Protein AF-A0A8J9ZC14-F1 (afdb_monomer)

Nearest PDB structures (foldseek):
  8uw3-assembly1_A  TM=6.691E-01  e=9.339E-17  Homo sapiens
  8c8j-assembly1_A  TM=6.332E-01  e=1.742E-14  Homo sapiens
  8gh6-assembly1_A  TM=6.131E-01  e=1.079E-14  Bombyx mori
  8ibz-assembly1_C  TM=6.210E-01  e=1.483E-12  Bombyx mori
  8sxu-assembly1_A  TM=5.708E-01  e=3.371E-13  Homo sapiens

Sequence (1205 aa):
MFLEHVLIEQVLLEQMLVKQVFLEHVLVEQVFLEQVLIEQVFLEQVLIEQVFLEEPTGIMGTLAERKAVVQQVFRARRPTAGYLNAHQLQGLHAEIRQGGISLQQVEASIQYVCAGDGCEEDELYDVLQEMDRRYFLLQDLKWEFSLLDHGHSDSVTPDQARFMFEAVHGQLFSKRRWQKFLQSRKLPKSGVSFSEIEVDLCNIPNREEVLKEKLEEEQQSQERRKPPNYTRKKVVRPMRDSDLRAFGSWITSHNWDEVLQETNTQAKSTTFYTTLNQAIEKFLPAKTVRTHCRDKPWITPMIKSLISKRQRAFKKGDTCTWKHLRNKIAREISTAKNKHYHDNIKHLKSADPRKWYQNIKQMANLCSDPTDIEVPGVDQTCTQTVANAINRHLASTSQQLPPLSLADLPSFLPAPGPPPRVSVWEMYHRLRRVKLGKASGVDGISARLVREFAFELSTPVSDIFNSSLQEGTVPSVWKMADVVPVPKEKPPRLEKLRPISLTPIFAKVCEGFVTDWCLSDILPTIDPRQYGSLKGKSTTHYLTSLIHHLASTTDKPGYCNTLVLTDFTRAFDRVHHLTAVAKLLDLGVRRSIIPWVCAFLSNRQQRVKYQQVLSEWETLTCGVPQGTKLGPLVFLTLINDASPVSEDSAEAWKYVDDMSLSEARPVTHDSTLQTDVDSLVRWTEDNHMQLNPSKCMVMLICFMRNPPPPPVLTIKTSTLQVVQFAKILGVIFQANLKWDAHVNMMVNKGSRRLYLLRVLKRHGLDTTDLTLVFVGFIRPTLEYACPVWHPEKFRRREEQRSAQKKREDDERKKREAEETRKRTEEENRKKEEERNLKQKEKDKIKEKKKLEEEKEREEKEKRRLEAEKEKQRLEEQRRLEDEEGRRQAELIEVKRAQEIQLKLEAEAKAREEQRSKELEEAKDAEEAAKEAEEAENQAKKEAEEAIEAAKKATTAEEKEAAEKARKKAEDKAKAERESRIRNNLKVAIKSKEKKKLESAIQEFKKAKLKDTDGDLAAGERLIKMHQAKGALVDTMKKRKLSDLEKAVTAVKKGGFEVDMPEEMIQANKLMIRLKRLERLRQEVQNLKQSTVAEIRSYSKPPAAVHQVMIATYLLLGNPEKETKNWKLVQALVGKTGKEGLKRRVLECDPVKVPPAAASRAKEILDQFDLDSVRDVSGGAATFYVWAVGVVEEVEEEKEKSEEQE

Structure (mmCIF, N/CA/C/O backbone):
data_AF-A0A8J9ZC14-F1
#
_entry.id   AF-A0A8J9ZC14-F1
#
loop_
_atom_site.group_PDB
_atom_site.id
_atom_site.type_symbol
_atom_site.label_atom_id
_atom_site.label_alt_id
_atom_site.label_comp_id
_atom_site.label_asym_id
_atom_site.label_entity_id
_atom_site.label_seq_id
_atom_site.pdbx_PDB_ins_code
_atom_site.Cartn_x
_atom_site.Cartn_y
_atom_site.Cartn_z
_atom_site.occupancy
_atom_site.B_iso_or_equiv
_atom_site.auth_seq_id
_atom_site.auth_comp_id
_atom_site.auth_asym_id
_atom_site.auth_atom_id
_atom_site.pdbx_PDB_model_num
ATOM 1 N N . MET A 1 1 ? 6.117 -20.968 -4.133 1.00 26.88 1 MET A N 1
ATOM 2 C CA . MET A 1 1 ? 7.399 -20.959 -3.390 1.00 26.88 1 MET A CA 1
ATOM 3 C C . MET A 1 1 ? 7.742 -19.659 -2.642 1.00 26.88 1 MET A C 1
ATOM 5 O O . MET A 1 1 ? 8.229 -19.758 -1.526 1.00 26.88 1 MET A O 1
ATOM 9 N N . PHE A 1 2 ? 7.458 -18.445 -3.143 1.00 23.42 2 PHE A N 1
ATOM 10 C CA . PHE A 1 2 ? 7.806 -17.187 -2.433 1.00 23.42 2 PHE A CA 1
ATOM 11 C C . PHE A 1 2 ? 7.003 -16.871 -1.147 1.00 23.42 2 PHE A C 1
ATOM 13 O O . PHE A 1 2 ? 7.415 -16.000 -0.388 1.00 23.42 2 PHE A O 1
ATOM 20 N N . LEU A 1 3 ? 5.879 -17.554 -0.873 1.00 25.36 3 LEU A N 1
ATOM 21 C CA . LEU A 1 3 ? 5.046 -17.286 0.315 1.00 25.36 3 LEU A CA 1
ATOM 22 C C . LEU A 1 3 ? 5.446 -18.092 1.566 1.00 25.36 3 LEU A C 1
ATOM 24 O O . LEU A 1 3 ? 5.239 -17.617 2.679 1.00 25.36 3 LEU A O 1
ATOM 28 N N . GLU A 1 4 ? 6.029 -19.283 1.411 1.00 26.69 4 GLU A N 1
ATOM 29 C CA . GLU A 1 4 ? 6.386 -20.141 2.556 1.00 26.69 4 GLU A CA 1
ATOM 30 C C . GLU A 1 4 ? 7.757 -19.801 3.148 1.00 26.69 4 GLU A C 1
ATOM 32 O O . GLU A 1 4 ? 7.959 -19.913 4.359 1.00 26.69 4 GLU A O 1
ATOM 37 N N . HIS A 1 5 ? 8.674 -19.252 2.345 1.00 30.08 5 HIS A N 1
ATOM 38 C CA . HIS A 1 5 ? 9.963 -18.775 2.851 1.00 30.08 5 HIS A CA 1
ATOM 39 C C . HIS A 1 5 ? 9.857 -17.554 3.781 1.00 30.08 5 HIS A C 1
ATOM 41 O O . HIS A 1 5 ? 10.761 -17.360 4.598 1.00 30.08 5 HIS A O 1
ATOM 47 N N . VAL A 1 6 ? 8.736 -16.821 3.726 1.00 30.66 6 VAL A N 1
ATOM 48 C CA . VAL A 1 6 ? 8.388 -15.687 4.608 1.00 30.66 6 VAL A CA 1
ATOM 49 C C . VAL A 1 6 ? 7.876 -16.159 5.981 1.00 30.66 6 VAL A C 1
ATOM 51 O O . VAL A 1 6 ? 7.909 -15.411 6.956 1.00 30.66 6 VAL A O 1
ATOM 54 N N . LEU A 1 7 ? 7.433 -17.415 6.112 1.00 29.44 7 LEU A N 1
ATOM 55 C CA . LEU A 1 7 ? 6.917 -17.948 7.383 1.00 29.44 7 LEU A CA 1
ATOM 56 C C . LEU A 1 7 ? 8.020 -18.546 8.267 1.00 29.44 7 LEU A C 1
ATOM 58 O O . LEU A 1 7 ? 7.939 -18.449 9.487 1.00 29.44 7 LEU A O 1
ATOM 62 N N . ILE A 1 8 ? 9.099 -19.075 7.679 1.00 29.59 8 ILE A N 1
ATOM 63 C CA . ILE A 1 8 ? 10.295 -19.501 8.439 1.00 29.59 8 ILE A CA 1
ATOM 64 C C . ILE A 1 8 ? 11.165 -18.290 8.844 1.00 29.59 8 ILE A C 1
ATOM 66 O O . ILE A 1 8 ? 11.989 -18.384 9.751 1.00 29.59 8 ILE A O 1
ATOM 70 N N . GLU A 1 9 ? 10.947 -17.114 8.242 1.00 35.06 9 GLU A N 1
ATOM 71 C CA . GLU A 1 9 ? 11.547 -15.848 8.700 1.00 35.06 9 GLU A CA 1
ATOM 72 C C . GLU A 1 9 ? 11.019 -15.386 10.066 1.00 35.06 9 GLU A C 1
ATOM 74 O O . GLU A 1 9 ? 11.722 -14.658 10.759 1.00 35.06 9 GLU A O 1
ATOM 79 N N . GLN A 1 10 ? 9.845 -15.854 10.508 1.00 35.47 10 GLN A N 1
ATOM 80 C CA . GLN A 1 10 ? 9.229 -15.390 11.756 1.00 35.47 10 GLN A CA 1
ATOM 81 C C . GLN A 1 10 ? 9.926 -15.906 13.025 1.00 35.47 10 GLN A C 1
ATOM 83 O O . GLN A 1 10 ? 10.029 -15.160 13.991 1.00 35.47 10 GLN A O 1
ATOM 88 N N . VAL A 1 11 ? 10.477 -17.124 13.019 1.00 33.06 11 VAL A N 1
ATOM 89 C CA . VAL A 1 11 ? 11.059 -17.738 14.233 1.00 33.06 11 VAL A CA 1
ATOM 90 C C . VAL A 1 11 ? 12.497 -17.264 14.497 1.00 33.06 11 VAL A C 1
ATOM 92 O O . VAL A 1 11 ? 12.931 -17.171 15.643 1.00 33.06 11 VAL A O 1
ATOM 95 N N . LEU A 1 12 ? 13.247 -16.900 13.450 1.00 32.69 12 LEU A N 1
ATOM 96 C CA . LEU A 1 12 ? 14.634 -16.429 13.588 1.00 32.69 12 LEU A CA 1
ATOM 97 C C . LEU A 1 12 ? 14.747 -14.901 13.720 1.00 32.69 12 LEU A C 1
ATOM 99 O O . LEU A 1 12 ? 15.664 -14.431 14.397 1.00 32.69 12 LEU A O 1
ATOM 103 N N . LEU A 1 13 ? 13.803 -14.121 13.165 1.00 37.09 13 LEU A N 1
ATOM 104 C CA . LEU A 1 13 ? 13.712 -12.686 13.475 1.00 37.09 13 LEU A CA 1
ATOM 105 C C . LEU A 1 13 ? 13.288 -12.441 14.927 1.00 37.09 13 LEU A C 1
ATOM 107 O O . LEU A 1 13 ? 13.754 -11.470 15.519 1.00 37.09 13 LEU A O 1
ATOM 111 N N . GLU A 1 14 ? 12.463 -13.314 15.516 1.00 37.47 14 GLU A N 1
ATOM 112 C CA . GLU A 1 14 ? 12.138 -13.249 16.946 1.00 37.47 14 GLU A CA 1
ATOM 113 C C . GLU A 1 14 ? 13.402 -13.370 17.806 1.00 37.47 14 GLU A C 1
ATOM 115 O O . GLU A 1 14 ? 13.594 -12.566 18.713 1.00 37.47 14 GLU A O 1
ATOM 120 N N . GLN A 1 15 ? 14.336 -14.269 17.475 1.00 34.47 15 GLN A N 1
ATOM 121 C CA . GLN A 1 15 ? 15.571 -14.414 18.255 1.00 34.47 15 GLN A CA 1
ATOM 122 C C . GLN A 1 15 ? 16.595 -13.287 18.034 1.00 34.47 15 GLN A C 1
ATOM 124 O O . GLN A 1 15 ? 17.322 -12.940 18.966 1.00 34.47 15 GLN A O 1
ATOM 129 N N . MET A 1 16 ? 16.644 -12.672 16.847 1.00 32.47 16 MET A N 1
ATOM 130 C CA . MET A 1 16 ? 17.538 -11.532 16.578 1.00 32.47 16 MET A CA 1
ATOM 131 C C . MET A 1 16 ? 17.000 -10.206 17.133 1.00 32.47 16 MET A C 1
ATOM 133 O O . MET A 1 16 ? 17.772 -9.442 17.708 1.00 32.47 16 MET A O 1
ATOM 137 N N . LEU A 1 17 ? 15.687 -9.950 17.057 1.00 38.84 17 LEU A N 1
ATOM 138 C CA . LEU A 1 17 ? 15.065 -8.773 17.681 1.00 38.84 17 LEU A CA 1
ATOM 139 C C . LEU A 1 17 ? 15.088 -8.864 19.212 1.00 38.84 17 LEU A C 1
ATOM 141 O O . LEU A 1 17 ? 15.283 -7.849 19.879 1.00 38.84 17 LEU A O 1
ATOM 145 N N . VAL A 1 18 ? 14.960 -10.067 19.782 1.00 39.03 18 VAL A N 1
ATOM 146 C CA . VAL A 1 18 ? 15.130 -10.272 21.227 1.00 39.03 18 VAL A CA 1
ATOM 147 C C . VAL A 1 18 ? 16.595 -10.065 21.647 1.00 39.03 18 VAL A C 1
ATOM 149 O O . VAL A 1 18 ? 16.838 -9.430 22.669 1.00 39.03 18 VAL A O 1
ATOM 152 N N . LYS A 1 19 ? 17.587 -10.487 20.847 1.00 35.69 19 LYS A N 1
ATOM 153 C CA . LYS A 1 19 ? 19.009 -10.279 21.189 1.00 35.69 19 LYS A CA 1
ATOM 154 C C . LYS A 1 19 ? 19.538 -8.855 20.963 1.00 35.69 19 LYS A C 1
ATOM 156 O O . LYS A 1 19 ? 20.308 -8.399 21.793 1.00 35.69 19 LYS A O 1
ATOM 161 N N . GLN A 1 20 ? 19.142 -8.142 19.905 1.00 38.59 20 GLN A N 1
ATOM 162 C CA . GLN A 1 20 ? 19.684 -6.797 19.614 1.00 38.59 20 GLN A CA 1
ATOM 163 C C . GLN A 1 20 ? 18.820 -5.637 20.127 1.00 38.59 20 GLN A C 1
ATOM 165 O O . GLN A 1 20 ? 19.347 -4.580 20.446 1.00 38.59 20 GLN A O 1
ATOM 170 N N . VAL A 1 21 ? 17.494 -5.795 20.234 1.00 38.19 21 VAL A N 1
ATOM 171 C CA . VAL A 1 21 ? 16.607 -4.691 20.667 1.00 38.19 21 VAL A CA 1
ATOM 172 C C . VAL A 1 21 ? 16.230 -4.801 22.145 1.00 38.19 21 VAL A C 1
ATOM 174 O O . VAL A 1 21 ? 16.020 -3.777 22.792 1.00 38.19 21 VAL A O 1
ATOM 177 N N . PHE A 1 22 ? 16.154 -6.018 22.696 1.00 35.97 22 PHE A N 1
ATOM 178 C CA . PHE A 1 22 ? 15.785 -6.226 24.100 1.00 35.97 22 PHE A CA 1
ATOM 179 C C . PHE A 1 22 ? 16.981 -6.367 25.048 1.00 35.97 22 PHE A C 1
ATOM 181 O O . PHE A 1 22 ? 16.881 -5.873 26.163 1.00 35.97 22 PHE A O 1
ATOM 188 N N . LEU A 1 23 ? 18.105 -6.972 24.646 1.00 36.19 23 LEU A N 1
ATOM 189 C CA . LEU A 1 23 ? 19.255 -7.138 25.551 1.00 36.19 23 LEU A CA 1
ATOM 190 C C . LEU A 1 23 ? 20.175 -5.904 25.618 1.00 36.19 23 LEU A C 1
ATOM 192 O O . LEU A 1 23 ? 20.578 -5.537 26.714 1.00 36.19 23 LEU A O 1
ATOM 196 N N . GLU A 1 24 ? 20.447 -5.201 24.512 1.00 37.78 24 GLU A N 1
ATOM 197 C CA . GLU A 1 24 ? 21.384 -4.054 24.535 1.00 37.78 24 GLU A CA 1
ATOM 198 C C . GLU A 1 24 ? 20.768 -2.736 25.034 1.00 37.78 24 GLU A C 1
ATOM 200 O O . GLU A 1 24 ? 21.482 -1.880 25.546 1.00 37.78 24 GLU A O 1
ATOM 205 N N . HIS A 1 25 ? 19.444 -2.563 24.950 1.00 38.78 25 HIS A N 1
ATOM 206 C CA . HIS A 1 25 ? 18.783 -1.300 25.322 1.00 38.78 25 HIS A CA 1
ATOM 207 C C . HIS A 1 25 ? 17.860 -1.379 26.546 1.00 38.78 25 HIS A C 1
ATOM 209 O O . HIS A 1 25 ? 17.315 -0.354 26.944 1.00 38.78 25 HIS A O 1
ATOM 215 N N . VAL A 1 26 ? 17.684 -2.556 27.158 1.00 35.31 26 VAL A N 1
ATOM 216 C CA . VAL A 1 26 ? 16.938 -2.696 28.428 1.00 35.31 26 VAL A CA 1
ATOM 217 C C . VAL A 1 26 ? 17.877 -2.956 29.611 1.00 35.31 26 VAL A C 1
ATOM 219 O O . VAL A 1 26 ? 17.540 -2.588 30.729 1.00 35.31 26 VAL A O 1
ATOM 222 N N . LEU A 1 27 ? 19.081 -3.495 29.382 1.00 33.19 27 LEU A N 1
ATOM 223 C CA . LEU A 1 27 ? 20.047 -3.761 30.458 1.00 33.19 27 LEU A CA 1
ATOM 224 C C . LEU A 1 27 ? 21.019 -2.606 30.743 1.00 33.19 27 LEU A C 1
ATOM 226 O O . LEU A 1 27 ? 21.688 -2.629 31.767 1.00 33.19 27 LEU A O 1
ATOM 230 N N . VAL A 1 28 ? 21.064 -1.558 29.914 1.00 31.52 28 VAL A N 1
ATOM 231 C CA . VAL A 1 28 ? 21.915 -0.376 30.178 1.00 31.52 28 VAL A CA 1
ATOM 232 C C . VAL A 1 28 ? 21.224 0.654 31.090 1.00 31.52 28 VAL A C 1
ATOM 234 O O . VAL A 1 28 ? 21.894 1.473 31.708 1.00 31.52 28 VAL A O 1
ATOM 237 N N . GLU A 1 29 ? 19.904 0.564 31.291 1.00 31.91 29 GLU A N 1
ATOM 238 C CA . GLU A 1 29 ? 19.185 1.388 32.285 1.00 31.91 29 GLU A CA 1
ATOM 239 C C . GLU A 1 29 ? 19.144 0.765 33.697 1.00 31.91 29 GLU A C 1
ATOM 241 O O . GLU A 1 29 ? 18.627 1.393 34.617 1.00 31.91 29 GLU A O 1
ATOM 246 N N . GLN A 1 30 ? 19.723 -0.427 33.911 1.00 32.91 30 GLN A N 1
ATOM 247 C CA . GLN A 1 30 ? 19.805 -1.068 35.237 1.00 32.91 30 GLN A CA 1
ATOM 248 C C . GLN A 1 30 ? 21.227 -1.219 35.804 1.00 32.91 30 GLN A C 1
ATOM 250 O O . GLN A 1 30 ? 21.379 -1.783 36.878 1.00 32.91 30 GLN A O 1
ATOM 255 N N . VAL A 1 31 ? 22.258 -0.660 35.158 1.00 30.98 31 VAL A N 1
ATOM 256 C CA . VAL A 1 31 ? 23.651 -0.706 35.669 1.00 30.98 31 VAL A CA 1
ATOM 257 C C . VAL A 1 31 ? 24.140 0.653 36.209 1.00 30.98 31 VAL A C 1
ATOM 259 O O . VAL A 1 31 ? 25.198 0.737 36.817 1.00 30.98 31 VAL A O 1
ATOM 262 N N . PHE A 1 32 ? 23.344 1.724 36.103 1.00 29.72 32 PHE A N 1
ATOM 263 C CA . PHE A 1 32 ? 23.693 3.056 36.637 1.00 29.72 32 PHE A CA 1
ATOM 264 C C . PHE A 1 32 ? 22.980 3.434 37.948 1.00 29.72 32 PHE A C 1
ATOM 266 O O . PHE A 1 32 ? 22.888 4.612 38.289 1.00 29.72 32 PHE A O 1
ATOM 273 N N . LEU A 1 33 ? 22.474 2.450 38.698 1.00 29.14 33 LEU A N 1
ATOM 274 C CA . LEU A 1 33 ? 21.757 2.683 39.962 1.00 29.14 33 LEU A CA 1
ATOM 275 C C . LEU A 1 33 ? 22.263 1.860 41.158 1.00 29.14 33 LEU A C 1
ATOM 277 O O . LEU A 1 33 ? 21.687 1.969 42.234 1.00 29.14 33 LEU A O 1
ATOM 281 N N . GLU A 1 34 ? 23.371 1.126 41.014 1.00 29.28 34 GLU A N 1
ATOM 282 C CA . GLU A 1 34 ? 24.008 0.392 42.127 1.00 29.28 34 GLU A CA 1
ATOM 283 C C . GLU A 1 34 ? 25.372 0.958 42.567 1.00 29.28 34 GLU A C 1
ATOM 285 O O . GLU A 1 34 ? 25.904 0.527 43.582 1.00 29.28 34 GLU A O 1
ATOM 290 N N . GLN A 1 35 ? 25.908 1.987 41.897 1.00 30.98 35 GLN A N 1
ATOM 291 C CA . GLN A 1 35 ? 27.153 2.663 42.319 1.00 30.98 35 GLN A CA 1
ATOM 292 C C . GLN A 1 35 ? 26.963 4.079 42.888 1.00 30.98 35 GLN A C 1
ATOM 294 O O . GLN A 1 35 ? 27.940 4.736 43.216 1.00 30.98 35 GLN A O 1
ATOM 299 N N . VAL A 1 36 ? 25.723 4.547 43.065 1.00 31.50 36 VAL A N 1
ATOM 300 C CA . VAL A 1 36 ? 25.434 5.874 43.663 1.00 31.50 36 VAL A CA 1
ATOM 301 C C . VAL A 1 36 ? 24.738 5.760 45.030 1.00 31.50 36 VAL A C 1
ATOM 303 O O . VAL A 1 36 ? 24.567 6.749 45.731 1.00 31.50 36 VAL A O 1
ATOM 306 N N . LEU A 1 37 ? 24.379 4.547 45.463 1.00 28.78 37 LEU A N 1
ATOM 307 C CA . LEU A 1 37 ? 23.727 4.303 46.759 1.00 28.78 37 LEU A CA 1
ATOM 308 C C . LEU A 1 37 ? 24.674 3.768 47.848 1.00 28.78 37 LEU A C 1
ATOM 310 O O . LEU A 1 37 ? 24.211 3.444 48.935 1.00 28.78 37 LEU A O 1
ATOM 314 N N . ILE A 1 38 ? 25.986 3.711 47.589 1.00 29.19 38 ILE A N 1
ATOM 315 C CA . ILE A 1 38 ? 26.989 3.215 48.554 1.00 29.19 38 ILE A CA 1
ATOM 316 C C . ILE A 1 38 ? 27.763 4.353 49.256 1.00 29.19 38 ILE A C 1
ATOM 318 O O . ILE A 1 38 ? 28.416 4.107 50.263 1.00 29.19 38 ILE A O 1
ATOM 322 N N . GLU A 1 39 ? 27.608 5.616 48.842 1.00 30.52 39 GLU A N 1
ATOM 323 C CA . GLU A 1 39 ? 28.318 6.754 49.468 1.00 30.52 39 GLU A CA 1
ATOM 324 C C . GLU A 1 39 ? 27.442 7.690 50.323 1.00 30.52 39 GLU A C 1
ATOM 326 O O . GLU A 1 39 ? 27.955 8.640 50.902 1.00 30.52 39 GLU A O 1
ATOM 331 N N . GLN A 1 40 ? 26.141 7.419 50.495 1.00 29.78 40 GLN A N 1
ATOM 332 C CA . GLN A 1 40 ? 25.269 8.221 51.382 1.00 29.78 40 GLN A CA 1
ATOM 333 C C . GLN A 1 40 ? 24.827 7.510 52.673 1.00 29.78 40 GLN A C 1
ATOM 335 O O . GLN A 1 40 ? 23.926 7.988 53.353 1.00 29.78 40 GLN A O 1
ATOM 340 N N . VAL A 1 41 ? 25.470 6.397 53.044 1.00 30.77 41 VAL A N 1
ATOM 341 C CA . VAL A 1 41 ? 25.166 5.644 54.284 1.00 30.77 41 VAL A CA 1
ATOM 342 C C . VAL A 1 41 ? 26.316 5.704 55.314 1.00 30.77 41 VAL A C 1
ATOM 344 O O . VAL A 1 41 ? 26.220 5.120 56.383 1.00 30.77 41 VAL A O 1
ATOM 347 N N . PHE A 1 42 ? 27.392 6.461 55.058 1.00 32.03 42 PHE A N 1
ATOM 348 C CA . PHE A 1 42 ? 28.582 6.510 55.933 1.00 32.03 42 PHE A CA 1
ATOM 349 C C . PHE A 1 42 ? 28.866 7.874 56.589 1.00 32.03 42 PHE A C 1
ATOM 351 O O . PHE A 1 42 ? 30.019 8.243 56.785 1.00 32.03 42 PHE A O 1
ATOM 358 N N . LEU A 1 43 ? 27.829 8.621 56.979 1.00 32.03 43 LEU A N 1
ATOM 359 C CA . LEU A 1 43 ? 27.985 9.887 57.721 1.00 32.03 43 LEU A CA 1
ATOM 360 C C . LEU A 1 43 ? 27.071 9.986 58.958 1.00 32.03 43 LEU A C 1
ATOM 362 O O . LEU A 1 43 ? 26.628 11.067 59.320 1.00 32.03 43 LEU A O 1
ATOM 366 N N . GLU A 1 44 ? 26.804 8.864 59.634 1.00 33.12 44 GLU A N 1
ATOM 367 C CA . GLU A 1 44 ? 26.064 8.846 60.915 1.00 33.12 44 GLU A CA 1
ATOM 368 C C . GLU A 1 44 ? 26.957 8.754 62.167 1.00 33.12 44 GLU A C 1
ATOM 370 O O . GLU A 1 44 ? 26.455 8.602 63.277 1.00 33.12 44 GLU A O 1
ATOM 375 N N . GLN A 1 45 ? 28.283 8.866 62.046 1.00 42.66 45 GLN A N 1
ATOM 376 C CA . GLN A 1 45 ? 29.177 8.734 63.204 1.00 42.66 45 GLN A CA 1
ATOM 377 C C . GLN A 1 45 ? 30.359 9.697 63.174 1.00 42.66 45 GLN A C 1
ATOM 379 O O . GLN A 1 45 ? 31.498 9.266 63.059 1.00 42.66 45 GLN A O 1
ATOM 384 N N . VAL A 1 46 ? 30.113 10.998 63.328 1.00 39.72 46 VAL A N 1
ATOM 385 C CA . VAL A 1 46 ? 31.112 11.913 63.898 1.00 39.72 46 VAL A CA 1
ATOM 386 C C . VAL A 1 46 ? 30.365 13.068 64.580 1.00 39.72 46 VAL A C 1
ATOM 388 O O . VAL A 1 46 ? 29.375 13.542 64.037 1.00 39.72 46 VAL A O 1
ATOM 391 N N . LEU A 1 47 ? 30.913 13.567 65.699 1.00 46.00 47 LEU A N 1
ATOM 392 C CA . LEU A 1 47 ? 30.679 14.899 66.303 1.00 46.00 47 LEU A CA 1
ATOM 393 C C . LEU A 1 47 ? 29.656 14.971 67.456 1.00 46.00 47 LEU A C 1
ATOM 395 O O . LEU A 1 47 ? 28.557 15.471 67.289 1.00 46.00 47 LEU A O 1
ATOM 399 N N . ILE A 1 48 ? 30.037 14.447 68.630 1.00 45.88 48 ILE A N 1
ATOM 400 C CA . ILE A 1 48 ? 30.292 15.142 69.922 1.00 45.88 48 ILE A CA 1
ATOM 401 C C . ILE A 1 48 ? 31.033 14.074 70.755 1.00 45.88 48 ILE A C 1
ATOM 403 O O . ILE A 1 48 ? 30.434 13.342 71.536 1.00 45.88 48 ILE A O 1
ATOM 407 N N . GLU A 1 49 ? 32.329 13.878 70.497 1.00 47.12 49 GLU A N 1
ATOM 408 C CA . GLU A 1 49 ? 33.143 12.865 71.210 1.00 47.12 49 GLU A CA 1
ATOM 409 C C . GLU A 1 49 ? 34.476 13.398 71.749 1.00 47.12 49 GLU A C 1
ATOM 411 O O . GLU A 1 49 ? 35.195 12.665 72.413 1.00 47.12 49 GLU A O 1
ATOM 416 N N . GLN A 1 50 ? 34.812 14.673 71.531 1.00 46.22 50 GLN A N 1
ATOM 417 C CA . GLN A 1 50 ? 36.131 15.205 71.912 1.00 46.22 50 GLN A CA 1
ATOM 418 C C . GLN A 1 50 ? 36.124 16.293 72.996 1.00 46.22 50 GLN A C 1
ATOM 420 O O . GLN A 1 50 ? 37.160 16.902 73.225 1.00 46.22 50 GLN A O 1
ATOM 425 N N . VAL A 1 51 ? 35.000 16.554 73.677 1.00 46.84 51 VAL A N 1
ATOM 426 C CA . VAL A 1 51 ? 34.936 17.646 74.681 1.00 46.84 51 VAL A CA 1
ATOM 427 C C . VAL A 1 51 ? 34.477 17.193 76.073 1.00 46.84 51 VAL A C 1
ATOM 429 O O . VAL A 1 51 ? 34.700 17.896 77.051 1.00 46.84 51 VAL A O 1
ATOM 432 N N . PHE A 1 52 ? 33.941 15.981 76.216 1.00 46.22 52 PHE A N 1
ATOM 433 C CA . PHE A 1 52 ? 33.625 15.410 77.526 1.00 46.22 52 PHE A CA 1
ATOM 434 C C . PHE A 1 52 ? 34.430 14.131 77.721 1.00 46.22 52 PHE A C 1
ATOM 436 O O . PHE A 1 52 ? 33.976 13.076 77.296 1.00 46.22 52 PHE A O 1
ATOM 443 N N . LEU A 1 53 ? 35.643 14.267 78.273 1.00 37.84 53 LEU A N 1
ATOM 444 C CA . LEU A 1 53 ? 36.322 13.345 79.201 1.00 37.84 53 LEU A CA 1
ATOM 445 C C . LEU A 1 53 ? 37.811 13.733 79.311 1.00 37.84 53 LEU A C 1
ATOM 447 O O . LEU A 1 53 ? 38.672 13.188 78.625 1.00 37.84 53 LEU A O 1
ATOM 451 N N . GLU A 1 54 ? 38.127 14.632 80.243 1.00 36.00 54 GLU A N 1
ATOM 452 C CA . GLU A 1 54 ? 39.272 14.374 81.117 1.00 36.00 54 GLU A CA 1
ATOM 453 C C . GLU A 1 54 ? 38.790 13.375 82.177 1.00 36.00 54 GLU A C 1
ATOM 455 O O . GLU A 1 54 ? 38.339 13.773 83.239 1.00 36.00 54 GLU A O 1
ATOM 460 N N . GLU A 1 55 ? 38.797 12.080 81.855 1.00 33.91 55 GLU A N 1
ATOM 461 C CA . GLU A 1 55 ? 39.029 11.008 82.833 1.00 33.91 55 GLU A CA 1
ATOM 462 C C . GLU A 1 55 ? 39.346 9.688 82.095 1.00 33.91 55 GLU A C 1
ATOM 464 O O . GLU A 1 55 ? 38.639 9.316 81.153 1.00 33.91 55 GLU A O 1
ATOM 469 N N . PRO A 1 56 ? 40.425 8.968 82.462 1.00 40.28 56 PRO A N 1
ATOM 470 C CA . PRO A 1 56 ? 40.946 7.876 81.655 1.00 40.28 56 PRO A CA 1
ATOM 471 C C . PRO A 1 56 ? 40.382 6.529 82.115 1.00 40.28 56 PRO A C 1
ATOM 473 O O . PRO A 1 56 ? 41.060 5.787 82.813 1.00 40.28 56 PRO A O 1
ATOM 476 N N . THR A 1 57 ? 39.175 6.159 81.687 1.00 32.62 57 THR A N 1
ATOM 477 C CA . THR A 1 57 ? 38.807 4.737 81.546 1.00 32.62 57 THR A CA 1
ATOM 478 C C . THR A 1 57 ? 37.845 4.566 80.376 1.00 32.62 57 THR A C 1
ATOM 480 O O . THR A 1 57 ? 36.768 5.150 80.331 1.00 32.62 57 THR A O 1
ATOM 483 N N . GLY A 1 58 ? 38.273 3.799 79.375 1.00 45.91 58 GLY A N 1
ATOM 484 C CA . GLY A 1 58 ? 37.486 3.545 78.178 1.00 45.91 58 GLY A CA 1
ATOM 485 C C . GLY A 1 58 ? 36.224 2.745 78.483 1.00 45.91 58 GLY A C 1
ATOM 486 O O . GLY A 1 58 ? 36.327 1.651 79.021 1.00 45.91 58 GLY A O 1
ATOM 487 N N . ILE A 1 59 ? 35.076 3.303 78.092 1.00 39.53 59 ILE A N 1
ATOM 488 C CA . ILE A 1 59 ? 33.870 2.677 77.523 1.00 39.53 59 ILE A CA 1
ATOM 489 C C . ILE A 1 59 ? 33.041 3.846 76.957 1.00 39.53 59 ILE A C 1
ATOM 491 O O . ILE A 1 59 ? 32.709 4.784 77.677 1.00 39.53 59 ILE A O 1
ATOM 495 N N . MET A 1 60 ? 32.727 3.822 75.656 1.00 39.41 60 MET A N 1
ATOM 496 C CA . MET A 1 60 ? 31.760 4.755 75.068 1.00 39.41 60 MET A CA 1
ATOM 497 C C . MET A 1 60 ? 30.363 4.430 75.606 1.00 39.41 60 MET A C 1
ATOM 499 O O . MET A 1 60 ? 29.820 3.370 75.302 1.00 39.41 60 MET A O 1
ATOM 503 N N . GLY A 1 61 ? 29.794 5.343 76.389 1.00 52.56 61 GLY A N 1
ATOM 504 C CA . GLY A 1 61 ? 28.440 5.224 76.924 1.00 52.56 61 GLY A CA 1
ATOM 505 C C . GLY A 1 61 ? 27.340 5.272 75.859 1.00 52.56 61 GLY A C 1
ATOM 506 O O . GLY A 1 61 ? 27.520 5.858 74.785 1.00 52.56 61 GLY A O 1
ATOM 507 N N . THR A 1 62 ? 26.190 4.661 76.160 1.00 58.94 62 THR A N 1
ATOM 508 C CA . THR A 1 62 ? 25.000 4.630 75.286 1.00 58.94 62 THR A CA 1
ATOM 509 C C . THR A 1 62 ? 24.450 6.041 74.987 1.00 58.94 62 THR A C 1
ATOM 511 O O . THR A 1 62 ? 24.709 6.991 75.724 1.00 58.94 62 THR A O 1
ATOM 514 N N . LEU A 1 63 ? 23.648 6.216 73.921 1.00 58.12 63 LEU A N 1
ATOM 515 C CA . LEU A 1 63 ? 22.992 7.504 73.593 1.00 58.12 63 LEU A CA 1
ATOM 516 C C . LEU A 1 63 ? 22.223 8.088 74.796 1.00 58.12 63 LEU A C 1
ATOM 518 O O . LEU A 1 63 ? 22.193 9.302 74.988 1.00 58.12 63 LEU A O 1
ATOM 522 N N . ALA A 1 64 ? 21.646 7.217 75.627 1.00 59.72 64 ALA A N 1
ATOM 523 C CA . ALA A 1 64 ? 20.959 7.594 76.856 1.00 59.72 64 ALA A CA 1
ATOM 524 C C . ALA A 1 64 ? 21.907 8.218 77.896 1.00 59.72 64 ALA A C 1
ATOM 526 O O . ALA A 1 64 ? 21.543 9.203 78.532 1.00 59.72 64 ALA A O 1
ATOM 527 N N . GLU A 1 65 ? 23.132 7.705 78.031 1.00 64.19 65 GLU A N 1
ATOM 528 C CA . GLU A 1 65 ? 24.150 8.256 78.935 1.00 64.19 65 GLU A CA 1
ATOM 529 C C . GLU A 1 65 ? 24.646 9.623 78.451 1.00 64.19 65 GLU A C 1
ATOM 531 O O . GLU A 1 65 ? 24.766 10.554 79.245 1.00 64.19 65 GLU A O 1
ATOM 536 N N . ARG A 1 66 ? 24.841 9.791 77.135 1.00 62.19 66 ARG A N 1
ATOM 537 C CA . ARG A 1 66 ? 25.211 11.089 76.542 1.00 62.19 66 ARG A CA 1
ATOM 538 C C . ARG A 1 66 ? 24.105 12.131 76.735 1.00 62.19 66 ARG A C 1
ATOM 540 O O . ARG A 1 66 ? 24.396 13.244 77.170 1.00 62.19 66 ARG A O 1
ATOM 547 N N . LYS A 1 67 ? 22.838 11.767 76.485 1.00 66.38 67 LYS A N 1
ATOM 548 C CA . LYS A 1 67 ? 21.685 12.643 76.763 1.00 66.38 67 LYS A CA 1
ATOM 549 C C . LYS A 1 67 ? 21.589 12.987 78.257 1.00 66.38 67 LYS A C 1
ATOM 551 O O . LYS A 1 67 ? 21.348 14.145 78.581 1.00 66.38 67 LYS A O 1
ATOM 556 N N . ALA A 1 68 ? 21.878 12.048 79.161 1.00 68.88 68 ALA A N 1
ATOM 557 C CA . ALA A 1 68 ? 21.863 12.295 80.606 1.00 68.88 68 ALA A CA 1
ATOM 558 C C . ALA A 1 68 ? 22.935 13.304 81.071 1.00 68.88 68 ALA A C 1
ATOM 560 O O . ALA A 1 68 ? 22.638 14.165 81.900 1.00 68.88 68 ALA A O 1
ATOM 561 N N . VAL A 1 69 ? 24.155 13.252 80.518 1.00 69.12 69 VAL A N 1
ATOM 562 C CA . VAL A 1 69 ? 25.222 14.232 80.819 1.00 69.12 69 VAL A CA 1
ATOM 563 C C . VAL A 1 69 ? 24.828 15.631 80.339 1.00 69.12 69 VAL A C 1
ATOM 565 O O . VAL A 1 69 ? 24.943 16.603 81.087 1.00 69.12 69 VAL A O 1
ATOM 568 N N . VAL A 1 70 ? 24.292 15.743 79.120 1.00 70.81 70 VAL A N 1
ATOM 569 C CA . VAL A 1 70 ? 23.824 17.025 78.565 1.00 70.81 70 VAL A CA 1
ATOM 570 C C . VAL A 1 70 ? 22.658 17.602 79.381 1.00 70.81 70 VAL A C 1
ATOM 572 O O . VAL A 1 70 ? 22.639 18.799 79.671 1.00 70.81 70 VAL A O 1
ATOM 575 N N . GLN A 1 71 ? 21.743 16.757 79.859 1.00 71.12 71 GLN A N 1
ATOM 576 C CA . GLN A 1 71 ? 20.669 17.159 80.777 1.00 71.12 71 GLN A CA 1
ATOM 577 C C . GLN A 1 71 ? 21.198 17.613 82.147 1.00 71.12 71 GLN A C 1
ATOM 579 O O . GLN A 1 71 ? 20.682 18.565 82.734 1.00 71.12 71 GLN A O 1
ATOM 584 N N . GLN A 1 72 ? 22.273 17.004 82.658 1.00 71.06 72 GLN A N 1
ATOM 585 C CA . GLN A 1 72 ? 22.954 17.487 83.864 1.00 71.06 72 GLN A CA 1
ATOM 586 C C . GLN A 1 72 ? 23.534 18.896 83.671 1.00 71.06 72 GLN A C 1
ATOM 588 O O . GLN A 1 72 ? 23.377 19.745 84.553 1.00 71.06 72 GLN A O 1
ATOM 593 N N . VAL A 1 73 ? 24.139 19.172 82.511 1.00 71.12 73 VAL A N 1
ATOM 594 C CA . VAL A 1 73 ? 24.651 20.507 82.154 1.00 71.12 73 VAL A CA 1
ATOM 595 C C . VAL A 1 73 ? 23.511 21.529 82.037 1.00 71.12 73 VAL A C 1
ATOM 597 O O . VAL A 1 73 ? 23.648 22.646 82.541 1.00 71.12 73 VAL A O 1
ATOM 600 N N . PHE A 1 74 ? 22.362 21.143 81.468 1.00 74.81 74 PHE A N 1
ATOM 601 C CA . PHE A 1 74 ? 21.149 21.975 81.427 1.00 74.81 74 PHE A CA 1
ATOM 602 C C . PHE A 1 74 ? 20.683 22.359 82.843 1.00 74.81 74 PHE A C 1
ATOM 604 O O . PHE A 1 74 ? 20.466 23.536 83.143 1.00 74.81 74 PHE A O 1
ATOM 611 N N . ARG A 1 75 ? 20.606 21.379 83.758 1.00 71.25 75 ARG A N 1
ATOM 612 C CA . ARG A 1 75 ? 20.172 21.588 85.153 1.00 71.25 75 ARG A CA 1
ATOM 613 C C . ARG A 1 75 ? 21.152 22.427 85.975 1.00 71.25 75 ARG A C 1
ATOM 615 O O . ARG A 1 75 ? 20.716 23.217 86.815 1.00 71.25 75 ARG A O 1
ATOM 622 N N . ALA A 1 76 ? 22.458 22.293 85.734 1.00 68.69 76 ALA A N 1
ATOM 623 C CA . ALA A 1 76 ? 23.494 23.057 86.432 1.00 68.69 76 ALA A CA 1
ATOM 624 C C . ALA A 1 76 ? 23.419 24.569 86.148 1.00 68.69 76 ALA A C 1
ATOM 626 O O . ALA A 1 76 ? 23.780 25.374 87.005 1.00 68.69 76 ALA A O 1
ATOM 627 N N . ARG A 1 77 ? 22.896 24.970 84.981 1.00 68.88 77 ARG A N 1
ATOM 628 C CA . ARG A 1 77 ? 22.771 26.381 84.570 1.00 68.88 77 ARG A CA 1
ATOM 629 C C . ARG A 1 77 ? 21.455 27.058 84.990 1.00 68.88 77 ARG A C 1
ATOM 631 O O . ARG A 1 77 ? 21.257 28.214 84.632 1.00 68.88 77 ARG A O 1
ATOM 638 N N . ARG A 1 78 ? 20.584 26.366 85.751 1.00 58.88 78 ARG A N 1
ATOM 639 C CA . ARG A 1 78 ? 19.273 26.814 86.293 1.00 58.88 78 ARG A CA 1
ATOM 640 C C . ARG A 1 78 ? 18.594 27.949 85.490 1.00 58.88 78 ARG A C 1
ATOM 642 O O . ARG A 1 78 ? 18.584 29.096 85.948 1.00 58.88 78 ARG A O 1
ATOM 649 N N . PRO A 1 79 ? 17.970 27.656 84.336 1.00 61.47 79 PRO A N 1
ATOM 650 C CA . PRO A 1 79 ? 17.157 28.646 83.638 1.00 61.47 79 PRO A CA 1
ATOM 651 C C . PRO A 1 79 ? 15.891 28.974 84.449 1.00 61.47 79 PRO A C 1
ATOM 653 O O . PRO A 1 79 ? 15.116 28.088 84.800 1.00 61.47 79 PRO A O 1
ATOM 656 N N . THR A 1 80 ? 15.644 30.255 84.735 1.00 58.44 80 THR A N 1
ATOM 657 C CA . THR A 1 80 ? 14.435 30.731 85.442 1.00 58.44 80 THR A CA 1
ATOM 658 C C . THR A 1 80 ? 13.140 30.535 84.647 1.00 58.44 80 THR A C 1
ATOM 660 O O . THR A 1 80 ? 12.065 30.563 85.240 1.00 58.44 80 THR A O 1
ATOM 663 N N . ALA A 1 81 ? 13.234 30.328 83.329 1.00 59.97 81 ALA A N 1
ATOM 664 C CA . ALA A 1 81 ? 12.105 30.217 82.403 1.00 59.97 81 ALA A CA 1
ATOM 665 C C . ALA A 1 81 ? 11.782 28.776 81.950 1.00 59.97 81 ALA A C 1
ATOM 667 O O . ALA A 1 81 ? 10.840 28.586 81.191 1.00 59.97 81 ALA A O 1
ATOM 668 N N . GLY A 1 82 ? 12.538 27.763 82.395 1.00 69.88 82 GLY A N 1
ATOM 669 C CA . GLY A 1 82 ? 12.331 26.355 82.006 1.00 69.88 82 GLY A CA 1
ATOM 670 C C . GLY A 1 82 ? 12.940 25.937 80.658 1.00 69.88 82 GLY A C 1
ATOM 671 O O . GLY A 1 82 ? 13.030 24.746 80.393 1.00 69.88 82 GLY A O 1
ATOM 672 N N . TYR A 1 83 ? 13.433 26.883 79.856 1.00 78.06 83 TYR A N 1
ATOM 673 C CA . TYR A 1 83 ? 14.124 26.649 78.582 1.00 78.06 83 TYR A CA 1
ATOM 674 C C . TYR A 1 83 ? 15.379 27.529 78.470 1.00 78.06 83 TYR A C 1
ATOM 676 O O . TYR A 1 83 ? 15.485 28.562 79.141 1.00 78.06 83 TYR A O 1
ATOM 684 N N . LEU A 1 84 ? 16.336 27.134 77.626 1.00 81.38 84 LEU A N 1
ATOM 685 C CA . LEU A 1 84 ? 17.511 27.943 77.285 1.00 81.38 84 LEU A CA 1
ATOM 686 C C . LEU A 1 84 ? 17.221 28.808 76.056 1.00 81.38 84 LEU A C 1
ATOM 688 O O . LEU A 1 84 ? 16.710 28.322 75.047 1.00 81.38 84 LEU A O 1
ATOM 692 N N . ASN A 1 85 ? 17.561 30.095 76.133 1.00 83.62 85 ASN A N 1
ATOM 693 C CA . ASN A 1 85 ? 17.447 31.007 74.993 1.00 83.62 85 ASN A CA 1
ATOM 694 C C . ASN A 1 85 ? 18.690 30.948 74.081 1.00 83.62 85 ASN A C 1
ATOM 696 O O . ASN A 1 85 ? 19.745 30.438 74.469 1.00 83.62 85 ASN A O 1
ATOM 700 N N . ALA A 1 86 ? 18.580 31.506 72.871 1.00 83.69 86 ALA A N 1
ATOM 701 C CA . ALA A 1 86 ? 19.651 31.478 71.869 1.00 83.69 86 ALA A CA 1
ATOM 702 C C . ALA A 1 86 ? 20.988 32.054 72.376 1.00 83.69 86 ALA A C 1
ATOM 704 O O . ALA A 1 86 ? 22.045 31.500 72.086 1.00 83.69 86 ALA A O 1
ATOM 705 N N . HIS A 1 87 ? 20.968 33.110 73.196 1.00 83.56 87 HIS A N 1
ATOM 706 C CA . HIS A 1 87 ? 22.190 33.684 73.773 1.00 83.56 87 HIS A CA 1
ATOM 707 C C . HIS A 1 87 ? 22.875 32.743 74.773 1.00 83.56 87 HIS A C 1
ATOM 709 O O . HIS A 1 87 ? 24.101 32.631 74.784 1.00 83.56 87 HIS A O 1
ATOM 715 N N . GLN A 1 88 ? 22.098 32.048 75.604 1.00 82.44 88 GLN A N 1
ATOM 716 C CA . GLN A 1 88 ? 22.626 31.075 76.561 1.00 82.44 88 GLN A CA 1
ATOM 717 C C . GLN A 1 88 ? 23.210 29.847 75.852 1.00 82.44 88 GLN A C 1
ATOM 719 O O . GLN A 1 88 ? 24.268 29.360 76.251 1.00 82.44 88 GLN A O 1
ATOM 724 N N . LEU A 1 89 ? 22.561 29.384 74.780 1.00 82.69 89 LEU A N 1
ATOM 725 C CA . LEU A 1 89 ? 23.053 28.288 73.943 1.00 82.69 89 LEU A CA 1
ATOM 726 C C . LEU A 1 89 ? 24.308 28.669 73.158 1.00 82.69 89 LEU A C 1
ATOM 728 O O . LEU A 1 89 ? 25.234 27.868 73.066 1.00 82.69 89 LEU A O 1
ATOM 732 N N . GLN A 1 90 ? 24.378 29.899 72.647 1.00 85.06 90 GLN A N 1
ATOM 733 C CA . GLN A 1 90 ? 25.580 30.411 71.994 1.00 85.06 90 GLN A CA 1
ATOM 734 C C . GLN A 1 90 ? 26.774 30.419 72.957 1.00 85.06 90 GLN A C 1
ATOM 736 O O . GLN A 1 90 ? 27.861 29.983 72.586 1.00 85.06 90 GLN A O 1
ATOM 741 N N . GLY A 1 91 ? 26.562 30.873 74.199 1.00 79.88 91 GLY A N 1
ATOM 742 C CA . GLY A 1 91 ? 27.584 30.833 75.246 1.00 79.88 91 GLY A CA 1
ATOM 743 C C . GLY A 1 91 ? 28.033 29.406 75.564 1.00 79.88 91 GLY A C 1
ATOM 744 O O . GLY A 1 91 ? 29.228 29.133 75.579 1.00 79.88 91 GLY A O 1
ATOM 745 N N . LEU A 1 92 ? 27.080 28.480 75.727 1.00 79.81 92 LEU A N 1
ATOM 746 C CA . LEU A 1 92 ? 27.365 27.060 75.961 1.00 79.81 92 LEU A CA 1
ATOM 747 C C . LEU A 1 92 ? 28.180 26.439 74.817 1.00 79.81 92 LEU A C 1
ATOM 749 O O . LEU A 1 92 ? 29.138 25.715 75.064 1.00 79.81 92 LEU A O 1
ATOM 753 N N . HIS A 1 93 ? 27.829 26.731 73.565 1.00 82.31 93 HIS A N 1
ATOM 754 C CA . HIS A 1 93 ? 28.544 26.208 72.400 1.00 82.31 93 HIS A CA 1
ATOM 755 C C . HIS A 1 93 ? 29.944 26.806 72.252 1.00 82.31 93 HIS A C 1
ATOM 757 O O . HIS A 1 93 ? 30.880 26.081 71.927 1.00 82.31 93 HIS A O 1
ATOM 763 N N . ALA A 1 94 ? 30.120 28.091 72.572 1.00 79.00 94 ALA A N 1
ATOM 764 C CA . ALA A 1 94 ? 31.424 28.752 72.554 1.00 79.00 94 ALA A CA 1
ATOM 765 C C . ALA A 1 94 ? 32.399 28.206 73.617 1.00 79.00 94 ALA A C 1
ATOM 767 O O . ALA A 1 94 ? 33.610 28.238 73.407 1.00 79.00 94 ALA A O 1
ATOM 768 N N . GLU A 1 95 ? 31.890 27.682 74.737 1.00 74.62 95 GLU A N 1
ATOM 769 C CA . GLU A 1 95 ? 32.706 26.956 75.721 1.00 74.62 95 GLU A CA 1
ATOM 770 C C . GLU A 1 95 ? 33.174 25.588 75.193 1.00 74.62 95 GLU A C 1
ATOM 772 O O . GLU A 1 95 ? 34.234 25.104 75.584 1.00 74.62 95 GLU A O 1
ATOM 777 N N . ILE A 1 96 ? 32.404 24.976 74.286 1.00 72.94 96 ILE A N 1
ATOM 778 C CA . ILE A 1 96 ? 32.676 23.649 73.714 1.00 72.94 96 ILE A CA 1
ATOM 779 C C . ILE A 1 96 ? 33.570 23.746 72.465 1.00 72.94 96 ILE A C 1
ATOM 781 O O . ILE A 1 96 ? 34.431 22.893 72.245 1.00 72.94 96 ILE A O 1
ATOM 785 N N . ARG A 1 97 ? 33.379 24.768 71.621 1.00 73.06 97 ARG A N 1
ATOM 786 C CA . ARG A 1 97 ? 34.073 24.945 70.335 1.00 73.06 97 ARG A CA 1
ATOM 787 C C . ARG A 1 97 ? 34.719 26.327 70.245 1.00 73.06 97 ARG A C 1
ATOM 789 O O . ARG A 1 97 ? 34.045 27.351 70.342 1.00 73.06 97 ARG A O 1
ATOM 796 N N . GLN A 1 98 ? 36.026 26.361 69.975 1.00 67.00 98 GLN A N 1
ATOM 797 C CA . GLN A 1 98 ? 36.750 27.613 69.736 1.00 67.00 98 GLN A CA 1
ATOM 798 C C . GLN A 1 98 ? 36.128 28.398 68.574 1.00 67.00 98 GLN A C 1
ATOM 800 O O . GLN A 1 98 ? 35.994 27.874 67.478 1.00 67.00 98 GLN A O 1
ATOM 805 N N . GLY A 1 99 ? 35.781 29.666 68.804 1.00 66.12 99 GLY A N 1
ATOM 806 C CA . GLY A 1 99 ? 35.217 30.563 67.788 1.00 66.12 99 GLY A CA 1
ATOM 807 C C . GLY A 1 99 ? 33.685 30.634 67.754 1.00 66.12 99 GLY A C 1
ATOM 808 O O . GLY A 1 99 ? 33.165 31.634 67.263 1.00 66.12 99 GLY A O 1
ATOM 809 N N . GLY A 1 100 ? 32.975 29.654 68.333 1.00 73.12 100 GLY A N 1
ATOM 810 C CA . GLY A 1 100 ? 31.508 29.623 68.428 1.00 73.12 100 GLY A CA 1
ATOM 811 C C . GLY A 1 100 ? 30.764 29.721 67.084 1.00 73.12 100 GLY A C 1
ATOM 812 O O . GLY A 1 100 ? 31.358 29.751 66.007 1.00 73.12 100 GLY A O 1
ATOM 813 N N . ILE A 1 101 ? 29.431 29.778 67.137 1.00 81.38 101 ILE A N 1
ATOM 814 C CA . ILE A 1 101 ? 28.562 29.989 65.967 1.00 81.38 101 ILE A CA 1
ATOM 815 C C . ILE A 1 101 ? 27.778 31.310 66.101 1.00 81.38 101 ILE A C 1
ATOM 817 O O . ILE A 1 101 ? 27.559 31.799 67.213 1.00 81.38 101 ILE A O 1
ATOM 821 N N . SER A 1 102 ? 27.391 31.942 64.984 1.00 84.62 102 SER A N 1
ATOM 822 C CA . SER A 1 102 ? 26.664 33.223 65.004 1.00 84.62 102 SER A CA 1
ATOM 823 C C . SER A 1 102 ? 25.276 33.068 65.637 1.00 84.62 102 SER A C 1
ATOM 825 O O . SER A 1 102 ? 24.657 32.010 65.544 1.00 84.62 102 SER A O 1
ATOM 827 N N . LEU A 1 103 ? 24.759 34.128 66.272 1.00 84.44 103 LEU A N 1
ATOM 828 C CA . LEU A 1 103 ? 23.458 34.076 66.955 1.00 84.44 103 LEU A CA 1
ATOM 829 C C . LEU A 1 103 ? 22.326 33.674 65.994 1.00 84.44 103 LEU A C 1
ATOM 831 O O . LEU A 1 103 ? 21.484 32.863 66.357 1.00 84.44 103 LEU A O 1
ATOM 835 N N . GLN A 1 104 ? 22.374 34.151 64.745 1.00 83.88 104 GLN A N 1
ATOM 836 C CA . GLN A 1 104 ? 21.411 33.798 63.694 1.00 83.88 104 GLN A CA 1
ATOM 837 C C . GLN A 1 104 ? 21.402 32.296 63.384 1.00 83.88 104 GLN A C 1
ATOM 839 O O . GLN A 1 104 ? 20.359 31.725 63.074 1.00 83.88 104 GLN A O 1
ATOM 844 N N . GLN A 1 105 ? 22.556 31.634 63.480 1.00 85.44 105 GLN A N 1
ATOM 845 C CA . GLN A 1 105 ? 22.656 30.190 63.282 1.00 85.44 105 GLN A CA 1
ATOM 846 C C . GLN A 1 105 ? 22.178 29.411 64.501 1.00 85.44 105 GLN A C 1
ATOM 848 O O . GLN A 1 105 ? 21.593 28.344 64.332 1.00 85.44 105 GLN A O 1
ATOM 853 N N . VAL A 1 106 ? 22.374 29.939 65.714 1.00 84.44 106 VAL A N 1
ATOM 854 C CA . VAL A 1 106 ? 21.782 29.354 66.927 1.00 84.44 106 VAL A CA 1
ATOM 855 C C . VAL A 1 106 ? 20.261 29.425 66.850 1.00 84.44 106 VAL A C 1
ATOM 857 O O . VAL A 1 106 ? 19.601 28.403 67.001 1.00 84.44 106 VAL A O 1
ATOM 860 N N . GLU A 1 107 ? 19.707 30.590 66.518 1.00 86.50 107 GLU A N 1
ATOM 861 C CA . GLU A 1 107 ? 18.266 30.776 66.307 1.00 86.50 107 GLU A CA 1
ATOM 862 C C . GLU A 1 107 ? 17.733 29.837 65.218 1.00 86.50 107 GLU A C 1
ATOM 864 O O . GLU A 1 107 ? 16.727 29.162 65.420 1.00 86.50 107 GLU A O 1
ATOM 869 N N . ALA A 1 108 ? 18.440 29.710 64.092 1.00 83.44 108 ALA A N 1
ATOM 870 C CA . ALA A 1 108 ? 18.053 28.785 63.032 1.00 83.44 108 ALA A CA 1
ATOM 871 C C . ALA A 1 108 ? 18.156 27.305 63.448 1.00 83.44 108 ALA A C 1
ATOM 873 O O . ALA A 1 108 ? 17.368 26.494 62.967 1.00 83.44 108 ALA A O 1
ATOM 874 N N . SER A 1 109 ? 19.085 26.947 64.343 1.00 83.88 109 SER A N 1
ATOM 875 C CA . SER A 1 109 ? 19.203 25.589 64.902 1.00 83.88 109 SER A CA 1
ATOM 876 C C . SER A 1 109 ? 18.020 25.265 65.813 1.00 83.88 109 SER A C 1
ATOM 878 O O . SER A 1 109 ? 17.406 24.211 65.664 1.00 83.88 109 SER A O 1
ATOM 880 N N . ILE A 1 110 ? 17.647 26.199 66.696 1.00 82.75 110 ILE A N 1
ATOM 881 C CA . ILE A 1 110 ? 16.467 26.068 67.563 1.00 82.75 110 ILE A CA 1
ATOM 882 C C . ILE A 1 110 ? 15.205 25.984 66.701 1.00 82.75 110 ILE A C 1
ATOM 884 O O . ILE A 1 110 ? 14.390 25.087 66.877 1.00 82.75 110 ILE A O 1
ATOM 888 N N . GLN A 1 111 ? 15.066 26.853 65.699 1.00 83.12 111 GLN A N 1
ATOM 889 C CA . GLN A 1 111 ? 13.913 26.826 64.804 1.00 83.12 111 GLN A CA 1
ATOM 890 C C . GLN A 1 111 ? 13.829 25.523 63.993 1.00 83.12 111 GLN A C 1
ATOM 892 O O . GLN A 1 111 ? 12.729 25.074 63.673 1.00 83.12 111 GLN A O 1
ATOM 897 N N . TYR A 1 112 ? 14.969 24.924 63.638 1.00 80.56 112 TYR A N 1
ATOM 898 C CA . TYR A 1 112 ? 15.020 23.670 62.888 1.00 80.56 112 TYR A CA 1
ATOM 899 C C . TYR A 1 112 ? 14.616 22.461 63.740 1.00 80.56 112 TYR A C 1
ATOM 901 O O . TYR A 1 112 ? 13.886 21.601 63.251 1.00 80.56 112 TYR A O 1
ATOM 909 N N . VAL A 1 113 ? 15.069 22.403 64.996 1.00 79.75 113 VAL A N 1
ATOM 910 C CA . VAL A 1 113 ? 14.833 21.262 65.897 1.00 79.75 113 VAL A CA 1
ATOM 911 C C . VAL A 1 113 ? 13.542 21.429 66.705 1.00 79.75 113 VAL A C 1
ATOM 913 O O . VAL A 1 113 ? 12.691 20.545 66.682 1.00 79.75 113 VAL A O 1
ATOM 916 N N . CYS A 1 114 ? 13.371 22.572 67.368 1.00 79.50 114 CYS A N 1
ATOM 917 C CA . CYS A 1 114 ? 12.290 22.845 68.323 1.00 79.50 114 CYS A CA 1
ATOM 918 C C . CYS A 1 114 ? 11.073 23.532 67.676 1.00 79.50 114 CYS A C 1
ATOM 920 O O . CYS A 1 114 ? 9.995 23.590 68.262 1.00 79.50 114 CYS A O 1
ATOM 922 N N . ALA A 1 115 ? 11.231 24.111 66.477 1.00 73.06 115 ALA A N 1
ATOM 923 C CA . ALA A 1 115 ? 10.212 24.932 65.812 1.00 73.06 115 ALA A CA 1
ATOM 924 C C . ALA A 1 115 ? 9.656 26.100 66.669 1.00 73.06 115 ALA A C 1
ATOM 926 O O . ALA A 1 115 ? 8.526 26.543 66.443 1.00 73.06 115 ALA A O 1
ATOM 927 N N . GLY A 1 116 ? 10.455 26.622 67.608 1.00 73.69 116 GLY A N 1
ATOM 928 C CA . GLY A 1 116 ? 10.104 27.721 68.516 1.00 73.69 116 GLY A CA 1
ATOM 929 C C . GLY A 1 116 ? 11.306 28.593 68.908 1.00 73.69 116 GLY A C 1
ATOM 930 O O . GLY A 1 116 ? 12.380 28.468 68.328 1.00 73.69 116 GLY A O 1
ATOM 931 N N . ASP A 1 117 ? 11.126 29.470 69.904 1.00 73.81 117 ASP A N 1
ATOM 932 C CA . ASP A 1 117 ? 12.108 30.509 70.284 1.00 73.81 117 ASP A CA 1
ATOM 933 C C . ASP A 1 117 ? 13.098 30.081 71.397 1.00 73.81 117 ASP A C 1
ATOM 935 O O . ASP A 1 117 ? 13.928 30.876 71.850 1.00 73.81 117 ASP A O 1
ATOM 939 N N . GLY A 1 118 ? 13.013 28.839 71.882 1.00 78.56 118 GLY A N 1
ATOM 940 C CA . GLY A 1 118 ? 13.818 28.334 72.995 1.00 78.56 118 GLY A CA 1
ATOM 941 C C . GLY A 1 118 ? 13.991 26.818 72.960 1.00 78.56 118 GLY A C 1
ATOM 942 O O . GLY A 1 118 ? 13.279 26.134 72.236 1.00 78.56 118 GLY A O 1
ATOM 943 N N . CYS A 1 119 ? 14.953 26.316 73.734 1.00 80.69 119 CYS A N 1
ATOM 944 C CA . CYS A 1 119 ? 15.288 24.895 73.812 1.00 80.69 119 CYS A CA 1
ATOM 945 C C . CYS A 1 119 ? 14.941 24.324 75.189 1.00 80.69 119 CYS A C 1
ATOM 947 O O . CYS A 1 119 ? 15.465 24.804 76.203 1.00 80.69 119 CYS A O 1
ATOM 949 N N . GLU A 1 120 ? 14.105 23.288 75.225 1.00 81.69 120 GLU A N 1
ATOM 950 C CA . GLU A 1 120 ? 13.761 22.563 76.452 1.00 81.69 120 GLU A CA 1
ATOM 951 C C . GLU A 1 120 ? 14.825 21.502 76.813 1.00 81.69 120 GLU A C 1
ATOM 953 O O . GLU A 1 120 ? 15.809 21.292 76.095 1.00 81.69 120 GLU A O 1
ATOM 958 N N . GLU A 1 121 ? 14.690 20.882 77.989 1.00 77.25 121 GLU A N 1
ATOM 959 C CA . GLU A 1 121 ? 15.707 19.992 78.574 1.00 77.25 121 GLU A CA 1
ATOM 960 C C . GLU A 1 121 ? 15.951 18.717 77.744 1.00 77.25 121 GLU A C 1
ATOM 962 O O . GLU A 1 121 ? 17.079 18.226 77.651 1.00 77.25 121 GLU A O 1
ATOM 967 N N . ASP A 1 122 ? 14.903 18.162 77.143 1.00 76.00 122 ASP A N 1
ATOM 968 C CA . ASP A 1 122 ? 14.933 16.956 76.315 1.00 76.00 122 ASP A CA 1
ATOM 969 C C . ASP A 1 122 ? 15.431 17.211 74.884 1.00 76.00 122 ASP A C 1
ATOM 971 O O . ASP A 1 122 ? 15.983 16.300 74.260 1.00 76.00 122 ASP A O 1
ATOM 975 N N . GLU A 1 123 ? 15.329 18.452 74.411 1.00 79.88 123 GLU A N 1
ATOM 976 C CA . GLU A 1 123 ? 15.730 18.884 73.068 1.00 79.88 123 GLU A CA 1
ATOM 977 C C . GLU A 1 123 ? 17.194 19.355 72.993 1.00 79.88 123 GLU A C 1
ATOM 979 O O . GLU A 1 123 ? 17.778 19.390 71.907 1.00 79.88 123 GLU A O 1
ATOM 984 N N . LEU A 1 124 ? 17.828 19.671 74.136 1.00 81.31 124 LEU A N 1
ATOM 985 C CA . LEU A 1 124 ? 19.173 20.269 74.188 1.00 81.31 124 LEU A CA 1
ATOM 986 C C . LEU A 1 124 ? 20.223 19.477 73.409 1.00 81.31 124 LEU A C 1
ATOM 988 O O . LEU A 1 124 ? 21.070 20.062 72.737 1.00 81.31 124 LEU A O 1
ATOM 992 N N . TYR A 1 125 ? 20.187 18.151 73.498 1.00 78.31 125 TYR A N 1
ATOM 993 C CA . TYR A 1 125 ? 21.150 17.309 72.795 1.00 78.31 125 TYR A CA 1
ATOM 994 C C . TYR A 1 125 ? 21.026 17.443 71.273 1.00 78.31 125 TYR A C 1
ATOM 996 O O . TYR A 1 125 ? 22.034 17.578 70.581 1.00 78.31 125 TYR A O 1
ATOM 1004 N N . ASP A 1 126 ? 19.794 17.446 70.766 1.00 77.06 126 ASP A N 1
ATOM 1005 C CA . ASP A 1 126 ? 19.511 17.476 69.333 1.00 77.06 126 ASP A CA 1
ATOM 1006 C C . ASP A 1 126 ? 19.772 18.891 68.766 1.00 77.06 126 ASP A C 1
ATOM 1008 O O . ASP A 1 126 ? 20.342 19.035 67.682 1.00 77.06 126 ASP A O 1
ATOM 1012 N N . VAL A 1 127 ? 19.488 19.944 69.548 1.00 81.94 127 VAL A N 1
ATOM 1013 C CA . VAL A 1 127 ? 19.870 21.333 69.228 1.00 81.94 127 VAL A CA 1
ATOM 1014 C C . VAL A 1 127 ? 21.389 21.500 69.181 1.00 81.94 127 VAL A C 1
ATOM 1016 O O . VAL A 1 127 ? 21.903 22.092 68.233 1.00 81.94 127 VAL A O 1
ATOM 1019 N N . LEU A 1 128 ? 22.129 20.959 70.154 1.00 79.62 128 LEU A N 1
ATOM 1020 C CA . LEU A 1 128 ? 23.595 21.026 70.159 1.00 79.62 128 LEU A CA 1
ATOM 1021 C C . LEU A 1 128 ? 24.217 20.253 68.989 1.00 79.62 128 LEU A C 1
ATOM 1023 O O . LEU A 1 128 ? 25.202 20.724 68.423 1.00 79.62 128 LEU A O 1
ATOM 1027 N N . GLN A 1 129 ? 23.640 19.116 68.585 1.00 77.56 129 GLN A N 1
ATOM 1028 C CA . GLN A 1 129 ? 24.081 18.399 67.385 1.00 77.56 129 GLN A CA 1
ATOM 1029 C C . GLN A 1 129 ? 23.850 19.207 66.105 1.00 77.56 129 GLN A C 1
ATOM 1031 O O . GLN A 1 129 ? 24.746 19.284 65.265 1.00 77.56 129 GLN A O 1
ATOM 1036 N N . GLU A 1 130 ? 22.686 19.843 65.948 1.00 81.00 130 GLU A N 1
ATOM 1037 C CA . GLU A 1 130 ? 22.413 20.687 64.779 1.00 81.00 130 GLU A CA 1
ATOM 1038 C C . GLU A 1 130 ? 23.314 21.935 64.758 1.00 81.00 130 GLU A C 1
ATOM 1040 O O . GLU A 1 130 ? 23.804 22.329 63.695 1.00 81.00 130 GLU A O 1
ATOM 1045 N N . MET A 1 131 ? 23.609 22.516 65.925 1.00 81.31 131 MET A N 1
ATOM 1046 C CA . MET A 1 131 ? 24.582 23.603 66.057 1.00 81.31 131 MET A CA 1
ATOM 1047 C C . MET A 1 131 ? 25.993 23.156 65.658 1.00 81.31 131 MET A C 1
ATOM 1049 O O . MET A 1 131 ? 26.670 23.881 64.929 1.00 81.31 131 MET A O 1
ATOM 1053 N N . ASP A 1 132 ? 26.431 21.961 66.069 1.00 77.25 132 ASP A N 1
ATOM 1054 C CA . ASP A 1 132 ? 27.720 21.399 65.651 1.00 77.25 132 ASP A CA 1
ATOM 1055 C C . ASP A 1 132 ? 27.740 21.120 64.138 1.00 77.25 132 ASP A C 1
ATOM 1057 O O . ASP A 1 132 ? 28.682 21.534 63.459 1.00 77.25 132 ASP A O 1
ATOM 1061 N N . ARG A 1 133 ? 26.677 20.530 63.567 1.00 83.06 133 ARG A N 1
ATOM 1062 C CA . ARG A 1 133 ? 26.547 20.320 62.112 1.00 83.06 133 ARG A CA 1
ATOM 1063 C C . ARG A 1 133 ? 26.735 21.628 61.343 1.00 83.06 133 ARG A C 1
ATOM 1065 O O . ARG A 1 133 ? 27.499 21.679 60.378 1.00 83.06 133 ARG A O 1
ATOM 1072 N N . ARG A 1 134 ? 26.053 22.695 61.773 1.00 82.44 134 ARG A N 1
ATOM 1073 C CA . ARG A 1 134 ? 26.153 24.027 61.157 1.00 82.44 134 ARG A CA 1
ATOM 1074 C C . ARG A 1 134 ? 27.522 24.663 61.369 1.00 82.44 134 ARG A C 1
ATOM 1076 O O . ARG A 1 134 ? 28.029 25.293 60.447 1.00 82.44 134 ARG A O 1
ATOM 1083 N N . TYR A 1 135 ? 28.135 24.484 62.538 1.00 80.81 135 TYR A N 1
ATOM 1084 C CA . TYR A 1 135 ? 29.462 25.018 62.843 1.00 80.81 135 TYR A CA 1
ATOM 1085 C C . TYR A 1 135 ? 30.533 24.478 61.882 1.00 80.81 135 TYR A C 1
ATOM 1087 O O . TYR A 1 135 ? 31.284 25.267 61.307 1.00 80.81 135 TYR A O 1
ATOM 1095 N N . PHE A 1 136 ? 30.574 23.160 61.650 1.00 76.94 136 PHE A N 1
ATOM 1096 C CA . PHE A 1 136 ? 31.534 22.565 60.711 1.00 76.94 136 PHE A CA 1
ATOM 1097 C C . PHE A 1 136 ? 31.226 22.932 59.259 1.00 76.94 136 PHE A C 1
ATOM 1099 O O . PHE A 1 136 ? 32.128 23.335 58.532 1.00 76.94 136 PHE A O 1
ATOM 1106 N N . LEU A 1 137 ? 29.951 22.906 58.860 1.00 76.31 137 LEU A N 1
ATOM 1107 C CA . LEU A 1 137 ? 29.559 23.303 57.508 1.00 76.31 137 LEU A CA 1
ATOM 1108 C C . LEU A 1 137 ? 29.945 24.763 57.206 1.00 76.31 137 LEU A C 1
ATOM 1110 O O . LEU A 1 137 ? 30.409 25.072 56.113 1.00 76.31 137 LEU A O 1
ATOM 1114 N N . LEU A 1 138 ? 29.809 25.670 58.177 1.00 79.88 138 LEU A N 1
ATOM 1115 C CA . LEU A 1 138 ? 30.201 27.073 58.016 1.00 79.88 138 LEU A CA 1
ATOM 1116 C C . LEU A 1 138 ? 31.707 27.270 57.844 1.00 79.88 138 LEU A C 1
ATOM 1118 O O . LEU A 1 138 ? 32.097 28.219 57.167 1.00 79.88 138 LEU A O 1
ATOM 1122 N N . GLN A 1 139 ? 32.545 26.425 58.447 1.00 76.44 139 GLN A N 1
ATOM 1123 C CA . GLN A 1 139 ? 34.001 26.495 58.271 1.00 76.44 139 GLN A CA 1
ATOM 1124 C C . GLN A 1 139 ? 34.371 26.217 56.808 1.00 76.44 139 GLN A C 1
ATOM 1126 O O . GLN A 1 139 ? 35.076 27.019 56.191 1.00 76.44 139 GLN A O 1
ATOM 1131 N N . ASP A 1 140 ? 33.801 25.157 56.234 1.00 73.56 140 ASP A N 1
ATOM 1132 C CA . ASP A 1 140 ? 34.036 24.772 54.841 1.00 73.56 140 ASP A CA 1
ATOM 1133 C C . ASP A 1 140 ? 33.471 25.821 53.870 1.00 73.56 140 ASP A C 1
ATOM 1135 O O . ASP A 1 140 ? 34.163 26.292 52.964 1.00 73.56 140 ASP A O 1
ATOM 1139 N N . LEU A 1 141 ? 32.239 26.285 54.110 1.00 78.38 141 LEU A N 1
ATOM 1140 C CA . LEU A 1 141 ? 31.584 27.278 53.255 1.00 78.38 141 LEU A CA 1
ATOM 1141 C C . LEU A 1 141 ? 32.267 28.649 53.284 1.00 78.38 141 LEU A C 1
ATOM 1143 O O . LEU A 1 141 ? 32.291 29.334 52.261 1.00 78.38 141 LEU A O 1
ATOM 1147 N N . LYS A 1 142 ? 32.828 29.068 54.428 1.00 78.88 142 LYS A N 1
ATOM 1148 C CA . LYS A 1 142 ? 33.612 30.312 54.518 1.00 78.88 142 LYS A CA 1
ATOM 1149 C C . LYS A 1 142 ? 34.870 30.228 53.666 1.00 78.88 142 LYS A C 1
ATOM 1151 O O . LYS A 1 142 ? 35.211 31.196 52.986 1.00 78.88 142 LYS A O 1
ATOM 1156 N N . TRP A 1 143 ? 35.537 29.076 53.679 1.00 75.25 143 TRP A N 1
ATOM 1157 C CA . TRP A 1 143 ? 36.709 28.847 52.846 1.00 75.25 143 TRP A CA 1
ATOM 1158 C C . TRP A 1 143 ? 36.348 28.881 51.353 1.00 75.25 143 TRP A C 1
ATOM 1160 O O . TRP A 1 143 ? 36.976 29.620 50.593 1.00 75.25 143 TRP A O 1
ATOM 1170 N N . GLU A 1 144 ? 35.277 28.197 50.938 1.00 75.25 144 GLU A N 1
ATOM 1171 C CA . GLU A 1 144 ? 34.797 28.213 49.545 1.00 75.25 144 GLU A CA 1
ATOM 1172 C C . GLU A 1 144 ? 34.329 29.600 49.083 1.00 75.25 144 GLU A C 1
ATOM 1174 O O . GLU A 1 144 ? 34.607 30.014 47.955 1.00 75.25 144 GLU A O 1
ATOM 1179 N N . PHE A 1 145 ? 33.659 30.357 49.953 1.00 80.31 145 PHE A N 1
ATOM 1180 C CA . PHE A 1 145 ? 33.266 31.731 49.652 1.00 80.31 145 PHE A CA 1
ATOM 1181 C C . PHE A 1 145 ? 34.494 32.628 49.446 1.00 80.31 145 PHE A C 1
ATOM 1183 O O . PHE A 1 145 ? 34.530 33.405 48.492 1.00 80.31 145 PHE A O 1
ATOM 1190 N N . SER A 1 146 ? 35.530 32.476 50.282 1.00 77.19 146 SER A N 1
ATOM 1191 C CA . SER A 1 146 ? 36.784 33.232 50.144 1.00 77.19 146 SER A CA 1
ATOM 1192 C C . SER A 1 146 ? 37.530 32.933 48.838 1.00 77.19 146 SER A C 1
ATOM 1194 O O . SER A 1 146 ? 38.185 33.813 48.286 1.00 77.19 146 SER A O 1
ATOM 1196 N N . LEU A 1 147 ? 37.386 31.718 48.298 1.00 77.19 147 LEU A N 1
ATOM 1197 C CA . LEU A 1 147 ? 37.941 31.339 46.996 1.00 77.19 147 LEU A CA 1
ATOM 1198 C C . LEU A 1 147 ? 37.231 32.027 45.828 1.00 77.19 147 LEU A C 1
ATOM 1200 O O . LEU A 1 147 ? 37.873 32.322 44.821 1.00 77.19 147 LEU A O 1
ATOM 1204 N N . LEU A 1 148 ? 35.922 32.262 45.946 1.00 74.75 148 LEU A N 1
ATOM 1205 C CA . LEU A 1 148 ? 35.106 32.928 44.927 1.00 74.75 148 LEU A CA 1
ATOM 1206 C C . LEU A 1 148 ? 35.219 34.460 44.985 1.00 74.75 148 LEU A C 1
ATOM 1208 O O . LEU A 1 148 ? 35.063 35.125 43.956 1.00 74.75 148 LEU A O 1
ATOM 1212 N N . ASP A 1 149 ? 35.518 35.018 46.160 1.00 75.69 149 ASP A N 1
ATOM 1213 C CA . ASP A 1 149 ? 35.838 36.434 46.358 1.00 75.69 149 ASP A CA 1
ATOM 1214 C C . ASP A 1 149 ? 37.313 36.719 46.028 1.00 75.69 149 ASP A C 1
ATOM 1216 O O . ASP A 1 149 ? 38.150 36.975 46.892 1.00 75.69 149 ASP A O 1
ATOM 1220 N N . HIS A 1 150 ? 37.638 36.702 44.732 1.00 68.31 150 HIS A N 1
ATOM 1221 C CA . HIS A 1 150 ? 38.992 36.957 44.219 1.00 68.31 150 HIS A CA 1
ATOM 1222 C C . HIS A 1 150 ? 39.565 38.352 44.570 1.00 68.31 150 HIS A C 1
ATOM 1224 O O . HIS A 1 150 ? 40.719 38.625 44.241 1.00 68.31 150 HIS A O 1
ATOM 1230 N N . GLY A 1 151 ? 38.777 39.245 45.186 1.00 61.31 151 GLY A N 1
ATOM 1231 C CA . GLY A 1 151 ? 39.158 40.622 45.514 1.00 61.31 151 GLY A CA 1
ATOM 1232 C C . GLY A 1 151 ? 39.157 40.976 47.005 1.00 61.31 151 GLY A C 1
ATOM 1233 O O . GLY A 1 151 ? 39.380 42.148 47.305 1.00 61.31 151 GLY A O 1
ATOM 1234 N N . HIS A 1 152 ? 38.901 40.024 47.916 1.00 65.94 152 HIS A N 1
ATOM 1235 C CA . HIS A 1 152 ? 38.735 40.272 49.363 1.00 65.94 152 HIS A CA 1
ATOM 1236 C C . HIS A 1 152 ? 37.757 41.420 49.670 1.00 65.94 152 HIS A C 1
ATOM 1238 O O . HIS A 1 152 ? 37.999 42.267 50.530 1.00 65.94 152 HIS A O 1
ATOM 1244 N N . SER A 1 153 ? 36.673 41.485 48.899 1.00 66.94 153 SER A N 1
ATOM 1245 C CA . SER A 1 153 ? 35.659 42.535 48.983 1.00 66.94 153 SER A CA 1
ATOM 1246 C C . SER A 1 153 ? 34.495 42.179 49.919 1.00 66.94 153 SER A C 1
ATOM 1248 O O . SER A 1 153 ? 33.540 42.951 50.015 1.00 66.94 153 SER A O 1
ATOM 1250 N N . ASP A 1 154 ? 34.556 41.009 50.567 1.00 71.38 154 ASP A N 1
ATOM 1251 C CA . ASP A 1 154 ? 33.492 40.389 51.367 1.00 71.38 154 ASP A CA 1
ATOM 1252 C C . ASP A 1 154 ? 32.164 40.255 50.592 1.00 71.38 154 ASP A C 1
ATOM 1254 O O . ASP A 1 154 ? 31.073 40.206 51.171 1.00 71.38 154 ASP A O 1
ATOM 1258 N N . SER A 1 155 ? 32.234 40.188 49.255 1.00 80.81 155 SER A N 1
ATOM 1259 C CA . SER A 1 155 ? 31.059 40.104 48.385 1.00 80.81 155 SER A CA 1
ATOM 1260 C C . SER A 1 155 ? 31.320 39.331 47.087 1.00 80.81 155 SER A C 1
ATOM 1262 O O . SER A 1 155 ? 32.317 39.547 46.407 1.00 80.81 155 SER A O 1
ATOM 1264 N N . VAL A 1 156 ? 30.384 38.459 46.698 1.00 82.56 156 VAL A N 1
ATOM 1265 C CA . VAL A 1 156 ? 30.410 37.711 45.426 1.00 82.56 156 VAL A CA 1
ATOM 1266 C C . VAL A 1 156 ? 29.236 38.105 44.530 1.00 82.56 156 VAL A C 1
ATOM 1268 O O . VAL A 1 156 ? 28.223 38.639 44.986 1.00 82.56 156 VAL A O 1
ATOM 1271 N N . THR A 1 157 ? 29.325 37.853 43.226 1.00 83.44 157 THR A N 1
ATOM 1272 C CA . THR A 1 157 ? 28.201 38.145 42.320 1.00 83.44 157 THR A CA 1
ATOM 1273 C C . THR A 1 157 ? 27.001 37.222 42.590 1.00 83.44 157 THR A C 1
ATOM 1275 O O . THR A 1 157 ? 27.186 36.087 43.032 1.00 83.44 157 THR A O 1
ATOM 1278 N N . PRO A 1 158 ? 25.753 37.644 42.290 1.00 83.06 158 PRO A N 1
ATOM 1279 C CA . PRO A 1 158 ? 24.578 36.787 42.459 1.00 83.06 158 PRO A CA 1
ATOM 1280 C C . PRO A 1 158 ? 24.677 35.442 41.727 1.00 83.06 158 PRO A C 1
ATOM 1282 O O . PRO A 1 158 ? 24.183 34.441 42.233 1.00 83.06 158 PRO A O 1
ATOM 1285 N N . ASP A 1 159 ? 25.335 35.389 40.568 1.00 81.94 159 ASP A N 1
ATOM 1286 C CA . ASP A 1 159 ? 25.524 34.137 39.829 1.00 81.94 159 ASP A CA 1
ATOM 1287 C C . ASP A 1 159 ? 26.565 33.217 40.492 1.00 81.94 159 ASP A C 1
ATOM 1289 O O . ASP A 1 159 ? 26.365 32.004 40.522 1.00 81.94 159 ASP A O 1
ATOM 1293 N N . GLN A 1 160 ? 27.625 33.772 41.095 1.00 82.56 160 GLN A N 1
ATOM 1294 C CA . GLN A 1 160 ? 28.577 33.001 41.910 1.00 82.56 160 GLN A CA 1
ATOM 1295 C C . GLN A 1 160 ? 27.929 32.486 43.201 1.00 82.56 160 GLN A C 1
ATOM 1297 O O . GLN A 1 160 ? 28.076 31.313 43.533 1.00 82.56 160 GLN A O 1
ATOM 1302 N N . ALA A 1 161 ? 27.140 33.317 43.889 1.00 81.75 161 ALA A N 1
ATOM 1303 C CA . ALA A 1 161 ? 26.359 32.877 45.044 1.00 81.75 161 ALA A CA 1
ATOM 1304 C C . ALA A 1 161 ? 25.376 31.766 44.646 1.00 81.75 161 ALA A C 1
ATOM 1306 O O . ALA A 1 161 ? 25.279 30.748 45.324 1.00 81.75 161 ALA A O 1
ATOM 1307 N N . ARG A 1 162 ? 24.697 31.902 43.500 1.00 84.69 162 ARG A N 1
ATOM 1308 C CA . ARG A 1 162 ? 23.818 30.852 42.976 1.00 84.69 162 ARG A CA 1
ATOM 1309 C C . ARG A 1 162 ? 24.566 29.544 42.733 1.00 84.69 162 ARG A C 1
ATOM 1311 O O . ARG A 1 162 ? 24.023 28.488 43.040 1.00 84.69 162 ARG A O 1
ATOM 1318 N N . PHE A 1 163 ? 25.775 29.611 42.181 1.00 82.50 163 PHE A N 1
ATOM 1319 C CA . PHE A 1 163 ? 26.613 28.433 41.983 1.00 82.50 163 PHE A CA 1
ATOM 1320 C C . PHE A 1 163 ? 26.927 27.739 43.315 1.00 82.50 163 PHE A C 1
ATOM 1322 O O . PHE A 1 163 ? 26.783 26.524 43.393 1.00 82.50 163 PHE A O 1
ATOM 1329 N N . MET A 1 164 ? 27.236 28.491 44.379 1.00 78.31 164 MET A N 1
ATOM 1330 C CA . MET A 1 164 ? 27.395 27.913 45.722 1.00 78.31 164 MET A CA 1
ATOM 1331 C C . MET A 1 164 ? 26.113 27.231 46.212 1.00 78.31 164 MET A C 1
ATOM 1333 O O . MET A 1 164 ? 26.167 26.098 46.670 1.00 78.31 164 MET A O 1
ATOM 1337 N N . PHE A 1 165 ? 24.942 27.856 46.059 1.00 78.44 165 PHE A N 1
ATOM 1338 C CA . PHE A 1 165 ? 23.670 27.209 46.412 1.00 78.44 165 PHE A CA 1
ATOM 1339 C C . PHE A 1 165 ? 23.416 25.924 45.608 1.00 78.44 165 PHE A C 1
ATOM 1341 O O . PHE A 1 165 ? 22.923 24.940 46.155 1.00 78.44 165 PHE A O 1
ATOM 1348 N N . GLU A 1 166 ? 23.741 25.916 44.313 1.00 79.88 166 GLU A N 1
ATOM 1349 C CA . GLU A 1 166 ? 23.622 24.730 43.457 1.00 79.88 166 GLU A CA 1
ATOM 1350 C C . GLU A 1 166 ? 24.617 23.629 43.867 1.00 79.88 166 GLU A C 1
ATOM 1352 O O . GLU A 1 166 ? 24.252 22.454 43.837 1.00 79.88 166 GLU A O 1
ATOM 1357 N N . ALA A 1 167 ? 25.828 23.990 44.302 1.00 77.38 167 ALA A N 1
ATOM 1358 C CA . ALA A 1 167 ? 26.836 23.054 44.795 1.00 77.38 167 ALA A CA 1
ATOM 1359 C C . ALA A 1 167 ? 26.448 22.447 46.155 1.00 77.38 167 ALA A C 1
ATOM 1361 O O . ALA A 1 167 ? 26.468 21.228 46.307 1.00 77.38 167 ALA A O 1
ATOM 1362 N N . VAL A 1 168 ? 26.017 23.277 47.110 1.00 73.06 168 VAL A N 1
ATOM 1363 C CA . VAL A 1 168 ? 25.697 22.861 48.487 1.00 73.06 168 VAL A CA 1
ATOM 1364 C C . VAL A 1 168 ? 24.366 22.112 48.561 1.00 73.06 168 VAL A C 1
ATOM 1366 O O . VAL A 1 168 ? 24.255 21.104 49.254 1.00 73.06 168 VAL A O 1
ATOM 1369 N N . HIS A 1 169 ? 23.330 22.565 47.843 1.00 75.69 169 HIS A N 1
ATOM 1370 C CA . HIS A 1 169 ? 22.008 21.916 47.873 1.00 75.69 169 HIS A CA 1
ATOM 1371 C C . HIS A 1 169 ? 21.849 20.827 46.804 1.00 75.69 169 HIS A C 1
ATOM 1373 O O . HIS A 1 169 ? 20.900 20.041 46.862 1.00 75.69 169 HIS A O 1
ATOM 1379 N N . GLY A 1 170 ? 22.741 20.755 45.812 1.00 77.69 170 GLY A N 1
ATOM 1380 C CA . GLY A 1 170 ? 22.737 19.727 44.771 1.00 77.69 170 GLY A CA 1
ATOM 1381 C C . GLY A 1 170 ? 21.373 19.557 44.084 1.00 77.69 170 GLY A C 1
ATOM 1382 O O . GLY A 1 170 ? 20.769 20.502 43.572 1.00 77.69 170 GLY A O 1
ATOM 1383 N N . GLN A 1 171 ? 20.834 18.331 44.095 1.00 69.56 171 GLN A N 1
ATOM 1384 C CA . GLN A 1 171 ? 19.529 18.011 43.483 1.00 69.56 171 GLN A CA 1
ATOM 1385 C C . GLN A 1 171 ? 18.321 18.681 44.174 1.00 69.56 171 GLN A C 1
ATOM 1387 O O . GLN A 1 171 ? 17.219 18.704 43.601 1.00 69.56 171 GLN A O 1
ATOM 1392 N N . LEU A 1 172 ? 18.523 19.213 45.386 1.00 71.94 172 LEU A N 1
ATOM 1393 C CA . LEU A 1 172 ? 17.518 19.872 46.224 1.00 71.94 172 LEU A CA 1
ATOM 1394 C C . LEU A 1 172 ? 17.458 21.392 45.996 1.00 71.94 172 LEU A C 1
ATOM 1396 O O . LEU A 1 172 ? 16.579 22.055 46.544 1.00 71.94 172 LEU A O 1
ATOM 1400 N N . PHE A 1 173 ? 18.319 21.948 45.139 1.00 79.31 173 PHE A N 1
ATOM 1401 C CA . PHE A 1 173 ? 18.252 23.359 44.768 1.00 79.31 173 PHE A CA 1
ATOM 1402 C C . PHE A 1 173 ? 16.910 23.716 44.087 1.00 79.31 173 PHE A C 1
ATOM 1404 O O . PHE A 1 173 ? 16.500 23.095 43.097 1.00 79.31 173 PHE A O 1
ATOM 1411 N N . SER A 1 174 ? 16.231 24.758 44.589 1.00 75.00 174 SER A N 1
ATOM 1412 C CA . SER A 1 174 ? 14.986 25.304 44.021 1.00 75.00 174 SER A CA 1
ATOM 1413 C C . SER A 1 174 ? 15.212 26.703 43.445 1.00 75.00 174 SER A C 1
ATOM 1415 O O . SER A 1 174 ? 15.466 27.668 44.171 1.00 75.00 174 SER A O 1
ATOM 1417 N N . LYS A 1 175 ? 15.016 26.847 42.125 1.00 75.69 175 LYS A N 1
ATOM 1418 C CA . LYS A 1 175 ? 15.093 28.147 41.432 1.00 75.69 175 LYS A CA 1
ATOM 1419 C C . LYS A 1 175 ? 14.102 29.162 41.995 1.00 75.69 175 LYS A C 1
ATOM 1421 O O . LYS A 1 175 ? 14.392 30.354 42.001 1.00 75.69 175 LYS A O 1
ATOM 1426 N N . ARG A 1 176 ? 12.943 28.707 42.476 1.00 74.25 176 ARG A N 1
ATOM 1427 C CA . ARG A 1 176 ? 11.913 29.568 43.062 1.00 74.25 176 ARG A CA 1
ATOM 1428 C C . ARG A 1 176 ? 12.348 30.129 44.414 1.00 74.25 176 ARG A C 1
ATOM 1430 O O . ARG A 1 176 ? 12.096 31.303 44.672 1.00 74.25 176 ARG A O 1
ATOM 1437 N N . ARG A 1 177 ? 13.017 29.331 45.255 1.00 74.25 177 ARG A N 1
ATOM 1438 C CA . ARG A 1 177 ? 13.596 29.804 46.528 1.00 74.25 177 ARG A CA 1
ATOM 1439 C C . ARG A 1 177 ? 14.750 30.768 46.290 1.00 74.25 177 ARG A C 1
ATOM 1441 O O . ARG A 1 177 ? 14.746 31.842 46.875 1.00 74.25 177 ARG A O 1
ATOM 1448 N N . TRP A 1 178 ? 15.628 30.464 45.337 1.00 81.56 178 TRP A N 1
ATOM 1449 C CA . TRP A 1 178 ? 16.663 31.401 44.895 1.00 81.56 178 TRP A CA 1
ATOM 1450 C C . TRP A 1 178 ? 16.072 32.731 44.393 1.00 81.56 178 TRP A C 1
ATOM 1452 O O . TRP A 1 178 ? 16.537 33.808 44.753 1.00 81.56 178 TRP A O 1
ATOM 1462 N N . GLN A 1 179 ? 14.987 32.685 43.612 1.00 78.81 179 GLN A N 1
ATOM 1463 C CA . GLN A 1 179 ? 14.294 33.901 43.181 1.00 78.81 179 GLN A CA 1
ATOM 1464 C C . GLN A 1 179 ? 13.629 34.656 44.335 1.00 78.81 179 GLN A C 1
ATOM 1466 O O . GLN A 1 179 ? 13.643 35.884 44.318 1.00 78.81 179 GLN A O 1
ATOM 1471 N N . LYS A 1 180 ? 13.063 33.960 45.329 1.00 79.06 180 LYS A N 1
ATOM 1472 C CA . LYS A 1 180 ? 12.547 34.598 46.549 1.00 79.06 180 LYS A CA 1
ATOM 1473 C C . LYS A 1 180 ? 13.666 35.290 47.324 1.00 79.06 180 LYS A C 1
ATOM 1475 O O . LYS A 1 180 ? 13.480 36.447 47.675 1.00 79.06 180 LYS A O 1
ATOM 1480 N N . PHE A 1 181 ? 14.808 34.625 47.505 1.00 81.62 181 PHE A N 1
ATOM 1481 C CA . PHE A 1 181 ? 16.000 35.213 48.114 1.00 81.62 181 PHE A CA 1
ATOM 1482 C C . PHE A 1 181 ? 16.410 36.492 47.372 1.00 81.62 181 PHE A C 1
ATOM 1484 O O . PHE A 1 181 ? 16.474 37.557 47.973 1.00 81.62 181 PHE A O 1
ATOM 1491 N N . LEU A 1 182 ? 16.560 36.447 46.042 1.00 80.38 182 LEU A N 1
ATOM 1492 C CA . LEU A 1 182 ? 16.890 37.642 45.252 1.00 80.38 182 LEU A CA 1
ATOM 1493 C C . LEU A 1 182 ? 15.852 38.771 45.382 1.00 80.38 182 LEU A C 1
ATOM 1495 O O . LEU A 1 182 ? 16.222 39.942 45.328 1.00 80.38 182 LEU A O 1
ATOM 1499 N N . GLN A 1 183 ? 14.568 38.436 45.542 1.00 77.38 183 GLN A N 1
ATOM 1500 C CA . GLN A 1 183 ? 13.484 39.408 45.730 1.00 77.38 183 GLN A CA 1
ATOM 1501 C C . GLN A 1 183 ? 13.442 40.000 47.145 1.00 77.38 183 GLN A C 1
ATOM 1503 O O . GLN A 1 183 ? 12.989 41.132 47.294 1.00 77.38 183 GLN A O 1
ATOM 1508 N N . SER A 1 184 ? 13.898 39.272 48.170 1.00 76.12 184 SER A N 1
ATOM 1509 C CA . SER A 1 184 ? 13.948 39.757 49.556 1.00 76.12 184 SER A CA 1
ATOM 1510 C C . SER A 1 184 ? 15.172 40.625 49.856 1.00 76.12 184 SER A C 1
ATOM 1512 O O . SER A 1 184 ? 15.223 41.263 50.909 1.00 76.12 184 SER A O 1
ATOM 1514 N N . ARG A 1 185 ? 16.152 40.694 48.945 1.00 79.69 185 ARG A N 1
ATOM 1515 C CA . ARG A 1 185 ? 17.333 41.554 49.099 1.00 79.69 185 ARG A CA 1
ATOM 1516 C C . ARG A 1 185 ? 16.959 43.030 48.978 1.00 79.69 185 ARG A C 1
ATOM 1518 O O . ARG A 1 185 ? 16.278 43.439 48.040 1.00 79.69 185 ARG A O 1
ATOM 1525 N N . LYS A 1 186 ? 17.496 43.857 49.883 1.00 69.81 186 LYS A N 1
ATOM 1526 C CA . LYS A 1 186 ? 17.309 45.322 49.867 1.00 69.81 186 LYS A CA 1
ATOM 1527 C C . LYS A 1 186 ? 17.840 45.972 48.577 1.00 69.81 186 LYS A C 1
ATOM 1529 O O . LYS A 1 186 ? 17.313 46.998 48.158 1.00 69.81 186 LYS A O 1
ATOM 1534 N N . LEU A 1 187 ? 18.850 45.372 47.935 1.00 70.75 187 LEU A N 1
ATOM 1535 C CA . LEU A 1 187 ? 19.444 45.813 46.667 1.00 70.75 187 LEU A CA 1
ATOM 1536 C C . LEU A 1 187 ? 19.645 44.603 45.724 1.00 70.75 187 LEU A C 1
ATOM 1538 O O . LEU A 1 187 ? 20.642 43.895 45.830 1.00 70.75 187 LEU A O 1
ATOM 1542 N N . PRO A 1 188 ? 18.739 44.346 44.759 1.00 63.81 188 PRO A N 1
ATOM 1543 C CA . PRO A 1 188 ? 18.761 43.121 43.941 1.00 63.81 188 PRO A CA 1
ATOM 1544 C C . PRO A 1 188 ? 19.978 42.960 43.013 1.00 63.81 188 PRO A C 1
ATOM 1546 O O . PRO A 1 188 ? 20.180 41.888 42.449 1.00 63.81 188 PRO A O 1
ATOM 1549 N N . LYS A 1 189 ? 20.754 44.033 42.802 1.00 63.72 189 LYS A N 1
ATOM 1550 C CA . LYS A 1 189 ? 21.882 44.090 41.854 1.00 63.72 189 LYS A CA 1
ATOM 1551 C C . LYS A 1 189 ? 23.255 44.293 42.513 1.00 63.72 189 LYS A C 1
ATOM 1553 O O . LYS A 1 189 ? 24.235 44.399 41.784 1.00 63.72 189 LYS A O 1
ATOM 1558 N N . SER A 1 190 ? 23.345 44.376 43.843 1.00 77.06 190 SER A N 1
ATOM 1559 C CA . SER A 1 190 ? 24.634 44.461 44.550 1.00 77.06 190 SER A CA 1
ATOM 1560 C C . SER A 1 190 ? 25.245 43.073 44.782 1.00 77.06 190 SER A C 1
ATOM 1562 O O . SER A 1 190 ? 24.536 42.059 44.722 1.00 77.06 190 SER A O 1
ATOM 1564 N N . GLY A 1 191 ? 26.552 43.031 45.068 1.00 78.81 191 GLY A N 1
ATOM 1565 C CA . GLY A 1 191 ? 27.246 41.816 45.511 1.00 78.81 191 GLY A CA 1
ATOM 1566 C C . GLY A 1 191 ? 26.575 41.207 46.745 1.00 78.81 191 GLY A C 1
ATOM 1567 O O . GLY A 1 191 ? 25.940 41.920 47.521 1.00 78.81 191 GLY A O 1
ATOM 1568 N N . VAL A 1 192 ? 26.619 39.884 46.859 1.00 81.75 192 VAL A N 1
ATOM 1569 C CA . VAL A 1 192 ? 26.072 39.078 47.957 1.00 81.75 192 VAL A CA 1
ATOM 1570 C C . VAL A 1 192 ? 27.198 38.840 48.954 1.00 81.75 192 VAL A C 1
ATOM 1572 O O . VAL A 1 192 ? 28.213 38.268 48.568 1.00 81.75 192 VAL A O 1
ATOM 1575 N N . SER A 1 193 ? 27.050 39.279 50.203 1.00 84.19 193 SER A N 1
ATOM 1576 C CA . SER A 1 193 ? 28.027 38.976 51.257 1.00 84.19 193 SER A CA 1
ATOM 1577 C C . SER A 1 193 ? 27.769 37.604 51.876 1.00 84.19 193 SER A C 1
ATOM 1579 O O . SER A 1 193 ? 26.648 37.094 51.823 1.00 84.19 193 SER A O 1
ATOM 1581 N N . PHE A 1 194 ? 28.789 37.001 52.493 1.00 81.19 194 PHE A N 1
ATOM 1582 C CA . PHE A 1 194 ? 28.637 35.688 53.126 1.00 81.19 194 PHE A CA 1
ATOM 1583 C C . PHE A 1 194 ? 27.580 35.709 54.240 1.00 81.19 194 PHE A C 1
ATOM 1585 O O . PHE A 1 194 ? 26.743 34.814 54.316 1.00 81.19 194 PHE A O 1
ATOM 1592 N N . SER A 1 195 ? 27.534 36.782 55.036 1.00 76.94 195 SER A N 1
ATOM 1593 C CA . SER A 1 195 ? 26.539 36.956 56.101 1.00 76.94 195 SER A CA 1
ATOM 1594 C C . SER A 1 195 ? 25.094 37.032 55.590 1.00 76.94 195 SER A C 1
ATOM 1596 O O . SER A 1 195 ? 24.177 36.749 56.352 1.00 76.94 195 SER A O 1
ATOM 1598 N N . GLU A 1 196 ? 24.859 37.394 54.320 1.00 79.19 196 GLU A N 1
ATOM 1599 C CA . GLU A 1 196 ? 23.511 37.364 53.726 1.00 79.19 196 GLU A CA 1
ATOM 1600 C C . GLU A 1 196 ? 23.033 35.940 53.411 1.00 79.19 196 GLU A C 1
ATOM 1602 O O . GLU A 1 196 ? 21.828 35.717 53.334 1.00 79.19 196 GLU A O 1
ATOM 1607 N N . ILE A 1 197 ? 23.951 34.991 53.199 1.00 80.50 197 ILE A N 1
ATOM 1608 C CA . ILE A 1 197 ? 23.634 33.642 52.703 1.00 80.50 197 ILE A CA 1
ATOM 1609 C C . ILE A 1 197 ? 24.009 32.521 53.673 1.00 80.50 197 ILE A C 1
ATOM 1611 O O . ILE A 1 197 ? 23.611 31.381 53.443 1.00 80.50 197 ILE A O 1
ATOM 1615 N N . GLU A 1 198 ? 24.732 32.815 54.759 1.00 82.25 198 GLU A N 1
ATOM 1616 C CA . GLU A 1 198 ? 25.271 31.801 55.675 1.00 82.25 198 GLU A CA 1
ATOM 1617 C C . GLU A 1 198 ? 24.186 30.883 56.263 1.00 82.25 198 GLU A C 1
ATOM 1619 O O . GLU A 1 198 ? 24.376 29.668 56.362 1.00 82.25 198 GLU A O 1
ATOM 1624 N N . VAL A 1 199 ? 23.020 31.436 56.613 1.00 82.06 199 VAL A N 1
ATOM 1625 C CA . VAL A 1 199 ? 21.893 30.671 57.172 1.00 82.06 199 VAL A CA 1
ATOM 1626 C C . VAL A 1 199 ? 21.197 29.850 56.085 1.00 82.06 199 VAL A C 1
ATOM 1628 O O . VAL A 1 199 ? 20.931 28.663 56.276 1.00 82.06 199 VAL A O 1
ATOM 1631 N N . ASP A 1 200 ? 20.949 30.451 54.921 1.00 79.06 200 ASP A N 1
ATOM 1632 C CA . ASP A 1 200 ? 20.245 29.809 53.807 1.00 79.06 200 ASP A CA 1
ATOM 1633 C C . ASP A 1 200 ? 21.059 28.675 53.163 1.00 79.06 200 ASP A C 1
ATOM 1635 O O . ASP A 1 200 ? 20.481 27.681 52.718 1.00 79.06 200 ASP A O 1
ATOM 1639 N N . LEU A 1 201 ? 22.392 28.772 53.153 1.00 79.50 201 LEU A N 1
ATOM 1640 C CA . LEU A 1 201 ? 23.266 27.681 52.712 1.00 79.50 201 LEU A CA 1
ATOM 1641 C C . LEU A 1 201 ? 23.185 26.476 53.662 1.00 79.50 201 LEU A C 1
ATOM 1643 O O . LEU A 1 201 ? 23.107 25.341 53.193 1.00 79.50 201 LEU A O 1
ATOM 1647 N N . CYS A 1 202 ? 23.117 26.712 54.977 1.00 77.25 202 CYS A N 1
ATOM 1648 C CA . CYS A 1 202 ? 23.033 25.650 55.987 1.00 77.25 202 CYS A CA 1
ATOM 1649 C C . CYS A 1 202 ? 21.631 25.014 56.106 1.00 77.25 202 CYS A C 1
ATOM 1651 O O . CYS A 1 202 ? 21.501 23.874 56.569 1.00 77.25 202 CYS A O 1
ATOM 1653 N N . ASN A 1 203 ? 20.588 25.725 55.663 1.00 77.12 203 ASN A N 1
ATOM 1654 C CA . ASN A 1 203 ? 19.197 25.269 55.632 1.00 77.12 203 ASN A CA 1
ATOM 1655 C C . ASN A 1 203 ? 18.920 24.382 54.402 1.00 77.12 203 ASN A C 1
ATOM 1657 O O . ASN A 1 203 ? 18.286 24.804 53.431 1.00 77.12 203 ASN A O 1
ATOM 1661 N N . ILE A 1 204 ? 19.387 23.133 54.442 1.00 68.69 204 ILE A N 1
ATOM 1662 C CA . ILE A 1 204 ? 19.203 22.171 53.345 1.00 68.69 204 ILE A CA 1
ATOM 1663 C C . ILE A 1 204 ? 17.701 21.829 53.185 1.00 68.69 204 ILE A C 1
ATOM 1665 O O . ILE A 1 204 ? 17.080 21.350 54.135 1.00 68.69 204 ILE A O 1
ATOM 1669 N N . PRO A 1 205 ? 17.082 22.049 52.005 1.00 66.44 205 PRO A N 1
ATOM 1670 C CA . PRO A 1 205 ? 15.653 21.789 51.794 1.00 66.44 205 PRO A CA 1
ATOM 1671 C C . PRO A 1 205 ? 15.268 20.304 51.869 1.00 66.44 205 PRO A C 1
ATOM 1673 O O . PRO A 1 205 ? 15.971 19.448 51.338 1.00 66.44 205 PRO A O 1
ATOM 1676 N N . ASN A 1 206 ? 14.081 19.989 52.400 1.00 67.19 206 ASN A N 1
ATOM 1677 C CA . ASN A 1 206 ? 13.546 18.624 52.373 1.00 67.19 206 ASN A CA 1
ATOM 1678 C C . ASN A 1 206 ? 13.151 18.199 50.937 1.00 67.19 206 ASN A C 1
ATOM 1680 O O . ASN A 1 206 ? 12.505 18.942 50.188 1.00 67.19 206 ASN A O 1
ATOM 1684 N N . ARG A 1 207 ? 13.496 16.962 50.561 1.00 59.59 207 ARG A N 1
ATOM 1685 C CA . ARG A 1 207 ? 13.236 16.348 49.248 1.00 59.59 207 ARG A CA 1
ATOM 1686 C C . ARG A 1 207 ? 11.761 16.369 48.842 1.00 59.59 207 ARG A C 1
ATOM 1688 O O . ARG A 1 207 ? 11.465 16.574 47.663 1.00 59.59 207 ARG A O 1
ATOM 1695 N N . GLU A 1 208 ? 10.837 16.185 49.783 1.00 65.25 208 GLU A N 1
ATOM 1696 C CA . GLU A 1 208 ? 9.395 16.182 49.489 1.00 65.25 208 GLU A CA 1
ATOM 1697 C C . GLU A 1 208 ? 8.872 17.558 49.050 1.00 65.25 208 GLU A C 1
ATOM 1699 O O . GLU A 1 208 ? 8.065 17.656 48.120 1.00 65.25 208 GLU A O 1
ATOM 1704 N N . GLU A 1 209 ? 9.369 18.636 49.659 1.00 63.00 209 GLU A N 1
ATOM 1705 C CA . GLU A 1 209 ? 8.954 20.002 49.329 1.00 63.00 209 GLU A CA 1
ATOM 1706 C C . GLU A 1 209 ? 9.425 20.411 47.930 1.00 63.00 209 GLU A C 1
ATOM 1708 O O . GLU A 1 209 ? 8.652 20.962 47.141 1.00 63.00 209 GLU A O 1
ATOM 1713 N N . VAL A 1 210 ? 10.669 20.071 47.582 1.00 67.50 210 VAL A N 1
ATOM 1714 C CA . VAL A 1 210 ? 11.256 20.364 46.265 1.00 67.50 210 VAL A CA 1
ATOM 1715 C C . VAL A 1 210 ? 10.523 19.608 45.151 1.00 67.50 210 VAL A C 1
ATOM 1717 O O . VAL A 1 210 ? 10.296 20.153 44.068 1.00 67.50 210 VAL A O 1
ATOM 1720 N N . LEU A 1 211 ? 10.105 18.361 45.401 1.00 66.25 211 LEU A N 1
ATOM 1721 C CA . LEU A 1 211 ? 9.305 17.580 44.449 1.00 66.25 211 LEU A CA 1
ATOM 1722 C C . LEU A 1 211 ? 7.928 18.206 44.205 1.00 66.25 211 LEU A C 1
ATOM 1724 O O . LEU A 1 211 ? 7.461 18.243 43.064 1.00 66.25 211 LEU A O 1
ATOM 1728 N N . LYS A 1 212 ? 7.294 18.734 45.256 1.00 72.31 212 LYS A N 1
ATOM 1729 C CA . LYS A 1 212 ? 5.998 19.409 45.160 1.00 72.31 212 LYS A CA 1
ATOM 1730 C C . LYS A 1 212 ? 6.091 20.702 44.345 1.00 72.31 212 LYS A C 1
ATOM 1732 O O . LYS A 1 212 ? 5.273 20.909 43.452 1.00 72.31 212 LYS A O 1
ATOM 1737 N N . GLU A 1 213 ? 7.122 21.516 44.578 1.00 71.56 213 GLU A N 1
ATOM 1738 C CA . GLU A 1 213 ? 7.375 22.737 43.800 1.00 71.56 213 GLU A CA 1
ATOM 1739 C C . GLU A 1 213 ? 7.624 22.431 42.311 1.00 71.56 213 GLU A C 1
ATOM 1741 O O . GLU A 1 213 ? 7.015 23.061 41.442 1.00 71.56 213 GLU A O 1
ATOM 1746 N N . LYS A 1 214 ? 8.441 21.412 41.997 1.00 69.06 214 LYS A N 1
ATOM 1747 C CA . LYS A 1 214 ? 8.695 20.978 40.608 1.00 69.06 214 LYS A CA 1
ATOM 1748 C C . LYS A 1 214 ? 7.411 20.515 39.903 1.00 69.06 214 LYS A C 1
ATOM 1750 O O . LYS A 1 214 ? 7.193 20.841 38.735 1.00 69.06 214 LYS A O 1
ATOM 1755 N N . LEU A 1 215 ? 6.530 19.805 40.612 1.00 69.06 215 LEU A N 1
ATOM 1756 C CA . LEU A 1 215 ? 5.240 19.351 40.081 1.00 69.06 215 LEU A CA 1
ATOM 1757 C C . LEU A 1 215 ? 4.295 20.526 39.765 1.00 69.06 215 LEU A C 1
ATOM 1759 O O . LEU A 1 215 ? 3.574 20.502 38.765 1.00 69.06 215 LEU A O 1
ATOM 1763 N N . GLU A 1 216 ? 4.289 21.563 40.603 1.00 70.31 216 GLU A N 1
ATOM 1764 C CA . GLU A 1 216 ? 3.495 22.779 40.391 1.00 70.31 216 GLU A CA 1
ATOM 1765 C C . GLU A 1 216 ? 3.998 23.598 39.186 1.00 70.31 216 GLU A C 1
ATOM 1767 O O . GLU A 1 216 ? 3.192 24.085 38.384 1.00 70.31 216 GLU A O 1
ATOM 1772 N N . GLU A 1 217 ? 5.318 23.705 39.001 1.00 64.81 217 GLU A N 1
ATOM 1773 C CA . GLU A 1 217 ? 5.928 24.377 37.844 1.00 64.81 217 GLU A CA 1
ATOM 1774 C C . GLU A 1 217 ? 5.609 23.669 36.517 1.00 64.81 217 GLU A C 1
ATOM 1776 O O . GLU A 1 217 ? 5.300 24.325 35.509 1.00 64.81 217 GLU A O 1
ATOM 1781 N N . GLU A 1 218 ? 5.608 22.332 36.506 1.00 60.03 218 GLU A N 1
ATOM 1782 C CA . GLU A 1 218 ? 5.164 21.553 35.347 1.00 60.03 218 GLU A CA 1
ATOM 1783 C C . GLU A 1 218 ? 3.691 21.819 35.016 1.00 60.03 218 GLU A C 1
ATOM 1785 O O . GLU A 1 218 ? 3.334 21.993 33.844 1.00 60.03 218 GLU A O 1
ATOM 1790 N N . GLN A 1 219 ? 2.828 21.910 36.031 1.00 65.06 219 GLN A N 1
ATOM 1791 C CA . GLN A 1 219 ? 1.403 22.188 35.843 1.00 65.06 219 GLN A CA 1
ATOM 1792 C C . GLN A 1 219 ? 1.157 23.590 35.266 1.00 65.06 219 GLN A C 1
ATOM 1794 O O . GLN A 1 219 ? 0.398 23.730 34.300 1.00 65.06 219 GLN A O 1
ATOM 1799 N N . GLN A 1 220 ? 1.837 24.622 35.775 1.00 58.09 220 GLN A N 1
ATOM 1800 C CA . GLN A 1 220 ? 1.731 25.984 35.231 1.00 58.09 220 GLN A CA 1
ATOM 1801 C C . GLN A 1 220 ? 2.291 26.096 33.808 1.00 58.09 220 GLN A C 1
ATOM 1803 O O . GLN A 1 220 ? 1.704 26.765 32.949 1.00 58.09 220 GLN A O 1
ATOM 1808 N N . SER A 1 221 ? 3.390 25.399 33.518 1.00 55.09 221 SER A N 1
ATOM 1809 C CA . SER A 1 221 ? 3.972 25.339 32.173 1.00 55.09 221 SER A CA 1
ATOM 1810 C C . SER A 1 221 ? 3.032 24.654 31.174 1.00 55.09 221 SER A C 1
ATOM 1812 O O . SER A 1 221 ? 2.906 25.093 30.027 1.00 55.09 221 SER A O 1
ATOM 1814 N N . GLN A 1 222 ? 2.302 23.621 31.605 1.00 52.34 222 GLN A N 1
ATOM 1815 C CA . GLN A 1 222 ? 1.250 22.986 30.804 1.00 52.34 222 GLN A CA 1
ATOM 1816 C C . GLN A 1 222 ? 0.031 23.893 30.581 1.00 52.34 222 GLN A C 1
ATOM 1818 O O . GLN A 1 222 ? -0.652 23.767 29.560 1.00 52.34 222 GLN A O 1
ATOM 1823 N N . GLU A 1 223 ? -0.263 24.812 31.500 1.00 48.84 223 GLU A N 1
ATOM 1824 C CA . GLU A 1 223 ? -1.356 25.773 31.346 1.00 48.84 223 GLU A CA 1
ATOM 1825 C C . GLU A 1 223 ? -1.036 26.900 30.367 1.00 48.84 223 GLU A C 1
ATOM 1827 O O . GLU A 1 223 ? -1.869 27.196 29.506 1.00 48.84 223 GLU A O 1
ATOM 1832 N N . ARG A 1 224 ? 0.183 27.451 30.407 1.00 49.25 224 ARG A N 1
ATOM 1833 C CA . ARG A 1 224 ? 0.627 28.493 29.462 1.00 49.25 224 ARG A CA 1
ATOM 1834 C C . ARG A 1 224 ? 0.737 27.995 28.014 1.00 49.25 224 ARG A C 1
ATOM 1836 O O . ARG A 1 224 ? 0.609 28.783 27.086 1.00 49.25 224 ARG A O 1
ATOM 1843 N N . ARG A 1 225 ? 0.904 26.684 27.799 1.00 48.59 225 ARG A N 1
ATOM 1844 C CA . ARG A 1 225 ? 0.979 26.048 26.465 1.00 48.59 225 ARG A CA 1
ATOM 1845 C C . ARG A 1 225 ? -0.379 25.810 25.781 1.00 48.59 225 ARG A C 1
ATOM 1847 O O . ARG A 1 225 ? -0.416 25.233 24.696 1.00 48.59 225 ARG A O 1
ATOM 1854 N N . LYS A 1 226 ? -1.514 26.202 26.373 1.00 37.84 226 LYS A N 1
ATOM 1855 C CA . LYS A 1 226 ? -2.848 25.957 25.790 1.00 37.84 226 LYS A CA 1
ATOM 1856 C C . LYS A 1 226 ? -3.255 27.086 24.818 1.00 37.84 226 LYS A C 1
ATOM 1858 O O . LYS A 1 226 ? -3.554 28.178 25.287 1.00 37.84 226 LYS A O 1
ATOM 1863 N N . PRO A 1 227 ? -3.413 26.831 23.500 1.00 43.00 227 PRO A N 1
ATOM 1864 C CA . PRO A 1 227 ? -3.890 27.848 22.547 1.00 43.00 227 PRO A CA 1
ATOM 1865 C C . PRO A 1 227 ? -5.354 28.288 22.803 1.00 43.00 227 PRO A C 1
ATOM 1867 O O . PRO A 1 227 ? -6.093 27.573 23.494 1.00 43.00 227 PRO A O 1
ATOM 1870 N N . PRO A 1 228 ? -5.820 29.429 22.259 1.00 42.12 228 PRO A N 1
ATOM 1871 C CA . PRO A 1 228 ? -7.199 29.898 22.423 1.00 42.12 228 PRO A CA 1
ATOM 1872 C C . PRO A 1 228 ? -8.239 28.961 21.773 1.00 42.12 228 PRO A C 1
ATOM 1874 O O . PRO A 1 228 ? -7.973 28.228 20.820 1.00 42.12 228 PRO A O 1
ATOM 1877 N N . ASN A 1 229 ? -9.453 28.953 22.331 1.00 42.53 229 ASN A N 1
ATOM 1878 C CA . ASN A 1 229 ? -10.514 27.985 22.035 1.00 42.53 229 ASN A CA 1
ATOM 1879 C C . ASN A 1 229 ? -11.354 28.442 20.819 1.00 42.53 229 ASN A C 1
ATOM 1881 O O . ASN A 1 229 ? -12.306 29.203 20.972 1.00 42.53 229 ASN A O 1
ATOM 1885 N N . TYR A 1 230 ? -11.023 27.994 19.605 1.00 52.00 230 TYR A N 1
ATOM 1886 C CA . TYR A 1 230 ? -11.766 28.357 18.389 1.00 52.00 230 TYR A CA 1
ATOM 1887 C C . TYR A 1 230 ? -12.943 27.400 18.100 1.00 52.00 230 TYR A C 1
ATOM 1889 O O . TYR A 1 230 ? -12.891 26.191 18.348 1.00 52.00 230 TYR A O 1
ATOM 1897 N N . THR A 1 231 ? -14.035 27.934 17.544 1.00 50.94 231 THR A N 1
ATOM 1898 C CA . THR A 1 231 ? -15.211 27.150 17.119 1.00 50.94 231 THR A CA 1
ATOM 1899 C C . THR A 1 231 ? -15.163 26.971 15.602 1.00 50.94 231 THR A C 1
ATOM 1901 O O . THR A 1 231 ? -15.232 27.961 14.881 1.00 50.94 231 THR A O 1
ATOM 1904 N N . ARG A 1 232 ? -15.060 25.736 15.086 1.00 57.41 232 ARG A N 1
ATOM 1905 C CA . ARG A 1 232 ? -15.097 25.470 13.633 1.00 57.41 232 ARG A CA 1
ATOM 1906 C C . ARG A 1 232 ? -16.524 25.161 13.187 1.00 57.41 232 ARG A C 1
ATOM 1908 O O . ARG A 1 232 ? -17.179 24.285 13.750 1.00 57.41 232 ARG A O 1
ATOM 1915 N N . LYS A 1 233 ? -17.006 25.860 12.159 1.00 63.12 233 LYS A N 1
ATOM 1916 C CA . LYS A 1 233 ? -18.226 25.491 11.426 1.00 63.12 233 LYS A CA 1
ATOM 1917 C C . LYS A 1 233 ? -17.831 24.505 10.324 1.00 63.12 233 LYS A C 1
ATOM 1919 O O . LYS A 1 233 ? -16.886 24.760 9.587 1.00 63.12 233 LYS A O 1
ATOM 1924 N N . LYS A 1 234 ? -18.532 23.380 10.214 1.00 65.06 234 LYS A N 1
ATOM 1925 C CA . LYS A 1 234 ? -18.336 22.380 9.161 1.00 65.06 234 LYS A CA 1
ATOM 1926 C C . LYS A 1 234 ? -19.674 22.087 8.498 1.00 65.06 234 LYS A C 1
ATOM 1928 O O . LYS A 1 234 ? -20.606 21.651 9.168 1.00 65.06 234 LYS A O 1
ATOM 1933 N N . VAL A 1 235 ? -19.757 22.285 7.188 1.00 73.31 235 VAL A N 1
ATOM 1934 C CA . VAL A 1 235 ? -20.907 21.840 6.395 1.00 73.31 235 VAL A CA 1
ATOM 1935 C C . VAL A 1 235 ? -20.777 20.334 6.165 1.00 73.31 235 VAL A C 1
ATOM 1937 O O . VAL A 1 235 ? -19.723 19.843 5.756 1.00 73.31 235 VAL A O 1
ATOM 1940 N N . VAL A 1 236 ? -21.823 19.580 6.488 1.00 76.75 236 VAL A N 1
ATOM 1941 C CA . VAL A 1 236 ? -21.906 18.130 6.287 1.00 76.75 236 VAL A CA 1
ATOM 1942 C C . VAL A 1 236 ? -23.237 17.776 5.639 1.00 76.75 236 VAL A C 1
ATOM 1944 O O . VAL A 1 236 ? -24.266 18.352 5.976 1.00 76.75 236 VAL A O 1
ATOM 1947 N N . ARG A 1 237 ? -23.229 16.791 4.739 1.00 82.38 237 ARG A N 1
ATOM 1948 C CA . ARG A 1 237 ? -24.446 16.219 4.154 1.00 82.38 237 ARG A CA 1
ATOM 1949 C C . ARG A 1 237 ? -24.698 14.841 4.779 1.00 82.38 237 ARG A C 1
ATOM 1951 O O . ARG A 1 237 ? -24.034 13.877 4.393 1.00 82.38 237 ARG A O 1
ATOM 1958 N N . PRO A 1 238 ? -25.543 14.735 5.821 1.00 80.56 238 PRO A N 1
ATOM 1959 C CA . PRO A 1 238 ? -25.831 13.448 6.442 1.00 80.56 238 PRO A CA 1
ATOM 1960 C C . PRO A 1 238 ? -26.619 12.561 5.470 1.00 80.56 238 PRO A C 1
ATOM 1962 O O . PRO A 1 238 ? -27.651 12.971 4.964 1.00 80.56 238 PRO A O 1
ATOM 1965 N N . MET A 1 239 ? -26.136 11.341 5.231 1.00 82.06 239 MET A N 1
ATOM 1966 C CA . MET A 1 239 ? -26.793 10.342 4.376 1.00 82.06 239 MET A CA 1
ATOM 1967 C C . MET A 1 239 ? -27.380 9.234 5.255 1.00 82.06 239 MET A C 1
ATOM 1969 O O . MET A 1 239 ? -26.754 8.186 5.432 1.00 82.06 239 MET A O 1
ATOM 1973 N N . ARG A 1 240 ? -28.523 9.513 5.894 1.00 84.56 240 ARG A N 1
ATOM 1974 C CA . ARG A 1 240 ? -29.251 8.524 6.705 1.00 84.56 240 ARG A CA 1
ATOM 1975 C C . ARG A 1 240 ? -29.962 7.534 5.786 1.00 84.56 240 ARG A C 1
ATOM 1977 O O . ARG A 1 240 ? -30.375 7.902 4.692 1.00 84.56 240 ARG A O 1
ATOM 1984 N N . ASP A 1 241 ? -30.169 6.307 6.252 1.00 83.12 241 ASP A N 1
ATOM 1985 C CA . ASP A 1 241 ? -30.797 5.262 5.431 1.00 83.12 241 ASP A CA 1
ATOM 1986 C C . ASP A 1 241 ? -32.289 5.540 5.144 1.00 83.12 241 ASP A C 1
ATOM 1988 O O . ASP A 1 241 ? -32.848 5.021 4.183 1.00 83.12 241 ASP A O 1
ATOM 1992 N N . SER A 1 242 ? -32.963 6.376 5.946 1.00 86.38 242 SER A N 1
ATOM 1993 C CA . SER A 1 242 ? -34.299 6.908 5.618 1.00 86.38 242 SER A CA 1
ATOM 1994 C C . SER A 1 242 ? -34.262 7.816 4.390 1.00 86.38 242 SER A C 1
ATOM 1996 O O . SER A 1 242 ? -35.028 7.629 3.450 1.00 86.38 242 SER A O 1
ATOM 1998 N N . ASP A 1 243 ? -33.331 8.766 4.395 1.00 87.19 243 ASP A N 1
ATOM 1999 C CA . ASP A 1 243 ? -33.229 9.827 3.396 1.00 87.19 243 ASP A CA 1
ATOM 2000 C C . ASP A 1 243 ? -32.716 9.244 2.067 1.00 87.19 243 ASP A C 1
ATOM 2002 O O . ASP A 1 243 ? -33.187 9.602 0.990 1.00 87.19 243 ASP A O 1
ATOM 2006 N N . LEU A 1 244 ? -31.817 8.253 2.145 1.00 89.69 244 LEU A N 1
ATOM 2007 C CA . LEU A 1 244 ? -31.365 7.470 0.993 1.00 89.69 244 LEU A CA 1
ATOM 2008 C C . LEU A 1 244 ? -32.473 6.627 0.367 1.00 89.69 244 LEU A C 1
ATOM 2010 O O . LEU A 1 244 ? -32.504 6.516 -0.851 1.00 89.69 244 LEU A O 1
ATOM 2014 N N . ARG A 1 245 ? -33.396 6.061 1.154 1.00 91.25 245 ARG A N 1
ATOM 2015 C CA . ARG A 1 245 ? -34.555 5.340 0.602 1.00 91.25 245 ARG A CA 1
ATOM 2016 C C . ARG A 1 245 ? -35.511 6.278 -0.129 1.00 91.25 245 ARG A C 1
ATOM 2018 O O . ARG A 1 245 ? -35.996 5.917 -1.194 1.00 91.25 245 ARG A O 1
ATOM 2025 N N . ALA A 1 246 ? -35.738 7.481 0.401 1.00 91.06 246 ALA A N 1
ATOM 2026 C CA . ALA A 1 246 ? -36.548 8.495 -0.275 1.00 91.06 246 ALA A CA 1
ATOM 2027 C C . ALA A 1 246 ? -35.910 8.931 -1.606 1.00 91.06 246 ALA A C 1
ATOM 2029 O O . ALA A 1 246 ? -36.576 8.928 -2.639 1.00 91.06 246 ALA A O 1
ATOM 2030 N N . PHE A 1 247 ? -34.602 9.214 -1.599 1.00 94.50 247 PHE A N 1
ATOM 2031 C CA . PHE A 1 247 ? -33.847 9.487 -2.824 1.00 94.50 247 PHE A CA 1
ATOM 2032 C C . PHE A 1 247 ? -33.866 8.289 -3.790 1.00 94.50 247 PHE A C 1
ATOM 2034 O O . PHE A 1 247 ? -34.050 8.469 -4.988 1.00 94.50 247 PHE A O 1
ATOM 2041 N N . GLY A 1 248 ? -33.739 7.068 -3.267 1.00 93.25 248 GLY A N 1
ATOM 2042 C CA . GLY A 1 248 ? -33.790 5.824 -4.032 1.00 93.25 248 GLY A CA 1
ATOM 2043 C C . GLY A 1 248 ? -35.124 5.603 -4.739 1.00 93.25 248 GLY A C 1
ATOM 2044 O O . GLY A 1 248 ? -35.154 5.254 -5.916 1.00 93.25 248 GLY A O 1
ATOM 2045 N N . SER A 1 249 ? -36.236 5.879 -4.056 1.00 93.12 249 SER A N 1
ATOM 2046 C CA . SER A 1 249 ? -37.570 5.826 -4.660 1.00 93.12 249 SER A CA 1
ATOM 2047 C C . SER A 1 249 ? -37.709 6.821 -5.812 1.00 93.12 249 SER A C 1
ATOM 2049 O O . SER A 1 249 ? -38.328 6.503 -6.825 1.00 93.12 249 SER A O 1
ATOM 2051 N N . TRP A 1 250 ? -37.131 8.017 -5.673 1.00 95.50 250 TRP A N 1
ATOM 2052 C CA . TRP A 1 250 ? -37.126 9.012 -6.740 1.00 95.50 250 TRP A CA 1
ATOM 2053 C C . TRP A 1 250 ? -36.255 8.568 -7.919 1.00 95.50 250 TRP A C 1
ATOM 2055 O O . TRP A 1 250 ? -36.756 8.498 -9.032 1.00 95.50 250 TRP A O 1
ATOM 2065 N N . ILE A 1 251 ? -34.991 8.198 -7.697 1.00 94.62 251 ILE A N 1
ATOM 2066 C CA . ILE A 1 251 ? -34.070 7.886 -8.803 1.00 94.62 251 ILE A CA 1
ATOM 2067 C C . ILE A 1 251 ? -34.472 6.627 -9.583 1.00 94.62 251 ILE A C 1
ATOM 2069 O O . ILE A 1 251 ? -34.196 6.539 -10.771 1.00 94.62 251 ILE A O 1
ATOM 2073 N N . THR A 1 252 ? -35.164 5.684 -8.937 1.00 93.62 252 THR A N 1
ATOM 2074 C CA . THR A 1 252 ? -35.690 4.477 -9.600 1.00 93.62 252 THR A CA 1
ATOM 2075 C C . THR A 1 252 ? -36.925 4.780 -10.456 1.00 93.62 252 THR A C 1
ATOM 2077 O O . THR A 1 252 ? -37.172 4.094 -11.440 1.00 93.62 252 THR A O 1
ATOM 2080 N N . SER A 1 253 ? -37.721 5.789 -10.079 1.00 91.62 253 SER A N 1
ATOM 2081 C CA . SER A 1 253 ? -38.931 6.193 -10.818 1.00 91.62 253 SER A CA 1
ATOM 2082 C C . SER A 1 253 ? -38.683 7.306 -11.836 1.00 91.62 253 SER A C 1
ATOM 2084 O O . SER A 1 253 ? -39.511 7.529 -12.716 1.00 91.62 253 SER A O 1
ATOM 2086 N N . HIS A 1 254 ? -37.564 8.018 -11.719 1.00 92.81 254 HIS A N 1
ATOM 2087 C CA . HIS A 1 254 ? -37.205 9.108 -12.607 1.00 92.81 254 HIS A CA 1
ATOM 2088 C C . HIS A 1 254 ? -36.700 8.581 -13.956 1.00 92.81 254 HIS A C 1
ATOM 2090 O O . HIS A 1 254 ? -35.836 7.707 -14.011 1.00 92.81 254 HIS A O 1
ATOM 2096 N N . ASN A 1 255 ? -37.231 9.140 -15.043 1.00 89.62 255 ASN A N 1
ATOM 2097 C CA . ASN A 1 255 ? -36.808 8.824 -16.400 1.00 89.62 255 ASN A CA 1
ATOM 2098 C C . ASN A 1 255 ? -35.784 9.862 -16.888 1.00 89.62 255 ASN A C 1
ATOM 2100 O O . ASN A 1 255 ? -36.031 11.061 -16.799 1.00 89.62 255 ASN A O 1
ATOM 2104 N N . TRP A 1 256 ? -34.657 9.389 -17.422 1.00 93.62 256 TRP A N 1
ATOM 2105 C CA . TRP A 1 256 ? -33.557 10.215 -17.924 1.00 93.62 256 TRP A CA 1
ATOM 2106 C C . TRP A 1 256 ? -33.719 10.642 -19.392 1.00 93.62 256 TRP A C 1
ATOM 2108 O O . TRP A 1 256 ? -32.752 11.120 -19.981 1.00 93.62 256 TRP A O 1
ATOM 2118 N N . ASP A 1 257 ? -34.904 10.498 -19.991 1.00 91.44 257 ASP A N 1
ATOM 2119 C CA . ASP A 1 257 ? -35.179 10.916 -21.376 1.00 91.44 257 ASP A CA 1
ATOM 2120 C C . ASP A 1 257 ? -34.788 12.374 -21.657 1.00 91.44 257 ASP A C 1
ATOM 2122 O O . ASP A 1 257 ? -34.264 12.664 -22.728 1.00 91.44 257 ASP A O 1
ATOM 2126 N N . GLU A 1 258 ? -34.941 13.274 -20.679 1.00 91.81 258 GLU A N 1
ATOM 2127 C CA . GLU A 1 258 ? -34.486 14.670 -20.784 1.00 91.81 258 GLU A CA 1
ATOM 2128 C C . GLU A 1 258 ? -32.975 14.797 -21.035 1.00 91.81 258 GLU A C 1
ATOM 2130 O O . GLU A 1 258 ? -32.539 15.750 -21.661 1.00 91.81 258 GLU A O 1
ATOM 2135 N N . VAL A 1 259 ? -32.164 13.837 -20.580 1.00 92.25 259 VAL A N 1
ATOM 2136 C CA . VAL A 1 259 ? -30.721 13.782 -20.860 1.00 92.25 259 VAL A CA 1
ATOM 2137 C C . VAL A 1 259 ? -30.465 13.094 -22.199 1.00 92.25 259 VAL A C 1
ATOM 2139 O O . VAL A 1 259 ? -29.568 13.498 -22.929 1.00 92.25 259 VAL A O 1
ATOM 2142 N N . LEU A 1 260 ? -31.238 12.060 -22.534 1.00 92.38 260 LEU A N 1
ATOM 2143 C CA . LEU A 1 260 ? -31.037 11.269 -23.753 1.00 92.38 260 LEU A CA 1
ATOM 2144 C C . LEU A 1 260 ? -31.443 12.025 -25.030 1.00 92.38 260 LEU A C 1
ATOM 2146 O O . LEU A 1 260 ? -30.867 11.778 -26.089 1.00 92.38 260 LEU A O 1
ATOM 2150 N N . GLN A 1 261 ? -32.420 12.932 -24.935 1.00 91.56 261 GLN A N 1
ATOM 2151 C CA . GLN A 1 261 ? -32.930 13.735 -26.055 1.00 91.56 261 GLN A CA 1
ATOM 2152 C C . GLN A 1 261 ? -32.055 14.952 -26.390 1.00 91.56 261 GLN A C 1
ATOM 2154 O O . GLN A 1 261 ? -32.173 15.513 -27.479 1.00 91.56 261 GLN A O 1
ATOM 2159 N N . GLU A 1 262 ? -31.177 15.363 -25.477 1.00 92.94 262 GLU A N 1
ATOM 2160 C CA . GLU A 1 262 ? -30.252 16.473 -25.703 1.00 92.94 262 GLU A CA 1
ATOM 2161 C C . GLU A 1 262 ? -29.239 16.135 -26.804 1.00 92.94 262 GLU A C 1
ATOM 2163 O O . GLU A 1 262 ? -28.794 14.997 -26.954 1.00 92.94 262 GLU A O 1
ATOM 2168 N N . THR A 1 263 ? -28.848 17.135 -27.594 1.00 88.25 263 THR A N 1
ATOM 2169 C CA . THR A 1 263 ? -28.070 16.902 -28.826 1.00 88.25 263 THR A CA 1
ATOM 2170 C C . THR A 1 263 ? -26.560 16.922 -28.615 1.00 88.25 263 THR A C 1
ATOM 2172 O O . THR A 1 263 ? -25.848 16.181 -29.284 1.00 88.25 263 THR A O 1
ATOM 2175 N N . ASN A 1 264 ? -26.069 17.745 -27.685 1.00 91.94 264 ASN A N 1
ATOM 2176 C CA . ASN A 1 264 ? -24.641 17.961 -27.439 1.00 91.94 264 ASN A CA 1
ATOM 2177 C C . ASN A 1 264 ? -24.229 17.424 -26.061 1.00 91.94 264 ASN A C 1
ATOM 2179 O O . ASN A 1 264 ? -24.934 17.632 -25.070 1.00 91.94 264 ASN A O 1
ATOM 2183 N N . THR A 1 265 ? -23.042 16.823 -25.970 1.00 92.94 265 THR A N 1
ATOM 2184 C CA . THR A 1 265 ? -22.388 16.393 -24.720 1.00 92.94 265 THR A CA 1
ATOM 2185 C C . THR A 1 265 ? -22.497 17.396 -23.566 1.00 92.94 265 THR A C 1
ATOM 2187 O O . THR A 1 265 ? -22.782 17.016 -22.426 1.00 92.94 265 THR A O 1
ATOM 2190 N N . GLN A 1 266 ? -22.258 18.685 -23.823 1.00 93.75 266 GLN A N 1
ATOM 2191 C CA . GLN A 1 266 ? -22.305 19.720 -22.793 1.00 93.75 266 GLN A CA 1
ATOM 2192 C C . GLN A 1 266 ? -23.732 19.951 -22.285 1.00 93.75 266 GLN A C 1
ATOM 2194 O O . GLN A 1 266 ? -23.909 20.106 -21.078 1.00 93.75 266 GLN A O 1
ATOM 2199 N N . ALA A 1 267 ? -24.734 19.942 -23.169 1.00 93.50 267 ALA A N 1
ATOM 2200 C CA . ALA A 1 267 ? -26.141 20.065 -22.789 1.00 93.50 267 ALA A CA 1
ATOM 2201 C C . ALA A 1 267 ? -26.582 18.846 -21.965 1.00 93.50 267 ALA A C 1
ATOM 2203 O O . ALA A 1 267 ? -27.022 19.017 -20.828 1.00 93.50 267 ALA A O 1
ATOM 2204 N N . LYS A 1 268 ? -26.291 17.627 -22.451 1.00 95.56 268 LYS A N 1
ATOM 2205 C CA . LYS A 1 268 ? -26.531 16.365 -21.727 1.00 95.56 268 LYS A CA 1
ATOM 2206 C C . LYS A 1 268 ? -25.956 16.396 -20.311 1.00 95.56 268 LYS A C 1
ATOM 2208 O O . LYS A 1 268 ? -26.640 16.093 -19.334 1.00 95.56 268 LYS A O 1
ATOM 2213 N N . SER A 1 269 ? -24.689 16.797 -20.185 1.00 95.25 269 SER A N 1
ATOM 2214 C CA . SER A 1 269 ? -24.016 16.903 -18.890 1.00 95.25 269 SER A CA 1
ATOM 2215 C C . SER A 1 269 ? -24.662 17.961 -17.992 1.00 95.25 269 SER A C 1
ATOM 2217 O O . SER A 1 269 ? -24.837 17.713 -16.799 1.00 95.25 269 SER A O 1
ATOM 2219 N N . THR A 1 270 ? -24.983 19.145 -18.517 1.00 94.81 270 THR A N 1
ATOM 2220 C CA . THR A 1 270 ? -25.599 20.223 -17.729 1.00 94.81 270 THR A CA 1
ATOM 2221 C C . THR A 1 270 ? -26.959 19.793 -17.186 1.00 94.81 270 THR A C 1
ATOM 2223 O O . THR A 1 270 ? -27.182 19.931 -15.981 1.00 94.81 270 THR A O 1
ATOM 2226 N N . THR A 1 271 ? -27.824 19.217 -18.025 1.00 95.00 271 THR A N 1
ATOM 2227 C CA . THR A 1 271 ? -29.144 18.705 -17.626 1.00 95.00 271 THR A CA 1
ATOM 2228 C C . THR A 1 271 ? -28.991 17.626 -16.555 1.00 95.00 271 THR A C 1
ATOM 2230 O O . THR A 1 271 ? -29.504 17.783 -15.449 1.00 95.00 271 THR A O 1
ATOM 2233 N N . PHE A 1 272 ? -28.141 16.620 -16.792 1.00 96.00 272 PHE A N 1
ATOM 2234 C CA . PHE A 1 272 ? -27.875 15.545 -15.831 1.00 96.00 272 PHE A CA 1
ATOM 2235 C C . PHE A 1 272 ? -27.429 16.050 -14.451 1.00 96.00 272 PHE A C 1
ATOM 2237 O O . PHE A 1 272 ? -28.005 15.674 -13.427 1.00 96.00 272 PHE A O 1
ATOM 2244 N N . TYR A 1 273 ? -26.402 16.906 -14.394 1.00 94.88 273 TYR A N 1
ATOM 2245 C CA . TYR A 1 273 ? -25.907 17.426 -13.117 1.00 94.88 273 TYR A CA 1
ATOM 2246 C C . TYR A 1 273 ? -26.918 18.357 -12.444 1.00 94.88 273 TYR A C 1
ATOM 2248 O O . TYR A 1 273 ? -26.972 18.383 -11.215 1.00 94.88 273 TYR A O 1
ATOM 2256 N N . THR A 1 274 ? -27.708 19.109 -13.210 1.00 94.12 274 THR A N 1
ATOM 2257 C CA . THR A 1 274 ? -28.729 20.013 -12.665 1.00 94.12 274 THR A CA 1
ATOM 2258 C C . THR A 1 274 ? -29.847 19.217 -12.004 1.00 94.12 274 THR A C 1
ATOM 2260 O O . THR A 1 274 ? -30.082 19.396 -10.806 1.00 94.12 274 THR A O 1
ATOM 2263 N N . THR A 1 275 ? -30.453 18.273 -12.725 1.00 94.12 275 THR A N 1
ATOM 2264 C CA . THR A 1 275 ? -31.510 17.389 -12.216 1.00 94.12 275 THR A CA 1
ATOM 2265 C C . THR A 1 275 ? -31.029 16.598 -11.000 1.00 94.12 275 THR A C 1
ATOM 2267 O O . THR A 1 275 ? -31.677 16.584 -9.948 1.00 94.12 275 THR A O 1
ATOM 2270 N N . LEU A 1 276 ? -29.836 15.999 -11.085 1.00 94.19 276 LEU A N 1
ATOM 2271 C CA . LEU A 1 276 ? -29.284 15.200 -9.995 1.00 94.19 276 LEU A CA 1
ATOM 2272 C C . LEU A 1 276 ? -28.975 16.046 -8.751 1.00 94.19 276 LEU A C 1
ATOM 2274 O O . LEU A 1 276 ? -29.299 15.633 -7.637 1.00 94.19 276 LEU A O 1
ATOM 2278 N N . ASN A 1 277 ? -28.380 17.233 -8.904 1.00 93.00 277 ASN A N 1
ATOM 2279 C CA . ASN A 1 277 ? -28.082 18.101 -7.762 1.00 93.00 277 ASN A CA 1
ATOM 2280 C C . ASN A 1 277 ? -29.348 18.683 -7.123 1.00 93.00 277 ASN A C 1
ATOM 2282 O O . ASN A 1 277 ? -29.409 18.764 -5.896 1.00 93.00 277 ASN A O 1
ATOM 2286 N N . GLN A 1 278 ? -30.373 19.027 -7.908 1.00 93.25 278 GLN A N 1
ATOM 2287 C CA . GLN A 1 278 ? -31.671 19.457 -7.376 1.00 93.25 278 GLN A CA 1
ATOM 2288 C C . GLN A 1 278 ? -32.325 18.353 -6.537 1.00 93.25 278 GLN A C 1
ATOM 2290 O O . GLN A 1 278 ? -32.801 18.612 -5.429 1.00 93.25 278 GLN A O 1
ATOM 2295 N N . ALA A 1 279 ? -32.290 17.106 -7.011 1.00 92.38 279 ALA A N 1
ATOM 2296 C CA . ALA A 1 279 ? -32.777 15.966 -6.244 1.00 92.38 279 ALA A CA 1
ATOM 2297 C C . ALA A 1 279 ? -31.946 15.726 -4.973 1.00 92.38 279 ALA A C 1
ATOM 2299 O O . ALA A 1 279 ? -32.504 15.485 -3.901 1.00 92.38 279 ALA A O 1
ATOM 2300 N N . ILE A 1 280 ? -30.616 15.841 -5.056 1.00 91.94 280 ILE A N 1
ATOM 2301 C CA . ILE A 1 280 ? -29.738 15.729 -3.886 1.00 91.94 280 ILE A CA 1
ATOM 2302 C C . ILE A 1 280 ? -30.061 16.815 -2.857 1.00 91.94 280 ILE A C 1
ATOM 2304 O O . ILE A 1 280 ? -30.162 16.490 -1.682 1.00 91.94 280 ILE A O 1
ATOM 2308 N N . GLU A 1 281 ? -30.262 18.075 -3.241 1.00 91.19 281 GLU A N 1
ATOM 2309 C CA . GLU A 1 281 ? -30.620 19.124 -2.274 1.00 91.19 281 GLU A CA 1
ATOM 2310 C C . GLU A 1 281 ? -32.021 18.925 -1.681 1.00 91.19 281 GLU A C 1
ATOM 2312 O O . GLU A 1 281 ? -32.221 19.150 -0.487 1.00 91.19 281 GLU A O 1
ATOM 2317 N N . LYS A 1 282 ? -32.975 18.423 -2.475 1.00 91.88 282 LYS A N 1
ATOM 2318 C CA . LYS A 1 282 ? -34.336 18.119 -2.016 1.00 91.88 282 LYS A CA 1
ATOM 2319 C C . LYS A 1 282 ? -34.371 16.991 -0.981 1.00 91.88 282 LYS A C 1
ATOM 2321 O O . LYS A 1 282 ? -35.025 17.127 0.051 1.00 91.88 282 LYS A O 1
ATOM 2326 N N . PHE A 1 283 ? -33.699 15.871 -1.252 1.00 90.81 283 PHE A N 1
ATOM 2327 C CA . PHE A 1 283 ? -33.775 14.667 -0.412 1.00 90.81 283 PHE A CA 1
ATOM 2328 C C . PHE A 1 283 ? -32.629 14.555 0.607 1.00 90.81 283 PHE A C 1
ATOM 2330 O O . PHE A 1 283 ? -32.783 13.907 1.641 1.00 90.81 283 PHE A O 1
ATOM 2337 N N . LEU A 1 284 ? -31.480 15.181 0.344 1.00 90.06 284 LEU A N 1
ATOM 2338 C CA . LEU A 1 284 ? -30.252 15.104 1.145 1.00 90.06 284 LEU A CA 1
ATOM 2339 C C . LEU A 1 284 ? -29.650 16.510 1.387 1.00 90.06 284 LEU A C 1
ATOM 2341 O O . LEU A 1 284 ? -28.511 16.775 0.986 1.00 90.06 284 LEU A O 1
ATOM 2345 N N . PRO A 1 285 ? -30.361 17.419 2.079 1.00 87.69 285 PRO A N 1
ATOM 2346 C CA . PRO A 1 285 ? -29.917 18.801 2.254 1.00 87.69 285 PRO A CA 1
ATOM 2347 C C . PRO A 1 285 ? -28.638 18.914 3.096 1.00 87.69 285 PRO A C 1
ATOM 2349 O O . PRO A 1 285 ? -28.438 18.204 4.095 1.00 87.69 285 PRO A O 1
ATOM 2352 N N . ALA A 1 286 ? -27.770 19.857 2.723 1.00 85.06 286 ALA A N 1
ATOM 2353 C CA . ALA A 1 286 ? -26.565 20.172 3.485 1.00 85.06 286 ALA A CA 1
ATOM 2354 C C . ALA A 1 286 ? -26.900 20.810 4.850 1.00 85.06 286 ALA A C 1
ATOM 2356 O O . ALA A 1 286 ? -27.779 21.660 4.972 1.00 85.06 286 ALA A O 1
ATOM 2357 N N . LYS A 1 287 ? -26.175 20.418 5.906 1.00 82.25 287 LYS A N 1
ATOM 2358 C CA . LYS A 1 287 ? -26.352 20.934 7.275 1.00 82.25 287 LYS A CA 1
ATOM 2359 C C . LYS A 1 287 ? -25.039 21.467 7.835 1.00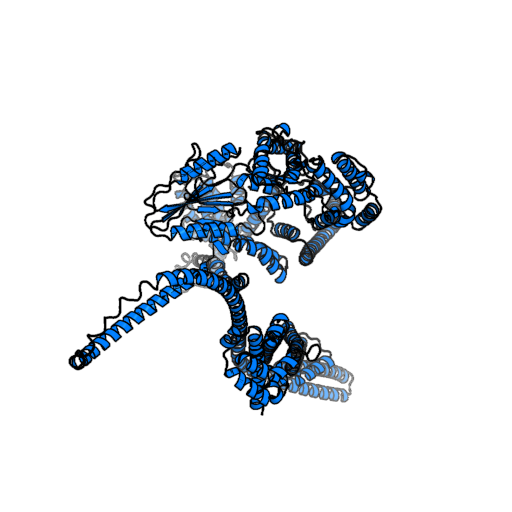 82.25 287 LYS A C 1
ATOM 2361 O O . LYS A 1 287 ? -24.010 20.794 7.792 1.00 82.25 287 LYS A O 1
ATOM 2366 N N . THR A 1 288 ? -25.070 22.657 8.427 1.00 78.62 288 THR A N 1
ATOM 2367 C CA . THR A 1 288 ? -23.899 23.247 9.093 1.00 78.62 288 THR A CA 1
ATOM 2368 C C . THR A 1 288 ? -23.825 22.789 10.543 1.00 78.62 288 THR A C 1
ATOM 2370 O O . THR A 1 288 ? -24.687 23.111 11.357 1.00 78.62 288 THR A O 1
ATOM 2373 N N . VAL A 1 289 ? -22.766 22.062 10.889 1.00 72.75 289 VAL A N 1
ATOM 2374 C CA . VAL A 1 289 ? -22.491 21.590 12.248 1.00 72.75 289 VAL A CA 1
ATOM 2375 C C . VAL A 1 289 ? -21.366 22.422 12.857 1.00 72.75 289 VAL A C 1
ATOM 2377 O O . VAL A 1 289 ? -20.342 22.670 12.223 1.00 72.75 289 VAL A O 1
ATOM 2380 N N . ARG A 1 290 ? -21.543 22.868 14.103 1.00 68.12 290 ARG A N 1
ATOM 2381 C CA . ARG A 1 290 ? -20.494 23.545 14.879 1.00 68.12 290 ARG A CA 1
ATOM 2382 C C . ARG A 1 290 ? -19.731 22.513 15.706 1.00 68.12 290 ARG A C 1
ATOM 2384 O O . ARG A 1 290 ? -20.337 21.761 16.463 1.00 68.12 290 ARG A O 1
ATOM 2391 N N . THR A 1 291 ? -18.411 22.494 15.575 1.00 54.47 291 THR A N 1
ATOM 2392 C CA . THR A 1 291 ? -17.504 21.617 16.327 1.00 54.47 291 THR A CA 1
ATOM 2393 C C . THR A 1 291 ? -16.438 22.461 17.015 1.00 54.47 291 THR A C 1
ATOM 2395 O O . THR A 1 291 ? -15.770 23.252 16.346 1.00 54.47 291 THR A O 1
ATOM 2398 N N . HIS A 1 292 ? -16.245 22.305 18.327 1.00 56.81 292 HIS A N 1
ATOM 2399 C CA . HIS A 1 292 ? -15.090 22.913 18.990 1.00 56.81 292 HIS A CA 1
ATOM 2400 C C . HIS A 1 292 ? -13.853 22.051 18.759 1.00 56.81 292 HIS A C 1
ATOM 2402 O O . HIS A 1 292 ? -13.923 20.825 18.800 1.00 56.81 292 HIS A O 1
ATOM 2408 N N . CYS A 1 293 ? -12.701 22.679 18.549 1.00 51.06 293 CYS A N 1
ATOM 2409 C CA . CYS A 1 293 ? -11.443 21.965 18.318 1.00 51.06 293 CYS A CA 1
ATOM 2410 C C . CYS A 1 293 ? -10.974 21.106 19.492 1.00 51.06 293 CYS A C 1
ATOM 2412 O O . CYS A 1 293 ? -10.208 20.170 19.296 1.00 51.06 293 CYS A O 1
ATOM 2414 N N . ARG A 1 294 ? -11.466 21.401 20.699 1.00 53.31 294 ARG A N 1
ATOM 2415 C CA . ARG A 1 294 ? -11.201 20.640 21.924 1.00 53.31 294 ARG A CA 1
ATOM 2416 C C . ARG A 1 294 ? -12.336 19.710 22.339 1.00 53.31 294 ARG A C 1
ATOM 2418 O O . ARG A 1 294 ? -12.228 19.078 23.393 1.00 53.31 294 ARG A O 1
ATOM 2425 N N . ASP A 1 295 ? -13.418 19.623 21.562 1.00 59.44 295 ASP A N 1
ATOM 2426 C CA . ASP A 1 295 ? -14.473 18.653 21.849 1.00 59.44 295 ASP A CA 1
ATOM 2427 C C . ASP A 1 295 ? -13.908 17.251 21.636 1.00 59.44 295 ASP A C 1
ATOM 2429 O O . ASP A 1 295 ? -13.743 16.775 20.513 1.00 59.44 295 ASP A O 1
ATOM 2433 N N . LYS A 1 296 ? -13.584 16.589 22.747 1.00 67.50 296 LYS A N 1
ATOM 2434 C CA . LYS A 1 296 ? -13.159 15.194 22.725 1.00 67.50 296 LYS A CA 1
ATOM 2435 C C . LYS A 1 296 ? -14.305 14.356 22.137 1.00 67.50 296 LYS A C 1
ATOM 2437 O O . LYS A 1 296 ? -15.460 14.606 22.486 1.00 67.50 296 LYS A O 1
ATOM 2442 N N . PRO A 1 297 ? -14.021 13.354 21.291 1.00 65.75 297 PRO A N 1
ATOM 2443 C CA . PRO A 1 297 ? -15.052 12.642 20.532 1.00 65.75 297 PRO A CA 1
ATOM 2444 C C . PRO A 1 297 ? -16.086 11.909 21.405 1.00 65.75 297 PRO A C 1
ATOM 2446 O O . PRO A 1 297 ? -17.196 11.648 20.954 1.00 65.75 297 PRO A O 1
ATOM 2449 N N . TRP A 1 298 ? -15.766 11.639 22.674 1.00 74.06 298 TRP A N 1
ATOM 2450 C CA . TRP A 1 298 ? -16.675 11.054 23.666 1.00 74.06 298 TRP A CA 1
ATOM 2451 C C . TRP A 1 298 ? -17.533 12.075 24.444 1.00 74.06 298 TRP A C 1
ATOM 2453 O O . TRP A 1 298 ? -18.293 11.688 25.329 1.00 74.06 298 TRP A O 1
ATOM 2463 N N . ILE A 1 299 ? -17.432 13.379 24.159 1.00 76.44 299 ILE A N 1
ATOM 2464 C CA . ILE A 1 299 ? -18.240 14.420 24.815 1.00 76.44 299 ILE A CA 1
ATOM 2465 C C . ILE A 1 299 ? -19.597 14.529 24.115 1.00 76.44 299 ILE A C 1
ATOM 2467 O O . ILE A 1 299 ? -19.752 15.182 23.084 1.00 76.44 299 ILE A O 1
ATOM 2471 N N . THR A 1 300 ? -20.601 13.887 24.705 1.00 79.19 300 THR A N 1
ATOM 2472 C CA . THR A 1 300 ? -21.974 13.863 24.191 1.00 79.19 300 THR A CA 1
ATOM 2473 C C . THR A 1 300 ? -22.736 15.163 24.503 1.00 79.19 300 THR A C 1
ATOM 2475 O O . THR A 1 300 ? -22.373 15.890 25.436 1.00 79.19 300 THR A O 1
ATOM 2478 N N . PRO A 1 301 ? -23.838 15.469 23.785 1.00 77.94 301 PRO A N 1
ATOM 2479 C CA . PRO A 1 301 ? -24.724 16.591 24.120 1.00 77.94 301 PRO A CA 1
ATOM 2480 C C . PRO A 1 301 ? -25.233 16.550 25.570 1.00 77.94 301 PRO A C 1
ATOM 2482 O O . PRO A 1 301 ? -25.341 17.588 26.221 1.00 77.94 301 PRO A O 1
ATOM 2485 N N . MET A 1 302 ? -25.459 15.345 26.105 1.00 80.94 302 MET A N 1
ATOM 2486 C CA . MET A 1 302 ? -25.821 15.121 27.507 1.00 80.94 302 MET A CA 1
ATOM 2487 C C . MET A 1 302 ? -24.716 15.596 28.462 1.00 80.94 302 MET A C 1
ATOM 2489 O O . MET A 1 302 ? -24.984 16.351 29.397 1.00 80.94 302 MET A O 1
ATOM 2493 N N . ILE A 1 303 ? -23.453 15.242 28.191 1.00 84.69 303 ILE A N 1
ATOM 2494 C CA . ILE A 1 303 ? -22.299 15.702 28.980 1.00 84.69 303 ILE A CA 1
ATOM 2495 C C . ILE A 1 303 ? -22.149 17.227 28.886 1.00 84.69 303 ILE A C 1
ATOM 2497 O O . ILE A 1 303 ? -21.930 17.878 29.908 1.00 84.69 303 ILE A O 1
ATOM 2501 N N . LYS A 1 304 ? -22.341 17.824 27.700 1.00 79.88 304 LYS A N 1
ATOM 2502 C CA . LYS A 1 304 ? -22.339 19.291 27.536 1.00 79.88 304 LYS A CA 1
ATOM 2503 C C . LYS A 1 304 ? -23.430 19.955 28.380 1.00 79.88 304 LYS A C 1
ATOM 2505 O O . LYS A 1 304 ? -23.141 20.909 29.099 1.00 79.88 304 LYS A O 1
ATOM 2510 N N . SER A 1 305 ? -24.644 19.402 28.387 1.00 83.88 305 SER A N 1
ATOM 2511 C CA . SER A 1 305 ? -25.727 19.880 29.253 1.00 83.88 305 SER A CA 1
ATOM 2512 C C . SER A 1 305 ? -25.367 19.782 30.741 1.00 83.88 305 SER A C 1
ATOM 2514 O O . SER A 1 305 ? -25.701 20.690 31.505 1.00 83.88 305 SER A O 1
ATOM 2516 N N . LEU A 1 306 ? -24.711 18.703 31.181 1.00 87.06 306 LEU A N 1
ATOM 2517 C CA . LEU A 1 306 ? -24.270 18.550 32.572 1.00 87.06 306 LEU A CA 1
ATOM 2518 C C . LEU A 1 306 ? -23.189 19.578 32.936 1.00 87.06 306 LEU A C 1
ATOM 2520 O O . LEU A 1 306 ? -23.264 20.183 34.006 1.00 87.06 306 LEU A O 1
ATOM 2524 N N . ILE A 1 307 ? -22.239 19.847 32.034 1.00 84.94 307 ILE A N 1
ATOM 2525 C CA . ILE A 1 307 ? -21.208 20.883 32.209 1.00 84.94 307 ILE A CA 1
ATOM 2526 C C . ILE A 1 307 ? -21.849 22.267 32.374 1.00 84.94 307 ILE A C 1
ATOM 2528 O O . ILE A 1 307 ? -21.484 22.997 33.299 1.00 84.94 307 ILE A O 1
ATOM 2532 N N . SER A 1 308 ? -22.847 22.606 31.553 1.00 83.94 308 SER A N 1
ATOM 2533 C CA . SER A 1 308 ? -23.585 23.870 31.672 1.00 83.94 308 SER A CA 1
ATOM 2534 C C . SER A 1 308 ? -24.399 23.962 32.968 1.00 83.94 308 SER A C 1
ATOM 2536 O O . SER A 1 308 ? -24.537 25.048 33.531 1.00 83.94 308 SER A O 1
ATOM 2538 N N . LYS A 1 309 ? -24.945 22.846 33.473 1.00 85.81 309 LYS A N 1
ATOM 2539 C CA . LYS A 1 309 ? -25.618 22.798 34.786 1.00 85.81 309 LYS A CA 1
ATOM 2540 C C . LYS A 1 309 ? -24.617 22.996 35.934 1.00 85.81 309 LYS A C 1
ATOM 2542 O O . LYS A 1 309 ? -24.889 23.782 36.834 1.00 85.81 309 LYS A O 1
ATOM 2547 N N . ARG A 1 310 ? -23.425 22.387 35.860 1.00 91.81 310 ARG A N 1
ATOM 2548 C CA . ARG A 1 310 ? -22.341 22.571 36.847 1.00 91.81 310 ARG A CA 1
ATOM 2549 C C . ARG A 1 310 ? -21.862 24.021 36.902 1.00 91.81 310 ARG A C 1
ATOM 2551 O O . ARG A 1 310 ? -21.673 24.559 37.984 1.00 91.81 310 ARG A O 1
ATOM 2558 N N . GLN A 1 311 ? -21.665 24.656 35.745 1.00 84.62 311 GLN A N 1
ATOM 2559 C CA . GLN A 1 311 ? -21.246 26.062 35.673 1.00 84.62 311 GLN A CA 1
ATOM 2560 C C . GLN A 1 311 ? -22.301 27.009 36.259 1.00 84.62 311 GLN A C 1
ATOM 2562 O O . GLN A 1 311 ? -21.945 27.982 36.916 1.00 84.62 311 GLN A O 1
ATOM 2567 N N . ARG A 1 312 ? -23.592 26.702 36.077 1.00 83.25 312 ARG A N 1
ATOM 2568 C CA . ARG A 1 312 ? -24.687 27.439 36.723 1.00 83.25 312 ARG A CA 1
ATOM 2569 C C . ARG A 1 312 ? -24.705 27.246 38.242 1.00 83.25 312 ARG A C 1
ATOM 2571 O O . ARG A 1 312 ? -24.864 28.233 38.944 1.00 83.25 312 ARG A O 1
ATOM 2578 N N . ALA A 1 313 ? -24.494 26.025 38.740 1.00 85.38 313 ALA A N 1
ATOM 2579 C CA . ALA A 1 313 ? -24.392 25.756 40.180 1.00 85.38 313 ALA A CA 1
ATOM 2580 C C . ALA A 1 313 ? -23.193 26.479 40.822 1.00 85.38 313 ALA A C 1
ATOM 2582 O O . ALA A 1 313 ? -23.339 27.077 41.880 1.00 85.38 313 ALA A O 1
ATOM 2583 N N . PHE A 1 314 ? -22.045 26.521 40.131 1.00 82.69 314 PHE A N 1
ATOM 2584 C CA . PHE A 1 314 ? -20.865 27.280 40.567 1.00 82.69 314 PHE A CA 1
ATOM 2585 C C . PHE A 1 314 ? -21.149 28.783 40.667 1.00 82.69 314 PHE A C 1
ATOM 2587 O O . PHE A 1 314 ? -20.857 29.399 41.683 1.00 82.69 314 PHE A O 1
ATOM 2594 N N . LYS A 1 315 ? -21.774 29.365 39.633 1.00 83.50 315 LYS A N 1
ATOM 2595 C CA . LYS A 1 315 ? -22.148 30.789 39.621 1.00 83.50 315 LYS A CA 1
ATOM 2596 C C . LYS A 1 315 ? -23.187 31.156 40.685 1.00 83.50 315 LYS A C 1
ATOM 2598 O O . LYS A 1 315 ? -23.246 32.311 41.076 1.00 83.50 315 LYS A O 1
ATOM 2603 N N . LYS A 1 316 ? -24.007 30.197 41.120 1.00 84.06 316 LYS A N 1
ATOM 2604 C CA . LYS A 1 316 ? -25.009 30.376 42.180 1.00 84.06 316 LYS A CA 1
ATOM 2605 C C . LYS A 1 316 ? -24.464 30.129 43.595 1.00 84.06 316 LYS A C 1
ATOM 2607 O O . LYS A 1 316 ? -25.226 30.276 44.539 1.00 84.06 316 LYS A O 1
ATOM 2612 N N . GLY A 1 317 ? -23.198 29.724 43.749 1.00 81.00 317 GLY A N 1
ATOM 2613 C CA . GLY A 1 317 ? -22.610 29.405 45.057 1.00 81.00 317 GLY A CA 1
ATOM 2614 C C . GLY A 1 317 ? -23.092 28.086 45.678 1.00 81.00 317 GLY A C 1
ATOM 2615 O O . GLY A 1 317 ? -22.833 27.833 46.848 1.00 81.00 317 GLY A O 1
ATOM 2616 N N . ASP A 1 318 ? -23.774 27.221 44.917 1.00 85.12 318 ASP A N 1
ATOM 2617 C CA . ASP A 1 318 ? -24.287 25.941 45.421 1.00 85.12 318 ASP A CA 1
ATOM 2618 C C . ASP A 1 318 ? -23.200 24.854 45.366 1.00 85.12 318 ASP A C 1
ATOM 2620 O O . ASP A 1 318 ? -23.018 24.134 44.372 1.00 85.12 318 ASP A O 1
ATOM 2624 N N . THR A 1 319 ? -22.448 24.754 46.462 1.00 79.00 319 THR A N 1
ATOM 2625 C CA . THR A 1 319 ? -21.286 23.870 46.614 1.00 79.00 319 THR A CA 1
ATOM 2626 C C . THR A 1 319 ? -21.659 22.386 46.561 1.00 79.00 319 THR A C 1
ATOM 2628 O O . THR A 1 319 ? -20.885 21.572 46.044 1.00 79.00 319 THR A O 1
ATOM 2631 N N . CYS A 1 320 ? -22.842 22.014 47.059 1.00 79.88 320 CYS A N 1
ATOM 2632 C CA . CYS A 1 320 ? -23.296 20.623 47.110 1.00 79.88 320 CYS A CA 1
ATOM 2633 C C . CYS A 1 320 ? -23.676 20.126 45.709 1.00 79.88 320 CYS A C 1
ATOM 2635 O O . CYS A 1 320 ? -23.124 19.133 45.215 1.00 79.88 320 CYS A O 1
ATOM 2637 N N . THR A 1 321 ? -24.521 20.884 45.005 1.00 80.56 321 THR A N 1
ATOM 2638 C CA . THR A 1 321 ? -24.930 20.564 43.632 1.00 80.56 321 THR A CA 1
ATOM 2639 C C . THR A 1 321 ? -23.743 20.620 42.671 1.00 80.56 321 THR A C 1
ATOM 2641 O O . THR A 1 321 ? -23.641 19.801 41.751 1.00 80.56 321 THR A O 1
ATOM 2644 N N . TRP A 1 322 ? -22.781 21.521 42.898 1.00 87.75 322 TRP A N 1
ATOM 2645 C CA . TRP A 1 322 ? -21.542 21.563 42.123 1.00 87.75 322 TRP A CA 1
ATOM 2646 C C . TRP A 1 322 ? -20.676 20.309 42.304 1.00 87.75 322 TRP A C 1
ATOM 2648 O O . TRP A 1 322 ? -20.255 19.728 41.298 1.00 87.75 322 TRP A O 1
ATOM 2658 N N . LYS A 1 323 ? -20.435 19.856 43.547 1.00 82.81 323 LYS A N 1
ATOM 2659 C CA . LYS A 1 323 ? -19.668 18.624 43.832 1.00 82.81 323 LYS A CA 1
ATOM 2660 C C . LYS A 1 323 ? -20.362 17.397 43.232 1.00 82.81 323 LYS A C 1
ATOM 2662 O O . LYS A 1 323 ? -19.714 16.593 42.557 1.00 82.81 323 LYS A O 1
ATOM 2667 N N . HIS A 1 324 ? -21.685 17.297 43.386 1.00 86.19 324 HIS A N 1
ATOM 2668 C CA . HIS A 1 324 ? -22.485 16.225 42.792 1.00 86.19 324 HIS A CA 1
ATOM 2669 C C . HIS A 1 324 ? -22.357 16.202 41.260 1.00 86.19 324 HIS A C 1
ATOM 2671 O O . HIS A 1 324 ? -22.016 15.170 40.673 1.00 86.19 324 HIS A O 1
ATOM 2677 N N . LEU A 1 325 ? -22.560 17.347 40.598 1.00 86.81 325 LEU A N 1
ATOM 2678 C CA . LEU A 1 325 ? -22.450 17.456 39.142 1.00 86.81 325 LEU A CA 1
ATOM 2679 C C . LEU A 1 325 ? -21.015 17.230 38.650 1.00 86.81 325 LEU A C 1
ATOM 2681 O O . LEU A 1 325 ? -20.842 16.610 37.606 1.00 86.81 325 LEU A O 1
ATOM 2685 N N . ARG A 1 326 ? -19.981 17.657 39.389 1.00 87.19 326 ARG A N 1
ATOM 2686 C CA . ARG A 1 326 ? -18.569 17.366 39.075 1.00 87.19 326 ARG A CA 1
ATOM 2687 C C . ARG A 1 326 ? -18.309 15.860 39.050 1.00 87.19 326 ARG A C 1
ATOM 2689 O O . ARG A 1 326 ? -17.768 15.364 38.063 1.00 87.19 326 ARG A O 1
ATOM 2696 N N . ASN A 1 327 ? -18.733 15.139 40.086 1.00 85.31 327 ASN A N 1
ATOM 2697 C CA . ASN A 1 327 ? -18.529 13.692 40.194 1.00 85.31 327 ASN A CA 1
ATOM 2698 C C . ASN A 1 327 ? -19.367 12.918 39.170 1.00 85.31 327 ASN A C 1
ATOM 2700 O O . ASN A 1 327 ? -18.901 11.924 38.612 1.00 85.31 327 ASN A O 1
ATOM 2704 N N . LYS A 1 328 ? -20.585 13.391 38.881 1.00 88.56 328 LYS A N 1
ATOM 2705 C CA . LYS A 1 328 ? -21.439 12.835 37.827 1.00 88.56 328 LYS A CA 1
ATOM 2706 C C . LYS A 1 328 ? -20.822 13.036 36.444 1.00 88.56 328 LYS A C 1
ATOM 2708 O O . LYS A 1 328 ? -20.728 12.082 35.687 1.00 88.56 328 LYS A O 1
ATOM 2713 N N . ILE A 1 329 ? -20.318 14.233 36.136 1.00 87.44 329 ILE A N 1
ATOM 2714 C CA . ILE A 1 329 ? -19.605 14.511 34.880 1.00 87.44 329 ILE A CA 1
ATOM 2715 C C . ILE A 1 329 ? -18.353 13.638 34.757 1.00 87.44 329 ILE A C 1
ATOM 2717 O O . ILE A 1 329 ? -18.115 13.092 33.688 1.00 87.44 329 ILE A O 1
ATOM 2721 N N . ALA A 1 330 ? -17.561 13.482 35.823 1.00 80.75 330 ALA A N 1
ATOM 2722 C CA . ALA A 1 330 ? -16.367 12.637 35.798 1.00 80.75 330 ALA A CA 1
ATOM 2723 C C . ALA A 1 330 ? -16.709 11.169 35.486 1.00 80.75 330 ALA A C 1
ATOM 2725 O O . ALA A 1 330 ? -16.072 10.565 34.622 1.00 80.75 330 ALA A O 1
ATOM 2726 N N . ARG A 1 331 ? -17.760 10.630 36.121 1.00 83.56 331 ARG A N 1
ATOM 2727 C CA . ARG A 1 331 ? -18.284 9.286 35.841 1.00 83.56 331 ARG A CA 1
ATOM 2728 C C . ARG A 1 331 ? -18.787 9.156 34.406 1.00 83.56 331 ARG A C 1
ATOM 2730 O O . ARG A 1 331 ? -18.314 8.285 33.691 1.00 83.56 331 ARG A O 1
ATOM 2737 N N . GLU A 1 332 ? -19.657 10.057 33.956 1.00 86.19 332 GLU A N 1
ATOM 2738 C CA . GLU A 1 332 ? -20.207 10.037 32.592 1.00 86.19 332 GLU A CA 1
ATOM 2739 C C . GLU A 1 332 ? -19.124 10.188 31.519 1.00 86.19 332 GLU A C 1
ATOM 2741 O O . GLU A 1 332 ? -19.168 9.510 30.497 1.00 86.19 332 GLU A O 1
ATOM 2746 N N . ILE A 1 333 ? -18.112 11.031 31.746 1.00 82.00 333 ILE A N 1
ATOM 2747 C CA . ILE A 1 333 ? -16.961 11.147 30.843 1.00 82.00 333 ILE A CA 1
ATOM 2748 C C . ILE A 1 333 ? -16.161 9.848 30.829 1.00 82.00 333 ILE A C 1
ATOM 2750 O O . ILE A 1 333 ? -15.758 9.425 29.751 1.00 82.00 333 ILE A O 1
ATOM 2754 N N . SER A 1 334 ? -15.923 9.221 31.985 1.00 72.88 334 SER A N 1
ATOM 2755 C CA . SER A 1 334 ? -15.211 7.942 32.065 1.00 72.88 334 SER A CA 1
ATOM 2756 C C . SER A 1 334 ? -15.969 6.842 31.316 1.00 72.88 334 SER A C 1
ATOM 2758 O O . SER A 1 334 ? -15.409 6.191 30.436 1.00 72.88 334 SER A O 1
ATOM 2760 N N . THR A 1 335 ? -17.275 6.719 31.557 1.00 80.56 335 THR A N 1
ATOM 2761 C CA . THR A 1 335 ? -18.153 5.760 30.878 1.00 80.56 335 THR A CA 1
ATOM 2762 C C . THR A 1 335 ? -18.229 6.024 29.378 1.00 80.56 335 THR A C 1
ATOM 2764 O O . THR A 1 335 ? -18.053 5.101 28.589 1.00 80.56 335 THR A O 1
ATOM 2767 N N . ALA A 1 336 ? -18.434 7.274 28.952 1.00 80.62 336 ALA A N 1
ATOM 2768 C CA . ALA A 1 336 ? -18.494 7.633 27.538 1.00 80.62 336 ALA A CA 1
ATOM 2769 C C . ALA A 1 336 ? -17.146 7.439 26.835 1.00 80.62 336 ALA A C 1
ATOM 2771 O O . ALA A 1 336 ? -17.116 7.010 25.686 1.00 80.62 336 ALA A O 1
ATOM 2772 N N . LYS A 1 337 ? -16.029 7.712 27.519 1.00 74.25 337 LYS A N 1
ATOM 2773 C CA . LYS A 1 337 ? -14.673 7.465 27.019 1.00 74.25 337 LYS A CA 1
ATOM 2774 C C . LYS A 1 337 ? -14.428 5.965 26.845 1.00 74.25 337 LYS A C 1
ATOM 2776 O O . LYS A 1 337 ? -14.004 5.553 25.770 1.00 74.25 337 LYS A O 1
ATOM 2781 N N . ASN A 1 338 ? -14.752 5.156 27.851 1.00 67.75 338 ASN A N 1
ATOM 2782 C CA . ASN A 1 338 ? -14.607 3.700 27.794 1.00 67.75 338 ASN A CA 1
ATOM 2783 C C . ASN A 1 338 ? -15.515 3.090 26.726 1.00 67.75 338 ASN A C 1
ATOM 2785 O O . ASN A 1 338 ? -15.050 2.283 25.931 1.00 67.75 338 ASN A O 1
ATOM 2789 N N . LYS A 1 339 ? -16.773 3.534 26.640 1.00 77.19 339 LYS A N 1
ATOM 2790 C CA . LYS A 1 339 ? -17.715 3.115 25.598 1.00 77.19 339 LYS A CA 1
ATOM 2791 C C . LYS A 1 339 ? -17.233 3.515 24.206 1.00 77.19 339 LYS A C 1
ATOM 2793 O O . LYS A 1 339 ? -17.219 2.679 23.321 1.00 77.19 339 LYS A O 1
ATOM 2798 N N . HIS A 1 340 ? -16.759 4.746 24.018 1.00 71.25 340 HIS A N 1
ATOM 2799 C CA . HIS A 1 340 ? -16.210 5.203 22.741 1.00 71.25 340 HIS A CA 1
ATOM 2800 C C . HIS A 1 340 ? -15.005 4.367 22.291 1.00 71.25 340 HIS A C 1
ATOM 2802 O O . HIS A 1 340 ? -14.937 3.975 21.129 1.00 71.25 340 HIS A O 1
ATOM 2808 N N . TYR A 1 341 ? -14.068 4.062 23.195 1.00 65.00 341 TYR A N 1
ATOM 2809 C CA . TYR A 1 341 ? -12.944 3.186 22.862 1.00 65.00 341 TYR A CA 1
ATOM 2810 C C . TYR A 1 341 ? -13.396 1.753 22.608 1.00 65.00 341 TYR A C 1
ATOM 2812 O O . TYR A 1 341 ? -12.985 1.174 21.613 1.00 65.00 341 TYR A O 1
ATOM 2820 N N . HIS A 1 342 ? -14.288 1.211 23.432 1.00 67.88 342 HIS A N 1
ATOM 2821 C CA . HIS A 1 342 ? -14.839 -0.126 23.246 1.00 67.88 342 HIS A CA 1
ATOM 2822 C C . HIS A 1 342 ? -15.619 -0.264 21.928 1.00 67.88 342 HIS A C 1
ATOM 2824 O O . HIS A 1 342 ? -15.492 -1.274 21.248 1.00 67.88 342 HIS A O 1
ATOM 2830 N N . ASP A 1 343 ? -16.367 0.761 21.521 1.00 67.81 343 ASP A N 1
ATOM 2831 C CA . ASP A 1 343 ? -17.101 0.800 20.255 1.00 67.81 343 ASP A CA 1
ATOM 2832 C C . ASP A 1 343 ? -16.140 0.966 19.065 1.00 67.81 343 ASP A C 1
ATOM 2834 O O . ASP A 1 343 ? -16.277 0.259 18.069 1.00 67.81 343 ASP A O 1
ATOM 2838 N N . ASN A 1 344 ? -15.110 1.818 19.174 1.00 63.75 344 ASN A N 1
ATOM 2839 C CA . ASN A 1 344 ? -14.032 1.898 18.177 1.00 63.75 344 ASN A CA 1
ATOM 2840 C C . ASN A 1 344 ? -13.302 0.552 18.024 1.00 63.75 344 ASN A C 1
ATOM 2842 O O . ASN A 1 344 ? -12.932 0.193 16.908 1.00 63.75 344 ASN A O 1
ATOM 2846 N N . ILE A 1 345 ? -13.123 -0.179 19.131 1.00 62.72 345 ILE A N 1
ATOM 2847 C CA . ILE A 1 345 ? -12.510 -1.510 19.191 1.00 62.72 345 ILE A CA 1
ATOM 2848 C C . ILE A 1 345 ? -13.448 -2.570 18.584 1.00 62.72 345 ILE A C 1
ATOM 2850 O O . ILE A 1 345 ? -13.040 -3.358 17.744 1.00 62.72 345 ILE A O 1
ATOM 2854 N N . LYS A 1 346 ? -14.749 -2.555 18.886 1.00 63.62 346 LYS A N 1
ATOM 2855 C CA . LYS A 1 346 ? -15.737 -3.433 18.228 1.00 63.62 346 LYS A CA 1
ATOM 2856 C C . LYS A 1 346 ? -15.845 -3.169 16.725 1.00 63.62 346 LYS A C 1
ATOM 2858 O O . LYS A 1 346 ? -16.001 -4.104 15.938 1.00 63.62 346 LYS A O 1
ATOM 2863 N N . HIS A 1 347 ? -15.702 -1.912 16.310 1.00 58.53 347 HIS A N 1
ATOM 2864 C CA . HIS A 1 347 ? -15.619 -1.540 14.902 1.00 58.53 347 HIS A CA 1
ATOM 2865 C C . HIS A 1 347 ? -14.335 -2.034 14.207 1.00 58.53 347 HIS A C 1
ATOM 2867 O O . HIS A 1 347 ? -14.346 -2.128 12.979 1.00 58.53 347 HIS A O 1
ATOM 2873 N N . LEU A 1 348 ? -13.285 -2.448 14.941 1.00 53.62 348 LEU A N 1
ATOM 2874 C CA . LEU A 1 348 ? -12.092 -3.114 14.375 1.00 53.62 348 LEU A CA 1
ATOM 2875 C C . LEU A 1 348 ? -12.459 -4.386 13.617 1.00 53.62 348 LEU A C 1
ATOM 2877 O O . LEU A 1 348 ? -11.883 -4.674 12.573 1.00 53.62 348 LEU A O 1
ATOM 2881 N N . LYS A 1 349 ? -13.453 -5.118 14.129 1.00 52.06 349 LYS A N 1
ATOM 2882 C CA . LYS A 1 349 ? -13.918 -6.382 13.551 1.00 52.06 349 LYS A CA 1
ATOM 2883 C C . LYS A 1 349 ? -14.822 -6.176 12.332 1.00 52.06 349 LYS A C 1
ATOM 2885 O O . LYS A 1 349 ? -15.103 -7.139 11.630 1.00 52.06 349 LYS A O 1
ATOM 2890 N N . SER A 1 350 ? -15.291 -4.945 12.080 1.00 59.88 350 SER A N 1
ATOM 2891 C CA . SER A 1 350 ? -16.339 -4.671 11.084 1.00 59.88 350 SER A CA 1
ATOM 2892 C C . SER A 1 350 ? -16.066 -3.554 10.061 1.00 59.88 350 SER A C 1
ATOM 2894 O O . SER A 1 350 ? -16.819 -3.496 9.090 1.00 59.88 350 SER A O 1
ATOM 2896 N N . ALA A 1 351 ? -15.048 -2.678 10.172 1.00 49.56 351 ALA A N 1
ATOM 2897 C CA . ALA A 1 351 ? -14.895 -1.604 9.168 1.00 49.56 351 ALA A CA 1
ATOM 2898 C C . ALA A 1 351 ? -13.517 -0.912 9.006 1.00 49.56 351 ALA A C 1
ATOM 2900 O O . ALA A 1 351 ? -12.870 -0.517 9.968 1.00 49.56 351 ALA A O 1
ATOM 2901 N N . ASP A 1 352 ? -13.198 -0.629 7.730 1.00 56.81 352 ASP A N 1
ATOM 2902 C CA . ASP A 1 352 ? -12.304 0.402 7.148 1.00 56.81 352 ASP A CA 1
ATOM 2903 C C . ASP A 1 352 ? -10.938 0.671 7.843 1.00 56.81 352 ASP A C 1
ATOM 2905 O O . ASP A 1 352 ? -10.849 1.525 8.738 1.00 56.81 352 ASP A O 1
ATOM 2909 N N . PRO A 1 353 ? -9.832 0.070 7.340 1.00 57.88 353 PRO A N 1
ATOM 2910 C CA . PRO A 1 353 ? -8.460 0.268 7.835 1.00 57.88 353 PRO A CA 1
ATOM 2911 C C . PRO A 1 353 ? -8.014 1.736 7.956 1.00 57.88 353 PRO A C 1
ATOM 2913 O O . PRO A 1 353 ? -7.121 2.059 8.742 1.00 57.88 353 PRO A O 1
ATOM 2916 N N . ARG A 1 354 ? -8.625 2.662 7.203 1.00 59.56 354 ARG A N 1
ATOM 2917 C CA . ARG A 1 354 ? -8.287 4.091 7.262 1.00 59.56 354 ARG A CA 1
ATOM 2918 C C . ARG A 1 354 ? -8.820 4.773 8.520 1.00 59.56 354 ARG A C 1
ATOM 2920 O O . ARG A 1 354 ? -8.110 5.590 9.109 1.00 59.56 354 ARG A O 1
ATOM 2927 N N . LYS A 1 355 ? -10.059 4.469 8.922 1.00 61.53 355 LYS A N 1
ATOM 2928 C CA . LYS A 1 355 ? -10.656 5.009 10.159 1.00 61.53 355 LYS A CA 1
ATOM 2929 C C . LYS A 1 355 ? -9.911 4.479 11.374 1.00 61.53 355 LYS A C 1
ATOM 2931 O O . LYS A 1 355 ? -9.588 5.239 12.281 1.00 61.53 355 LYS A O 1
ATOM 2936 N N . TRP A 1 356 ? -9.545 3.205 11.318 1.00 61.59 356 TRP A N 1
ATOM 2937 C CA . TRP A 1 356 ? -8.664 2.577 12.288 1.00 61.59 356 TRP A CA 1
ATOM 2938 C C . TRP A 1 356 ? -7.324 3.312 12.427 1.00 61.59 356 TRP A C 1
ATOM 2940 O O . TRP A 1 356 ? -6.966 3.731 13.526 1.00 61.59 356 TRP A O 1
ATOM 2950 N N . TYR A 1 357 ? -6.635 3.584 11.314 1.00 61.00 357 TYR A N 1
ATOM 2951 C CA . TYR A 1 357 ? -5.371 4.326 11.318 1.00 61.00 357 TYR A CA 1
ATOM 2952 C C . TYR A 1 357 ? -5.483 5.732 11.931 1.00 61.00 357 TYR A C 1
ATOM 2954 O O . TYR A 1 357 ? -4.587 6.182 12.649 1.00 61.00 357 TYR A O 1
ATOM 2962 N N . GLN A 1 358 ? -6.584 6.438 11.663 1.00 63.50 358 GLN A N 1
ATOM 2963 C CA . GLN A 1 358 ? -6.843 7.753 12.252 1.00 63.50 358 GLN A CA 1
ATOM 2964 C C . GLN A 1 358 ? -7.087 7.663 13.761 1.00 63.50 358 GLN A C 1
ATOM 2966 O O . GLN A 1 358 ? -6.496 8.437 14.511 1.00 63.50 358 GLN A O 1
ATOM 2971 N N . ASN A 1 359 ? -7.893 6.698 14.203 1.00 64.06 359 ASN A N 1
ATOM 2972 C CA . ASN A 1 359 ? -8.202 6.495 15.617 1.00 64.06 359 ASN A CA 1
ATOM 2973 C C . ASN A 1 359 ? -6.954 6.098 16.414 1.00 64.06 359 ASN A C 1
ATOM 2975 O O . ASN A 1 359 ? -6.703 6.658 17.475 1.00 64.06 359 ASN A O 1
ATOM 2979 N N . ILE A 1 360 ? -6.111 5.220 15.868 1.00 63.19 360 ILE A N 1
ATOM 2980 C CA . ILE A 1 360 ? -4.820 4.844 16.459 1.00 63.19 360 ILE A CA 1
ATOM 2981 C C . ILE A 1 360 ? -3.903 6.061 16.616 1.00 63.19 360 ILE A C 1
ATOM 2983 O O . ILE A 1 360 ? -3.330 6.272 17.682 1.00 63.19 360 ILE A O 1
ATOM 2987 N N . LYS A 1 361 ? -3.771 6.890 15.572 1.00 62.66 361 LYS A N 1
ATOM 2988 C CA . LYS A 1 361 ? -2.959 8.115 15.635 1.00 62.66 361 LYS A CA 1
ATOM 2989 C C . LYS A 1 361 ? -3.458 9.096 16.693 1.00 62.66 361 LYS A C 1
ATOM 2991 O O . LYS A 1 361 ? -2.637 9.713 17.368 1.00 62.66 361 LYS A O 1
ATOM 2996 N N . GLN A 1 362 ? -4.776 9.222 16.838 1.00 63.78 362 GLN A N 1
ATOM 2997 C CA . GLN A 1 362 ? -5.395 10.043 17.878 1.00 63.78 362 GLN A CA 1
ATOM 2998 C C . GLN A 1 362 ? -5.146 9.465 19.276 1.00 63.78 362 GLN A C 1
ATOM 3000 O O . GLN A 1 362 ? -4.766 10.206 20.174 1.00 63.78 362 GLN A O 1
ATOM 3005 N N . MET A 1 363 ? -5.297 8.149 19.456 1.00 58.56 363 MET A N 1
ATOM 3006 C CA . MET A 1 363 ? -5.053 7.463 20.732 1.00 58.56 363 MET A CA 1
ATOM 3007 C C . MET A 1 363 ? -3.595 7.555 21.184 1.00 58.56 363 MET A C 1
ATOM 3009 O O . MET A 1 363 ? -3.320 7.670 22.372 1.00 58.56 363 MET A O 1
ATOM 3013 N N . ALA A 1 364 ? -2.664 7.538 20.236 1.00 55.97 364 ALA A N 1
ATOM 3014 C CA . ALA A 1 364 ? -1.235 7.613 20.502 1.00 55.97 364 ALA A CA 1
ATOM 3015 C C . ALA A 1 364 ? -0.701 9.044 20.668 1.00 55.97 364 ALA A C 1
ATOM 3017 O O . ALA A 1 364 ? 0.512 9.215 20.753 1.00 55.97 364 ALA A O 1
ATOM 3018 N N . ASN A 1 365 ? -1.567 10.072 20.634 1.00 54.19 365 ASN A N 1
ATOM 3019 C CA . ASN A 1 365 ? -1.166 11.484 20.547 1.00 54.19 365 ASN A CA 1
ATOM 3020 C C . ASN A 1 365 ? -0.147 11.767 19.417 1.00 54.19 365 ASN A C 1
ATOM 3022 O O . ASN A 1 365 ? 0.599 12.738 19.458 1.00 54.19 365 ASN A O 1
ATOM 3026 N N . LEU A 1 366 ? -0.138 10.942 18.363 1.00 51.84 366 LEU A N 1
ATOM 3027 C CA . LEU A 1 366 ? 0.698 11.129 17.169 1.00 51.84 366 LEU A CA 1
ATOM 3028 C C . LEU A 1 366 ? 0.050 12.092 16.159 1.00 51.84 366 LEU A C 1
ATOM 3030 O O . LEU A 1 366 ? 0.585 12.328 15.071 1.00 51.84 366 LEU A O 1
ATOM 3034 N N . CYS A 1 367 ? -1.131 12.622 16.485 1.00 47.16 367 CYS A N 1
ATOM 3035 C CA . CYS A 1 367 ? -1.738 13.725 15.761 1.00 47.16 367 CYS A CA 1
ATOM 3036 C C . CYS A 1 367 ? -0.934 14.998 16.030 1.00 47.16 367 CYS A C 1
ATOM 3038 O O . CYS A 1 367 ? -1.075 15.621 17.074 1.00 47.16 367 CYS A O 1
ATOM 3040 N N . SER A 1 368 ? -0.110 15.398 15.063 1.00 44.38 368 SER A N 1
ATOM 3041 C CA . SER A 1 368 ? 0.332 16.789 14.983 1.00 44.38 368 SER A CA 1
ATOM 3042 C C . SER A 1 368 ? -0.900 17.659 14.742 1.00 44.38 368 SER A C 1
ATOM 3044 O O . SER A 1 368 ? -1.699 17.328 13.855 1.00 44.38 368 SER A O 1
ATOM 3046 N N . ASP A 1 369 ? -1.042 18.753 15.485 1.00 48.53 369 ASP A N 1
ATOM 3047 C CA . ASP A 1 369 ? -2.010 19.786 15.129 1.00 48.53 369 ASP A CA 1
ATOM 3048 C C . ASP A 1 369 ? -1.763 20.236 13.676 1.00 48.53 369 ASP A C 1
ATOM 3050 O O . ASP A 1 369 ? -0.609 20.221 13.222 1.00 48.53 369 ASP A O 1
ATOM 3054 N N . PRO A 1 370 ? -2.814 20.571 12.902 1.00 54.44 370 PRO A N 1
ATOM 3055 C CA . PRO A 1 370 ? -2.629 21.152 11.580 1.00 54.44 370 PRO A CA 1
ATOM 3056 C C . PRO A 1 370 ? -1.807 22.429 11.749 1.00 54.44 370 PRO A C 1
ATOM 3058 O O . PRO A 1 370 ? -2.285 23.388 12.343 1.00 54.44 370 PRO A O 1
ATOM 3061 N N . THR A 1 371 ? -0.557 22.399 11.300 1.00 59.19 371 THR A N 1
ATOM 3062 C CA . THR A 1 371 ? 0.290 23.587 11.233 1.00 59.19 371 THR A CA 1
ATOM 3063 C C . THR A 1 371 ? -0.206 24.405 10.050 1.00 59.19 371 THR A C 1
ATOM 3065 O O . THR A 1 371 ? -0.361 23.851 8.956 1.00 59.19 371 THR A O 1
ATOM 3068 N N . ASP A 1 372 ? -0.518 25.674 10.281 1.00 69.62 372 ASP A N 1
ATOM 3069 C CA . ASP A 1 372 ? -0.997 26.558 9.224 1.00 69.62 372 ASP A CA 1
ATOM 3070 C C . ASP A 1 372 ? 0.111 26.800 8.187 1.00 69.62 372 ASP A C 1
ATOM 3072 O O . ASP A 1 372 ? 1.302 26.709 8.491 1.00 69.62 372 ASP A O 1
ATOM 3076 N N . ILE A 1 373 ? -0.286 27.004 6.928 1.00 76.69 373 ILE A N 1
ATOM 3077 C CA . ILE A 1 373 ? 0.651 27.274 5.834 1.00 76.69 373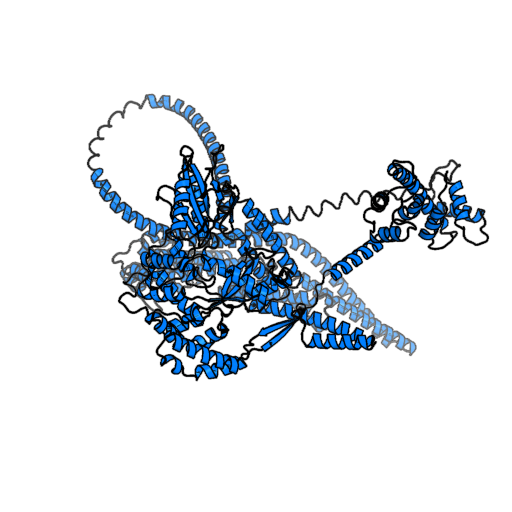 ILE A CA 1
ATOM 3078 C C . ILE A 1 373 ? 0.997 28.757 5.887 1.00 76.69 373 ILE A C 1
ATOM 3080 O O . ILE A 1 373 ? 0.170 29.592 5.527 1.00 76.69 373 ILE A O 1
ATOM 3084 N N . GLU A 1 374 ? 2.220 29.073 6.297 1.00 74.44 374 GLU A N 1
ATOM 3085 C CA . GLU A 1 374 ? 2.722 30.441 6.251 1.00 74.44 374 GLU A CA 1
ATOM 3086 C C . GLU A 1 374 ? 3.081 30.819 4.809 1.00 74.44 374 GLU A C 1
ATOM 3088 O O . GLU A 1 374 ? 3.823 30.126 4.107 1.00 74.44 374 GLU A O 1
ATOM 3093 N N . VAL A 1 375 ? 2.519 31.938 4.365 1.00 75.50 375 VAL A N 1
ATOM 3094 C CA . VAL A 1 375 ? 2.745 32.549 3.056 1.00 75.50 375 VAL A CA 1
ATOM 3095 C C . VAL A 1 375 ? 3.354 33.931 3.309 1.00 75.50 375 VAL A C 1
ATOM 3097 O O . VAL A 1 375 ? 2.663 34.792 3.864 1.00 75.50 375 VAL A O 1
ATOM 3100 N N . PRO A 1 376 ? 4.631 34.152 2.949 1.00 73.62 376 PRO A N 1
ATOM 3101 C CA . PRO A 1 376 ? 5.297 35.436 3.152 1.00 73.62 376 PRO A CA 1
ATOM 3102 C C . PRO A 1 376 ? 4.551 36.580 2.452 1.00 73.62 376 PRO A C 1
ATOM 3104 O O . PRO A 1 376 ? 4.124 36.431 1.309 1.00 73.62 376 PRO A O 1
ATOM 3107 N N . GLY A 1 377 ? 4.396 37.720 3.131 1.00 69.44 377 GLY A N 1
ATOM 3108 C CA . GLY A 1 377 ? 3.797 38.933 2.552 1.00 69.44 377 GLY A CA 1
ATOM 3109 C C . GLY A 1 377 ? 2.272 38.908 2.369 1.00 69.44 377 GLY A C 1
ATOM 3110 O O . GLY A 1 377 ? 1.729 39.816 1.746 1.00 69.44 377 GLY A O 1
ATOM 3111 N N . VAL A 1 378 ? 1.570 37.899 2.898 1.00 79.50 378 VAL A N 1
ATOM 3112 C CA . VAL A 1 378 ? 0.101 37.805 2.861 1.00 79.50 378 VAL A CA 1
ATOM 3113 C C . VAL A 1 378 ? -0.461 37.892 4.275 1.00 79.50 378 VAL A C 1
ATOM 3115 O O . VAL A 1 378 ? 0.064 37.261 5.192 1.00 79.50 378 VAL A O 1
ATOM 3118 N N . ASP A 1 379 ? -1.556 38.637 4.439 1.00 76.25 379 ASP A N 1
ATOM 3119 C CA . ASP A 1 379 ? -2.318 38.668 5.686 1.00 76.25 379 ASP A CA 1
ATOM 3120 C C . ASP A 1 379 ? -2.839 37.264 6.036 1.00 76.25 379 ASP A C 1
ATOM 3122 O O . ASP A 1 379 ? -3.750 36.733 5.393 1.00 76.25 379 ASP A O 1
ATOM 3126 N N . GLN A 1 380 ? -2.235 36.669 7.067 1.00 75.19 380 GLN A N 1
ATOM 3127 C CA . GLN A 1 380 ? -2.558 35.335 7.575 1.00 75.19 380 GLN A CA 1
ATOM 3128 C C . GLN A 1 380 ? -3.902 35.285 8.312 1.00 75.19 380 GLN A C 1
ATOM 3130 O O . GLN A 1 380 ? -4.416 34.197 8.576 1.00 75.19 380 GLN A O 1
ATOM 3135 N N . THR A 1 381 ? -4.493 36.435 8.656 1.00 70.81 381 THR A N 1
ATOM 3136 C CA . THR A 1 381 ? -5.781 36.482 9.359 1.00 70.81 381 THR A CA 1
ATOM 3137 C C . THR A 1 381 ? -6.960 36.171 8.434 1.00 70.81 381 THR A C 1
ATOM 3139 O O . THR A 1 381 ? -7.978 35.640 8.886 1.00 70.81 381 THR A O 1
ATOM 3142 N N . CYS A 1 382 ? -6.811 36.416 7.127 1.00 80.19 382 CYS A N 1
ATOM 3143 C CA . CYS A 1 382 ? -7.824 36.122 6.122 1.00 80.19 382 CYS A CA 1
ATOM 3144 C C . CYS A 1 382 ? -7.522 34.805 5.383 1.00 80.19 382 CYS A C 1
ATOM 3146 O O . CYS A 1 382 ? -6.637 34.692 4.539 1.00 80.19 382 CYS A O 1
ATOM 3148 N N . THR A 1 383 ? -8.321 33.771 5.652 1.00 82.31 383 THR A N 1
ATOM 3149 C CA . THR A 1 383 ? -8.157 32.447 5.024 1.00 82.31 383 THR A CA 1
ATOM 3150 C C . THR A 1 383 ? -8.339 32.479 3.497 1.00 82.31 383 THR A C 1
ATOM 3152 O O . THR A 1 383 ? -7.742 31.663 2.792 1.00 82.31 383 THR A O 1
ATOM 3155 N N . GLN A 1 384 ? -9.142 33.413 2.971 1.00 86.12 384 GLN A N 1
ATOM 3156 C CA . GLN A 1 384 ? -9.405 33.557 1.533 1.00 86.12 384 GLN A CA 1
ATOM 3157 C C . GLN A 1 384 ? -8.174 34.070 0.771 1.00 86.12 384 GLN A C 1
ATOM 3159 O O . GLN A 1 384 ? -7.820 33.508 -0.265 1.00 86.12 384 GLN A O 1
ATOM 3164 N N . THR A 1 385 ? -7.491 35.099 1.283 1.00 86.44 385 THR A N 1
ATOM 3165 C CA . THR A 1 385 ? -6.274 35.646 0.657 1.00 86.44 385 THR A CA 1
ATOM 3166 C C . THR A 1 385 ? -5.146 34.622 0.658 1.00 86.44 385 THR A C 1
ATOM 3168 O O . THR A 1 385 ? -4.465 34.472 -0.357 1.00 86.44 385 THR A O 1
ATOM 3171 N N . VAL A 1 386 ? -5.005 33.849 1.740 1.00 86.81 386 VAL A N 1
ATOM 3172 C CA . VAL A 1 386 ? -4.062 32.722 1.813 1.00 86.81 386 VAL A CA 1
ATOM 3173 C C . VAL A 1 386 ? -4.402 31.649 0.772 1.00 86.81 386 VAL A C 1
ATOM 3175 O O . VAL A 1 386 ? -3.520 31.214 0.032 1.00 86.81 386 VAL A O 1
ATOM 3178 N N . ALA A 1 387 ? -5.676 31.258 0.640 1.00 88.56 387 ALA A N 1
ATOM 3179 C CA . ALA A 1 387 ? -6.106 30.285 -0.370 1.00 88.56 387 ALA A CA 1
ATOM 3180 C C . ALA A 1 387 ? -5.810 30.762 -1.806 1.00 88.56 387 ALA A C 1
ATOM 3182 O O . ALA A 1 387 ? -5.282 29.990 -2.609 1.00 88.56 387 ALA A O 1
ATOM 3183 N N . ASN A 1 388 ? -6.089 32.034 -2.116 1.00 90.88 388 ASN A N 1
ATOM 3184 C CA . ASN A 1 388 ? -5.797 32.642 -3.418 1.00 90.88 388 ASN A CA 1
ATOM 3185 C C . ASN A 1 388 ? -4.287 32.730 -3.689 1.00 90.88 388 ASN A C 1
ATOM 3187 O O . ASN A 1 388 ? -3.850 32.479 -4.809 1.00 90.88 388 ASN A O 1
ATOM 3191 N N . ALA A 1 389 ? -3.470 33.067 -2.686 1.00 88.81 389 ALA A N 1
ATOM 3192 C CA . ALA A 1 389 ? -2.014 33.107 -2.831 1.00 88.81 389 ALA A CA 1
ATOM 3193 C C . ALA A 1 389 ? -1.422 31.712 -3.093 1.00 88.81 389 ALA A C 1
ATOM 3195 O O . ALA A 1 389 ? -0.572 31.556 -3.971 1.00 88.81 389 ALA A O 1
ATOM 3196 N N . ILE A 1 390 ? -1.921 30.685 -2.394 1.00 89.38 390 ILE A N 1
ATOM 3197 C CA . ILE A 1 390 ? -1.540 29.290 -2.652 1.00 89.38 390 ILE A CA 1
ATOM 3198 C C . ILE A 1 390 ? -1.959 28.878 -4.070 1.00 89.38 390 ILE A C 1
ATOM 3200 O O . ILE A 1 390 ? -1.158 28.268 -4.774 1.00 89.38 390 ILE A O 1
ATOM 3204 N N . ASN A 1 391 ? -3.177 29.221 -4.512 1.00 91.50 391 ASN A N 1
ATOM 3205 C CA . ASN A 1 391 ? -3.639 28.865 -5.857 1.00 91.50 391 ASN A CA 1
ATOM 3206 C C . ASN A 1 391 ? -2.781 29.514 -6.948 1.00 91.50 391 ASN A C 1
ATOM 3208 O O . ASN A 1 391 ? -2.305 28.806 -7.831 1.00 91.50 391 ASN A O 1
ATOM 3212 N N . ARG A 1 392 ? -2.493 30.817 -6.830 1.00 89.44 392 ARG A N 1
ATOM 3213 C CA . ARG A 1 392 ? -1.606 31.541 -7.756 1.00 89.44 392 ARG A CA 1
ATOM 3214 C C . ARG A 1 392 ? -0.209 30.926 -7.820 1.00 89.44 392 ARG A C 1
ATOM 3216 O O . ARG A 1 392 ? 0.324 30.747 -8.907 1.00 89.44 392 ARG A O 1
ATOM 3223 N N . HIS A 1 393 ? 0.373 30.541 -6.681 1.00 88.31 393 HIS A N 1
ATOM 3224 C CA . HIS A 1 393 ? 1.686 29.884 -6.663 1.00 88.31 393 HIS A CA 1
ATOM 3225 C C . HIS A 1 393 ? 1.684 28.512 -7.357 1.00 88.31 393 HIS A C 1
ATOM 3227 O O . HIS A 1 393 ? 2.664 28.137 -7.998 1.00 88.31 393 HIS A O 1
ATOM 3233 N N . LEU A 1 394 ? 0.608 27.737 -7.199 1.00 85.69 394 LEU A N 1
ATOM 3234 C CA . LEU A 1 394 ? 0.487 26.422 -7.829 1.00 85.69 394 LEU A CA 1
ATOM 3235 C C . LEU A 1 394 ? 0.186 26.539 -9.331 1.00 85.69 394 LEU A C 1
ATOM 3237 O O . LEU A 1 394 ? 0.722 25.757 -10.108 1.00 85.69 394 LEU A O 1
ATOM 3241 N N . ALA A 1 395 ? -0.626 27.518 -9.737 1.00 86.38 395 ALA A N 1
ATOM 3242 C CA . ALA A 1 395 ? -0.989 27.752 -11.134 1.00 86.38 395 ALA A CA 1
ATOM 3243 C C . ALA A 1 395 ? 0.139 28.407 -11.950 1.00 86.38 395 ALA A C 1
ATOM 3245 O O . ALA A 1 395 ? 0.283 28.098 -13.129 1.00 86.38 395 ALA A O 1
ATOM 3246 N N . SER A 1 396 ? 0.981 29.251 -11.339 1.00 85.62 396 SER A N 1
ATOM 3247 C CA . SER A 1 396 ? 2.017 30.008 -12.060 1.00 85.62 396 SER A CA 1
ATOM 3248 C C . SER A 1 396 ? 3.033 29.131 -12.790 1.00 85.62 396 SER A C 1
ATOM 3250 O O . SER A 1 396 ? 3.537 29.523 -13.834 1.00 85.62 396 SER A O 1
ATOM 3252 N N . THR A 1 397 ? 3.323 27.927 -12.283 1.00 74.88 397 THR A N 1
ATOM 3253 C CA . THR A 1 397 ? 4.198 26.962 -12.980 1.00 74.88 397 THR A CA 1
ATOM 3254 C C . THR A 1 397 ? 3.547 26.434 -14.248 1.00 74.88 397 THR A C 1
ATOM 3256 O O . THR A 1 397 ? 4.213 26.289 -15.267 1.00 74.88 397 THR A O 1
ATOM 3259 N N . SER A 1 398 ? 2.239 26.194 -14.194 1.00 76.81 398 SER A N 1
ATOM 3260 C CA . SER A 1 398 ? 1.471 25.672 -15.317 1.00 76.81 398 SER A CA 1
ATOM 3261 C C . SER A 1 398 ? 1.143 26.724 -16.374 1.00 76.81 398 SER A C 1
ATOM 3263 O O . SER A 1 398 ? 0.641 26.346 -17.419 1.00 76.81 398 SER A O 1
ATOM 3265 N N . GLN A 1 399 ? 1.395 28.013 -16.112 1.00 79.44 399 GLN A N 1
ATOM 3266 C CA . GLN A 1 399 ? 1.137 29.137 -17.028 1.00 79.44 399 GLN A CA 1
ATOM 3267 C C . GLN A 1 399 ? 2.377 29.565 -17.835 1.00 79.44 399 GLN A C 1
ATOM 3269 O O . GLN A 1 399 ? 2.302 30.488 -18.639 1.00 79.44 399 GLN A O 1
ATOM 3274 N N . GLN A 1 400 ? 3.527 28.911 -17.633 1.00 78.00 400 GLN A N 1
ATOM 3275 C CA . GLN A 1 400 ? 4.785 29.244 -18.321 1.00 78.00 400 GLN A CA 1
ATOM 3276 C C . GLN A 1 400 ? 4.855 28.733 -19.766 1.00 78.00 400 GLN A C 1
ATOM 3278 O O . GLN A 1 400 ? 5.716 29.172 -20.522 1.00 78.00 400 GLN A O 1
ATOM 3283 N N . LEU A 1 401 ? 3.987 27.789 -20.138 1.00 78.62 401 LEU A N 1
ATOM 3284 C CA . LEU A 1 401 ? 3.946 27.176 -21.465 1.00 78.62 401 LEU A CA 1
ATOM 3285 C C . LEU A 1 401 ? 2.644 27.551 -22.190 1.00 78.62 401 LEU A C 1
ATOM 3287 O O . LEU A 1 401 ? 1.615 27.745 -21.526 1.00 78.62 401 LEU A O 1
ATOM 3291 N N . PRO A 1 402 ? 2.668 27.647 -23.533 1.00 81.19 402 PRO A N 1
ATOM 3292 C CA . PRO A 1 402 ? 1.487 27.993 -24.313 1.00 81.19 402 PRO A CA 1
ATOM 3293 C C . PRO A 1 402 ? 0.378 26.936 -24.156 1.00 81.19 402 PRO A C 1
ATOM 3295 O O . PRO A 1 402 ? 0.670 25.758 -23.933 1.00 81.19 402 PRO A O 1
ATOM 3298 N N . PRO A 1 403 ? -0.903 27.339 -24.246 1.00 82.56 403 PRO A N 1
ATOM 3299 C CA . PRO A 1 403 ? -2.024 26.409 -24.194 1.00 82.56 403 PRO A CA 1
ATOM 3300 C C . PRO A 1 403 ? -2.081 25.520 -25.443 1.00 82.56 403 PRO A C 1
ATOM 3302 O O . PRO A 1 403 ? -1.708 25.940 -26.535 1.00 82.56 403 PRO A O 1
ATOM 3305 N N . LEU A 1 404 ? -2.631 24.312 -25.292 1.00 81.50 404 LEU A N 1
ATOM 3306 C CA . LEU A 1 404 ? -2.912 23.411 -26.412 1.00 81.50 404 LEU A CA 1
ATOM 3307 C C . LEU A 1 404 ? -3.919 24.039 -27.391 1.00 81.50 404 LEU A C 1
ATOM 3309 O O . LEU A 1 404 ? -5.093 24.203 -27.041 1.00 81.50 404 LEU A O 1
ATOM 3313 N N . SER A 1 405 ? -3.479 24.311 -28.620 1.00 75.38 405 SER A N 1
ATOM 3314 C CA . SER A 1 405 ? -4.346 24.657 -29.748 1.00 75.38 405 SER A CA 1
ATOM 3315 C C . SER A 1 405 ? -4.625 23.424 -30.604 1.00 75.38 405 SER A C 1
ATOM 3317 O O . SER A 1 405 ? -3.720 22.671 -30.954 1.00 75.38 405 SER A O 1
ATOM 3319 N N . LEU A 1 406 ? -5.891 23.224 -30.977 1.00 68.62 406 LEU A N 1
ATOM 3320 C CA . LEU A 1 406 ? -6.280 22.145 -31.892 1.00 68.62 406 LEU A CA 1
ATOM 3321 C C . LEU A 1 406 ? -5.777 22.383 -33.325 1.00 68.62 406 LEU A C 1
ATOM 3323 O O . LEU A 1 406 ? -5.667 21.424 -34.079 1.00 68.62 406 LEU A O 1
ATOM 3327 N N . ALA A 1 407 ? -5.461 23.632 -33.691 1.00 68.75 407 ALA A N 1
ATOM 3328 C CA . ALA A 1 407 ? -4.907 23.973 -35.003 1.00 68.75 407 ALA A CA 1
ATOM 3329 C C . ALA A 1 407 ? -3.462 23.477 -35.188 1.00 68.75 407 ALA A C 1
ATOM 3331 O O . ALA A 1 407 ? -3.023 23.298 -36.320 1.00 68.75 407 ALA A O 1
ATOM 3332 N N . ASP A 1 408 ? -2.754 23.222 -34.084 1.00 72.25 408 ASP A N 1
ATOM 3333 C CA . ASP A 1 408 ? -1.364 22.757 -34.086 1.00 72.25 408 ASP A CA 1
ATOM 3334 C C . ASP A 1 408 ? -1.268 21.219 -34.170 1.00 72.25 408 ASP A C 1
ATOM 3336 O O . ASP A 1 408 ? -0.175 20.653 -34.195 1.00 72.25 408 ASP A O 1
ATOM 3340 N N . LEU A 1 409 ? -2.410 20.519 -34.188 1.00 71.25 409 LEU A N 1
ATOM 3341 C CA . LEU A 1 409 ? -2.465 19.067 -34.346 1.00 71.25 409 LEU A CA 1
ATOM 3342 C C . LEU A 1 409 ? -2.401 18.672 -35.832 1.00 71.25 409 LEU A C 1
ATOM 3344 O O . LEU A 1 409 ? -2.872 19.417 -36.692 1.00 71.25 409 LEU A O 1
ATOM 3348 N N . PRO A 1 410 ? -1.876 17.476 -36.161 1.00 73.00 410 PRO A N 1
ATOM 3349 C CA . PRO A 1 410 ? -1.835 17.002 -37.539 1.00 73.00 410 PRO A CA 1
ATOM 3350 C C . PRO A 1 410 ? -3.215 16.997 -38.210 1.00 73.00 410 PRO A C 1
ATOM 3352 O O . PRO A 1 410 ? -4.194 16.524 -37.632 1.00 73.00 410 PRO A O 1
ATOM 3355 N N . SER A 1 411 ? -3.273 17.435 -39.471 1.00 65.31 411 SER A N 1
ATOM 3356 C CA . SER A 1 411 ? -4.513 17.601 -40.250 1.00 65.31 411 SER A CA 1
ATOM 3357 C C . SER A 1 411 ? -5.326 16.316 -40.463 1.00 65.31 411 SER A C 1
ATOM 3359 O O . SER A 1 411 ? -6.502 16.385 -40.805 1.00 65.31 411 SER A O 1
ATOM 3361 N N . PHE A 1 412 ? -4.725 15.140 -40.250 1.00 68.50 412 PHE A N 1
ATOM 3362 C CA . PHE A 1 412 ? -5.407 13.843 -40.323 1.00 68.50 412 PHE A CA 1
ATOM 3363 C C . PHE A 1 412 ? -6.219 13.491 -39.060 1.00 68.50 412 PHE A C 1
ATOM 3365 O O . PHE A 1 412 ? -6.805 12.407 -38.999 1.00 68.50 412 PHE A O 1
ATOM 3372 N N . LEU A 1 413 ? -6.227 14.348 -38.030 1.00 70.31 413 LEU A N 1
ATOM 3373 C CA . LEU A 1 413 ? -7.089 14.208 -36.857 1.00 70.31 413 LEU A CA 1
ATOM 3374 C C . LEU A 1 413 ? -8.360 15.064 -37.011 1.00 70.31 413 LEU A C 1
ATOM 3376 O O . LEU A 1 413 ? -8.251 16.249 -37.317 1.00 70.31 413 LEU A O 1
ATOM 3380 N N . PRO A 1 414 ? -9.558 14.509 -36.737 1.00 61.50 414 PRO A N 1
ATOM 3381 C CA . PRO A 1 414 ? -9.826 13.142 -36.277 1.00 61.50 414 PRO A CA 1
ATOM 3382 C C . PRO A 1 414 ? -9.713 12.098 -37.405 1.00 61.50 414 PRO A C 1
ATOM 3384 O O . PRO A 1 414 ? -10.131 12.329 -38.535 1.00 61.50 414 PRO A O 1
ATOM 3387 N N . ALA A 1 415 ? -9.160 10.923 -37.086 1.00 60.06 415 ALA A N 1
ATOM 3388 C CA . ALA A 1 415 ? -8.998 9.838 -38.056 1.00 60.06 415 ALA A CA 1
ATOM 3389 C C . ALA A 1 415 ? -10.330 9.172 -38.443 1.00 60.06 415 ALA A C 1
ATOM 3391 O O . ALA A 1 415 ? -11.256 9.149 -37.630 1.00 60.06 415 ALA A O 1
ATOM 3392 N N . PRO A 1 416 ? -10.418 8.551 -39.635 1.00 57.09 416 PRO A N 1
ATOM 3393 C CA . PRO A 1 416 ? -11.617 7.843 -40.068 1.00 57.09 416 PRO A CA 1
ATOM 3394 C C . PRO A 1 416 ? -11.892 6.607 -39.193 1.00 57.09 416 PRO A C 1
ATOM 3396 O O . PRO A 1 416 ? -11.091 5.675 -39.143 1.00 57.09 416 PRO A O 1
ATOM 3399 N N . GLY A 1 417 ? -13.040 6.600 -38.510 1.00 67.31 417 GLY A N 1
ATOM 3400 C CA . GLY A 1 417 ? -13.559 5.464 -37.738 1.00 67.31 417 GLY A CA 1
ATOM 3401 C C . GLY A 1 417 ? -14.271 5.896 -36.447 1.00 67.31 417 GLY A C 1
ATOM 3402 O O . GLY A 1 417 ? -13.820 6.835 -35.789 1.00 67.31 417 GLY A O 1
ATOM 3403 N N . PRO A 1 418 ? -15.383 5.245 -36.053 1.00 79.56 418 PRO A N 1
ATOM 3404 C CA . PRO A 1 418 ? -16.088 5.595 -34.823 1.00 79.56 418 PRO A CA 1
ATOM 3405 C C . PRO A 1 418 ? -15.234 5.269 -33.582 1.00 79.56 418 PRO A C 1
ATOM 3407 O O . PRO A 1 418 ? -14.537 4.248 -33.569 1.00 79.56 418 PRO A O 1
ATOM 3410 N N . PRO A 1 419 ? -15.285 6.091 -32.517 1.00 85.75 419 PRO A N 1
ATOM 3411 C CA . PRO A 1 419 ? -14.610 5.770 -31.266 1.00 85.75 419 PRO A CA 1
ATOM 3412 C C . PRO A 1 419 ? -15.236 4.530 -30.601 1.00 85.75 419 PRO A C 1
ATOM 3414 O O . PRO A 1 419 ? -16.390 4.187 -30.879 1.00 85.75 419 PRO A O 1
ATOM 3417 N N . PRO A 1 420 ? -14.509 3.852 -29.691 1.00 90.56 420 PRO A N 1
ATOM 3418 C CA . PRO A 1 420 ? -15.066 2.734 -28.940 1.00 90.56 420 PRO A CA 1
ATOM 3419 C C . PRO A 1 420 ? -16.305 3.167 -28.151 1.00 90.56 420 PRO A C 1
ATOM 3421 O O . PRO A 1 420 ? -16.291 4.195 -27.476 1.00 90.56 420 PRO A O 1
ATOM 3424 N N . ARG A 1 421 ? -17.368 2.365 -28.208 1.00 92.94 421 ARG A N 1
ATOM 3425 C CA . ARG A 1 421 ? -18.615 2.629 -27.485 1.00 92.94 421 ARG A CA 1
ATOM 3426 C C . ARG A 1 421 ? -18.638 1.858 -26.170 1.00 92.94 421 ARG A C 1
ATOM 3428 O O . ARG A 1 421 ? -18.324 0.672 -26.150 1.00 92.94 421 ARG A O 1
ATOM 3435 N N . VAL A 1 422 ? -19.055 2.515 -25.092 1.00 95.69 422 VAL A N 1
ATOM 3436 C CA . VAL A 1 422 ? -19.270 1.888 -23.782 1.00 95.69 422 VAL A CA 1
ATOM 3437 C C . VAL A 1 422 ? -20.730 1.501 -23.626 1.00 95.69 422 VAL A C 1
ATOM 3439 O O . VAL A 1 422 ? -21.629 2.329 -23.787 1.00 95.69 422 VAL A O 1
ATOM 3442 N N . SER A 1 423 ? -20.976 0.244 -23.271 1.00 96.62 423 SER A N 1
ATOM 3443 C CA . SER A 1 423 ? -22.317 -0.222 -22.928 1.00 96.62 423 SER A CA 1
ATOM 3444 C C . SER A 1 423 ? -22.755 0.261 -21.539 1.00 96.62 423 SER A C 1
ATOM 3446 O O . SER A 1 423 ? -21.944 0.463 -20.629 1.00 96.62 423 SER A O 1
ATOM 3448 N N . VAL A 1 424 ? -24.071 0.364 -21.337 1.00 96.75 424 VAL A N 1
ATOM 3449 C CA . VAL A 1 424 ? -24.678 0.665 -20.027 1.00 96.75 424 VAL A CA 1
ATOM 3450 C C . VAL A 1 424 ? -24.173 -0.310 -18.952 1.00 96.75 424 VAL A C 1
ATOM 3452 O O . VAL A 1 424 ? -23.839 0.085 -17.836 1.00 96.75 424 VAL A O 1
ATOM 3455 N N . TRP A 1 425 ? -24.029 -1.590 -19.308 1.00 96.81 425 TRP A N 1
ATOM 3456 C CA . TRP A 1 425 ? -23.576 -2.637 -18.394 1.00 96.81 425 TRP A CA 1
ATOM 3457 C C . TRP A 1 425 ? -22.114 -2.466 -17.961 1.00 96.81 425 TRP A C 1
ATOM 3459 O O . TRP A 1 425 ? -21.787 -2.608 -16.780 1.00 96.81 425 TRP A O 1
ATOM 3469 N N . GLU A 1 426 ? -21.217 -2.117 -18.885 1.00 96.25 426 GLU A N 1
ATOM 3470 C CA . GLU A 1 426 ? -19.819 -1.822 -18.551 1.00 96.25 426 GLU A CA 1
ATOM 3471 C C . GLU A 1 426 ? -19.704 -0.597 -17.640 1.00 96.25 426 GLU A C 1
ATOM 3473 O O . GLU A 1 426 ? -18.938 -0.615 -16.668 1.00 96.25 426 GLU A O 1
ATOM 3478 N N . MET A 1 427 ? -20.499 0.443 -17.914 1.00 97.62 427 MET A N 1
ATOM 3479 C CA . MET A 1 427 ? -20.586 1.631 -17.069 1.00 97.62 427 MET A CA 1
ATOM 3480 C C . MET A 1 427 ? -21.068 1.267 -15.658 1.00 97.62 427 MET A C 1
ATOM 3482 O O . MET A 1 427 ? -20.406 1.608 -14.673 1.00 97.62 427 MET A O 1
ATOM 3486 N N . TYR A 1 428 ? -22.149 0.489 -15.545 1.00 97.44 428 TYR A N 1
ATOM 3487 C CA . TYR A 1 428 ? -22.669 -0.024 -14.275 1.00 97.44 428 TYR A CA 1
ATOM 3488 C C . TYR A 1 428 ? -21.588 -0.735 -13.448 1.00 97.44 428 TYR A C 1
ATOM 3490 O O . TYR A 1 428 ? -21.380 -0.413 -12.272 1.00 97.44 428 TYR A O 1
ATOM 3498 N N . HIS A 1 429 ? -20.833 -1.659 -14.055 1.00 96.38 429 HIS A N 1
ATOM 3499 C CA . HIS A 1 429 ? -19.767 -2.386 -13.353 1.00 96.38 429 HIS A CA 1
ATOM 3500 C C . HIS A 1 429 ? -18.665 -1.465 -12.832 1.00 96.38 429 HIS A C 1
ATOM 3502 O O . HIS A 1 429 ? -18.130 -1.694 -11.741 1.00 96.38 429 HIS A O 1
ATOM 3508 N N . ARG A 1 430 ? -18.317 -0.409 -13.577 1.00 95.56 430 ARG A N 1
ATOM 3509 C CA . ARG A 1 430 ? -17.329 0.582 -13.128 1.00 95.56 430 ARG A CA 1
ATOM 3510 C C . ARG A 1 430 ? -17.863 1.441 -11.987 1.00 95.56 430 ARG A C 1
ATOM 3512 O O . ARG A 1 430 ? -17.141 1.622 -11.003 1.00 95.56 430 ARG A O 1
ATOM 3519 N N . LEU A 1 431 ? -19.106 1.914 -12.078 1.00 96.00 431 LEU A N 1
ATOM 3520 C CA . LEU A 1 431 ? -19.757 2.707 -11.029 1.00 96.00 431 LEU A CA 1
ATOM 3521 C C . LEU A 1 431 ? -19.897 1.899 -9.727 1.00 96.00 431 LEU A C 1
ATOM 3523 O O . LEU A 1 431 ? -19.539 2.381 -8.649 1.00 96.00 431 LEU A O 1
ATOM 3527 N N . ARG A 1 432 ? -20.270 0.617 -9.816 1.00 95.06 432 ARG A N 1
ATOM 3528 C CA . ARG A 1 432 ? -20.381 -0.290 -8.659 1.00 95.06 432 ARG A CA 1
ATOM 3529 C C . ARG A 1 432 ? -19.042 -0.559 -7.955 1.00 95.06 432 ARG A C 1
ATOM 3531 O O . ARG A 1 432 ? -19.013 -0.846 -6.756 1.00 95.06 432 ARG A O 1
ATOM 3538 N N . ARG A 1 433 ? -17.915 -0.444 -8.667 1.00 92.69 433 ARG A N 1
ATOM 3539 C CA . ARG A 1 433 ? -16.552 -0.628 -8.124 1.00 92.69 433 ARG A CA 1
ATOM 3540 C C . ARG A 1 433 ? -15.941 0.650 -7.539 1.00 92.69 433 ARG A C 1
ATOM 3542 O O . ARG A 1 433 ? -14.815 0.608 -7.031 1.00 92.69 433 ARG A O 1
ATOM 3549 N N . VAL A 1 434 ? -16.650 1.783 -7.571 1.00 90.94 434 VAL A N 1
ATOM 3550 C CA . VAL A 1 434 ? -16.178 3.036 -6.966 1.00 90.94 434 VAL A CA 1
ATOM 3551 C C . VAL A 1 434 ? -15.928 2.839 -5.465 1.00 90.94 434 VAL A C 1
ATOM 3553 O O . VAL A 1 434 ? -16.737 2.283 -4.721 1.00 90.94 434 VAL A O 1
ATOM 3556 N N . LYS A 1 435 ? -14.764 3.295 -4.990 1.00 86.88 435 LYS A N 1
ATOM 3557 C CA . LYS A 1 435 ? -14.371 3.176 -3.579 1.00 86.88 435 LYS A CA 1
ATOM 3558 C C . LYS A 1 435 ? -15.088 4.240 -2.736 1.00 86.88 435 LYS A C 1
ATOM 3560 O O . LYS A 1 435 ? -14.851 5.427 -2.935 1.00 86.88 435 LYS A O 1
ATOM 3565 N N . LEU A 1 436 ? -15.862 3.817 -1.730 1.00 83.31 436 LEU A N 1
ATOM 3566 C CA . LEU A 1 436 ? -16.651 4.710 -0.858 1.00 83.31 436 LEU A CA 1
ATOM 3567 C C . LEU A 1 436 ? -15.838 5.778 -0.115 1.00 83.31 436 LEU A C 1
ATOM 3569 O O . LEU A 1 436 ? -16.340 6.863 0.148 1.00 83.31 436 LEU A O 1
ATOM 3573 N N . GLY A 1 437 ? -14.590 5.475 0.253 1.00 71.50 437 GLY A N 1
ATOM 3574 C CA . GLY A 1 437 ? -13.736 6.379 1.033 1.00 71.50 437 GLY A CA 1
ATOM 3575 C C . GLY A 1 437 ? -13.085 7.511 0.226 1.00 71.50 437 GLY A C 1
ATOM 3576 O O . GLY A 1 437 ? -12.180 8.177 0.742 1.00 71.50 437 GLY A O 1
ATOM 3577 N N . LYS A 1 438 ? -13.457 7.690 -1.048 1.00 78.19 438 LYS A N 1
ATOM 3578 C CA . LYS A 1 438 ? -12.926 8.746 -1.919 1.00 78.19 438 LYS A CA 1
ATOM 3579 C C . LYS A 1 438 ? -13.667 10.063 -1.675 1.00 78.19 438 LYS A C 1
ATOM 3581 O O . LYS A 1 438 ? -14.876 10.075 -1.480 1.00 78.19 438 LYS A O 1
ATOM 3586 N N . ALA A 1 439 ? -12.913 11.161 -1.661 1.00 79.44 439 ALA A N 1
ATOM 3587 C CA . ALA A 1 439 ? -13.477 12.500 -1.559 1.00 79.44 439 ALA A CA 1
ATOM 3588 C C . ALA A 1 439 ? -14.181 12.877 -2.870 1.00 79.44 439 ALA A C 1
ATOM 3590 O O . ALA A 1 439 ? -13.706 12.508 -3.947 1.00 79.44 439 ALA A O 1
ATOM 3591 N N . SER A 1 440 ? -15.291 13.600 -2.747 1.00 84.56 440 SER A N 1
ATOM 3592 C CA . SER A 1 440 ? -16.016 14.194 -3.871 1.00 84.56 440 SER A CA 1
ATOM 3593 C C . SER A 1 440 ? -15.196 15.296 -4.539 1.00 84.56 440 SER A C 1
ATOM 3595 O O . SER A 1 440 ? -14.351 15.913 -3.885 1.00 84.56 440 SER A O 1
ATOM 3597 N N . GLY A 1 441 ? -15.445 15.510 -5.830 1.00 85.56 441 GLY A N 1
ATOM 3598 C CA . GLY A 1 441 ? -14.886 16.631 -6.576 1.00 85.56 441 GLY A CA 1
ATOM 3599 C C . GLY A 1 441 ? -15.766 17.873 -6.460 1.00 85.56 441 GLY A C 1
ATOM 3600 O O . GLY A 1 441 ? -16.554 18.010 -5.520 1.00 85.56 441 GLY A O 1
ATOM 3601 N N . VAL A 1 442 ? -15.647 18.747 -7.458 1.00 87.62 442 VAL A N 1
ATOM 3602 C CA . VAL A 1 442 ? -16.377 20.023 -7.563 1.00 87.62 442 VAL A CA 1
ATOM 3603 C C . VAL A 1 442 ? -17.900 19.857 -7.612 1.00 87.62 442 VAL A C 1
ATOM 3605 O O . VAL A 1 442 ? -18.629 20.767 -7.235 1.00 87.62 442 VAL A O 1
ATOM 3608 N N . ASP A 1 443 ? -18.370 18.685 -8.050 1.00 87.50 443 ASP A N 1
ATOM 3609 C CA . ASP A 1 443 ? -19.781 18.319 -8.177 1.00 87.50 443 ASP A CA 1
ATOM 3610 C C . ASP A 1 443 ? -20.447 18.028 -6.825 1.00 87.50 443 ASP A C 1
ATOM 3612 O O . ASP A 1 443 ? -21.668 17.992 -6.727 1.00 87.50 443 ASP A O 1
ATOM 3616 N N . GLY A 1 444 ? -19.669 17.802 -5.761 1.00 85.19 444 GLY A N 1
ATOM 3617 C CA . GLY A 1 444 ? -20.202 17.525 -4.426 1.00 85.19 444 GLY A CA 1
ATOM 3618 C C . GLY A 1 444 ? -20.970 16.200 -4.308 1.00 85.19 444 GLY A C 1
ATOM 3619 O O . GLY A 1 444 ? -21.589 15.947 -3.268 1.00 85.19 444 GLY A O 1
ATOM 3620 N N . ILE A 1 445 ? -20.916 15.338 -5.330 1.00 90.06 445 ILE A N 1
ATOM 3621 C CA . ILE A 1 445 ? -21.615 14.049 -5.366 1.00 90.06 445 ILE A CA 1
ATOM 3622 C C . ILE A 1 445 ? -20.797 13.013 -4.596 1.00 90.06 445 ILE A C 1
ATOM 3624 O O . ILE A 1 445 ? -19.584 12.870 -4.774 1.00 90.06 445 ILE A O 1
ATOM 3628 N N . SER A 1 446 ? -21.442 12.287 -3.683 1.00 89.38 446 SER A N 1
ATOM 3629 C CA . SER A 1 446 ? -20.750 11.318 -2.834 1.00 89.38 446 SER A CA 1
ATOM 3630 C C . SER A 1 446 ? -20.516 9.992 -3.564 1.00 89.38 446 SER A C 1
ATOM 3632 O O . SER A 1 446 ? -21.378 9.493 -4.285 1.00 89.38 446 SER A O 1
ATOM 3634 N N . ALA A 1 447 ? -19.373 9.351 -3.300 1.00 90.69 447 ALA A N 1
ATOM 3635 C CA . ALA A 1 447 ? -19.079 8.010 -3.815 1.00 90.69 447 ALA A CA 1
ATOM 3636 C C . ALA A 1 447 ? -20.084 6.944 -3.346 1.00 90.69 447 ALA A C 1
ATOM 3638 O O . ALA A 1 447 ? -20.205 5.898 -3.980 1.00 90.69 447 ALA A O 1
ATOM 3639 N N . ARG A 1 448 ? -20.798 7.198 -2.238 1.00 89.94 448 ARG A N 1
ATOM 3640 C CA . ARG A 1 448 ? -21.869 6.324 -1.750 1.00 89.94 448 ARG A CA 1
ATOM 3641 C C . ARG A 1 448 ? -23.064 6.354 -2.694 1.00 89.94 448 ARG A C 1
ATOM 3643 O O . ARG A 1 448 ? -23.459 5.287 -3.140 1.00 89.94 448 ARG A O 1
ATOM 3650 N N . LEU A 1 449 ? -23.555 7.543 -3.049 1.00 91.56 449 LEU A N 1
ATOM 3651 C CA . LEU A 1 449 ? -24.693 7.695 -3.963 1.00 91.56 449 LEU A CA 1
ATOM 3652 C C . LEU A 1 449 ? -24.412 7.049 -5.320 1.00 91.56 449 LEU A C 1
ATOM 3654 O O . LEU A 1 449 ? -25.216 6.259 -5.796 1.00 91.56 449 LEU A O 1
ATOM 3658 N N . VAL A 1 450 ? -23.227 7.303 -5.883 1.00 93.94 450 VAL A N 1
ATOM 3659 C CA . VAL A 1 450 ? -22.824 6.728 -7.177 1.00 93.94 450 VAL A CA 1
ATOM 3660 C C . VAL A 1 450 ? -22.824 5.200 -7.157 1.00 93.94 450 VAL A C 1
ATOM 3662 O O . VAL A 1 450 ? -23.193 4.569 -8.139 1.00 93.94 450 VAL A O 1
ATOM 3665 N N . ARG A 1 451 ? -22.383 4.591 -6.052 1.00 93.94 451 ARG A N 1
ATOM 3666 C CA . ARG A 1 451 ? -22.271 3.133 -5.950 1.00 93.94 451 ARG A CA 1
ATOM 3667 C C . ARG A 1 451 ? -23.604 2.456 -5.641 1.00 93.94 451 ARG A C 1
ATOM 3669 O O . ARG A 1 451 ? -23.824 1.339 -6.094 1.00 93.94 451 ARG A O 1
ATOM 3676 N N . GLU A 1 452 ? -24.427 3.095 -4.815 1.00 92.25 452 GLU A N 1
ATOM 3677 C CA . GLU A 1 452 ? -25.722 2.578 -4.361 1.00 92.25 452 GLU A CA 1
ATOM 3678 C C . GLU A 1 452 ? -26.753 2.621 -5.496 1.00 92.25 452 GLU A C 1
ATOM 3680 O O . GLU A 1 452 ? -27.436 1.628 -5.710 1.00 92.25 452 GLU A O 1
ATOM 3685 N N . PHE A 1 453 ? -26.741 3.690 -6.300 1.00 94.81 453 PHE A N 1
ATOM 3686 C CA . PHE A 1 453 ? -27.615 3.882 -7.466 1.00 94.81 453 PHE A CA 1
ATOM 3687 C C . PHE A 1 453 ? -26.861 3.735 -8.795 1.00 94.81 453 PHE A C 1
ATOM 3689 O O . PHE A 1 453 ? -27.093 4.448 -9.770 1.00 94.81 453 PHE A O 1
ATOM 3696 N N . ALA A 1 454 ? -25.869 2.840 -8.817 1.00 96.19 454 ALA A N 1
ATOM 3697 C CA . ALA A 1 454 ? -25.007 2.638 -9.979 1.00 96.19 454 ALA A CA 1
ATOM 3698 C C . ALA A 1 454 ? -25.785 2.168 -11.214 1.00 96.19 454 ALA A C 1
ATOM 3700 O O . ALA A 1 454 ? -25.341 2.417 -12.331 1.00 96.19 454 ALA A O 1
ATOM 3701 N N . PHE A 1 455 ? -26.895 1.452 -11.017 1.00 95.81 455 PHE A N 1
ATOM 3702 C CA . PHE A 1 455 ? -27.713 0.915 -12.100 1.00 95.81 455 PHE A CA 1
ATOM 3703 C C . PHE A 1 455 ? -28.477 2.040 -12.799 1.00 95.81 455 PHE A C 1
ATOM 3705 O O . PHE A 1 455 ? -28.304 2.243 -13.997 1.00 95.81 455 PHE A O 1
ATOM 3712 N N . GLU A 1 456 ? -29.200 2.850 -12.035 1.00 95.19 456 GLU A N 1
ATOM 3713 C CA . GLU A 1 456 ? -30.015 3.965 -12.520 1.00 95.19 456 GLU A CA 1
ATOM 3714 C C . GLU A 1 456 ? -29.147 5.060 -13.153 1.00 95.19 456 GLU A C 1
ATOM 3716 O O . GLU A 1 456 ? -29.508 5.642 -14.171 1.00 95.19 456 GLU A O 1
ATOM 3721 N N . LEU A 1 457 ? -27.960 5.310 -12.587 1.00 96.25 457 LEU A N 1
ATOM 3722 C CA . LEU A 1 457 ? -27.009 6.292 -13.112 1.00 96.25 457 LEU A CA 1
ATOM 3723 C C . LEU A 1 457 ? -26.240 5.797 -14.346 1.00 96.25 457 LEU A C 1
ATOM 3725 O O . LEU A 1 457 ? -25.650 6.609 -15.056 1.00 96.25 457 LEU A O 1
ATOM 3729 N N . SER A 1 458 ? -26.193 4.487 -14.609 1.00 96.62 458 SER A N 1
ATOM 3730 C CA . SER A 1 458 ? -25.364 3.950 -15.696 1.00 96.62 458 SER A CA 1
ATOM 3731 C C . SER A 1 458 ? -25.852 4.371 -17.081 1.00 96.62 458 SER A C 1
ATOM 3733 O O . SER A 1 458 ? -25.019 4.696 -17.927 1.00 96.62 458 SER A O 1
ATOM 3735 N N . THR A 1 459 ? -27.169 4.442 -17.289 1.00 95.56 459 THR A N 1
ATOM 3736 C CA . THR A 1 459 ? -27.785 4.857 -18.556 1.00 95.56 459 THR A CA 1
ATOM 3737 C C . THR A 1 459 ? -27.388 6.284 -18.952 1.00 95.56 459 THR A C 1
ATOM 3739 O O . THR A 1 459 ? -26.656 6.412 -19.939 1.00 95.56 459 THR A O 1
ATOM 3742 N N . PRO A 1 460 ? -27.743 7.344 -18.192 1.00 96.25 460 PRO A N 1
ATOM 3743 C CA . PRO A 1 460 ? -27.411 8.719 -18.576 1.00 96.25 460 PRO A CA 1
ATOM 3744 C C . PRO A 1 460 ? -25.898 8.958 -18.651 1.00 96.25 460 PRO A C 1
ATOM 3746 O O . PRO A 1 460 ? -25.420 9.638 -19.552 1.00 96.25 460 PRO A O 1
ATOM 3749 N N . VAL A 1 461 ? -25.107 8.361 -17.750 1.00 96.88 461 VAL A N 1
ATOM 3750 C CA . VAL A 1 461 ? -23.648 8.557 -17.745 1.00 96.88 461 VAL A CA 1
ATOM 3751 C C . VAL A 1 461 ? -22.985 7.888 -18.952 1.00 96.88 461 VAL A C 1
ATOM 3753 O O . VAL A 1 461 ? -22.052 8.454 -19.521 1.00 96.88 461 VAL A O 1
ATOM 3756 N N . SER A 1 462 ? -23.444 6.699 -19.359 1.00 96.75 462 SER A N 1
ATOM 3757 C CA . SER A 1 462 ? -22.924 6.033 -20.560 1.00 96.75 462 SER A CA 1
ATOM 3758 C C . SER A 1 462 ? -23.258 6.804 -21.834 1.00 96.75 462 SER A C 1
ATOM 3760 O O . SER A 1 462 ? -22.415 6.896 -22.721 1.00 96.75 462 SER A O 1
ATOM 3762 N N . ASP A 1 463 ? -24.444 7.405 -21.902 1.00 96.06 463 ASP A N 1
ATOM 3763 C CA . ASP A 1 463 ? -24.873 8.206 -23.042 1.00 96.06 463 ASP A CA 1
ATOM 3764 C C . ASP A 1 463 ? -24.066 9.510 -23.155 1.00 96.06 463 ASP A C 1
ATOM 3766 O O . ASP A 1 463 ? -23.463 9.763 -24.198 1.00 96.06 463 ASP A O 1
ATOM 3770 N N . ILE A 1 464 ? -23.911 10.253 -22.047 1.00 96.69 464 ILE A N 1
ATOM 3771 C CA . ILE A 1 464 ? -23.026 11.430 -21.975 1.00 96.69 464 ILE A CA 1
ATOM 3772 C C . ILE A 1 464 ? -21.606 11.066 -22.416 1.00 96.69 464 ILE A C 1
ATOM 3774 O O . ILE A 1 464 ? -20.984 11.802 -23.181 1.00 96.69 464 ILE A O 1
ATOM 3778 N N . PHE A 1 465 ? -21.069 9.940 -21.937 1.00 96.94 465 PHE A N 1
ATOM 3779 C CA . PHE A 1 465 ? -19.704 9.540 -22.268 1.00 96.94 465 PHE A CA 1
ATOM 3780 C C . PHE A 1 465 ? -19.545 9.123 -23.736 1.00 96.94 465 PHE A C 1
ATOM 3782 O O . PHE A 1 465 ? -18.556 9.484 -24.366 1.00 96.94 465 PHE A O 1
ATOM 3789 N N . ASN A 1 466 ? -20.515 8.403 -24.300 1.00 95.31 466 ASN A N 1
ATOM 3790 C CA . ASN A 1 466 ? -20.477 8.007 -25.705 1.00 95.31 466 ASN A CA 1
ATOM 3791 C C . ASN A 1 466 ? -20.608 9.220 -26.642 1.00 95.31 466 ASN A C 1
ATOM 3793 O O . ASN A 1 466 ? -19.847 9.305 -27.604 1.00 95.31 466 ASN A O 1
ATOM 3797 N N . SER A 1 467 ? -21.490 10.181 -26.335 1.00 94.19 467 SER A N 1
ATOM 3798 C CA . SER A 1 467 ? -21.559 11.461 -27.062 1.00 94.19 467 SER A CA 1
ATOM 3799 C C . SER A 1 467 ? -20.249 12.244 -26.944 1.00 94.19 467 SER A C 1
ATOM 3801 O O . SER A 1 467 ? -19.712 12.694 -27.952 1.00 94.19 467 SER A O 1
ATOM 3803 N N . SER A 1 468 ? -19.667 12.298 -25.741 1.00 94.94 468 SER A N 1
ATOM 3804 C CA . SER A 1 468 ? -18.372 12.942 -25.475 1.00 94.94 468 SER A CA 1
ATOM 3805 C C . SER A 1 468 ? -17.248 12.357 -26.334 1.00 94.94 468 SER A C 1
ATOM 3807 O O . SER A 1 468 ? -16.445 13.100 -26.896 1.00 94.94 468 SER A O 1
ATOM 3809 N N . LEU A 1 469 ? -17.193 11.030 -26.480 1.00 92.50 469 LEU A N 1
ATOM 3810 C CA . LEU A 1 469 ? -16.219 10.361 -27.345 1.00 92.50 469 LEU A CA 1
ATOM 3811 C C . LEU A 1 469 ? -16.468 10.648 -28.828 1.00 92.50 469 LEU A C 1
ATOM 3813 O O . LEU A 1 469 ? -15.513 10.909 -29.554 1.00 92.50 469 LEU A O 1
ATOM 3817 N N . GLN A 1 470 ? -17.726 10.603 -29.273 1.00 90.44 470 GLN A N 1
ATOM 3818 C CA . GLN A 1 470 ? -18.103 10.823 -30.672 1.00 90.44 470 GLN A CA 1
ATOM 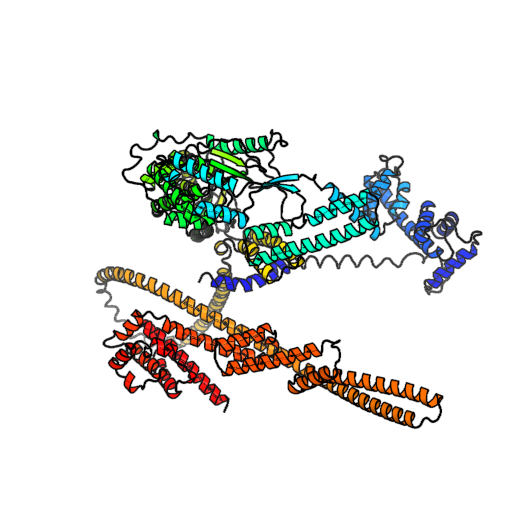3819 C C . GLN A 1 470 ? -17.807 12.249 -31.140 1.00 90.44 470 GLN A C 1
ATOM 3821 O O . GLN A 1 470 ? -17.310 12.441 -32.246 1.00 90.44 470 GLN A O 1
ATOM 3826 N N . GLU A 1 471 ? -18.087 13.238 -30.297 1.00 90.19 471 GLU A N 1
ATOM 3827 C CA . GLU A 1 471 ? -17.806 14.648 -30.576 1.00 90.19 471 GLU A CA 1
ATOM 3828 C C . GLU A 1 471 ? -16.329 15.012 -30.355 1.00 90.19 471 GLU A C 1
ATOM 3830 O O . GLU A 1 471 ? -15.886 16.076 -30.780 1.00 90.19 471 GLU A O 1
ATOM 3835 N N . GLY A 1 472 ? -15.562 14.169 -29.653 1.00 89.19 472 GLY A N 1
ATOM 3836 C CA . GLY A 1 472 ? -14.198 14.493 -29.233 1.00 89.19 472 GLY A CA 1
ATOM 3837 C C . GLY A 1 472 ? -14.131 15.616 -28.190 1.00 89.19 472 GLY A C 1
ATOM 3838 O O . GLY A 1 472 ? -13.105 16.279 -28.069 1.00 89.19 472 GLY A O 1
ATOM 3839 N N . THR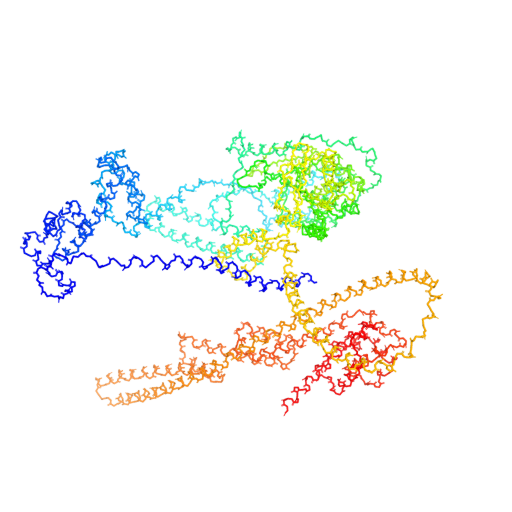 A 1 473 ? -15.210 15.850 -27.438 1.00 90.62 473 THR A N 1
ATOM 3840 C CA . THR A 1 473 ? -15.323 16.919 -26.433 1.00 90.62 473 THR A CA 1
ATOM 3841 C C . THR A 1 473 ? -15.363 16.344 -25.019 1.00 90.62 473 THR A C 1
ATOM 3843 O O . THR A 1 473 ? -15.691 15.180 -24.814 1.00 90.62 473 THR A O 1
ATOM 3846 N N . VAL A 1 474 ? -15.037 17.152 -24.005 1.00 94.12 474 VAL A N 1
ATOM 3847 C CA . VAL A 1 474 ? -15.138 16.762 -22.587 1.00 94.12 474 VAL A CA 1
ATOM 3848 C C . VAL A 1 474 ? -16.010 17.776 -21.842 1.00 94.12 474 VAL A C 1
ATOM 3850 O O . VAL A 1 474 ? -15.702 18.974 -21.910 1.00 94.12 474 VAL A O 1
ATOM 3853 N N . PRO A 1 475 ? -17.040 17.328 -21.089 1.00 94.94 475 PRO A N 1
ATOM 3854 C CA . PRO A 1 475 ? -17.874 18.204 -20.273 1.00 94.94 475 PRO A CA 1
ATOM 3855 C C . PRO A 1 475 ? -17.064 19.163 -19.398 1.00 94.94 475 PRO A C 1
ATOM 3857 O O . PRO A 1 475 ? -16.104 18.762 -18.735 1.00 94.94 475 PRO A O 1
ATOM 3860 N N . SER A 1 476 ? -17.482 20.428 -19.336 1.00 92.56 476 SER A N 1
ATOM 3861 C CA . SER A 1 476 ? -16.807 21.473 -18.551 1.00 92.56 476 SER A CA 1
ATOM 3862 C C . SER A 1 476 ? -16.592 21.070 -17.088 1.00 92.56 476 SER A C 1
ATOM 3864 O O . SER A 1 476 ? -15.473 21.160 -16.585 1.00 92.56 476 SER A O 1
ATOM 3866 N N . VAL A 1 477 ? -17.616 20.504 -16.440 1.00 92.19 477 VAL A N 1
ATOM 3867 C CA . VAL A 1 477 ? -17.569 20.029 -15.045 1.00 92.19 477 VAL A CA 1
ATOM 3868 C C . VAL A 1 477 ? -16.453 18.998 -14.826 1.00 92.19 477 VAL A C 1
ATOM 3870 O O . VAL A 1 477 ? -15.813 18.992 -13.776 1.00 92.19 477 VAL A O 1
ATOM 3873 N N . TRP A 1 478 ? -16.158 18.147 -15.816 1.00 93.12 478 TRP A N 1
ATOM 3874 C CA . TRP A 1 478 ? -15.116 17.113 -15.723 1.00 93.12 478 TRP A CA 1
ATOM 3875 C C . TRP A 1 478 ? -13.688 17.681 -15.821 1.00 93.12 478 TRP A C 1
ATOM 3877 O O . TRP A 1 478 ? -12.725 17.024 -15.407 1.00 93.12 478 TRP A O 1
ATOM 3887 N N . LYS A 1 479 ? -13.545 18.916 -16.315 1.00 92.25 479 LYS A N 1
ATOM 3888 C CA . LYS A 1 479 ? -12.267 19.637 -16.452 1.00 92.25 479 LYS A CA 1
ATOM 3889 C C . LYS A 1 479 ? -11.927 20.512 -15.242 1.00 92.25 479 LYS A C 1
ATOM 3891 O O . LYS A 1 479 ? -10.797 20.986 -15.132 1.00 92.25 479 LYS A O 1
ATOM 3896 N N . MET A 1 480 ? -12.864 20.666 -14.310 1.00 92.81 480 MET A N 1
ATOM 3897 C CA . MET A 1 480 ? -12.702 21.449 -13.086 1.00 92.81 480 MET A CA 1
ATOM 3898 C C . MET A 1 480 ? -12.186 20.584 -11.924 1.00 92.81 480 MET A C 1
ATOM 3900 O O . MET A 1 480 ? -12.566 19.416 -11.777 1.00 92.81 480 MET A O 1
ATOM 3904 N N . ALA A 1 481 ? -11.331 21.150 -11.067 1.00 93.31 481 ALA A N 1
ATOM 3905 C CA . ALA A 1 481 ? -10.795 20.452 -9.897 1.00 93.31 481 ALA A CA 1
ATOM 3906 C C . ALA A 1 481 ? -10.710 21.328 -8.636 1.00 93.31 481 ALA A C 1
ATOM 3908 O O . ALA A 1 481 ? -10.210 22.451 -8.674 1.00 93.31 481 ALA A O 1
ATOM 3909 N N . ASP A 1 482 ? -11.098 20.751 -7.495 1.00 92.88 482 ASP A N 1
ATOM 3910 C CA . ASP A 1 482 ? -10.780 21.301 -6.172 1.00 92.88 482 ASP A CA 1
ATOM 3911 C C . ASP A 1 482 ? -9.410 20.760 -5.725 1.00 92.88 482 ASP A C 1
ATOM 3913 O O . ASP A 1 482 ? -9.245 19.558 -5.507 1.00 92.88 482 ASP A O 1
ATOM 3917 N N . VAL A 1 483 ? -8.414 21.628 -5.578 1.00 91.50 483 VAL A N 1
ATOM 3918 C CA . VAL A 1 483 ? -7.042 21.275 -5.197 1.00 91.50 483 VAL A CA 1
ATOM 3919 C C . VAL A 1 483 ? -6.877 21.334 -3.685 1.00 91.50 483 VAL A C 1
ATOM 3921 O O . VAL A 1 483 ? -7.096 22.365 -3.053 1.00 91.50 483 VAL A O 1
ATOM 3924 N N . VAL A 1 484 ? -6.450 20.227 -3.084 1.00 90.06 484 VAL A N 1
ATOM 3925 C CA . VAL A 1 484 ? -6.080 20.168 -1.667 1.00 90.06 484 VAL A CA 1
ATOM 3926 C C . VAL A 1 484 ? -4.552 20.224 -1.555 1.00 90.06 484 VAL A C 1
ATOM 3928 O O . VAL A 1 484 ? -3.894 19.269 -1.978 1.00 90.06 484 VAL A O 1
ATOM 3931 N N . PRO A 1 485 ? -3.969 21.297 -0.985 1.00 88.12 485 PRO A N 1
ATOM 3932 C CA . PRO A 1 485 ? -2.525 21.412 -0.824 1.00 88.12 485 PRO A CA 1
ATOM 3933 C C . PRO A 1 485 ? -2.054 20.492 0.308 1.00 88.12 485 PRO A C 1
ATOM 3935 O O . PRO A 1 485 ? -2.485 20.618 1.456 1.00 88.12 485 PRO A O 1
ATOM 3938 N N . VAL A 1 486 ? -1.169 19.546 -0.011 1.00 86.06 486 VAL A N 1
ATOM 3939 C CA . VAL A 1 486 ? -0.603 18.599 0.961 1.00 86.06 486 VAL A CA 1
ATOM 3940 C C . VAL A 1 486 ? 0.885 18.897 1.170 1.00 86.06 486 VAL A C 1
ATOM 3942 O O . VAL A 1 486 ? 1.650 18.802 0.210 1.00 86.06 486 VAL A O 1
ATOM 3945 N N . PRO A 1 487 ? 1.339 19.218 2.394 1.00 83.56 487 PRO A N 1
ATOM 3946 C CA . PRO A 1 487 ? 2.744 19.531 2.639 1.00 83.56 487 PRO A CA 1
ATOM 3947 C C . PRO A 1 487 ? 3.631 18.277 2.593 1.00 83.56 487 PRO A C 1
ATOM 3949 O O . PRO A 1 487 ? 3.286 17.242 3.171 1.00 83.56 487 PRO A O 1
ATOM 3952 N N . LYS A 1 488 ? 4.786 18.365 1.912 1.00 79.81 488 LYS A N 1
ATOM 3953 C CA . LYS A 1 488 ? 5.818 17.307 1.902 1.00 79.81 488 LYS A CA 1
ATOM 3954 C C . LYS A 1 488 ? 6.630 17.268 3.204 1.00 79.81 488 LYS A C 1
ATOM 3956 O O . LYS A 1 488 ? 7.088 16.198 3.594 1.00 79.81 488 LYS A O 1
ATOM 3961 N N . GLU A 1 489 ? 6.780 18.411 3.868 1.00 77.31 489 GLU A N 1
ATOM 3962 C CA . GLU A 1 489 ? 7.631 18.617 5.047 1.00 77.31 489 GLU A CA 1
ATOM 3963 C C . GLU A 1 489 ? 6.843 19.304 6.178 1.00 77.31 489 GLU A C 1
ATOM 3965 O O . GLU A 1 489 ? 5.759 19.849 5.955 1.00 77.31 489 GLU A O 1
ATOM 3970 N N . LYS A 1 490 ? 7.367 19.241 7.408 1.00 72.94 490 LYS A N 1
ATOM 3971 C CA . LYS A 1 490 ? 6.828 19.945 8.581 1.00 72.94 490 LYS A CA 1
ATOM 3972 C C . LYS A 1 490 ? 7.964 20.751 9.233 1.00 72.94 490 LYS A C 1
ATOM 3974 O O . LYS A 1 490 ? 8.968 20.118 9.559 1.00 72.94 490 LYS A O 1
ATOM 3979 N N . PRO A 1 491 ? 7.819 22.072 9.460 1.00 74.56 491 PRO A N 1
ATOM 3980 C CA . PRO A 1 491 ? 6.659 22.918 9.145 1.00 74.56 491 PRO A CA 1
ATOM 3981 C C . PRO A 1 491 ? 6.409 23.070 7.627 1.00 74.56 491 PRO A C 1
ATOM 3983 O O . PRO A 1 491 ? 7.326 22.867 6.829 1.00 74.56 491 PRO A O 1
ATOM 3986 N N . PRO A 1 492 ? 5.161 23.356 7.210 1.00 79.31 492 PRO A N 1
ATOM 3987 C CA . PRO A 1 492 ? 4.794 23.435 5.799 1.00 79.31 492 PRO A CA 1
ATOM 3988 C C . PRO A 1 492 ? 5.409 24.672 5.126 1.00 79.31 492 PRO A C 1
ATOM 3990 O O . PRO A 1 492 ? 5.230 25.789 5.595 1.00 79.31 492 PRO A O 1
ATOM 3993 N N . ARG A 1 493 ? 6.090 24.474 3.990 1.00 80.62 493 ARG A N 1
ATOM 3994 C CA . ARG A 1 493 ? 6.602 25.550 3.119 1.00 80.62 493 ARG A CA 1
ATOM 3995 C C . ARG A 1 493 ? 5.846 25.574 1.795 1.00 80.62 493 ARG A C 1
ATOM 3997 O O . ARG A 1 493 ? 5.547 24.505 1.259 1.00 80.62 493 ARG A O 1
ATOM 4004 N N . LEU A 1 494 ? 5.610 26.769 1.246 1.00 82.38 494 LEU A N 1
ATOM 4005 C CA . LEU A 1 494 ? 4.849 26.979 0.005 1.00 82.38 494 LEU A CA 1
ATOM 4006 C C . LEU A 1 494 ? 5.415 26.177 -1.185 1.00 82.38 494 LEU A C 1
ATOM 4008 O O . LEU A 1 494 ? 4.678 25.476 -1.873 1.00 82.38 494 LEU A O 1
ATOM 4012 N N . GLU A 1 495 ? 6.737 26.179 -1.362 1.00 80.12 495 GLU A N 1
ATOM 4013 C CA . GLU A 1 495 ? 7.430 25.469 -2.452 1.00 80.12 495 GLU A CA 1
ATOM 4014 C C . GLU A 1 495 ? 7.343 23.938 -2.357 1.00 80.12 495 GLU A C 1
ATOM 4016 O O . GLU A 1 495 ? 7.548 23.222 -3.341 1.00 80.12 495 GLU A O 1
ATOM 4021 N N . LYS A 1 496 ? 7.072 23.422 -1.154 1.00 82.69 496 LYS A N 1
ATOM 4022 C CA . LYS A 1 496 ? 7.043 21.991 -0.825 1.00 82.69 496 LYS A CA 1
ATOM 4023 C C . LYS A 1 496 ? 5.610 21.468 -0.689 1.00 82.69 496 LYS A C 1
ATOM 4025 O O . LYS A 1 496 ? 5.395 20.419 -0.074 1.00 82.69 496 LYS A O 1
ATOM 4030 N N . LEU A 1 497 ? 4.628 22.162 -1.261 1.00 86.38 497 LEU A N 1
ATOM 4031 C CA . LEU A 1 497 ? 3.242 21.702 -1.335 1.00 86.38 497 LEU A CA 1
ATOM 4032 C C . LEU A 1 497 ? 3.032 20.777 -2.544 1.00 86.38 497 LEU A C 1
ATOM 4034 O O . LEU A 1 497 ? 3.595 20.985 -3.614 1.00 86.38 497 LEU A O 1
ATOM 4038 N N . ARG A 1 498 ? 2.214 19.733 -2.373 1.00 83.88 498 ARG A N 1
ATOM 4039 C CA . ARG A 1 498 ? 1.683 18.909 -3.470 1.00 83.88 498 ARG A CA 1
ATOM 4040 C C . ARG A 1 498 ? 0.238 19.320 -3.774 1.00 83.88 498 ARG A C 1
ATOM 4042 O O . ARG A 1 498 ? -0.581 19.257 -2.849 1.00 83.88 498 ARG A O 1
ATOM 4049 N N . PRO A 1 499 ? -0.096 19.691 -5.020 1.00 88.88 499 PRO A N 1
ATOM 4050 C CA . PRO A 1 499 ? -1.468 19.985 -5.413 1.00 88.88 499 PRO A CA 1
ATOM 4051 C C . PRO A 1 499 ? -2.245 18.687 -5.677 1.00 88.88 499 PRO A C 1
ATOM 4053 O O . PRO A 1 499 ? -2.083 18.080 -6.724 1.00 88.88 499 PRO A O 1
ATOM 4056 N N . ILE A 1 500 ? -3.104 18.232 -4.754 1.00 89.00 500 ILE A N 1
ATOM 4057 C CA . ILE A 1 500 ? -3.958 17.054 -5.006 1.00 89.00 500 ILE A CA 1
ATOM 4058 C C . ILE A 1 500 ? -5.299 17.492 -5.593 1.00 89.00 500 ILE A C 1
ATOM 4060 O O . ILE A 1 500 ? -6.146 18.022 -4.876 1.00 89.00 500 ILE A O 1
ATOM 4064 N N . SER A 1 501 ? -5.512 17.220 -6.877 1.00 90.12 501 SER A N 1
ATOM 4065 C CA . SER A 1 501 ? -6.715 17.581 -7.627 1.00 90.12 501 SER A CA 1
ATOM 4066 C C . SER A 1 501 ? -7.865 16.595 -7.380 1.00 90.12 501 SER A C 1
ATOM 4068 O O . SER A 1 501 ? -7.807 15.405 -7.712 1.00 90.12 501 SER A O 1
ATOM 4070 N N . LEU A 1 502 ? -8.964 17.094 -6.819 1.00 90.44 502 LEU A N 1
ATOM 4071 C CA . LEU A 1 502 ? -10.215 16.360 -6.652 1.00 90.44 502 LEU A CA 1
ATOM 4072 C C . LEU A 1 502 ? -11.141 16.631 -7.845 1.00 90.44 502 LEU A C 1
ATOM 4074 O O . LEU A 1 502 ? -11.901 17.597 -7.853 1.00 90.44 502 LEU A O 1
ATOM 4078 N N . THR A 1 503 ? -11.078 15.761 -8.855 1.00 91.06 503 THR A N 1
ATOM 4079 C CA . THR A 1 503 ? -12.003 15.775 -10.002 1.00 91.06 503 THR A CA 1
ATOM 4080 C C . THR A 1 503 ? -13.283 14.963 -9.727 1.00 91.06 503 THR A C 1
ATOM 4082 O O . THR A 1 503 ? -13.252 14.063 -8.871 1.00 91.06 503 THR A O 1
ATOM 4085 N N . PRO A 1 504 ? -14.396 15.257 -10.434 1.00 92.75 504 PRO A N 1
ATOM 4086 C CA . PRO A 1 504 ? -15.663 14.524 -10.336 1.00 92.75 504 PRO A CA 1
ATOM 4087 C C . PRO A 1 504 ? -15.527 13.004 -10.464 1.00 92.75 504 PRO A C 1
ATOM 4089 O O . PRO A 1 504 ? -14.659 12.486 -11.171 1.00 92.75 504 PRO A O 1
ATOM 4092 N N . ILE A 1 505 ? -16.420 12.264 -9.804 1.00 93.31 505 ILE A N 1
ATOM 4093 C CA . ILE A 1 505 ? -16.370 10.792 -9.793 1.00 93.31 505 ILE A CA 1
ATOM 4094 C C . ILE A 1 505 ? -16.680 10.226 -11.181 1.00 93.31 505 ILE A C 1
ATOM 4096 O O . ILE A 1 505 ? -15.961 9.339 -11.641 1.00 93.31 505 ILE A O 1
ATOM 4100 N N . PHE A 1 506 ? -17.705 10.757 -11.853 1.00 94.69 506 PHE A N 1
ATOM 4101 C CA . PHE A 1 506 ? -18.084 10.332 -13.203 1.00 94.69 506 PHE A CA 1
ATOM 4102 C C . PHE A 1 506 ? -16.957 10.583 -14.213 1.00 94.69 506 PHE A C 1
ATOM 4104 O O . PHE A 1 506 ? -16.620 9.675 -14.971 1.00 94.69 506 PHE A O 1
ATOM 4111 N N . ALA A 1 507 ? -16.276 11.734 -14.121 1.00 94.12 507 ALA A N 1
ATOM 4112 C CA . ALA A 1 507 ? -15.085 12.032 -14.918 1.00 94.12 507 ALA A CA 1
ATOM 4113 C C . ALA A 1 507 ? -14.006 10.949 -14.752 1.00 94.12 507 ALA A C 1
ATOM 4115 O O . ALA A 1 507 ? -13.542 10.388 -15.737 1.00 94.12 507 ALA A O 1
ATOM 4116 N N . LYS A 1 508 ? -13.667 10.570 -13.509 1.00 93.56 508 LYS A N 1
ATOM 4117 C CA . LYS A 1 508 ? -12.673 9.513 -13.222 1.00 93.56 508 LYS A CA 1
ATOM 4118 C C . LYS A 1 508 ? -13.092 8.128 -13.712 1.00 93.56 508 LYS A C 1
ATOM 4120 O O . LYS A 1 508 ? -12.243 7.252 -13.904 1.00 93.56 508 LYS A O 1
ATOM 4125 N N . VAL A 1 509 ? -14.390 7.854 -13.797 1.00 95.19 509 VAL A N 1
ATOM 4126 C CA . VAL A 1 509 ? -14.893 6.581 -14.327 1.00 95.19 509 VAL A CA 1
ATOM 4127 C C . VAL A 1 509 ? -14.689 6.542 -15.837 1.00 95.19 509 VAL A C 1
ATOM 4129 O O . VAL A 1 509 ? -14.036 5.611 -16.307 1.00 95.19 509 VAL A O 1
ATOM 4132 N N . CYS A 1 510 ? -15.135 7.582 -16.541 1.00 95.44 510 CYS A N 1
ATOM 4133 C CA . CYS A 1 510 ? -14.995 7.758 -17.988 1.00 95.44 510 CYS A CA 1
ATOM 4134 C C . CYS A 1 510 ? -13.526 7.774 -18.429 1.00 95.44 510 CYS A C 1
ATOM 4136 O O . CYS A 1 510 ? -13.103 6.983 -19.265 1.00 95.44 510 CYS A O 1
ATOM 4138 N N . GLU A 1 511 ? -12.707 8.566 -17.741 1.00 95.19 511 GLU A N 1
ATOM 4139 C CA . GLU A 1 511 ? -11.252 8.597 -17.889 1.00 95.19 511 GLU A CA 1
ATOM 4140 C C . GLU A 1 511 ? -10.614 7.208 -17.740 1.00 95.19 511 GLU A C 1
ATOM 4142 O O . GLU A 1 511 ? -9.623 6.895 -18.392 1.00 95.19 511 GLU A O 1
ATOM 4147 N N . GLY A 1 512 ? -11.187 6.352 -16.888 1.00 95.12 512 GLY A N 1
ATOM 4148 C CA . GLY A 1 512 ? -10.720 4.984 -16.708 1.00 95.12 512 GLY A CA 1
ATOM 4149 C C . GLY A 1 512 ? -10.887 4.118 -17.954 1.00 95.12 512 GLY A C 1
ATOM 4150 O O . GLY A 1 512 ? -10.018 3.295 -18.197 1.00 95.12 512 GLY A O 1
ATOM 4151 N N . PHE A 1 513 ? -11.955 4.300 -18.734 1.00 96.06 513 PHE A N 1
ATOM 4152 C CA . PHE A 1 513 ? -12.115 3.596 -20.011 1.00 96.06 513 PHE A CA 1
ATOM 4153 C C . PHE A 1 513 ? -11.074 4.063 -21.025 1.00 96.06 513 PHE A C 1
ATOM 4155 O O . PHE A 1 513 ? -10.367 3.237 -21.592 1.00 96.06 513 PHE A O 1
ATOM 4162 N N . VAL A 1 514 ? -10.915 5.383 -21.165 1.00 95.31 514 VAL A N 1
ATOM 4163 C CA . VAL A 1 514 ? -9.912 5.986 -22.055 1.00 95.31 514 VAL A CA 1
ATOM 4164 C C . VAL A 1 514 ? -8.504 5.517 -21.696 1.00 95.31 514 VAL A C 1
ATOM 4166 O O . VAL A 1 514 ? -7.749 5.101 -22.565 1.00 95.31 514 VAL A O 1
ATOM 4169 N N . THR A 1 515 ? -8.175 5.513 -20.402 1.00 95.00 515 THR A N 1
ATOM 4170 C CA . THR A 1 515 ? -6.870 5.061 -19.907 1.00 95.00 515 THR A CA 1
ATOM 4171 C C . THR A 1 515 ? -6.623 3.592 -20.241 1.00 95.00 515 THR A C 1
ATOM 4173 O O . THR A 1 515 ? -5.528 3.253 -20.671 1.00 95.00 515 THR A O 1
ATOM 4176 N N . ASP A 1 516 ? -7.623 2.722 -20.064 1.00 94.19 516 ASP A N 1
ATOM 4177 C CA . ASP A 1 516 ? -7.477 1.291 -20.345 1.00 94.19 516 ASP A CA 1
ATOM 4178 C C . ASP A 1 516 ? -7.274 1.026 -21.846 1.00 94.19 516 ASP A C 1
ATOM 4180 O O . ASP A 1 516 ? -6.450 0.186 -22.205 1.00 94.19 516 ASP A O 1
ATOM 4184 N N . TRP A 1 517 ? -7.969 1.764 -22.719 1.00 94.25 517 TRP A N 1
ATOM 4185 C CA . TRP A 1 517 ? -7.791 1.662 -24.170 1.00 94.25 517 TRP A CA 1
ATOM 4186 C C . TRP A 1 517 ? -6.427 2.181 -24.624 1.00 94.25 517 TRP A C 1
ATOM 4188 O O . TRP A 1 517 ? -5.702 1.457 -25.302 1.00 94.25 517 TRP A O 1
ATOM 4198 N N . CYS A 1 518 ? -6.032 3.384 -24.200 1.00 93.62 518 CYS A N 1
ATOM 4199 C CA . CYS A 1 518 ? -4.721 3.928 -24.546 1.00 93.62 518 CYS A CA 1
ATOM 4200 C C . CYS A 1 518 ? -3.587 3.048 -24.006 1.00 93.62 518 CYS A C 1
ATOM 4202 O O . CYS A 1 518 ? -2.618 2.799 -24.713 1.00 93.62 518 CYS A O 1
ATOM 4204 N N . LEU A 1 519 ? -3.716 2.527 -22.779 1.00 92.75 519 LEU A N 1
ATOM 4205 C CA . LEU A 1 519 ? -2.730 1.604 -22.222 1.00 92.75 519 LEU A CA 1
ATOM 4206 C C . LEU A 1 519 ? -2.651 0.314 -23.047 1.00 92.75 519 LEU A C 1
ATOM 4208 O O . LEU A 1 519 ? -1.553 -0.159 -23.307 1.00 92.75 519 LEU A O 1
ATOM 4212 N N . SER A 1 520 ? -3.788 -0.243 -23.484 1.00 93.00 520 SER A N 1
ATOM 4213 C CA . SER A 1 520 ? -3.788 -1.440 -24.335 1.00 93.00 520 SER A CA 1
ATOM 4214 C C . SER A 1 520 ? -3.079 -1.231 -25.674 1.00 93.00 520 SER A C 1
ATOM 4216 O O . SER A 1 520 ? -2.435 -2.164 -26.145 1.00 93.00 520 SER A O 1
ATOM 4218 N N . ASP A 1 521 ? -3.149 -0.019 -26.231 1.00 92.62 521 ASP A N 1
ATOM 4219 C CA . ASP A 1 521 ? -2.510 0.324 -27.504 1.00 92.62 521 ASP A CA 1
ATOM 4220 C C . ASP A 1 521 ? -0.984 0.460 -27.353 1.00 92.62 521 ASP A C 1
ATOM 4222 O O . ASP A 1 521 ? -0.242 -0.072 -28.171 1.00 92.62 521 ASP A O 1
ATOM 4226 N N . ILE A 1 522 ? -0.507 1.105 -26.279 1.00 93.25 522 ILE A N 1
ATOM 4227 C CA . ILE A 1 522 ? 0.930 1.396 -26.095 1.00 93.25 522 ILE A CA 1
ATOM 4228 C C . ILE A 1 522 ? 1.716 0.281 -25.398 1.00 93.25 522 ILE A C 1
ATOM 4230 O O . ILE A 1 522 ? 2.940 0.282 -25.440 1.00 93.25 522 ILE A O 1
ATOM 4234 N N . LEU A 1 523 ? 1.063 -0.658 -24.702 1.00 91.00 523 LEU A N 1
ATOM 4235 C CA . LEU A 1 523 ? 1.748 -1.697 -23.913 1.00 91.00 523 LEU A CA 1
ATOM 4236 C C . LEU A 1 523 ? 2.878 -2.440 -24.664 1.00 91.00 523 LEU A C 1
ATOM 4238 O O . LEU A 1 523 ? 3.900 -2.691 -24.025 1.00 91.00 523 LEU A O 1
ATOM 4242 N N . PRO A 1 524 ? 2.748 -2.777 -25.966 1.00 89.69 524 PRO A N 1
ATOM 4243 C CA . PRO A 1 524 ? 3.819 -3.425 -26.729 1.00 89.69 524 PRO A CA 1
ATOM 4244 C C . PRO A 1 524 ? 5.057 -2.549 -26.970 1.00 89.69 524 PRO A C 1
ATOM 4246 O O . PRO A 1 524 ? 6.135 -3.088 -27.193 1.00 89.69 524 PRO A O 1
ATOM 4249 N N . THR A 1 525 ? 4.914 -1.221 -26.941 1.00 90.25 525 THR A N 1
ATOM 4250 C CA . THR A 1 525 ? 5.978 -0.250 -27.257 1.00 90.25 525 THR A CA 1
ATOM 4251 C C . THR A 1 525 ? 6.619 0.370 -26.011 1.00 90.25 525 THR A C 1
ATOM 4253 O O . THR A 1 525 ? 7.528 1.192 -26.122 1.00 90.25 525 THR A O 1
ATOM 4256 N N . ILE A 1 526 ? 6.130 0.036 -24.811 1.00 90.94 526 ILE A N 1
ATOM 4257 C CA . ILE A 1 526 ? 6.695 0.550 -23.561 1.00 90.94 526 ILE A CA 1
ATOM 4258 C C . ILE A 1 526 ? 8.018 -0.149 -23.241 1.00 90.94 526 ILE A C 1
ATOM 4260 O O . ILE A 1 526 ? 8.121 -1.373 -23.307 1.00 90.94 526 ILE A O 1
ATOM 4264 N N . ASP A 1 527 ? 8.999 0.639 -22.804 1.00 89.12 527 ASP A N 1
ATOM 4265 C CA . ASP A 1 527 ? 10.302 0.158 -22.348 1.00 89.12 527 ASP A CA 1
ATOM 4266 C C . ASP A 1 527 ? 10.162 -0.963 -21.285 1.00 89.12 527 ASP A C 1
ATOM 4268 O O . ASP A 1 527 ? 9.507 -0.776 -20.245 1.00 89.12 527 ASP A O 1
ATOM 4272 N N . PRO A 1 528 ? 10.800 -2.135 -21.479 1.00 89.06 528 PRO A N 1
ATOM 4273 C CA . PRO A 1 528 ? 10.834 -3.204 -20.485 1.00 89.06 528 PRO A CA 1
ATOM 4274 C C . PRO A 1 528 ? 11.309 -2.756 -19.091 1.00 89.06 528 PRO A C 1
ATOM 4276 O O . PRO A 1 528 ? 10.758 -3.231 -18.088 1.00 89.06 528 PRO A O 1
ATOM 4279 N N . ARG A 1 529 ? 12.255 -1.806 -19.007 1.00 90.50 529 ARG A N 1
ATOM 4280 C CA . ARG A 1 529 ? 12.807 -1.232 -17.762 1.00 90.50 529 ARG A CA 1
ATOM 4281 C C . ARG A 1 529 ? 12.002 -0.038 -17.216 1.00 90.50 529 ARG A C 1
ATOM 4283 O O . ARG A 1 529 ? 12.431 0.633 -16.273 1.00 90.50 529 ARG A O 1
ATOM 4290 N N . GLN A 1 530 ? 10.796 0.199 -17.731 1.00 91.56 530 GLN A N 1
ATOM 4291 C CA . GLN A 1 530 ? 9.803 1.073 -17.106 1.00 91.56 530 GLN A CA 1
ATOM 4292 C C . GLN A 1 530 ? 8.974 0.292 -16.083 1.00 91.56 530 GLN A C 1
ATOM 4294 O O . GLN A 1 530 ? 8.252 -0.636 -16.439 1.00 91.56 530 GLN A O 1
ATOM 4299 N N . TYR A 1 531 ? 9.040 0.665 -14.808 1.00 92.62 531 TYR A N 1
ATOM 4300 C CA . TYR A 1 531 ? 8.349 -0.012 -13.704 1.00 92.62 531 TYR A CA 1
ATOM 4301 C C . TYR A 1 531 ? 7.210 0.815 -13.095 1.00 92.62 531 TYR A C 1
ATOM 4303 O O . TYR A 1 531 ? 6.405 0.276 -12.330 1.00 92.62 531 TYR A O 1
ATOM 4311 N N . GLY A 1 532 ? 7.127 2.107 -13.424 1.00 89.50 532 GLY A N 1
ATOM 4312 C CA . GLY A 1 532 ? 6.087 3.016 -12.953 1.00 89.50 532 GLY A CA 1
ATOM 4313 C C . GLY A 1 532 ? 4.807 2.924 -13.781 1.00 89.50 532 GLY A C 1
ATOM 4314 O O . GLY A 1 532 ? 4.840 2.630 -14.969 1.00 89.50 532 GLY A O 1
ATOM 4315 N N . SER A 1 533 ? 3.659 3.185 -13.150 1.00 85.88 533 SER A N 1
ATOM 4316 C CA . SER A 1 533 ? 2.338 3.277 -13.806 1.00 85.88 533 SER A CA 1
ATOM 4317 C C . SER A 1 533 ? 1.855 2.033 -14.581 1.00 85.88 533 SER A C 1
ATOM 4319 O O . SER A 1 533 ? 0.812 2.097 -15.226 1.00 85.88 533 SER A O 1
ATOM 4321 N N . LEU A 1 534 ? 2.536 0.885 -14.474 1.00 88.19 534 LEU A N 1
ATOM 4322 C CA . LEU A 1 534 ? 2.183 -0.360 -15.165 1.00 88.19 534 LEU A CA 1
ATOM 4323 C C . LEU A 1 534 ? 1.629 -1.425 -14.214 1.00 88.19 534 LEU A C 1
ATOM 4325 O O . LEU A 1 534 ? 2.097 -1.614 -13.089 1.00 88.19 534 LEU A O 1
ATOM 4329 N N . LYS A 1 535 ? 0.629 -2.177 -14.684 1.00 87.56 535 LYS A N 1
ATOM 4330 C CA . LYS A 1 535 ? 0.042 -3.290 -13.928 1.00 87.56 535 LYS A CA 1
ATOM 4331 C C . LYS A 1 535 ? 1.048 -4.441 -13.818 1.00 87.56 535 LYS A C 1
ATOM 4333 O O . LYS A 1 535 ? 1.646 -4.838 -14.808 1.00 87.56 535 LYS A O 1
ATOM 4338 N N . GLY A 1 536 ? 1.200 -5.002 -12.618 1.00 87.94 536 GLY A N 1
ATOM 4339 C CA . GLY A 1 536 ? 2.107 -6.130 -12.361 1.00 87.94 536 GLY A CA 1
ATOM 4340 C C . GLY A 1 536 ? 3.555 -5.731 -12.061 1.00 87.94 536 GLY A C 1
ATOM 4341 O O . GLY A 1 536 ? 4.307 -6.565 -11.571 1.00 87.94 536 GLY A O 1
ATOM 4342 N N . LYS A 1 537 ? 3.931 -4.461 -12.257 1.00 90.69 537 LYS A N 1
ATOM 4343 C CA . LYS A 1 537 ? 5.231 -3.918 -11.844 1.00 90.69 537 LYS A CA 1
ATOM 4344 C C . LYS A 1 537 ? 5.110 -3.189 -10.499 1.00 90.69 537 LYS A C 1
ATOM 4346 O O . LYS A 1 537 ? 4.023 -2.798 -10.074 1.00 90.69 537 LYS A O 1
ATOM 4351 N N . SER A 1 538 ? 6.219 -3.074 -9.771 1.00 92.56 538 SER A N 1
ATOM 4352 C CA . SER A 1 538 ? 6.266 -2.430 -8.451 1.00 92.56 538 SER A CA 1
ATOM 4353 C C . SER A 1 538 ? 7.635 -1.803 -8.203 1.00 92.56 538 SER A C 1
ATOM 4355 O O . SER A 1 538 ? 8.596 -2.108 -8.909 1.00 92.56 538 SER A O 1
ATOM 4357 N N . THR A 1 539 ? 7.739 -0.975 -7.161 1.00 94.25 539 THR A N 1
ATOM 4358 C CA . THR A 1 539 ? 9.027 -0.427 -6.710 1.00 94.25 539 THR A CA 1
ATOM 4359 C C . THR A 1 539 ? 10.025 -1.527 -6.347 1.00 94.25 539 THR A C 1
ATOM 4361 O O . THR A 1 539 ? 11.216 -1.365 -6.566 1.00 94.25 539 THR A O 1
ATOM 4364 N N . THR A 1 540 ? 9.565 -2.676 -5.842 1.00 93.19 540 THR A N 1
ATOM 4365 C CA . THR A 1 540 ? 10.444 -3.818 -5.551 1.00 93.19 540 THR A CA 1
ATOM 4366 C C . THR A 1 540 ? 11.040 -4.410 -6.824 1.00 93.19 540 THR A C 1
ATOM 4368 O O . THR A 1 540 ? 12.236 -4.652 -6.843 1.00 93.19 540 THR A O 1
ATOM 4371 N N . HIS A 1 541 ? 10.263 -4.566 -7.904 1.00 93.94 541 HIS A N 1
ATOM 4372 C CA . HIS A 1 541 ? 10.799 -5.060 -9.181 1.00 93.94 541 HIS A CA 1
ATOM 4373 C C . HIS A 1 541 ? 11.888 -4.137 -9.743 1.00 93.94 541 HIS A C 1
ATOM 4375 O O . HIS A 1 541 ? 12.937 -4.621 -10.159 1.00 93.94 541 HIS A O 1
ATOM 4381 N N . TYR A 1 542 ? 11.663 -2.818 -9.681 1.00 95.19 542 TYR A N 1
ATOM 4382 C CA . TYR A 1 542 ? 12.664 -1.810 -10.042 1.00 95.19 542 TYR A CA 1
ATOM 4383 C C . TYR A 1 542 ? 13.959 -2.011 -9.248 1.00 95.19 542 TYR A C 1
ATOM 4385 O O . TYR A 1 542 ? 15.033 -2.155 -9.823 1.00 95.19 542 TYR A O 1
ATOM 4393 N N . LEU A 1 543 ? 13.845 -2.054 -7.917 1.00 95.25 543 LEU A N 1
ATOM 4394 C CA . LEU A 1 543 ? 14.996 -2.125 -7.019 1.00 95.25 543 LEU A CA 1
ATOM 4395 C C . LEU A 1 543 ? 15.753 -3.449 -7.160 1.00 95.25 543 LEU A C 1
ATOM 4397 O O . LEU A 1 543 ? 16.978 -3.450 -7.137 1.00 95.25 543 LEU A O 1
ATOM 4401 N N . THR A 1 544 ? 15.038 -4.563 -7.328 1.00 93.38 544 THR A N 1
ATOM 4402 C CA . THR A 1 544 ? 15.636 -5.883 -7.547 1.00 93.38 544 THR A CA 1
ATOM 4403 C C . THR A 1 544 ? 16.378 -5.939 -8.879 1.00 93.38 544 THR A C 1
ATOM 4405 O O . THR A 1 544 ? 17.507 -6.414 -8.906 1.00 93.38 544 THR A O 1
ATOM 4408 N N . SER A 1 545 ? 15.788 -5.431 -9.967 1.00 94.56 545 SER A N 1
ATOM 4409 C CA . SER A 1 545 ? 16.453 -5.381 -11.275 1.00 94.56 545 SER A CA 1
ATOM 4410 C C . SER A 1 545 ? 17.706 -4.502 -11.239 1.00 94.56 545 SER A C 1
ATOM 4412 O O . SER A 1 545 ? 18.755 -4.931 -11.712 1.00 94.56 545 SER A O 1
ATOM 4414 N N . LEU A 1 546 ? 17.617 -3.322 -10.616 1.00 94.56 546 LEU A N 1
ATOM 4415 C CA . LEU A 1 546 ? 18.749 -2.411 -10.464 1.00 94.56 546 LEU A CA 1
ATOM 4416 C C . LEU A 1 546 ? 19.876 -3.043 -9.634 1.00 94.56 546 LEU A C 1
ATOM 4418 O O . LEU A 1 546 ? 21.025 -3.041 -10.061 1.00 94.56 546 LEU A O 1
ATOM 4422 N N . ILE A 1 547 ? 19.566 -3.632 -8.474 1.00 93.19 547 ILE A N 1
ATOM 4423 C CA . ILE A 1 547 ? 20.576 -4.303 -7.640 1.00 93.19 547 ILE A CA 1
ATOM 4424 C C . ILE A 1 547 ? 21.190 -5.506 -8.341 1.00 93.19 547 ILE A C 1
ATOM 4426 O O . ILE A 1 547 ? 22.396 -5.707 -8.233 1.00 93.19 547 ILE A O 1
ATOM 4430 N N . HIS A 1 548 ? 20.393 -6.288 -9.066 1.00 92.19 548 HIS A N 1
ATOM 4431 C CA . HIS A 1 548 ? 20.913 -7.405 -9.841 1.00 92.19 548 HIS A CA 1
ATOM 4432 C C . HIS A 1 548 ? 21.938 -6.930 -10.877 1.00 92.19 548 HIS A C 1
ATOM 4434 O O . HIS A 1 548 ? 23.037 -7.481 -10.922 1.00 92.19 548 HIS A O 1
ATOM 4440 N N . HIS A 1 549 ? 21.622 -5.877 -11.638 1.00 92.81 549 HIS A N 1
ATOM 4441 C CA . HIS A 1 549 ? 22.566 -5.270 -12.576 1.00 92.81 549 HIS A CA 1
ATOM 4442 C C . HIS A 1 549 ? 23.832 -4.804 -11.847 1.00 92.81 549 HIS A C 1
ATOM 4444 O O . HIS A 1 549 ? 24.901 -5.341 -12.111 1.00 92.81 549 HIS A O 1
ATOM 4450 N N . LEU A 1 550 ? 23.703 -3.917 -10.853 1.00 93.50 550 LEU A N 1
ATOM 4451 C CA . LEU A 1 550 ? 24.841 -3.344 -10.123 1.00 93.50 550 LEU A CA 1
ATOM 4452 C C . LEU A 1 550 ? 25.751 -4.409 -9.491 1.00 93.50 550 LEU A C 1
ATOM 4454 O O . LEU A 1 550 ? 26.974 -4.294 -9.552 1.00 93.50 550 LEU A O 1
ATOM 4458 N N . ALA A 1 551 ? 25.175 -5.445 -8.880 1.00 90.69 551 ALA A N 1
ATOM 4459 C CA . ALA A 1 551 ? 25.947 -6.520 -8.266 1.00 90.69 551 ALA A CA 1
ATOM 4460 C C . ALA A 1 551 ? 26.634 -7.391 -9.328 1.00 90.69 551 ALA A C 1
ATOM 4462 O O . ALA A 1 551 ? 27.836 -7.620 -9.231 1.00 90.69 551 ALA A O 1
ATOM 4463 N N . SER A 1 552 ? 25.900 -7.832 -10.356 1.00 91.00 552 SER A N 1
ATOM 4464 C CA . SER A 1 552 ? 26.424 -8.740 -11.390 1.00 91.00 552 SER A CA 1
ATOM 4465 C C . SER A 1 552 ? 27.535 -8.123 -12.241 1.00 91.00 552 SER A C 1
ATOM 4467 O O . SER A 1 552 ? 28.458 -8.821 -12.658 1.00 91.00 552 SER A O 1
ATOM 4469 N N . THR A 1 553 ? 27.480 -6.816 -12.495 1.00 90.94 553 THR A N 1
ATOM 4470 C CA . THR A 1 553 ? 28.507 -6.114 -13.270 1.00 90.94 553 THR A CA 1
ATOM 4471 C C . THR A 1 553 ? 29.723 -5.754 -12.420 1.00 90.94 553 THR A C 1
ATOM 4473 O O . THR A 1 553 ? 30.839 -5.842 -12.925 1.00 90.94 553 THR A O 1
ATOM 4476 N N . THR A 1 554 ? 29.545 -5.413 -11.136 1.00 90.06 554 THR A N 1
ATOM 4477 C CA . THR A 1 554 ? 30.672 -5.121 -10.220 1.00 90.06 554 THR A CA 1
ATOM 4478 C C . THR A 1 554 ? 31.436 -6.385 -9.811 1.00 90.06 554 THR A C 1
ATOM 4480 O O . THR A 1 554 ? 32.612 -6.301 -9.473 1.00 90.06 554 THR A O 1
ATOM 4483 N N . ASP A 1 555 ? 30.800 -7.560 -9.848 1.00 88.06 555 ASP A N 1
ATOM 4484 C CA . ASP A 1 555 ? 31.457 -8.841 -9.538 1.00 88.06 555 ASP A CA 1
ATOM 4485 C C . ASP A 1 555 ? 32.493 -9.252 -10.606 1.00 88.06 555 ASP A C 1
ATOM 4487 O O . ASP A 1 555 ? 33.381 -10.069 -10.359 1.00 88.06 555 ASP A O 1
ATOM 4491 N N . LYS A 1 556 ? 32.439 -8.643 -11.800 1.00 88.06 556 LYS A N 1
ATOM 4492 C CA . LYS A 1 556 ? 33.446 -8.851 -12.845 1.00 88.06 556 LYS A CA 1
ATOM 4493 C C . LYS A 1 556 ? 34.783 -8.217 -12.425 1.00 88.06 556 LYS A C 1
ATOM 4495 O O . LYS A 1 556 ? 34.816 -7.056 -12.008 1.00 88.06 556 LYS A O 1
ATOM 4500 N N . PRO A 1 557 ? 35.916 -8.927 -12.571 1.00 84.38 557 PRO A N 1
ATOM 4501 C CA . PRO A 1 557 ? 37.213 -8.406 -12.156 1.00 84.38 557 PRO A CA 1
ATOM 4502 C C . PRO A 1 557 ? 37.573 -7.140 -12.940 1.00 84.38 557 PRO A C 1
ATOM 4504 O O . PRO A 1 557 ? 37.530 -7.121 -14.168 1.00 84.38 557 PRO A O 1
ATOM 4507 N N . GLY A 1 558 ? 37.945 -6.081 -12.219 1.00 86.31 558 GLY A N 1
ATOM 4508 C CA . GLY A 1 558 ? 38.353 -4.807 -12.816 1.00 86.31 558 GLY A CA 1
ATOM 4509 C C . GLY A 1 558 ? 37.207 -3.928 -13.324 1.00 86.31 558 GLY A C 1
ATOM 4510 O O . GLY A 1 558 ? 37.493 -2.947 -14.006 1.00 86.31 558 GLY A O 1
ATOM 4511 N N . TYR A 1 559 ? 35.945 -4.237 -13.002 1.00 91.94 559 TYR A N 1
ATOM 4512 C CA . TYR A 1 559 ? 34.784 -3.412 -13.353 1.00 91.94 559 TYR A CA 1
ATOM 4513 C C . TYR A 1 559 ? 34.299 -2.551 -12.179 1.00 91.94 559 TYR A C 1
ATOM 4515 O O . TYR A 1 559 ? 34.402 -2.925 -11.009 1.00 91.94 559 TYR A O 1
ATOM 4523 N N . CYS A 1 560 ? 33.738 -1.387 -12.499 1.00 92.00 560 CYS A N 1
ATOM 4524 C CA . CYS A 1 560 ? 33.005 -0.530 -11.574 1.00 92.00 560 CYS A CA 1
ATOM 4525 C C . CYS A 1 560 ? 31.692 -0.051 -12.206 1.00 92.00 560 CYS A C 1
ATOM 4527 O O . CYS A 1 560 ? 31.545 -0.033 -13.430 1.00 92.00 560 CYS A O 1
ATOM 4529 N N . ASN A 1 561 ? 30.739 0.342 -11.359 1.00 94.00 561 ASN A N 1
ATOM 4530 C CA . ASN A 1 561 ? 29.472 0.920 -11.794 1.00 94.00 561 ASN A CA 1
ATOM 4531 C C . ASN A 1 561 ? 29.357 2.366 -11.339 1.00 94.00 561 ASN A C 1
ATOM 4533 O O . ASN A 1 561 ? 29.559 2.664 -10.162 1.00 94.00 561 ASN A O 1
ATOM 4537 N N . THR A 1 562 ? 28.972 3.252 -12.249 1.00 94.25 562 THR A N 1
ATOM 4538 C CA . THR A 1 562 ? 28.592 4.623 -11.907 1.00 94.25 562 THR A CA 1
ATOM 4539 C C . THR A 1 562 ? 27.087 4.771 -12.067 1.00 94.25 562 THR A C 1
ATOM 4541 O O . THR A 1 562 ? 26.559 4.632 -13.166 1.00 94.25 562 THR A O 1
ATOM 4544 N N . LEU A 1 563 ? 26.402 5.056 -10.963 1.00 95.06 563 LEU A N 1
ATOM 4545 C CA . LEU A 1 563 ? 24.961 5.260 -10.901 1.00 95.06 563 LEU A CA 1
ATOM 4546 C C . LEU A 1 563 ? 24.650 6.758 -10.807 1.00 95.06 563 LEU A C 1
ATOM 4548 O O . LEU A 1 563 ? 25.102 7.429 -9.880 1.00 95.06 563 LEU A O 1
ATOM 4552 N N . VAL A 1 564 ? 23.836 7.274 -11.721 1.00 94.50 564 VAL A N 1
ATOM 4553 C CA . VAL A 1 564 ? 23.309 8.643 -11.700 1.00 94.50 564 VAL A CA 1
ATOM 4554 C C . VAL A 1 564 ? 21.826 8.590 -11.365 1.00 94.50 564 VAL A C 1
ATOM 4556 O O . VAL A 1 564 ? 21.030 7.965 -12.064 1.00 94.50 564 VAL A O 1
ATOM 4559 N N . LEU A 1 565 ? 21.454 9.265 -10.283 1.00 94.50 565 LEU A N 1
ATOM 4560 C CA . LEU A 1 565 ? 20.077 9.416 -9.834 1.00 94.50 565 LEU A CA 1
ATOM 4561 C C . LEU A 1 565 ? 19.565 10.780 -10.274 1.00 94.50 565 LEU A C 1
ATOM 4563 O O . LEU A 1 565 ? 20.153 11.801 -9.917 1.00 94.50 565 LEU A O 1
ATOM 4567 N N . THR A 1 566 ? 18.472 10.796 -11.027 1.00 91.81 566 THR A N 1
ATOM 4568 C CA . THR A 1 566 ? 17.888 12.023 -11.579 1.00 91.81 566 THR A CA 1
ATOM 4569 C C . THR A 1 566 ? 16.624 12.430 -10.811 1.00 91.81 566 THR A C 1
ATOM 4571 O O . THR A 1 566 ? 15.865 11.576 -10.360 1.00 91.81 566 THR A O 1
ATOM 4574 N N . ASP A 1 567 ? 16.395 13.738 -10.641 1.00 90.19 567 ASP A N 1
ATOM 4575 C CA . ASP A 1 567 ? 15.158 14.302 -10.066 1.00 90.19 567 ASP A CA 1
ATOM 4576 C C . ASP A 1 567 ? 14.635 15.399 -10.998 1.00 90.19 567 ASP A C 1
ATOM 4578 O O . ASP A 1 567 ? 15.345 16.359 -11.313 1.00 90.19 567 ASP A O 1
ATOM 4582 N N . PHE A 1 568 ? 13.382 15.277 -11.435 1.00 88.31 568 PHE A N 1
ATOM 4583 C CA . PHE A 1 568 ? 12.732 16.281 -12.275 1.00 88.31 568 PHE A CA 1
ATOM 4584 C C . PHE A 1 568 ? 12.051 17.368 -11.436 1.00 88.31 568 PHE A C 1
ATOM 4586 O O . PHE A 1 568 ? 11.328 17.119 -10.465 1.00 88.31 568 PHE A O 1
ATOM 4593 N N . THR A 1 569 ? 12.197 18.620 -11.861 1.00 85.88 569 THR A N 1
ATOM 4594 C CA . THR A 1 569 ? 11.538 19.756 -11.215 1.00 85.88 569 THR A CA 1
ATOM 4595 C C . THR A 1 569 ? 10.058 19.792 -11.584 1.00 85.88 569 THR A C 1
ATOM 4597 O O . THR A 1 569 ? 9.710 20.127 -12.710 1.00 85.88 569 THR A O 1
ATOM 4600 N N . ARG A 1 570 ? 9.174 19.505 -10.615 1.00 78.62 570 ARG A N 1
ATOM 4601 C CA . ARG A 1 570 ? 7.702 19.585 -10.776 1.00 78.62 570 ARG A CA 1
ATOM 4602 C C . ARG A 1 570 ? 7.206 18.851 -12.041 1.00 78.62 570 ARG A C 1
ATOM 4604 O O . ARG A 1 570 ? 6.394 19.383 -12.786 1.00 78.62 570 ARG A O 1
ATOM 4611 N N . ALA A 1 571 ? 7.690 17.624 -12.258 1.00 82.75 571 ALA A N 1
ATOM 4612 C CA . ALA A 1 571 ? 7.478 16.826 -13.473 1.00 82.75 571 ALA A CA 1
ATOM 4613 C C . ALA A 1 571 ? 6.036 16.839 -14.019 1.00 82.75 571 ALA A C 1
ATOM 4615 O O . ALA A 1 571 ? 5.809 17.226 -15.161 1.00 82.75 571 ALA A O 1
ATOM 4616 N N . PHE A 1 572 ? 5.050 16.478 -13.189 1.00 83.94 572 PHE A N 1
ATOM 4617 C CA . PHE A 1 572 ? 3.639 16.440 -13.594 1.00 83.94 572 PHE A CA 1
ATOM 4618 C C . PHE A 1 572 ? 3.052 17.816 -13.937 1.00 83.94 572 PHE A C 1
ATOM 4620 O O . PHE A 1 572 ? 2.154 17.900 -14.772 1.00 83.94 572 PHE A O 1
ATOM 4627 N N . ASP A 1 573 ? 3.556 18.885 -13.322 1.00 83.50 573 ASP A N 1
ATOM 4628 C CA . ASP A 1 573 ? 3.006 20.236 -13.470 1.00 83.50 573 ASP A CA 1
ATOM 4629 C C . ASP A 1 573 ? 3.547 20.938 -14.735 1.00 83.50 573 ASP A C 1
ATOM 4631 O O . ASP A 1 573 ? 3.001 21.961 -15.138 1.00 83.50 573 ASP A O 1
ATOM 4635 N N . ARG A 1 574 ? 4.595 20.379 -15.369 1.00 84.94 574 ARG A N 1
ATOM 4636 C CA . ARG A 1 574 ? 5.299 20.935 -16.543 1.00 84.94 574 ARG A CA 1
ATOM 4637 C C . ARG A 1 574 ? 5.083 20.164 -17.847 1.00 84.94 574 ARG A C 1
ATOM 4639 O O . ARG A 1 574 ? 5.733 20.458 -18.842 1.00 84.94 574 ARG A O 1
ATOM 4646 N N . VAL A 1 575 ? 4.198 19.170 -17.858 1.00 88.81 575 VAL A N 1
ATOM 4647 C CA . VAL A 1 575 ? 3.917 18.376 -19.064 1.00 88.81 575 VAL A CA 1
ATOM 4648 C C . VAL A 1 575 ? 3.372 19.282 -20.172 1.00 88.81 575 VAL A C 1
ATOM 4650 O O . VAL A 1 575 ? 2.262 19.804 -20.052 1.00 88.81 575 VAL A O 1
ATOM 4653 N N . HIS A 1 576 ? 4.131 19.451 -21.254 1.00 89.88 576 HIS A N 1
ATOM 4654 C CA . HIS A 1 576 ? 3.677 20.179 -22.435 1.00 89.88 576 HIS A CA 1
ATOM 4655 C C . HIS A 1 576 ? 2.653 19.342 -23.210 1.00 89.88 576 HIS A C 1
ATOM 4657 O O . HIS A 1 576 ? 2.920 18.200 -23.587 1.00 89.88 576 HIS A O 1
ATOM 4663 N N . HIS A 1 577 ? 1.454 19.889 -23.420 1.00 90.06 577 HIS A N 1
ATOM 4664 C CA . HIS A 1 577 ? 0.323 19.117 -23.941 1.00 90.06 577 HIS A CA 1
ATOM 4665 C C . HIS A 1 577 ? 0.514 18.679 -25.395 1.00 90.06 577 HIS A C 1
ATOM 4667 O O . HIS A 1 577 ? 0.227 17.524 -25.697 1.00 90.06 577 HIS A O 1
ATOM 4673 N N . LEU A 1 578 ? 1.036 19.547 -26.273 1.00 88.50 578 LEU A N 1
ATOM 4674 C CA . LEU A 1 578 ? 1.288 19.197 -27.680 1.00 88.50 578 LEU A CA 1
ATOM 4675 C C . LEU A 1 578 ? 2.309 18.062 -27.800 1.00 88.50 578 LEU A C 1
ATOM 4677 O O . LEU A 1 578 ? 2.046 17.072 -28.475 1.00 88.50 578 LEU A O 1
ATOM 4681 N N . THR A 1 579 ? 3.427 18.158 -27.075 1.00 89.75 579 THR A N 1
ATOM 4682 C CA . THR A 1 579 ? 4.462 17.112 -27.046 1.00 89.75 579 THR A CA 1
ATOM 4683 C C . THR A 1 579 ? 3.900 15.791 -26.527 1.00 89.75 579 THR A C 1
ATOM 4685 O O . THR A 1 579 ? 4.165 14.731 -27.088 1.00 89.75 579 THR A O 1
ATOM 4688 N N . ALA A 1 580 ? 3.081 15.837 -25.473 1.00 91.38 580 ALA A N 1
ATOM 4689 C CA . ALA A 1 580 ? 2.468 14.638 -24.922 1.00 91.38 580 ALA A CA 1
ATOM 4690 C C . ALA A 1 580 ? 1.486 13.972 -25.905 1.00 91.38 580 ALA A C 1
ATOM 4692 O O . ALA A 1 580 ? 1.457 12.747 -26.002 1.00 91.38 580 ALA A O 1
ATOM 4693 N N . VAL A 1 581 ? 0.706 14.762 -26.652 1.00 90.69 581 VAL A N 1
ATOM 4694 C CA . VAL A 1 581 ? -0.204 14.256 -27.693 1.00 90.69 581 VAL A CA 1
ATOM 4695 C C . VAL A 1 581 ? 0.565 13.690 -28.888 1.00 90.69 581 VAL A C 1
ATOM 4697 O O . VAL A 1 581 ? 0.203 12.616 -29.364 1.00 90.69 581 VAL A O 1
ATOM 4700 N N . ALA A 1 582 ? 1.638 14.351 -29.332 1.00 89.62 582 ALA A N 1
ATOM 4701 C CA . ALA A 1 582 ? 2.510 13.842 -30.392 1.00 89.62 582 ALA A CA 1
ATOM 4702 C C . ALA A 1 582 ? 3.067 12.455 -30.031 1.00 89.62 582 ALA A C 1
ATOM 4704 O O . ALA A 1 582 ? 2.859 11.498 -30.769 1.00 89.62 582 ALA A O 1
ATOM 4705 N N . LYS A 1 583 ? 3.608 12.292 -28.818 1.00 91.69 583 LYS A N 1
ATOM 4706 C CA . LYS A 1 583 ? 4.106 10.987 -28.350 1.00 91.69 583 LYS A CA 1
ATOM 4707 C C . LYS A 1 583 ? 3.026 9.918 -28.226 1.00 91.69 583 LYS A C 1
ATOM 4709 O O . LYS A 1 583 ? 3.296 8.746 -28.459 1.00 91.69 583 LYS A O 1
ATOM 4714 N N . LEU A 1 584 ? 1.801 10.286 -27.846 1.00 92.12 584 LEU A N 1
ATOM 4715 C CA . LEU A 1 584 ? 0.682 9.336 -27.839 1.00 92.12 584 LEU A CA 1
ATOM 4716 C C . LEU A 1 584 ? 0.400 8.807 -29.254 1.00 92.12 584 LEU A C 1
ATOM 4718 O O . LEU A 1 584 ? 0.124 7.619 -29.409 1.00 92.12 584 LEU A O 1
ATOM 4722 N N . LEU A 1 585 ? 0.492 9.664 -30.275 1.00 90.00 585 LEU A N 1
ATOM 4723 C CA . LEU A 1 585 ? 0.355 9.255 -31.675 1.00 90.00 585 LEU A CA 1
ATOM 4724 C C . LEU A 1 585 ? 1.517 8.357 -32.114 1.00 90.00 585 LEU A C 1
ATOM 4726 O O . LEU A 1 585 ? 1.262 7.320 -32.727 1.00 90.00 585 LEU A O 1
ATOM 4730 N N . ASP A 1 586 ? 2.753 8.714 -31.760 1.00 90.25 586 ASP A N 1
ATOM 4731 C CA . ASP A 1 586 ? 3.961 7.958 -32.122 1.00 90.25 586 ASP A CA 1
ATOM 4732 C C . ASP A 1 586 ? 3.974 6.552 -31.505 1.00 90.25 586 ASP A C 1
ATOM 4734 O O . ASP A 1 586 ? 4.365 5.583 -32.151 1.00 90.25 586 ASP A O 1
ATOM 4738 N N . LEU A 1 587 ? 3.467 6.415 -30.275 1.00 91.62 587 LEU A N 1
ATOM 4739 C CA . LEU A 1 587 ? 3.311 5.128 -29.585 1.00 91.62 587 LEU A CA 1
ATOM 4740 C C . LEU A 1 587 ? 2.106 4.308 -30.082 1.00 91.62 587 LEU A C 1
ATOM 4742 O O . LEU A 1 587 ? 1.818 3.245 -29.535 1.00 91.62 587 LEU A O 1
ATOM 4746 N N . GLY A 1 588 ? 1.383 4.782 -31.101 1.00 89.56 588 GLY A N 1
ATOM 4747 C CA . GLY A 1 588 ? 0.322 4.020 -31.756 1.00 89.56 588 GLY A CA 1
ATOM 4748 C C . GLY A 1 588 ? -1.040 4.060 -31.060 1.00 89.56 588 GLY A C 1
ATOM 4749 O O . GLY A 1 588 ? -1.884 3.207 -31.341 1.00 89.56 588 GLY A O 1
ATOM 4750 N N . VAL A 1 589 ? -1.305 5.040 -30.184 1.00 91.50 589 VAL A N 1
ATOM 4751 C CA . VAL A 1 589 ? -2.648 5.216 -29.606 1.00 91.50 589 VAL A CA 1
ATOM 4752 C C . VAL A 1 589 ? -3.667 5.436 -30.717 1.00 91.50 589 VAL A C 1
ATOM 4754 O O . VAL A 1 589 ? -3.471 6.250 -31.626 1.00 91.50 589 VAL A O 1
ATOM 4757 N N . ARG A 1 590 ? -4.805 4.738 -30.631 1.00 89.12 590 ARG A N 1
ATOM 4758 C CA . ARG A 1 590 ? -5.860 4.866 -31.636 1.00 89.12 590 ARG A CA 1
ATOM 4759 C C . ARG A 1 590 ? -6.316 6.320 -31.786 1.00 89.12 590 ARG A C 1
ATOM 4761 O O . ARG A 1 590 ? -6.765 6.983 -30.848 1.00 89.12 590 ARG A O 1
ATOM 4768 N N . ARG A 1 591 ? -6.257 6.800 -33.024 1.00 88.00 591 ARG A N 1
ATOM 4769 C CA . ARG A 1 591 ? -6.504 8.202 -33.381 1.00 88.00 591 ARG A CA 1
ATOM 4770 C C . ARG A 1 591 ? -7.917 8.698 -33.039 1.00 88.00 591 ARG A C 1
ATOM 4772 O O . ARG A 1 591 ? -8.092 9.888 -32.814 1.00 88.00 591 ARG A O 1
ATOM 4779 N N . SER A 1 592 ? -8.907 7.806 -32.944 1.00 87.62 592 SER A N 1
ATOM 4780 C CA . SER A 1 592 ? -10.291 8.146 -32.572 1.00 87.62 592 SER A CA 1
ATOM 4781 C C . SER A 1 592 ? -10.441 8.638 -31.123 1.00 87.62 592 SER A C 1
ATOM 4783 O O . SER A 1 592 ? -11.446 9.253 -30.792 1.00 87.62 592 SER A O 1
ATOM 4785 N N . ILE A 1 593 ? -9.471 8.356 -30.243 1.00 90.56 593 ILE A N 1
ATOM 4786 C CA . ILE A 1 593 ? -9.488 8.779 -28.831 1.00 90.56 593 ILE A CA 1
ATOM 4787 C C . ILE A 1 593 ? -8.731 10.099 -28.618 1.00 90.56 593 ILE A C 1
ATOM 4789 O O . ILE A 1 593 ? -9.014 10.834 -27.671 1.00 90.56 593 ILE A O 1
ATOM 4793 N N . ILE A 1 594 ? -7.781 10.423 -29.496 1.00 90.62 594 ILE A N 1
ATOM 4794 C CA . ILE A 1 594 ? -6.895 11.585 -29.353 1.00 90.62 594 ILE A CA 1
ATOM 4795 C C . ILE A 1 594 ? -7.659 12.911 -29.193 1.00 90.62 594 ILE A C 1
ATOM 4797 O O . ILE A 1 594 ? -7.323 13.640 -28.259 1.00 90.62 594 ILE A O 1
ATOM 4801 N N . PRO A 1 595 ? -8.721 13.215 -29.972 1.00 89.62 595 PRO A N 1
ATOM 4802 C CA . PRO A 1 595 ? -9.510 14.433 -29.766 1.00 89.62 595 PRO A CA 1
ATOM 4803 C C . PRO A 1 595 ? -10.043 14.571 -28.335 1.00 89.62 595 PRO A C 1
ATOM 4805 O O . PRO A 1 595 ? -9.942 15.638 -27.733 1.00 89.62 595 PRO A O 1
ATOM 4808 N N . TRP A 1 596 ? -10.518 13.468 -27.746 1.00 92.25 596 TRP A N 1
ATOM 4809 C CA . TRP A 1 596 ? -11.001 13.449 -26.366 1.00 92.25 596 TRP A CA 1
ATOM 4810 C C . TRP A 1 596 ? -9.874 13.722 -25.359 1.00 92.25 596 TRP A C 1
ATOM 4812 O O . TRP A 1 596 ? -10.071 14.464 -24.398 1.00 92.25 596 TRP A O 1
ATOM 4822 N N . VAL A 1 597 ? -8.675 13.166 -25.580 1.00 92.62 597 VAL A N 1
ATOM 4823 C CA . VAL A 1 597 ? -7.491 13.424 -24.736 1.00 92.62 597 VAL A CA 1
ATOM 4824 C C . VAL A 1 597 ? -7.063 14.890 -24.830 1.00 92.62 597 VAL A C 1
ATOM 4826 O O . VAL A 1 597 ? -6.820 15.515 -23.798 1.00 92.62 597 VAL A O 1
ATOM 4829 N N . CYS A 1 598 ? -7.049 15.470 -26.032 1.00 91.06 598 CYS A N 1
ATOM 4830 C CA . CYS A 1 598 ? -6.791 16.896 -26.235 1.00 91.06 598 CYS A CA 1
ATOM 4831 C C . CYS A 1 598 ? -7.818 17.750 -25.479 1.00 91.06 598 CYS A C 1
ATOM 4833 O O . CYS A 1 598 ? -7.449 18.596 -24.666 1.00 91.06 598 CYS A O 1
ATOM 4835 N N . ALA A 1 599 ? -9.111 17.465 -25.653 1.00 91.00 599 ALA A N 1
ATOM 4836 C CA . ALA A 1 599 ? -10.183 18.169 -24.956 1.00 91.00 599 ALA A CA 1
ATOM 4837 C C . ALA A 1 599 ? -10.121 18.007 -23.426 1.00 91.00 599 ALA A C 1
ATOM 4839 O O . ALA A 1 599 ? -10.532 18.914 -22.700 1.00 91.00 599 ALA A O 1
ATOM 4840 N N . PHE A 1 600 ? -9.602 16.883 -22.920 1.00 92.38 600 PHE A N 1
ATOM 4841 C CA . PHE A 1 600 ? -9.374 16.659 -21.491 1.00 92.38 600 PHE A CA 1
ATOM 4842 C C . PHE A 1 600 ? -8.236 17.524 -20.924 1.00 92.38 600 PHE A C 1
ATOM 4844 O O . PHE A 1 600 ? -8.320 17.940 -19.761 1.00 92.38 600 PHE A O 1
ATOM 4851 N N . LEU A 1 601 ? -7.180 17.760 -21.709 1.00 90.81 601 LEU A N 1
ATOM 4852 C CA . LEU A 1 601 ? -6.003 18.546 -21.324 1.00 90.81 601 LEU A CA 1
ATOM 4853 C C . LEU A 1 601 ? -6.229 20.060 -21.476 1.00 90.81 601 LEU A C 1
ATOM 4855 O O . LEU A 1 601 ? -5.753 20.824 -20.637 1.00 90.81 601 LEU A O 1
ATOM 4859 N N . SER A 1 602 ? -7.007 20.490 -22.472 1.00 89.19 602 SER A N 1
ATOM 4860 C CA . SER A 1 602 ? -7.310 21.904 -22.731 1.00 89.19 602 SER A CA 1
ATOM 4861 C C . SER A 1 602 ? -8.335 22.506 -21.762 1.00 89.19 602 SER A C 1
ATOM 4863 O O . SER A 1 602 ? -9.257 21.837 -21.290 1.00 89.19 602 SER A O 1
ATOM 4865 N N . ASN A 1 603 ? -8.247 23.826 -21.545 1.00 87.81 603 ASN A N 1
ATOM 4866 C CA . ASN A 1 603 ? -9.239 24.633 -20.814 1.00 87.81 603 ASN A CA 1
ATOM 4867 C C . ASN A 1 603 ? -9.586 24.072 -19.424 1.00 87.81 603 ASN A C 1
ATOM 4869 O O . ASN A 1 603 ? -10.753 24.026 -19.019 1.00 87.81 603 ASN A O 1
ATOM 4873 N N . ARG A 1 604 ? -8.569 23.595 -18.702 1.00 90.50 604 ARG A N 1
ATOM 4874 C CA . ARG A 1 604 ? -8.730 23.080 -17.343 1.00 90.50 604 ARG A CA 1
ATOM 4875 C C . ARG A 1 604 ? -8.691 24.207 -16.329 1.00 90.50 604 ARG A C 1
ATOM 4877 O O . ARG A 1 604 ? -7.889 25.129 -16.442 1.00 90.50 604 ARG A O 1
ATOM 4884 N N . GLN A 1 605 ? -9.517 24.074 -15.299 1.00 92.31 605 GLN A N 1
ATOM 4885 C CA . GLN A 1 605 ? -9.597 25.044 -14.215 1.00 92.31 605 GLN A CA 1
ATOM 4886 C C . GLN A 1 605 ? -9.378 24.374 -12.865 1.00 92.31 605 GLN A C 1
ATOM 4888 O O . GLN A 1 605 ? -9.851 23.260 -12.613 1.00 92.31 605 GLN A O 1
ATOM 4893 N N . GLN A 1 606 ? -8.691 25.077 -11.972 1.00 93.44 606 GLN A N 1
ATOM 4894 C CA . GLN A 1 606 ? -8.489 24.646 -10.598 1.00 93.44 606 GLN A CA 1
ATOM 4895 C C . GLN A 1 606 ? -8.801 25.755 -9.598 1.00 93.44 606 GLN A C 1
ATOM 4897 O O . GLN A 1 606 ? -8.649 26.939 -9.888 1.00 93.44 606 GLN A O 1
ATOM 4902 N N . ARG A 1 607 ? -9.170 25.358 -8.383 1.00 94.00 607 ARG A N 1
ATOM 4903 C CA . ARG A 1 607 ? -9.198 26.242 -7.213 1.00 94.00 607 ARG A CA 1
ATOM 4904 C C . ARG A 1 607 ? -8.715 25.498 -5.980 1.00 94.00 607 ARG A C 1
ATOM 4906 O O . ARG A 1 607 ? -8.956 24.302 -5.841 1.00 94.00 607 ARG A O 1
ATOM 4913 N N . VAL A 1 608 ? -8.050 26.183 -5.064 1.00 93.00 608 VAL A N 1
ATOM 4914 C CA . VAL A 1 608 ? -7.509 25.609 -3.831 1.00 93.00 608 VAL A CA 1
ATOM 4915 C C . VAL A 1 608 ? -8.562 25.592 -2.730 1.00 93.00 608 VAL A C 1
ATOM 4917 O O . VAL A 1 608 ? -9.189 26.602 -2.426 1.00 93.00 608 VAL A O 1
ATOM 4920 N N . LYS A 1 609 ? -8.710 24.439 -2.073 1.00 89.62 609 LYS A N 1
ATOM 4921 C CA . LYS A 1 609 ? -9.512 24.268 -0.862 1.00 89.62 609 LYS A CA 1
ATOM 4922 C C . LYS A 1 609 ? -8.614 24.304 0.372 1.00 89.62 609 LYS A C 1
ATOM 4924 O O . LYS A 1 609 ? -8.021 23.288 0.744 1.00 89.62 609 LYS A O 1
ATOM 4929 N N . TYR A 1 610 ? -8.561 25.449 1.046 1.00 85.31 610 TYR A N 1
ATOM 4930 C CA . TYR A 1 610 ? -7.785 25.655 2.272 1.00 85.31 610 TYR A CA 1
ATOM 4931 C C . TYR A 1 610 ? -8.716 25.931 3.458 1.00 85.31 610 TYR A C 1
ATOM 4933 O O . TYR A 1 610 ? -9.576 26.797 3.394 1.00 85.31 610 TYR A O 1
ATOM 4941 N N . GLN A 1 611 ? -8.604 25.144 4.535 1.00 76.88 611 GLN A N 1
ATOM 4942 C CA . GLN A 1 611 ? -9.428 25.280 5.752 1.00 76.88 611 GLN A CA 1
ATOM 4943 C C . GLN A 1 611 ? -10.959 25.435 5.516 1.00 76.88 611 GLN A C 1
ATOM 4945 O O . GLN A 1 611 ? -11.647 26.092 6.286 1.00 76.88 611 GLN A O 1
ATOM 4950 N N . GLN A 1 612 ? -11.514 24.747 4.504 1.00 76.00 612 GLN A N 1
ATOM 4951 C CA . GLN A 1 612 ? -12.925 24.825 4.048 1.00 76.00 612 GLN A CA 1
ATOM 4952 C C . GLN A 1 612 ? -13.311 26.078 3.248 1.00 76.00 612 GLN A C 1
ATOM 4954 O O . GLN A 1 612 ? -14.453 26.166 2.806 1.00 76.00 612 GLN A O 1
ATOM 4959 N N . VAL A 1 613 ? -12.372 26.985 3.011 1.00 84.31 613 VAL A N 1
ATOM 4960 C CA . VAL A 1 613 ? -12.517 28.111 2.091 1.00 84.31 613 VAL A CA 1
ATOM 4961 C C . VAL A 1 613 ? -11.989 27.703 0.715 1.00 84.31 613 VAL A C 1
ATOM 4963 O O . VAL A 1 613 ? -11.057 26.899 0.613 1.00 84.31 613 VAL A O 1
ATOM 4966 N N . LEU A 1 614 ? -12.631 28.201 -0.338 1.00 90.06 614 LEU A N 1
ATOM 4967 C CA . LEU A 1 614 ? -12.278 27.928 -1.728 1.00 90.06 614 LEU A CA 1
ATOM 4968 C C . LEU A 1 614 ? -11.681 29.193 -2.334 1.00 90.06 614 LEU A C 1
ATOM 4970 O O . LEU A 1 614 ? -12.271 30.261 -2.202 1.00 90.06 614 LEU A O 1
ATOM 4974 N N . SER A 1 615 ? -10.532 29.072 -2.991 1.00 94.12 615 SER A N 1
ATOM 4975 C CA . SER A 1 615 ? -9.966 30.170 -3.768 1.00 94.12 615 SER A CA 1
ATOM 4976 C C . SER A 1 615 ? -10.817 30.482 -5.000 1.00 94.12 615 SER A C 1
ATOM 4978 O O . SER A 1 615 ? -11.714 29.722 -5.379 1.00 94.12 615 SER A O 1
ATOM 4980 N N . GLU A 1 616 ? -10.462 31.568 -5.673 1.00 93.81 616 GLU A N 1
ATOM 4981 C CA . GLU A 1 616 ? -10.902 31.838 -7.040 1.00 93.81 616 GLU A CA 1
ATOM 4982 C C . GLU A 1 616 ? -10.381 30.772 -8.016 1.00 93.81 616 GLU A C 1
ATOM 4984 O O . GLU A 1 616 ? -9.461 30.007 -7.692 1.00 93.81 616 GLU A O 1
ATOM 4989 N N . TRP A 1 617 ? -11.018 30.698 -9.185 1.00 93.75 617 TRP A N 1
ATOM 4990 C CA . TRP A 1 617 ? -10.644 29.783 -10.259 1.00 93.75 617 TRP A CA 1
ATOM 4991 C C . TRP A 1 617 ? -9.425 30.299 -11.018 1.00 93.75 617 TRP A C 1
ATOM 4993 O O . TRP A 1 617 ? -9.368 31.465 -11.383 1.00 93.75 617 TRP A O 1
ATOM 5003 N N . GLU A 1 618 ? -8.497 29.396 -11.309 1.00 92.25 618 GLU A N 1
ATOM 5004 C CA . GLU A 1 618 ? -7.317 29.638 -12.136 1.00 92.25 618 GLU A CA 1
ATOM 5005 C C . GLU A 1 618 ? -7.302 28.653 -13.303 1.00 92.25 618 GLU A C 1
ATOM 5007 O O . GLU A 1 618 ? -7.669 27.483 -13.140 1.00 92.25 618 GLU A O 1
ATOM 5012 N N . THR A 1 619 ? -6.868 29.117 -14.474 1.00 90.00 619 THR A N 1
ATOM 5013 C CA . THR A 1 619 ? -6.758 28.283 -15.681 1.00 90.00 619 THR A CA 1
ATOM 5014 C C . THR A 1 619 ? -5.352 27.701 -15.796 1.00 90.00 619 THR A C 1
ATOM 5016 O O . THR A 1 619 ? -4.364 28.390 -15.535 1.00 90.00 619 THR A O 1
ATOM 5019 N N . LEU A 1 620 ? -5.270 26.429 -16.190 1.00 87.56 620 LEU A N 1
ATOM 5020 C CA . LEU A 1 620 ? -4.019 25.701 -16.404 1.00 87.56 620 LEU A CA 1
ATOM 5021 C C . LEU A 1 620 ? -3.758 25.555 -17.906 1.00 87.56 620 LEU A C 1
ATOM 5023 O O . LEU A 1 620 ? -4.623 25.037 -18.616 1.00 87.56 620 LEU A O 1
ATOM 5027 N N . THR A 1 621 ? -2.585 25.987 -18.379 1.00 86.12 621 THR A N 1
ATOM 5028 C CA . THR A 1 621 ? -2.199 25.875 -19.798 1.00 86.12 621 THR A CA 1
ATOM 5029 C C . THR A 1 621 ? -1.287 24.681 -20.077 1.00 86.12 621 THR A C 1
ATOM 5031 O O . THR A 1 621 ? -1.298 24.179 -21.195 1.00 86.12 621 THR A O 1
ATOM 5034 N N . CYS A 1 622 ? -0.573 24.160 -19.074 1.00 86.69 622 CYS A N 1
ATOM 5035 C CA . CYS A 1 622 ? 0.193 22.916 -19.169 1.00 86.69 622 CYS A CA 1
ATOM 5036 C C . CYS A 1 622 ? 0.090 22.049 -17.898 1.00 86.69 622 CYS A C 1
ATOM 5038 O O . CYS A 1 622 ? -0.568 22.405 -16.916 1.00 86.69 622 CYS A O 1
ATOM 5040 N N . GLY A 1 623 ? 0.724 20.874 -17.929 1.00 87.06 623 GLY A N 1
ATOM 5041 C CA . GLY A 1 623 ? 0.722 19.908 -16.835 1.00 87.06 623 GLY A CA 1
ATOM 5042 C C . GLY A 1 623 ? -0.496 18.984 -16.831 1.00 87.06 623 GLY A C 1
ATOM 5043 O O . GLY A 1 623 ? -1.476 19.186 -17.551 1.00 87.06 623 GLY A O 1
ATOM 5044 N N . VAL A 1 624 ? -0.442 17.945 -15.999 1.00 87.81 624 VAL A N 1
ATOM 5045 C CA . VAL A 1 624 ? -1.561 17.021 -15.772 1.00 87.81 624 VAL A CA 1
ATOM 5046 C C . VAL A 1 624 ? -1.971 17.033 -14.293 1.00 87.81 624 VAL A C 1
ATOM 5048 O O . VAL A 1 624 ? -1.112 16.941 -13.414 1.00 87.81 624 VAL A O 1
ATOM 5051 N N . PRO A 1 625 ? -3.274 17.122 -13.959 1.00 83.88 625 PRO A N 1
ATOM 5052 C CA . PRO A 1 625 ? -3.686 17.264 -12.564 1.00 83.88 625 PRO A CA 1
ATOM 5053 C C . PRO A 1 625 ? -3.391 16.004 -11.736 1.00 83.88 625 PRO A C 1
ATOM 5055 O O . PRO A 1 625 ? -3.824 14.899 -12.083 1.00 83.88 625 PRO A O 1
ATOM 5058 N N . GLN A 1 626 ? -2.720 16.155 -10.591 1.00 83.81 626 GLN A N 1
ATOM 5059 C CA . GLN A 1 626 ? -2.349 15.027 -9.729 1.00 83.81 626 GLN A CA 1
ATOM 5060 C C . GLN A 1 626 ? -3.589 14.460 -9.016 1.00 83.81 626 GLN A C 1
ATOM 5062 O O . GLN A 1 626 ? -4.174 15.092 -8.138 1.00 83.81 626 GLN A O 1
ATOM 5067 N N . GLY A 1 627 ? -3.994 13.237 -9.369 1.00 83.00 627 GLY A N 1
ATOM 5068 C CA . GLY A 1 627 ? -5.220 12.597 -8.857 1.00 83.00 627 GLY A CA 1
ATOM 5069 C C . GLY A 1 627 ? -6.208 12.159 -9.943 1.00 83.00 627 GLY A C 1
ATOM 5070 O O . GLY A 1 627 ? -7.233 11.542 -9.619 1.00 83.00 627 GLY A O 1
ATOM 5071 N N . THR A 1 628 ? -5.877 12.460 -11.198 1.00 89.75 628 THR A N 1
ATOM 5072 C CA . THR A 1 628 ? -6.464 11.922 -12.433 1.00 89.75 628 THR A CA 1
ATOM 5073 C C . THR A 1 628 ? -5.895 10.523 -12.739 1.00 89.75 628 THR A C 1
ATOM 5075 O O . THR A 1 628 ? -4.855 10.142 -12.197 1.00 89.75 628 THR A O 1
ATOM 5078 N N . LYS A 1 629 ? -6.601 9.711 -13.534 1.00 90.25 629 LYS A N 1
ATOM 5079 C CA . LYS A 1 629 ? -6.139 8.384 -13.996 1.00 90.25 629 LYS A CA 1
ATOM 5080 C C . LYS A 1 629 ? -5.309 8.445 -15.281 1.00 90.25 629 LYS A C 1
ATOM 5082 O O . LYS A 1 629 ? -4.371 7.669 -15.416 1.00 90.25 629 LYS A O 1
ATOM 5087 N N . LEU A 1 630 ? -5.640 9.367 -16.176 1.00 91.38 630 LEU A N 1
ATOM 5088 C CA . LEU A 1 630 ? -4.987 9.614 -17.451 1.00 91.38 630 LEU A CA 1
ATOM 5089 C C . LEU A 1 630 ? -3.680 10.382 -17.251 1.00 91.38 630 LEU A C 1
ATOM 5091 O O . LEU A 1 630 ? -2.740 10.158 -17.997 1.00 91.38 630 LEU A O 1
ATOM 5095 N N . GLY A 1 631 ? -3.568 11.219 -16.212 1.00 91.25 631 GLY A N 1
ATOM 5096 C CA . GLY A 1 631 ? -2.335 11.958 -15.909 1.00 91.25 631 GLY A CA 1
ATOM 5097 C C . GLY A 1 631 ? -1.085 11.066 -15.826 1.00 91.25 631 GLY A C 1
ATOM 5098 O O . GLY A 1 631 ? -0.127 11.317 -16.552 1.00 91.25 631 GLY A O 1
ATOM 5099 N N . PRO A 1 632 ? -1.081 9.990 -15.013 1.00 91.50 632 PRO A N 1
ATOM 5100 C CA . PRO A 1 632 ? 0.022 9.027 -14.983 1.00 91.50 632 PRO A CA 1
ATOM 5101 C C . PRO A 1 632 ? 0.316 8.334 -16.320 1.00 91.50 632 PRO A C 1
ATOM 5103 O O . PRO A 1 632 ? 1.472 8.007 -16.566 1.00 91.50 632 PRO A O 1
ATOM 5106 N N . LEU A 1 633 ? -0.697 8.107 -17.165 1.00 92.25 633 LEU A N 1
ATOM 5107 C CA . LEU A 1 633 ? -0.526 7.513 -18.494 1.00 92.25 633 LEU A CA 1
ATOM 5108 C C . LEU A 1 633 ? 0.130 8.504 -19.467 1.00 92.25 633 LEU A C 1
ATOM 5110 O O . LEU A 1 633 ? 1.079 8.146 -20.148 1.00 92.25 633 LEU A O 1
ATOM 5114 N N . VAL A 1 634 ? -0.340 9.751 -19.491 1.00 92.06 634 VAL A N 1
ATOM 5115 C CA . VAL A 1 634 ? 0.232 10.833 -20.311 1.00 92.06 634 VAL A CA 1
ATOM 5116 C C . VAL A 1 634 ? 1.682 11.107 -19.904 1.00 92.06 634 VAL A C 1
ATOM 5118 O O . VAL A 1 634 ? 2.539 11.373 -20.740 1.00 92.06 634 VAL A O 1
ATOM 5121 N N . PHE A 1 635 ? 1.987 11.004 -18.609 1.00 91.69 635 PHE A N 1
ATOM 5122 C CA . PHE A 1 635 ? 3.363 11.103 -18.136 1.00 91.69 635 PHE A CA 1
ATOM 5123 C C . PHE A 1 635 ? 4.206 9.880 -18.529 1.00 91.69 635 PHE A C 1
ATOM 5125 O O . PHE A 1 635 ? 5.354 10.029 -18.936 1.00 91.69 635 PHE A O 1
ATOM 5132 N N . LEU A 1 636 ? 3.635 8.673 -18.444 1.00 91.75 636 LEU A N 1
ATOM 5133 C CA . LEU A 1 636 ? 4.282 7.437 -18.889 1.00 91.75 636 LEU A CA 1
ATOM 5134 C C . LEU A 1 636 ? 4.665 7.504 -20.374 1.00 91.75 636 LEU A C 1
ATOM 5136 O O . LEU A 1 636 ? 5.772 7.107 -20.720 1.00 91.75 636 LEU A O 1
ATOM 5140 N N . THR A 1 637 ? 3.784 8.022 -21.234 1.00 90.88 637 THR A N 1
ATOM 5141 C CA . THR A 1 637 ? 4.071 8.184 -22.668 1.00 90.88 637 THR A CA 1
ATOM 5142 C C . THR A 1 637 ? 5.136 9.236 -22.920 1.00 90.88 637 THR A C 1
ATOM 5144 O O . THR A 1 637 ? 5.960 9.054 -23.807 1.00 90.88 637 THR A O 1
ATOM 5147 N N . LEU A 1 638 ? 5.157 10.302 -22.112 1.00 90.25 638 LEU A N 1
ATOM 5148 C CA . LEU A 1 638 ? 6.182 11.336 -22.196 1.00 90.25 638 LEU A CA 1
ATOM 5149 C C . LEU A 1 638 ? 7.575 10.777 -21.902 1.00 90.25 638 LEU A C 1
ATOM 5151 O O . LEU A 1 638 ? 8.464 10.992 -22.706 1.00 90.25 638 LEU A O 1
ATOM 5155 N N . ILE A 1 639 ? 7.748 10.061 -20.785 1.00 90.62 639 ILE A N 1
ATOM 5156 C CA . ILE A 1 639 ? 9.055 9.584 -20.290 1.00 90.62 639 ILE A CA 1
ATOM 5157 C C . ILE A 1 639 ? 9.536 8.284 -20.966 1.00 90.62 639 ILE A C 1
ATOM 5159 O O . ILE A 1 639 ? 10.629 7.804 -20.672 1.00 90.62 639 ILE A O 1
ATOM 5163 N N . ASN A 1 640 ? 8.716 7.649 -21.811 1.00 90.25 640 ASN A N 1
ATOM 5164 C CA . ASN A 1 640 ? 9.010 6.311 -22.335 1.00 90.25 640 ASN A CA 1
ATOM 5165 C C . ASN A 1 640 ? 10.311 6.267 -23.148 1.00 90.25 640 ASN A C 1
ATOM 5167 O O . ASN A 1 640 ? 11.109 5.355 -22.953 1.00 90.25 640 ASN A O 1
ATOM 5171 N N . ASP A 1 641 ? 10.536 7.267 -23.992 1.00 88.62 641 ASP A N 1
ATOM 5172 C CA . ASP A 1 641 ? 11.705 7.406 -24.867 1.00 88.62 641 ASP A CA 1
ATOM 5173 C C . ASP A 1 641 ? 12.872 8.174 -24.219 1.00 88.62 641 ASP A C 1
ATOM 5175 O O . ASP A 1 641 ? 13.863 8.458 -24.885 1.00 88.62 641 ASP A O 1
ATOM 5179 N N . ALA A 1 642 ? 12.783 8.492 -22.920 1.00 88.31 642 ALA A N 1
ATOM 5180 C CA . ALA A 1 642 ? 13.937 8.942 -22.150 1.00 88.31 642 ALA A CA 1
ATOM 5181 C C . ALA A 1 642 ? 14.897 7.757 -21.977 1.00 88.31 642 ALA A C 1
ATOM 5183 O O . ALA A 1 642 ? 14.720 6.917 -21.081 1.00 88.31 642 ALA A O 1
ATOM 5184 N N . SER A 1 643 ? 15.877 7.684 -22.871 1.00 81.31 643 SER A N 1
ATOM 5185 C CA . SER A 1 643 ? 16.847 6.597 -22.963 1.00 81.31 643 SER A CA 1
ATOM 5186 C C . SER A 1 643 ? 18.266 7.135 -23.215 1.00 81.31 643 SER A C 1
ATOM 5188 O O . SER A 1 643 ? 18.414 8.254 -23.711 1.00 81.31 643 SER A O 1
ATOM 5190 N N . PRO A 1 644 ? 19.307 6.365 -22.853 1.00 77.25 644 PRO A N 1
ATOM 5191 C CA . PRO A 1 644 ? 20.711 6.668 -23.158 1.00 77.25 644 PRO A CA 1
ATOM 5192 C C . PRO A 1 644 ? 20.999 6.690 -24.665 1.00 77.25 644 PRO A C 1
ATOM 5194 O O . PRO A 1 644 ? 20.160 6.280 -25.467 1.00 77.25 644 PRO A O 1
ATOM 5197 N N . VAL A 1 645 ? 22.179 7.186 -25.052 1.00 73.75 645 VAL A N 1
ATOM 5198 C CA . VAL A 1 645 ? 22.536 7.434 -26.464 1.00 73.75 645 VAL A CA 1
ATOM 5199 C C . VAL A 1 645 ? 22.707 6.140 -27.261 1.00 73.75 645 VAL A C 1
ATOM 5201 O O . VAL A 1 645 ? 22.357 6.104 -28.440 1.00 73.75 645 VAL A O 1
ATOM 5204 N N . SER A 1 646 ? 23.230 5.081 -26.641 1.00 68.69 646 SER A N 1
ATOM 5205 C CA . SER A 1 646 ? 23.385 3.768 -27.268 1.00 68.69 646 SER A CA 1
ATOM 5206 C C . SER A 1 646 ? 23.037 2.637 -26.300 1.00 68.69 646 SER A C 1
ATOM 5208 O O . SER A 1 646 ? 23.065 2.806 -25.083 1.00 68.69 646 SER A O 1
ATOM 5210 N N . GLU A 1 647 ? 22.712 1.461 -26.844 1.00 61.66 647 GLU A N 1
ATOM 5211 C CA . GLU A 1 647 ? 22.458 0.256 -26.038 1.00 61.66 647 GLU A CA 1
ATOM 5212 C C . GLU A 1 647 ? 23.724 -0.261 -25.327 1.00 61.66 647 GLU A C 1
ATOM 5214 O O . GLU A 1 647 ? 23.613 -0.973 -24.330 1.00 61.66 647 GLU A O 1
ATOM 5219 N N . ASP A 1 648 ? 24.909 0.142 -25.803 1.00 63.62 648 ASP A N 1
ATOM 5220 C CA . ASP A 1 648 ? 26.216 -0.262 -25.271 1.00 63.62 648 ASP A CA 1
ATOM 5221 C C . ASP A 1 648 ? 26.799 0.714 -24.222 1.00 63.62 648 ASP A C 1
ATOM 5223 O O . ASP A 1 648 ? 27.835 0.402 -23.635 1.00 63.62 648 ASP A O 1
ATOM 5227 N N . SER A 1 649 ? 26.188 1.891 -23.986 1.00 73.75 649 SER A N 1
ATOM 5228 C CA . SER A 1 649 ? 26.702 2.899 -23.036 1.00 73.75 649 SER A CA 1
ATOM 5229 C C . SER A 1 649 ? 26.187 2.679 -21.608 1.00 73.75 649 SER A C 1
ATOM 5231 O O . SER A 1 649 ? 26.861 2.082 -20.765 1.00 73.75 649 SER A O 1
ATOM 5233 N N . ALA A 1 650 ? 24.974 3.144 -21.322 1.00 84.50 650 ALA A N 1
ATOM 5234 C CA . ALA A 1 650 ? 24.344 3.087 -20.012 1.00 84.50 650 ALA A CA 1
ATOM 5235 C C . ALA A 1 650 ? 22.977 2.403 -20.082 1.00 84.50 650 ALA A C 1
ATOM 5237 O O . ALA A 1 650 ? 22.291 2.406 -21.101 1.00 84.50 650 ALA A O 1
ATOM 5238 N N . GLU A 1 651 ? 22.536 1.851 -18.957 1.00 90.19 651 GLU A N 1
ATOM 5239 C CA . GLU A 1 651 ? 21.185 1.321 -18.793 1.00 90.19 651 GLU A CA 1
ATOM 5240 C C . GLU A 1 651 ? 20.317 2.288 -17.974 1.00 90.19 651 GLU A C 1
ATOM 5242 O O . GLU A 1 651 ? 20.787 2.913 -17.021 1.00 90.19 651 GLU A O 1
ATOM 5247 N N . ALA A 1 652 ? 19.028 2.385 -18.314 1.00 92.19 652 ALA A N 1
ATOM 5248 C CA . ALA A 1 652 ? 18.062 3.242 -17.630 1.00 92.19 652 ALA A CA 1
ATOM 5249 C C . ALA A 1 652 ? 16.966 2.437 -16.919 1.00 92.19 652 ALA A C 1
ATOM 5251 O O . ALA A 1 652 ? 16.317 1.581 -17.518 1.00 92.19 652 ALA A O 1
ATOM 5252 N N . TRP A 1 653 ? 16.687 2.774 -15.658 1.00 94.06 653 TRP A N 1
ATOM 5253 C CA . TRP A 1 653 ? 15.529 2.280 -14.909 1.00 94.06 653 TRP A CA 1
ATOM 5254 C C . TRP A 1 653 ? 14.596 3.433 -14.591 1.00 94.06 653 TRP A C 1
ATOM 5256 O O . TRP A 1 653 ? 14.996 4.398 -13.934 1.00 94.06 653 TRP A O 1
ATOM 5266 N N . LYS A 1 654 ? 13.326 3.296 -14.978 1.00 93.31 654 LYS A N 1
ATOM 5267 C CA . LYS A 1 654 ? 12.309 4.343 -14.820 1.00 93.31 654 LYS A CA 1
ATOM 5268 C C . LYS A 1 654 ? 11.195 3.894 -13.875 1.00 93.31 654 LYS A C 1
ATOM 5270 O O . LYS A 1 654 ? 10.697 2.770 -13.967 1.00 93.31 654 LYS A O 1
ATOM 5275 N N . TYR A 1 655 ? 10.793 4.764 -12.956 1.00 92.06 655 TYR A N 1
ATOM 5276 C CA . TYR A 1 655 ? 9.605 4.599 -12.127 1.00 92.06 655 TYR A CA 1
ATOM 5277 C C . TYR A 1 655 ? 8.910 5.947 -11.955 1.00 92.06 655 TYR A C 1
ATOM 5279 O O . TYR A 1 655 ? 9.229 6.716 -11.054 1.00 92.06 655 TYR A O 1
ATOM 5287 N N . VAL A 1 656 ? 7.909 6.213 -12.797 1.00 87.62 656 VAL A N 1
ATOM 5288 C CA . VAL A 1 656 ? 7.253 7.530 -12.836 1.00 87.62 656 VAL A CA 1
ATOM 5289 C C . VAL A 1 656 ? 8.325 8.600 -13.090 1.00 87.62 656 VAL A C 1
ATOM 5291 O O . VAL A 1 656 ? 8.976 8.520 -14.126 1.00 87.62 656 VAL A O 1
ATOM 5294 N N . ASP A 1 657 ? 8.516 9.566 -12.193 1.00 85.00 657 ASP A N 1
ATOM 5295 C CA . ASP A 1 657 ? 9.504 10.638 -12.292 1.00 85.00 657 ASP A CA 1
ATOM 5296 C C . ASP A 1 657 ? 10.906 10.224 -11.822 1.00 85.00 657 ASP A C 1
ATOM 5298 O O . ASP A 1 657 ? 11.871 10.889 -12.179 1.00 85.00 657 ASP A O 1
ATOM 5302 N N . ASP A 1 658 ? 11.046 9.129 -11.071 1.00 89.12 658 ASP A N 1
ATOM 5303 C CA . ASP A 1 658 ? 12.354 8.639 -10.631 1.00 89.12 658 ASP A CA 1
ATOM 5304 C C . ASP A 1 658 ? 13.041 7.866 -11.772 1.00 89.12 658 ASP A C 1
ATOM 5306 O O . ASP A 1 658 ? 12.553 6.820 -12.216 1.00 89.12 658 ASP A O 1
ATOM 5310 N N . MET A 1 659 ? 14.200 8.348 -12.225 1.00 91.44 659 MET A N 1
ATOM 5311 C CA . MET A 1 659 ? 15.019 7.682 -13.242 1.00 91.44 659 MET A CA 1
ATOM 5312 C C . MET A 1 659 ? 16.463 7.508 -12.758 1.00 91.44 659 MET A C 1
ATOM 5314 O O . MET A 1 659 ? 17.088 8.450 -12.264 1.00 91.44 659 MET A O 1
ATOM 5318 N N . SER A 1 660 ? 16.980 6.288 -12.909 1.00 94.06 660 SER A N 1
ATOM 5319 C CA . SER A 1 660 ? 18.368 5.933 -12.596 1.00 94.06 660 SER A CA 1
ATOM 5320 C C . SER A 1 660 ? 19.088 5.503 -13.864 1.00 94.06 660 SER A C 1
ATOM 5322 O O . SER A 1 660 ? 18.572 4.652 -14.588 1.00 94.06 660 SER A O 1
ATOM 5324 N N . LEU A 1 661 ? 20.271 6.061 -14.095 1.00 93.75 661 LEU A N 1
ATOM 5325 C CA . LEU A 1 661 ? 21.185 5.687 -15.172 1.00 93.75 661 LEU A CA 1
ATOM 5326 C C . LEU A 1 661 ? 22.384 4.950 -14.579 1.00 93.75 661 LEU A C 1
ATOM 5328 O O . LEU A 1 661 ? 22.965 5.440 -13.614 1.00 93.75 661 LEU A O 1
ATOM 5332 N N . SER A 1 662 ? 22.756 3.798 -15.129 1.00 93.50 662 SER A N 1
ATOM 5333 C CA . SER A 1 662 ? 23.916 3.020 -14.677 1.00 93.50 662 SER A CA 1
ATOM 5334 C C . SER A 1 662 ? 24.861 2.747 -15.838 1.00 93.50 662 SER A C 1
ATOM 5336 O O . SER A 1 662 ? 24.444 2.169 -16.836 1.00 93.50 662 SER A O 1
ATOM 5338 N N . GLU A 1 663 ? 26.130 3.110 -15.678 1.00 93.00 663 GLU A N 1
ATOM 5339 C CA . GLU A 1 663 ? 27.224 2.720 -16.573 1.00 93.00 663 GLU A CA 1
ATOM 5340 C C . GLU A 1 663 ? 28.085 1.669 -15.870 1.00 93.00 663 GLU A C 1
ATOM 5342 O O . GLU A 1 663 ? 28.621 1.931 -14.789 1.00 93.00 663 GLU A O 1
ATOM 5347 N N . ALA A 1 664 ? 28.241 0.502 -16.492 1.00 91.75 664 ALA A N 1
ATOM 5348 C CA . ALA A 1 664 ? 29.158 -0.541 -16.050 1.00 91.75 664 ALA A CA 1
ATOM 5349 C C . ALA A 1 664 ? 30.401 -0.527 -16.943 1.00 91.75 664 ALA A C 1
ATOM 5351 O O . ALA A 1 664 ? 30.307 -0.843 -18.127 1.00 91.75 664 ALA A O 1
ATOM 5352 N N . ARG A 1 665 ? 31.576 -0.213 -16.389 1.00 91.06 665 ARG A N 1
ATOM 5353 C CA . ARG A 1 665 ? 32.807 -0.098 -17.185 1.00 91.06 665 ARG A CA 1
ATOM 5354 C C . ARG A 1 665 ? 34.022 -0.745 -16.525 1.00 91.06 665 ARG A C 1
ATOM 5356 O O . ARG A 1 665 ? 34.096 -0.790 -15.294 1.00 91.06 665 ARG A O 1
ATOM 5363 N N . PRO A 1 666 ? 35.012 -1.193 -17.316 1.00 89.44 666 PRO A N 1
ATOM 5364 C CA . PRO A 1 666 ? 36.343 -1.466 -16.798 1.00 89.44 666 PRO A CA 1
ATOM 5365 C C . PRO A 1 666 ? 36.962 -0.195 -16.205 1.00 89.44 666 PRO A C 1
ATOM 5367 O O . PRO A 1 666 ? 36.830 0.892 -16.766 1.00 89.44 666 PRO A O 1
ATOM 5370 N N . VAL A 1 667 ? 37.721 -0.329 -15.118 1.00 86.31 667 VAL A N 1
ATOM 5371 C CA . VAL A 1 667 ? 38.442 0.797 -14.492 1.00 86.31 667 VAL A CA 1
ATOM 5372 C C . VAL A 1 667 ? 39.449 1.450 -15.435 1.00 86.31 667 VAL A C 1
ATOM 5374 O O . VAL A 1 667 ? 39.751 2.629 -15.285 1.00 86.31 667 VAL A O 1
ATOM 5377 N N . THR A 1 668 ? 39.961 0.690 -16.401 1.00 85.12 668 THR A N 1
ATOM 5378 C CA . THR A 1 668 ? 40.934 1.152 -17.396 1.00 85.12 668 THR A CA 1
ATOM 5379 C C . THR A 1 668 ? 40.346 2.081 -18.454 1.00 85.12 668 THR A C 1
ATOM 5381 O O . THR A 1 668 ? 41.114 2.696 -19.184 1.00 85.12 668 THR A O 1
ATOM 5384 N N . HIS A 1 669 ? 39.019 2.161 -18.567 1.00 85.75 669 HIS A N 1
ATOM 5385 C CA . HIS A 1 669 ? 38.338 2.983 -19.562 1.00 85.75 669 HIS A CA 1
ATOM 5386 C C . HIS A 1 669 ? 37.724 4.212 -18.900 1.00 85.75 669 HIS A C 1
ATOM 5388 O O . HIS A 1 669 ? 37.183 4.116 -17.795 1.00 85.75 669 HIS A O 1
ATOM 5394 N N . ASP A 1 670 ? 37.769 5.348 -19.588 1.00 85.31 670 ASP A N 1
ATOM 5395 C CA . ASP A 1 670 ? 37.102 6.566 -19.138 1.00 85.31 670 ASP A CA 1
ATOM 5396 C C . ASP A 1 670 ? 35.575 6.431 -19.194 1.00 85.31 670 ASP A C 1
ATOM 5398 O O . ASP A 1 670 ? 35.020 5.614 -19.928 1.00 85.31 670 ASP A O 1
ATOM 5402 N N . SER A 1 671 ? 34.888 7.224 -18.369 1.00 86.81 671 SER A N 1
ATOM 5403 C CA . SER A 1 671 ? 33.422 7.245 -18.336 1.00 86.81 671 SER A CA 1
ATOM 5404 C C . SER A 1 671 ? 32.863 7.952 -19.569 1.00 86.81 671 SER A C 1
ATOM 5406 O O . SER A 1 671 ? 33.253 9.076 -19.879 1.00 86.81 671 SER A O 1
ATOM 5408 N N . THR A 1 672 ? 31.906 7.312 -20.232 1.00 87.62 672 THR A N 1
ATOM 5409 C CA . THR A 1 672 ? 31.111 7.876 -21.334 1.00 87.62 672 THR A CA 1
ATOM 5410 C C . THR A 1 672 ? 29.790 8.483 -20.860 1.00 87.62 672 THR A C 1
ATOM 5412 O O . THR A 1 672 ? 29.169 9.243 -21.603 1.00 87.62 672 THR A O 1
ATOM 5415 N N . LEU A 1 673 ? 29.417 8.236 -19.599 1.00 90.00 673 LEU A N 1
ATOM 5416 C CA . LEU A 1 673 ? 28.169 8.650 -18.951 1.00 90.00 673 LEU A CA 1
ATOM 5417 C C . LEU A 1 673 ? 27.846 10.152 -19.043 1.00 90.00 673 LEU A C 1
ATOM 5419 O O . LEU A 1 673 ? 26.673 10.516 -19.008 1.00 90.00 673 LEU A O 1
ATOM 5423 N N . GLN A 1 674 ? 28.840 11.039 -19.195 1.00 92.38 674 GLN A N 1
ATOM 5424 C CA . GLN A 1 674 ? 28.570 12.464 -19.453 1.00 92.38 674 GLN A CA 1
ATOM 5425 C C . GLN A 1 674 ? 27.791 12.660 -20.762 1.00 92.38 674 GLN A C 1
ATOM 5427 O O . GLN A 1 674 ? 26.874 13.470 -20.804 1.00 92.38 674 GLN A O 1
ATOM 5432 N N . THR A 1 675 ? 28.089 11.871 -21.797 1.00 90.00 675 THR A N 1
ATOM 5433 C CA . THR A 1 675 ? 27.380 11.908 -23.086 1.00 90.00 675 THR A CA 1
ATOM 5434 C C . THR A 1 675 ? 25.912 11.518 -22.920 1.00 90.00 675 THR A C 1
ATOM 5436 O O . THR A 1 675 ? 25.033 12.152 -23.503 1.00 90.00 675 THR A O 1
ATOM 5439 N N . ASP A 1 676 ? 25.630 10.515 -22.084 1.00 90.75 676 ASP A N 1
ATOM 5440 C CA . ASP A 1 676 ? 24.261 10.090 -21.780 1.00 90.75 676 ASP A CA 1
ATOM 5441 C C . ASP A 1 676 ? 23.515 11.131 -20.939 1.00 90.75 676 ASP A C 1
ATOM 5443 O O . ASP A 1 676 ? 22.339 11.400 -21.186 1.00 90.75 676 ASP A O 1
ATOM 5447 N N . VAL A 1 677 ? 24.196 11.766 -19.977 1.00 91.25 677 VAL A N 1
ATOM 5448 C CA . VAL A 1 677 ? 23.636 12.880 -19.198 1.00 91.25 677 VAL A CA 1
ATOM 5449 C C . VAL A 1 677 ? 23.335 14.075 -20.104 1.00 91.25 677 VAL A C 1
ATOM 5451 O O . VAL A 1 677 ? 22.244 14.633 -20.015 1.00 91.25 677 VAL A O 1
ATOM 5454 N N . ASP A 1 678 ? 24.239 14.440 -21.013 1.00 90.75 678 ASP A N 1
ATOM 5455 C CA . ASP A 1 678 ? 24.038 15.533 -21.970 1.00 90.75 678 ASP A CA 1
ATOM 5456 C C . ASP A 1 678 ? 22.895 15.228 -22.941 1.00 90.75 678 ASP A C 1
ATOM 5458 O O . ASP A 1 678 ? 22.085 16.105 -23.242 1.00 90.75 678 ASP A O 1
ATOM 5462 N N . SER A 1 679 ? 22.785 13.980 -23.398 1.00 90.31 679 SER A N 1
ATOM 5463 C CA . SER A 1 679 ? 21.654 13.533 -24.211 1.00 90.31 679 SER A CA 1
ATOM 5464 C C . SER A 1 679 ? 20.340 13.610 -23.443 1.00 90.31 679 SER A C 1
ATOM 5466 O O . SER A 1 679 ? 19.353 14.118 -23.971 1.00 90.31 679 SER A O 1
ATOM 5468 N N . LEU A 1 680 ? 20.324 13.197 -22.172 1.00 90.75 680 LEU A N 1
ATOM 5469 C CA . LEU A 1 680 ? 19.150 13.352 -21.319 1.00 90.75 680 LEU A CA 1
ATOM 5470 C C . LEU A 1 680 ? 18.794 14.833 -21.128 1.00 90.75 680 LEU A C 1
ATOM 5472 O O . LEU A 1 680 ? 17.616 15.179 -21.144 1.00 90.75 680 LEU A O 1
ATOM 5476 N N . VAL A 1 681 ? 19.783 15.722 -20.983 1.00 91.19 681 VAL A N 1
ATOM 5477 C CA . VAL A 1 681 ? 19.554 17.172 -20.899 1.00 91.19 681 VAL A CA 1
ATOM 5478 C C . VAL A 1 681 ? 18.921 17.697 -22.187 1.00 91.19 681 VAL A C 1
ATOM 5480 O O . VAL A 1 681 ? 17.891 18.366 -22.095 1.00 91.19 681 VAL A O 1
ATOM 5483 N N . ARG A 1 682 ? 19.450 17.347 -23.367 1.00 91.25 682 ARG A N 1
ATOM 5484 C CA . ARG A 1 682 ? 18.843 17.710 -24.663 1.00 91.25 682 ARG A CA 1
ATOM 5485 C C . ARG A 1 682 ? 17.419 17.177 -24.779 1.00 91.25 682 ARG A C 1
ATOM 5487 O O . ARG A 1 682 ? 16.502 17.941 -25.051 1.00 91.25 682 ARG A O 1
ATOM 5494 N N . TRP A 1 683 ? 17.208 15.909 -24.427 1.00 91.56 683 TRP A N 1
ATOM 5495 C CA . TRP A 1 683 ? 15.878 15.311 -24.385 1.00 91.56 683 TRP A CA 1
ATOM 5496 C C . TRP A 1 683 ? 14.941 16.089 -23.451 1.00 91.56 683 TRP A C 1
ATOM 5498 O O . TRP A 1 683 ? 13.782 16.312 -23.797 1.00 91.56 683 TRP A O 1
ATOM 5508 N N . THR A 1 684 ? 15.404 16.563 -22.286 1.00 90.75 684 THR A N 1
ATOM 5509 C CA . THR A 1 684 ? 14.555 17.402 -21.426 1.00 90.75 684 THR A CA 1
ATOM 5510 C C . THR A 1 684 ? 14.209 18.742 -22.060 1.00 90.75 684 THR A C 1
ATOM 5512 O O . THR A 1 684 ? 13.094 19.216 -21.858 1.00 90.75 684 THR A O 1
ATOM 5515 N N . GLU A 1 685 ? 15.113 19.334 -22.836 1.00 89.94 685 GLU A N 1
ATOM 5516 C CA . GLU A 1 685 ? 14.877 20.595 -23.543 1.00 89.94 685 GLU A CA 1
ATOM 5517 C C . GLU A 1 685 ? 13.848 20.408 -24.665 1.00 89.94 685 GLU A C 1
ATOM 5519 O O . GLU A 1 685 ? 12.852 21.135 -24.686 1.00 89.94 685 GLU A O 1
ATOM 5524 N N . ASP A 1 686 ? 14.001 19.362 -25.482 1.00 89.25 686 ASP A N 1
ATOM 5525 C CA . ASP A 1 686 ? 13.068 18.993 -26.558 1.00 89.25 686 ASP A CA 1
ATOM 5526 C C . ASP A 1 686 ? 11.660 18.667 -26.029 1.00 89.25 686 ASP A C 1
ATOM 5528 O O . ASP A 1 686 ? 10.648 18.903 -26.689 1.00 89.25 686 ASP A O 1
ATOM 5532 N N . ASN A 1 687 ? 11.579 18.139 -24.803 1.00 89.12 687 ASN A N 1
ATOM 5533 C CA . ASN A 1 687 ? 10.325 17.746 -24.160 1.00 89.12 687 ASN A CA 1
ATOM 5534 C C . ASN A 1 687 ? 9.785 18.776 -23.155 1.00 89.12 687 ASN A C 1
ATOM 5536 O O . ASN A 1 687 ? 8.818 18.491 -22.442 1.00 89.12 687 ASN A O 1
ATOM 5540 N N . HIS A 1 688 ? 10.389 19.968 -23.087 1.00 88.31 688 HIS A N 1
ATOM 5541 C CA . HIS A 1 688 ? 10.033 21.053 -22.160 1.00 88.31 688 HIS A CA 1
ATOM 5542 C C . HIS A 1 688 ? 10.030 20.651 -20.667 1.00 88.31 688 HIS A C 1
ATOM 5544 O O . HIS A 1 688 ? 9.349 21.252 -19.826 1.00 88.31 688 HIS A O 1
ATOM 5550 N N . MET A 1 689 ? 10.824 19.641 -20.315 1.00 88.25 689 MET A N 1
ATOM 5551 C CA . MET A 1 689 ? 11.075 19.192 -18.949 1.00 88.25 689 MET A CA 1
ATOM 5552 C C . MET A 1 689 ? 12.324 19.864 -18.363 1.00 88.25 689 MET A C 1
ATOM 5554 O O . MET A 1 689 ? 13.072 20.559 -19.043 1.00 88.25 689 MET A O 1
ATOM 5558 N N . GLN A 1 690 ? 12.551 19.694 -17.058 1.00 87.81 690 GLN A N 1
ATOM 5559 C CA . GLN A 1 690 ? 13.729 20.260 -16.401 1.00 87.81 690 GLN A CA 1
ATOM 5560 C C . GLN A 1 690 ? 14.232 19.355 -15.276 1.00 87.81 690 GLN A C 1
ATOM 5562 O O . GLN A 1 690 ? 13.492 19.062 -14.332 1.00 87.81 690 GLN A O 1
ATOM 5567 N N . LEU A 1 691 ? 15.507 18.968 -15.341 1.00 89.75 691 LEU A N 1
ATOM 5568 C CA . LEU A 1 691 ? 16.211 18.304 -14.241 1.00 89.75 691 LEU A CA 1
ATOM 5569 C C . LEU A 1 691 ? 16.521 19.287 -13.109 1.00 89.75 691 LEU A C 1
ATOM 5571 O O . LEU A 1 691 ? 16.646 20.491 -13.329 1.00 89.75 691 LEU A O 1
ATOM 5575 N N . ASN A 1 692 ? 16.641 18.777 -11.886 1.00 90.38 692 ASN A N 1
ATOM 5576 C CA . ASN A 1 692 ? 17.079 19.534 -10.722 1.00 90.38 692 ASN A CA 1
ATOM 5577 C C . ASN A 1 692 ? 18.528 19.164 -10.357 1.00 90.38 692 ASN A C 1
ATOM 5579 O O . ASN A 1 692 ? 18.725 18.210 -9.601 1.00 90.38 692 ASN A O 1
ATOM 5583 N N . PRO A 1 693 ? 19.541 19.933 -10.806 1.00 89.94 693 PRO A N 1
ATOM 5584 C CA . PRO A 1 693 ? 20.942 19.582 -10.573 1.00 89.94 693 PRO A CA 1
ATOM 5585 C C . PRO A 1 693 ? 21.287 19.417 -9.088 1.00 89.94 693 PRO A C 1
ATOM 5587 O O . PRO A 1 693 ? 22.037 18.519 -8.737 1.00 89.94 693 PRO A O 1
ATOM 5590 N N . SER A 1 694 ? 20.676 20.218 -8.203 1.00 87.75 694 SER A N 1
ATOM 5591 C CA . SER A 1 694 ? 20.923 20.171 -6.749 1.00 87.75 694 SER A CA 1
ATOM 5592 C C . SER A 1 694 ? 20.437 18.895 -6.054 1.00 87.75 694 SER A C 1
ATOM 5594 O O . SER A 1 694 ? 20.793 18.643 -4.905 1.00 87.75 694 SER A O 1
ATOM 5596 N N . LYS A 1 695 ? 19.585 18.112 -6.718 1.00 89.44 695 LYS A N 1
ATOM 5597 C CA . LYS A 1 695 ? 19.054 16.852 -6.189 1.00 89.44 695 LYS A CA 1
ATOM 5598 C C . LYS A 1 695 ? 19.478 15.635 -6.996 1.00 89.44 695 LYS A C 1
ATOM 5600 O O . LYS A 1 695 ? 19.292 14.520 -6.514 1.00 89.44 695 LYS A O 1
ATOM 5605 N N . CYS A 1 696 ? 20.003 15.841 -8.200 1.00 93.25 696 CYS A N 1
ATOM 5606 C CA . CYS A 1 696 ? 20.653 14.785 -8.948 1.00 93.25 696 CYS A CA 1
ATOM 5607 C C . CYS A 1 696 ? 21.941 14.381 -8.218 1.00 93.25 696 CYS A C 1
ATOM 5609 O O . CYS A 1 696 ? 22.695 15.232 -7.746 1.00 93.25 696 CYS A O 1
ATOM 5611 N N . MET A 1 697 ? 22.182 13.079 -8.102 1.00 94.69 697 MET A N 1
ATOM 5612 C CA . MET A 1 697 ? 23.312 12.534 -7.346 1.00 94.69 697 MET A CA 1
ATOM 5613 C C . MET A 1 697 ? 24.064 11.507 -8.182 1.00 94.69 697 MET A C 1
ATOM 5615 O O . MET A 1 697 ? 23.462 10.814 -9.000 1.00 94.69 697 MET A O 1
ATOM 5619 N N . VAL A 1 698 ? 25.362 11.373 -7.926 1.00 95.62 698 VAL A N 1
ATOM 5620 C CA . VAL A 1 698 ? 26.227 10.351 -8.528 1.00 95.62 698 VAL A CA 1
ATOM 5621 C C . VAL A 1 698 ? 26.712 9.410 -7.435 1.00 95.62 698 VAL A C 1
ATOM 5623 O O . VAL A 1 698 ? 27.139 9.853 -6.373 1.00 95.62 698 VAL A O 1
ATOM 5626 N N . MET A 1 699 ? 26.673 8.108 -7.677 1.00 95.19 699 MET A N 1
ATOM 5627 C CA . MET A 1 699 ? 27.186 7.094 -6.764 1.00 95.19 699 MET A CA 1
ATOM 5628 C C . MET A 1 699 ? 28.097 6.140 -7.530 1.00 95.19 699 MET A C 1
ATOM 5630 O O . MET A 1 699 ? 27.668 5.494 -8.481 1.00 95.19 699 MET A O 1
ATOM 5634 N N . LEU A 1 700 ? 29.353 6.035 -7.098 1.00 94.44 700 LEU A N 1
ATOM 5635 C CA . LEU A 1 700 ? 30.302 5.053 -7.619 1.00 94.44 700 LEU A CA 1
ATOM 5636 C C . LEU A 1 700 ? 30.232 3.780 -6.771 1.00 94.44 700 LEU A C 1
ATOM 5638 O O . LEU A 1 700 ? 30.475 3.831 -5.568 1.00 94.44 700 LEU A O 1
ATOM 5642 N N . ILE A 1 701 ? 29.941 2.649 -7.405 1.00 93.69 701 ILE A N 1
ATOM 5643 C CA . ILE A 1 701 ? 29.901 1.320 -6.795 1.00 93.69 701 ILE A CA 1
ATOM 5644 C C . ILE A 1 701 ? 31.105 0.525 -7.296 1.00 93.69 701 ILE A C 1
ATOM 5646 O O . ILE A 1 701 ? 31.283 0.303 -8.495 1.00 93.69 701 ILE A O 1
ATOM 5650 N N . CYS A 1 702 ? 31.966 0.130 -6.362 1.00 90.44 702 CYS A N 1
ATOM 5651 C CA . CYS A 1 702 ? 33.236 -0.519 -6.654 1.00 90.44 702 CYS A CA 1
ATOM 5652 C C . CYS A 1 702 ? 33.688 -1.370 -5.459 1.00 90.44 702 CYS A C 1
ATOM 5654 O O . CYS A 1 702 ? 33.701 -0.889 -4.326 1.00 90.44 702 CYS A O 1
ATOM 5656 N N . PHE A 1 703 ? 34.079 -2.624 -5.709 1.00 88.25 703 PHE A N 1
ATOM 5657 C CA . PHE A 1 703 ? 34.556 -3.553 -4.670 1.00 88.25 703 PHE A CA 1
ATOM 5658 C C . PHE A 1 703 ? 36.079 -3.724 -4.643 1.00 88.25 703 PHE A C 1
ATOM 5660 O O . PHE A 1 703 ? 36.611 -4.494 -3.842 1.00 88.25 703 PHE A O 1
ATOM 5667 N N . MET A 1 704 ? 36.800 -3.000 -5.499 1.00 85.56 704 MET A N 1
ATOM 5668 C CA . MET A 1 704 ? 38.259 -3.001 -5.490 1.00 85.56 704 MET A CA 1
ATOM 5669 C C . MET A 1 704 ? 38.798 -2.281 -4.254 1.00 85.56 704 MET A C 1
ATOM 5671 O 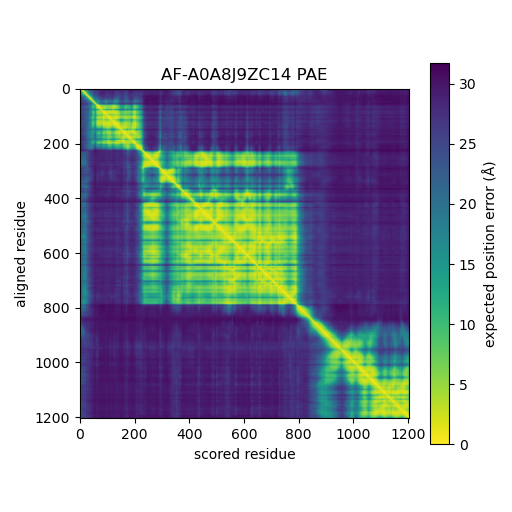O . MET A 1 704 ? 38.221 -1.303 -3.786 1.00 85.56 704 MET A O 1
ATOM 5675 N N . ARG A 1 705 ? 39.947 -2.747 -3.745 1.00 84.00 705 ARG A N 1
ATOM 5676 C CA . ARG A 1 705 ? 40.625 -2.132 -2.588 1.00 84.00 705 ARG A CA 1
ATOM 5677 C C . ARG A 1 705 ? 41.004 -0.673 -2.846 1.00 84.00 705 ARG A C 1
ATOM 5679 O O . ARG A 1 705 ? 40.880 0.147 -1.947 1.00 84.00 705 ARG A O 1
ATOM 5686 N N . ASN A 1 706 ? 41.423 -0.383 -4.077 1.00 83.56 706 ASN A N 1
ATOM 5687 C CA . ASN A 1 706 ? 41.763 0.953 -4.551 1.00 83.56 706 ASN A CA 1
ATOM 5688 C C . ASN A 1 706 ? 40.777 1.325 -5.669 1.00 83.56 706 ASN A C 1
ATOM 5690 O O . ASN A 1 706 ? 41.046 1.023 -6.834 1.00 83.56 706 ASN A O 1
ATOM 5694 N N . PRO A 1 707 ? 39.599 1.880 -5.336 1.00 84.62 707 PRO A N 1
ATOM 5695 C CA . PRO A 1 707 ? 38.626 2.285 -6.340 1.00 84.62 707 PRO A CA 1
ATOM 5696 C C . PRO A 1 707 ? 39.153 3.478 -7.159 1.00 84.62 707 PRO A C 1
ATOM 5698 O O . PRO A 1 707 ? 39.877 4.315 -6.613 1.00 84.62 707 PRO A O 1
ATOM 5701 N N . PRO A 1 708 ? 38.783 3.595 -8.448 1.00 86.88 708 PRO A N 1
ATOM 5702 C CA . PRO A 1 708 ? 39.093 4.793 -9.222 1.00 86.88 708 PRO A CA 1
ATOM 5703 C C . PRO A 1 708 ? 38.356 6.019 -8.666 1.00 86.88 708 PRO A C 1
ATOM 5705 O O . PRO A 1 708 ? 37.327 5.866 -7.998 1.00 86.88 708 PRO A O 1
ATOM 5708 N N . PRO A 1 709 ? 38.826 7.240 -8.971 1.00 87.12 709 PRO A N 1
ATOM 5709 C CA . PRO A 1 709 ? 38.054 8.435 -8.678 1.00 87.12 709 PRO A CA 1
ATOM 5710 C C . PRO A 1 709 ? 36.701 8.392 -9.418 1.00 87.12 709 PRO A C 1
ATOM 5712 O O . PRO A 1 709 ? 36.633 7.923 -10.561 1.00 87.12 709 PRO A O 1
ATOM 5715 N N . PRO A 1 710 ? 35.610 8.857 -8.784 1.00 87.75 710 PRO A N 1
ATOM 5716 C CA . PRO A 1 710 ? 34.314 8.970 -9.442 1.00 87.75 710 PRO A CA 1
ATOM 5717 C C . PRO A 1 710 ? 34.392 9.988 -10.592 1.00 87.75 710 PRO A C 1
ATOM 5719 O O . PRO A 1 710 ? 35.094 10.994 -10.458 1.00 87.75 710 PRO A O 1
ATOM 5722 N N . PRO A 1 711 ? 33.675 9.765 -11.708 1.00 88.56 711 PRO A N 1
ATOM 5723 C CA . PRO A 1 711 ? 33.650 10.727 -12.801 1.00 88.56 711 PRO A CA 1
ATOM 5724 C C . PRO A 1 711 ? 32.984 12.033 -12.352 1.00 88.56 711 PRO A C 1
ATOM 5726 O O . PRO A 1 711 ? 31.994 12.029 -11.614 1.00 88.56 711 PRO A O 1
ATOM 5729 N N . VAL A 1 712 ? 33.531 13.158 -12.810 1.00 91.06 712 VAL A N 1
ATOM 5730 C CA . VAL A 1 712 ? 32.961 14.484 -12.564 1.00 91.06 712 VAL A CA 1
ATOM 5731 C C . VAL A 1 712 ? 31.912 14.745 -13.634 1.00 91.06 712 VAL A C 1
ATOM 5733 O O . VAL A 1 712 ? 32.253 15.035 -14.775 1.00 91.06 712 VAL A O 1
ATOM 5736 N N . LEU A 1 713 ? 30.642 14.619 -13.254 1.00 92.12 713 LEU A N 1
ATOM 5737 C CA . LEU A 1 713 ? 29.515 14.839 -14.156 1.00 92.12 713 LEU A CA 1
ATOM 5738 C C . LEU A 1 713 ? 28.902 16.219 -13.933 1.00 92.12 713 LEU A C 1
ATOM 5740 O O . LEU A 1 713 ? 28.731 16.656 -12.789 1.00 92.12 713 LEU A O 1
ATOM 5744 N N . THR A 1 714 ? 28.534 16.893 -15.017 1.00 92.25 714 THR A N 1
ATOM 5745 C CA . THR A 1 714 ? 27.922 18.224 -14.984 1.00 92.25 714 THR A CA 1
ATOM 5746 C C . THR A 1 714 ? 26.570 18.223 -15.687 1.00 92.25 714 THR A C 1
ATOM 5748 O O . THR A 1 714 ? 26.354 17.541 -16.683 1.00 92.25 714 THR A O 1
ATOM 5751 N N . ILE A 1 715 ? 25.629 19.005 -15.156 1.00 89.56 715 ILE A N 1
ATOM 5752 C CA . ILE A 1 715 ? 24.390 19.367 -15.850 1.00 89.56 715 ILE A CA 1
ATOM 5753 C C . ILE A 1 715 ? 24.441 20.872 -16.094 1.00 89.56 715 ILE A C 1
ATOM 5755 O O . ILE A 1 715 ? 24.365 21.665 -15.149 1.00 89.56 715 ILE A O 1
ATOM 5759 N N . LYS A 1 716 ? 24.559 21.268 -17.366 1.00 82.75 716 LYS A N 1
ATOM 5760 C CA . LYS A 1 716 ? 24.794 22.655 -17.804 1.00 82.75 716 LYS A CA 1
ATOM 5761 C C . LYS A 1 716 ? 26.078 23.226 -17.188 1.00 82.75 716 LYS A C 1
ATOM 5763 O O . LYS A 1 716 ? 27.156 23.022 -17.723 1.00 82.75 716 LYS A O 1
ATOM 5768 N N . THR A 1 717 ? 25.970 23.910 -16.052 1.00 84.19 717 THR A N 1
ATOM 5769 C CA . THR A 1 717 ? 27.095 24.517 -15.315 1.00 84.19 717 THR A CA 1
ATOM 5770 C C . THR A 1 717 ? 27.246 23.978 -13.892 1.00 84.19 717 THR A C 1
ATOM 5772 O O . THR A 1 717 ? 28.166 24.368 -13.180 1.00 84.19 717 THR A O 1
ATOM 5775 N N . SER A 1 718 ? 26.338 23.107 -13.446 1.00 89.56 718 SER A N 1
ATOM 5776 C CA . SER A 1 718 ? 26.315 22.584 -12.079 1.00 89.56 718 SER A CA 1
ATOM 5777 C C . SER A 1 718 ? 26.923 21.187 -12.023 1.00 89.56 718 SER A C 1
ATOM 5779 O O . SER A 1 718 ? 26.418 20.268 -12.669 1.00 89.56 718 SER A O 1
ATOM 5781 N N . THR A 1 719 ? 27.975 21.013 -11.225 1.00 91.94 719 THR A N 1
ATOM 5782 C CA . THR A 1 719 ? 28.572 19.699 -10.951 1.00 91.94 719 THR A CA 1
ATOM 5783 C C . THR A 1 719 ? 27.668 18.878 -10.040 1.00 91.94 719 THR A C 1
ATOM 5785 O O . THR A 1 719 ? 27.178 19.378 -9.025 1.00 91.94 719 THR A O 1
ATOM 5788 N N . LEU A 1 720 ? 27.449 17.614 -10.395 1.00 93.25 720 LEU A N 1
ATOM 5789 C CA . LEU A 1 720 ? 26.618 16.706 -9.616 1.00 93.25 720 LEU A CA 1
ATOM 5790 C C . LEU A 1 720 ? 27.336 16.232 -8.351 1.00 93.25 720 LEU A C 1
ATOM 5792 O O . LEU A 1 720 ? 28.531 15.936 -8.357 1.00 93.25 720 LEU A O 1
ATOM 5796 N N . GLN A 1 721 ? 26.588 16.132 -7.253 1.00 93.62 721 GLN A N 1
ATOM 5797 C CA . GLN A 1 721 ? 27.143 15.697 -5.978 1.00 93.62 721 GLN A CA 1
ATOM 5798 C C . GLN A 1 721 ? 27.405 14.186 -5.989 1.00 93.62 721 GLN A C 1
ATOM 5800 O O . GLN A 1 721 ? 26.482 13.390 -6.180 1.00 93.62 721 GLN A O 1
ATOM 5805 N N . VAL A 1 722 ? 28.648 13.790 -5.703 1.00 94.50 722 VAL A N 1
ATOM 5806 C CA . VAL A 1 722 ? 28.992 12.386 -5.460 1.00 94.50 722 VAL A CA 1
ATOM 5807 C C . VAL A 1 722 ? 28.610 12.000 -4.031 1.00 94.50 722 VAL A C 1
ATOM 5809 O O . VAL A 1 722 ? 28.984 12.676 -3.071 1.00 94.50 722 VAL A O 1
ATOM 5812 N N . VAL A 1 723 ? 27.876 10.901 -3.875 1.00 94.50 723 VAL A N 1
ATOM 5813 C CA . VAL A 1 723 ? 27.361 10.419 -2.590 1.00 94.50 723 VAL A CA 1
ATOM 5814 C C . VAL A 1 723 ? 27.709 8.951 -2.357 1.00 94.50 723 VAL A C 1
ATOM 5816 O O . VAL A 1 723 ? 27.749 8.138 -3.275 1.00 94.50 723 VAL A O 1
ATOM 5819 N N . GLN A 1 724 ? 27.923 8.600 -1.088 1.00 93.00 724 GLN A N 1
ATOM 5820 C CA . GLN A 1 724 ? 28.129 7.213 -0.645 1.00 93.00 724 GLN A CA 1
ATOM 5821 C C . GLN A 1 724 ? 26.821 6.531 -0.220 1.00 93.00 724 GLN A C 1
ATOM 5823 O O . GLN A 1 724 ? 26.743 5.305 -0.171 1.00 93.00 724 GLN A O 1
ATOM 5828 N N . PHE A 1 725 ? 25.793 7.331 0.082 1.00 94.06 725 PHE A N 1
ATOM 5829 C CA . PHE A 1 725 ? 24.476 6.885 0.518 1.00 94.06 725 PHE A CA 1
ATOM 5830 C C . PHE A 1 725 ? 23.411 7.625 -0.284 1.00 94.06 725 PHE A C 1
ATOM 5832 O O . PHE A 1 725 ? 23.419 8.854 -0.323 1.00 94.06 725 PHE A O 1
ATOM 5839 N N . ALA A 1 726 ? 22.467 6.899 -0.873 1.00 94.38 726 ALA A N 1
ATOM 5840 C CA . ALA A 1 726 ? 21.343 7.499 -1.581 1.00 94.38 726 ALA A CA 1
ATOM 5841 C C . ALA A 1 726 ? 20.055 6.743 -1.287 1.00 94.38 726 ALA A C 1
ATOM 5843 O O . ALA A 1 726 ? 20.050 5.528 -1.107 1.00 94.38 726 ALA A O 1
ATOM 5844 N N . LYS A 1 727 ? 18.936 7.462 -1.221 1.00 93.19 727 LYS A N 1
ATOM 5845 C CA . LYS A 1 727 ? 17.631 6.855 -0.972 1.00 93.19 727 LYS A CA 1
ATOM 5846 C C . LYS A 1 727 ? 16.873 6.687 -2.283 1.00 93.19 727 LYS A C 1
ATOM 5848 O O . LYS A 1 727 ? 16.373 7.668 -2.818 1.00 93.19 727 LYS A O 1
ATOM 5853 N N . ILE A 1 728 ? 16.711 5.445 -2.724 1.00 93.88 728 ILE A N 1
ATOM 5854 C CA . ILE A 1 728 ? 16.053 5.078 -3.982 1.00 93.88 728 ILE A CA 1
ATOM 5855 C C . ILE A 1 728 ? 14.737 4.370 -3.651 1.00 93.88 728 ILE A C 1
ATOM 5857 O O . ILE A 1 728 ? 14.728 3.367 -2.937 1.00 93.88 728 ILE A O 1
ATOM 5861 N N . LEU A 1 729 ? 13.601 4.925 -4.091 1.00 91.38 729 LEU A N 1
ATOM 5862 C CA . LEU A 1 729 ? 12.247 4.376 -3.878 1.00 91.38 729 LEU A CA 1
ATOM 5863 C C . LEU A 1 729 ? 11.952 3.900 -2.436 1.00 91.38 729 LEU A C 1
ATOM 5865 O O . LEU A 1 729 ? 11.180 2.968 -2.209 1.00 91.38 729 LEU A O 1
ATOM 5869 N N . GLY A 1 730 ? 12.550 4.551 -1.433 1.00 89.88 730 GLY A N 1
ATOM 5870 C CA . GLY A 1 730 ? 12.349 4.242 -0.013 1.00 89.88 730 GLY A CA 1
ATOM 5871 C C . GLY A 1 730 ? 13.418 3.364 0.647 1.00 89.88 730 GLY A C 1
ATOM 5872 O O . GLY A 1 730 ? 13.404 3.279 1.877 1.00 89.88 730 GLY A O 1
ATOM 5873 N N . VAL A 1 731 ? 14.350 2.792 -0.118 1.00 93.00 731 VAL A N 1
ATOM 5874 C CA . VAL A 1 731 ? 15.481 1.984 0.371 1.00 93.00 731 VAL A CA 1
ATOM 5875 C C . VAL A 1 731 ? 16.765 2.815 0.342 1.00 93.00 731 VAL A C 1
ATOM 5877 O O . VAL A 1 731 ? 16.943 3.635 -0.552 1.00 93.00 731 VAL A O 1
ATOM 5880 N N . ILE A 1 732 ? 17.634 2.660 1.346 1.00 93.69 732 ILE A N 1
ATOM 5881 C CA . ILE A 1 732 ? 18.932 3.353 1.388 1.00 93.69 732 ILE A CA 1
ATOM 5882 C C . ILE A 1 732 ? 19.964 2.440 0.736 1.00 93.69 732 ILE A C 1
ATOM 5884 O O . ILE A 1 732 ? 20.192 1.340 1.225 1.00 93.69 732 ILE A O 1
ATOM 5888 N N . PHE A 1 733 ? 20.556 2.908 -0.355 1.00 93.94 733 PHE A N 1
ATOM 5889 C CA . PHE A 1 733 ? 21.646 2.261 -1.067 1.00 93.94 733 PHE A CA 1
ATOM 5890 C C . PHE A 1 733 ? 22.961 2.816 -0.549 1.00 93.94 733 PHE A C 1
ATOM 5892 O O . PHE A 1 733 ? 23.093 4.026 -0.351 1.00 93.94 733 PHE A O 1
ATOM 5899 N N . GLN A 1 734 ? 23.915 1.919 -0.341 1.00 92.69 734 GLN A N 1
ATOM 5900 C CA . GLN A 1 734 ? 25.288 2.241 0.020 1.00 92.69 734 GLN A CA 1
ATOM 5901 C C . GLN A 1 734 ? 26.176 1.907 -1.180 1.00 92.69 734 GLN A C 1
ATOM 5903 O O . GLN A 1 734 ? 25.943 0.901 -1.846 1.00 92.69 734 GLN A O 1
ATOM 5908 N N . ALA A 1 735 ? 27.210 2.705 -1.443 1.00 90.94 735 ALA A N 1
ATOM 5909 C CA . ALA A 1 735 ? 28.156 2.471 -2.543 1.00 90.94 735 ALA A CA 1
ATOM 5910 C C . ALA A 1 735 ? 28.845 1.090 -2.484 1.00 90.94 735 ALA A C 1
ATOM 5912 O O . ALA A 1 735 ? 29.242 0.527 -3.497 1.00 90.94 735 ALA A O 1
ATOM 5913 N N . ASN A 1 736 ? 28.954 0.515 -1.285 1.00 88.75 736 ASN A N 1
ATOM 5914 C CA . ASN A 1 736 ? 29.487 -0.828 -1.048 1.00 88.75 736 ASN A CA 1
ATOM 5915 C C . ASN A 1 736 ? 28.420 -1.942 -1.122 1.00 88.75 736 ASN A C 1
ATOM 5917 O O . ASN A 1 736 ? 28.715 -3.079 -0.759 1.00 88.75 736 ASN A O 1
ATOM 5921 N N . LEU A 1 737 ? 27.185 -1.608 -1.515 1.00 88.44 737 LEU A N 1
ATOM 5922 C CA . LEU A 1 737 ? 26.002 -2.476 -1.544 1.00 88.44 737 LEU A CA 1
ATOM 5923 C C . LEU A 1 737 ? 25.723 -3.231 -0.228 1.00 88.44 737 LEU A C 1
ATOM 5925 O O . LEU A 1 737 ? 25.075 -4.279 -0.224 1.00 88.44 737 LEU A O 1
ATOM 5929 N N . LYS A 1 738 ? 26.186 -2.692 0.909 1.00 87.81 738 LYS A N 1
ATOM 5930 C CA . LYS A 1 738 ? 25.744 -3.122 2.240 1.00 87.81 738 LYS A CA 1
ATOM 5931 C C . LYS A 1 738 ? 24.415 -2.454 2.594 1.00 87.81 738 LYS A C 1
ATOM 5933 O O . LYS A 1 738 ? 24.001 -1.482 1.963 1.00 87.81 738 LYS A O 1
ATOM 5938 N N . TRP A 1 739 ? 23.749 -3.007 3.605 1.00 89.56 739 TRP A N 1
ATOM 5939 C CA . TRP A 1 739 ? 22.392 -2.617 4.000 1.00 89.56 739 TRP A CA 1
ATOM 5940 C C . TRP A 1 739 ? 22.283 -2.168 5.457 1.00 89.56 739 TRP A C 1
ATOM 5942 O O . TRP A 1 739 ? 21.181 -1.892 5.928 1.00 89.56 739 TRP A O 1
ATOM 5952 N N . ASP A 1 740 ? 23.400 -2.069 6.178 1.00 85.88 740 ASP A N 1
ATOM 5953 C CA . ASP A 1 740 ? 23.440 -1.708 7.596 1.00 85.88 740 ASP A CA 1
ATOM 5954 C C . ASP A 1 740 ? 22.764 -0.356 7.864 1.00 85.88 740 ASP A C 1
ATOM 5956 O O . ASP A 1 740 ? 21.941 -0.242 8.775 1.00 85.88 740 ASP A O 1
ATOM 5960 N N . ALA A 1 741 ? 22.997 0.649 7.014 1.00 88.06 741 ALA A N 1
ATOM 5961 C CA . ALA A 1 741 ? 22.365 1.958 7.154 1.00 88.06 741 ALA A CA 1
ATOM 5962 C C . ALA A 1 741 ? 20.840 1.885 6.962 1.00 88.06 741 ALA A C 1
ATOM 5964 O O . ALA A 1 741 ? 20.077 2.532 7.691 1.00 88.06 741 ALA A O 1
ATOM 5965 N N . HIS A 1 742 ? 20.378 1.075 6.003 1.00 90.00 742 HIS A N 1
ATOM 5966 C CA . HIS A 1 742 ? 18.951 0.869 5.775 1.00 90.00 742 HIS A CA 1
ATOM 5967 C C . HIS A 1 742 ? 18.302 0.132 6.949 1.00 90.00 742 HIS A C 1
ATOM 5969 O O . HIS A 1 742 ? 17.301 0.606 7.491 1.00 90.00 742 HIS A O 1
ATOM 5975 N N . VAL A 1 743 ? 18.900 -0.982 7.378 1.00 87.94 743 VAL A N 1
ATOM 5976 C CA . VAL A 1 743 ? 18.417 -1.812 8.486 1.00 87.94 743 VAL A CA 1
ATOM 5977 C C . VAL A 1 743 ? 18.351 -0.994 9.776 1.00 87.94 743 VAL A C 1
ATOM 5979 O O . VAL A 1 743 ? 17.297 -0.953 10.407 1.00 87.94 743 VAL A O 1
ATOM 5982 N N . ASN A 1 744 ? 19.396 -0.235 10.116 1.00 84.81 744 ASN A N 1
ATOM 5983 C CA . ASN A 1 744 ? 19.417 0.621 11.307 1.00 84.81 744 ASN A CA 1
ATOM 5984 C C . ASN A 1 744 ? 18.305 1.684 11.288 1.00 84.81 744 ASN A C 1
ATOM 5986 O O . ASN A 1 744 ? 17.619 1.908 12.292 1.00 84.81 744 ASN A O 1
ATOM 5990 N N . MET A 1 745 ? 18.059 2.325 10.140 1.00 88.00 745 MET A N 1
ATOM 5991 C CA . MET A 1 745 ? 16.931 3.253 9.989 1.00 88.00 745 MET A CA 1
ATOM 5992 C C . MET A 1 745 ? 15.585 2.536 10.200 1.00 88.00 745 MET A C 1
ATOM 5994 O O . MET A 1 745 ? 14.684 3.082 10.850 1.00 88.00 745 MET A O 1
ATOM 5998 N N . MET A 1 746 ? 15.428 1.329 9.652 1.00 85.38 746 MET A N 1
ATOM 5999 C CA . MET A 1 746 ? 14.203 0.536 9.757 1.00 85.38 746 MET A CA 1
ATOM 6000 C C . MET A 1 746 ? 13.934 0.060 11.185 1.00 85.38 746 MET A C 1
ATOM 6002 O O . MET A 1 746 ? 12.806 0.226 11.658 1.00 85.38 746 MET A O 1
ATOM 6006 N N . VAL A 1 747 ? 14.958 -0.416 11.896 1.00 82.19 747 VAL A N 1
ATOM 6007 C CA . VAL A 1 747 ? 14.895 -0.787 13.319 1.00 82.19 747 VAL A CA 1
ATOM 6008 C C . VAL A 1 747 ? 14.455 0.413 14.153 1.00 82.19 747 VAL A C 1
ATOM 6010 O O . VAL A 1 747 ? 13.432 0.344 14.832 1.00 82.19 747 VAL A O 1
ATOM 6013 N N . ASN A 1 748 ? 15.114 1.566 14.006 1.00 80.75 748 ASN A N 1
ATOM 6014 C CA . ASN A 1 748 ? 14.745 2.792 14.723 1.00 80.75 748 ASN A CA 1
ATOM 6015 C C . ASN A 1 748 ? 13.295 3.229 14.453 1.00 80.75 748 ASN A C 1
ATOM 6017 O O . ASN A 1 748 ? 12.560 3.649 15.355 1.00 80.75 748 ASN A O 1
ATOM 6021 N N . LYS A 1 749 ? 12.846 3.116 13.200 1.00 80.12 749 LYS A N 1
ATOM 6022 C CA . LYS A 1 749 ? 11.467 3.422 12.802 1.00 80.12 749 LYS A CA 1
ATOM 6023 C C . LYS A 1 749 ? 10.465 2.413 13.374 1.00 80.12 749 LYS A C 1
ATOM 6025 O O . LYS A 1 749 ? 9.357 2.817 13.734 1.00 80.12 749 LYS A O 1
ATOM 6030 N N . GLY A 1 750 ? 10.844 1.139 13.467 1.00 80.69 750 GLY A N 1
ATOM 6031 C CA . GLY A 1 750 ? 10.092 0.068 14.117 1.00 80.69 750 GLY A CA 1
ATOM 6032 C C . GLY A 1 750 ? 9.931 0.309 15.614 1.00 80.69 750 GLY A C 1
ATOM 6033 O O . GLY A 1 750 ? 8.800 0.372 16.095 1.00 80.69 750 GLY A O 1
ATOM 6034 N N . SER A 1 751 ? 11.031 0.562 16.326 1.00 77.62 751 SER A N 1
ATOM 6035 C CA . SER A 1 751 ? 11.059 0.815 17.773 1.00 77.62 751 SER A CA 1
ATOM 6036 C C . SER A 1 751 ? 10.144 1.970 18.180 1.00 77.62 751 SER A C 1
ATOM 6038 O O . SER A 1 751 ? 9.312 1.825 19.077 1.00 77.62 751 SER A O 1
ATOM 6040 N N . ARG A 1 752 ? 10.178 3.090 17.440 1.00 74.38 752 ARG A N 1
ATOM 6041 C CA . ARG A 1 752 ? 9.259 4.225 17.668 1.00 74.38 752 ARG A CA 1
ATOM 6042 C C . ARG A 1 752 ? 7.787 3.842 17.506 1.00 74.38 752 ARG A C 1
ATOM 6044 O O . ARG A 1 752 ? 6.925 4.396 18.182 1.00 74.38 752 ARG A O 1
ATOM 6051 N N . ARG A 1 753 ? 7.477 2.908 16.604 1.00 74.75 753 ARG A N 1
ATOM 6052 C CA . ARG A 1 753 ? 6.105 2.435 16.378 1.00 74.75 753 ARG A CA 1
ATOM 6053 C C . ARG A 1 753 ? 5.678 1.360 17.367 1.00 74.75 753 ARG A C 1
ATOM 6055 O O . ARG A 1 753 ? 4.487 1.271 17.624 1.00 74.75 753 ARG A O 1
ATOM 6062 N N . LEU A 1 754 ? 6.592 0.596 17.962 1.00 78.19 754 LEU A N 1
ATOM 6063 C CA . LEU A 1 754 ? 6.259 -0.391 18.998 1.00 78.19 754 LEU A CA 1
ATOM 6064 C C . LEU A 1 754 ? 5.698 0.257 20.270 1.00 78.19 754 LEU A C 1
ATOM 6066 O O . LEU A 1 754 ? 4.842 -0.335 20.929 1.00 78.19 754 LEU A O 1
ATOM 6070 N N . TYR A 1 755 ? 6.083 1.503 20.569 1.00 75.69 755 TYR A N 1
ATOM 6071 C CA . TYR A 1 755 ? 5.471 2.289 21.647 1.00 75.69 755 TYR A CA 1
ATOM 6072 C C . TYR A 1 755 ? 3.939 2.358 21.522 1.00 75.69 755 TYR A C 1
ATOM 6074 O O . TYR A 1 755 ? 3.224 2.293 22.523 1.00 75.69 755 TYR A O 1
ATOM 6082 N N . LEU A 1 756 ? 3.423 2.389 20.289 1.00 72.75 756 LEU A N 1
ATOM 6083 C CA . LEU A 1 756 ? 1.989 2.370 20.022 1.00 72.75 756 LEU A CA 1
ATOM 6084 C C . LEU A 1 756 ? 1.297 1.147 20.635 1.00 72.75 756 LEU A C 1
ATOM 6086 O O . LEU A 1 756 ? 0.230 1.286 21.226 1.00 72.75 756 LEU A O 1
ATOM 6090 N N . LEU A 1 757 ? 1.899 -0.040 20.519 1.00 76.25 757 LEU A N 1
ATOM 6091 C CA . LEU A 1 757 ? 1.322 -1.273 21.056 1.00 76.25 757 LEU A CA 1
ATOM 6092 C C . LEU A 1 757 ? 1.267 -1.237 22.585 1.00 76.25 757 LEU A C 1
ATOM 6094 O O . LEU A 1 757 ? 0.277 -1.671 23.168 1.00 76.25 757 LEU A O 1
ATOM 6098 N N . ARG A 1 758 ? 2.281 -0.648 23.239 1.00 77.00 758 ARG A N 1
ATOM 6099 C CA . ARG A 1 758 ? 2.280 -0.450 24.699 1.00 77.00 758 ARG A CA 1
ATOM 6100 C C . ARG A 1 758 ? 1.132 0.464 25.137 1.00 77.00 758 ARG A C 1
ATOM 6102 O O . ARG A 1 758 ? 0.433 0.150 26.099 1.00 77.00 758 ARG A O 1
ATOM 6109 N N . VAL A 1 759 ? 0.906 1.564 24.413 1.00 72.19 759 VAL A N 1
ATOM 6110 C CA . VAL A 1 759 ? -0.204 2.496 24.681 1.00 72.19 759 VAL A CA 1
ATOM 6111 C C . VAL A 1 759 ? -1.556 1.810 24.482 1.00 72.19 759 VAL A C 1
ATOM 6113 O O . VAL A 1 759 ? -2.434 1.914 25.335 1.00 72.19 759 VAL A O 1
ATOM 6116 N N . LEU A 1 760 ? -1.723 1.059 23.394 1.00 72.69 760 LEU A N 1
ATOM 6117 C CA . LEU A 1 760 ? -2.965 0.343 23.104 1.00 72.69 760 LEU A CA 1
ATOM 6118 C C . LEU A 1 760 ? -3.254 -0.770 24.125 1.00 72.69 760 LEU A C 1
ATOM 6120 O O . LEU A 1 760 ? -4.388 -0.883 24.588 1.00 72.69 760 LEU A O 1
ATOM 6124 N N . LYS A 1 761 ? -2.234 -1.518 24.564 1.00 76.19 761 LYS A N 1
ATOM 6125 C CA . LYS A 1 761 ? -2.365 -2.513 25.642 1.00 76.19 761 LYS A CA 1
ATOM 6126 C C . LYS A 1 761 ? -2.818 -1.866 26.954 1.00 76.19 761 LYS A C 1
ATOM 6128 O O . LYS A 1 761 ? -3.717 -2.380 27.610 1.00 76.19 761 LYS A O 1
ATOM 6133 N N . ARG A 1 762 ? -2.272 -0.693 27.304 1.00 71.19 762 ARG A N 1
ATOM 6134 C CA . ARG A 1 762 ? -2.708 0.088 28.481 1.00 71.19 762 ARG A CA 1
ATOM 6135 C C . ARG A 1 762 ? -4.178 0.516 28.394 1.00 71.19 762 ARG A C 1
ATOM 6137 O O . ARG A 1 762 ? -4.831 0.675 29.419 1.00 71.19 762 ARG A O 1
ATOM 6144 N N . HIS A 1 763 ? -4.703 0.695 27.185 1.00 66.50 763 HIS A N 1
ATOM 6145 C CA . HIS A 1 763 ? -6.113 1.005 26.947 1.00 66.50 763 HIS A CA 1
ATOM 6146 C C . HIS A 1 763 ? -7.030 -0.229 26.897 1.00 66.50 763 HIS A C 1
ATOM 6148 O O . HIS A 1 763 ? -8.219 -0.071 26.630 1.00 66.50 763 HIS A O 1
ATOM 6154 N N . GLY A 1 764 ? -6.511 -1.426 27.197 1.00 67.25 764 GLY A N 1
ATOM 6155 C CA . GLY A 1 764 ? -7.303 -2.648 27.331 1.00 67.25 764 GLY A CA 1
ATOM 6156 C C . GLY A 1 764 ? -7.607 -3.362 26.013 1.00 67.25 764 GLY A C 1
ATOM 6157 O O . GLY A 1 764 ? -8.586 -4.101 25.958 1.00 67.25 764 GLY A O 1
ATOM 6158 N N . LEU A 1 765 ? -6.816 -3.135 24.952 1.00 69.88 765 LEU A N 1
ATOM 6159 C CA . LEU A 1 765 ? -6.918 -3.942 23.729 1.00 69.88 765 LEU A CA 1
ATOM 6160 C C . LEU A 1 765 ? -6.451 -5.378 23.998 1.00 69.88 765 LEU A C 1
ATOM 6162 O O . LEU A 1 765 ? -5.442 -5.589 24.677 1.00 69.88 765 LEU A O 1
ATOM 6166 N N . ASP A 1 766 ? -7.180 -6.345 23.441 1.00 70.50 766 ASP A N 1
ATOM 6167 C CA . ASP A 1 766 ? -6.819 -7.755 23.537 1.00 70.50 766 ASP A CA 1
ATOM 6168 C C . ASP A 1 766 ? -5.571 -8.074 22.690 1.00 70.50 766 ASP A C 1
ATOM 6170 O O . ASP A 1 766 ? -5.127 -7.297 21.837 1.00 70.50 766 ASP A O 1
ATOM 6174 N N . THR A 1 767 ? -4.954 -9.225 22.950 1.00 76.56 767 THR A N 1
ATOM 6175 C CA . THR A 1 767 ? -3.748 -9.659 22.232 1.00 76.56 767 THR A CA 1
ATOM 6176 C C . THR A 1 767 ? -4.002 -9.884 20.742 1.00 76.56 767 THR A C 1
ATOM 6178 O O . THR A 1 767 ? -3.110 -9.633 19.936 1.00 76.56 767 THR A O 1
ATOM 6181 N N . THR A 1 768 ? -5.213 -10.291 20.357 1.00 72.56 768 THR A N 1
ATOM 6182 C CA . THR A 1 768 ? -5.584 -10.559 18.958 1.00 72.56 768 THR A CA 1
ATOM 6183 C C . THR A 1 768 ? -5.613 -9.268 18.138 1.00 72.56 768 THR A C 1
ATOM 6185 O O . THR A 1 768 ? -5.026 -9.189 17.057 1.00 72.56 768 THR A O 1
ATOM 6188 N N . ASP A 1 769 ? -6.231 -8.224 18.680 1.00 71.69 769 ASP A N 1
ATOM 6189 C CA . ASP A 1 769 ? -6.324 -6.895 18.094 1.00 71.69 769 ASP A CA 1
ATOM 6190 C C . ASP A 1 769 ? -4.948 -6.216 18.076 1.00 71.69 769 ASP A C 1
ATOM 6192 O O . ASP A 1 769 ? -4.594 -5.560 17.097 1.00 71.69 769 ASP A O 1
ATOM 6196 N N . LEU A 1 770 ? -4.122 -6.411 19.110 1.00 75.06 770 LEU A N 1
ATOM 6197 C CA . LEU A 1 770 ? -2.730 -5.943 19.111 1.00 75.06 770 LEU A CA 1
ATOM 6198 C C . LEU A 1 770 ? -1.896 -6.614 18.010 1.00 75.06 770 LEU A C 1
ATOM 6200 O O . LEU A 1 770 ? -1.129 -5.926 17.330 1.00 75.06 770 LEU A O 1
ATOM 6204 N N . THR A 1 771 ? -2.079 -7.915 17.775 1.00 79.06 771 THR A N 1
ATOM 6205 C CA . THR A 1 771 ? -1.450 -8.620 16.649 1.00 79.06 771 THR A CA 1
ATOM 6206 C C . THR A 1 771 ? -1.930 -8.061 15.312 1.00 79.06 771 THR A C 1
ATOM 6208 O O . THR A 1 771 ? -1.114 -7.828 14.419 1.00 79.06 771 THR A O 1
ATOM 6211 N N . LEU A 1 772 ? -3.222 -7.747 15.176 1.00 74.69 772 LEU A N 1
ATOM 6212 C CA . LEU A 1 772 ? -3.748 -7.095 13.974 1.00 74.69 772 LEU A CA 1
ATOM 6213 C C . LEU A 1 772 ? -3.094 -5.723 13.742 1.00 74.69 772 LEU A C 1
ATOM 6215 O O . LEU A 1 772 ? -2.708 -5.406 12.615 1.00 74.69 772 LEU A O 1
ATOM 6219 N N . VAL A 1 773 ? -2.905 -4.926 14.802 1.00 74.88 773 VAL A N 1
ATOM 6220 C CA . VAL A 1 773 ? -2.172 -3.647 14.742 1.00 74.88 773 VAL A CA 1
ATOM 6221 C C . VAL A 1 773 ? -0.733 -3.861 14.294 1.00 74.88 773 VAL A C 1
ATOM 6223 O O . VAL A 1 773 ? -0.257 -3.151 13.408 1.00 74.88 773 VAL A O 1
ATOM 6226 N N . PHE A 1 774 ? -0.041 -4.845 14.858 1.00 80.62 774 PHE A N 1
ATOM 6227 C CA . PHE A 1 774 ? 1.328 -5.159 14.470 1.00 80.62 774 PHE A CA 1
ATOM 6228 C C . PHE A 1 774 ? 1.426 -5.535 12.981 1.00 80.62 774 PHE A C 1
ATOM 6230 O O . PHE A 1 774 ? 2.182 -4.895 12.241 1.00 80.62 774 PHE A O 1
ATOM 6237 N N . VAL A 1 775 ? 0.613 -6.497 12.527 1.00 79.25 775 VAL A N 1
ATOM 6238 C CA . VAL A 1 775 ? 0.598 -6.997 11.141 1.00 79.25 775 VAL A CA 1
ATOM 6239 C C . VAL A 1 775 ? 0.162 -5.916 10.148 1.00 79.25 775 VAL A C 1
ATOM 6241 O O . VAL A 1 775 ? 0.697 -5.846 9.047 1.00 79.25 775 VAL A O 1
ATOM 6244 N N . GLY A 1 776 ? -0.775 -5.045 10.522 1.00 73.25 776 GLY A N 1
ATOM 6245 C CA . GLY A 1 776 ? -1.286 -3.997 9.638 1.00 73.25 776 GLY A CA 1
ATOM 6246 C C . GLY A 1 776 ? -0.442 -2.719 9.595 1.00 73.25 776 GLY A C 1
ATOM 6247 O O . GLY A 1 776 ? -0.489 -1.997 8.599 1.00 73.25 776 GLY A O 1
ATOM 6248 N N . PHE A 1 777 ? 0.315 -2.403 10.653 1.00 73.00 777 PHE A N 1
ATOM 6249 C CA . PHE A 1 777 ? 0.929 -1.076 10.808 1.00 73.00 777 PHE A CA 1
ATOM 6250 C C . PHE A 1 777 ? 2.452 -1.067 10.977 1.00 73.00 777 PHE A C 1
ATOM 6252 O O . PHE A 1 777 ? 3.125 -0.127 10.530 1.00 73.00 777 PHE A O 1
ATOM 6259 N N . ILE A 1 778 ? 3.003 -2.085 11.632 1.00 80.25 778 ILE A N 1
ATOM 6260 C CA . ILE A 1 778 ? 4.435 -2.158 11.933 1.00 80.25 778 ILE A CA 1
ATOM 6261 C C . ILE A 1 778 ? 5.118 -3.037 10.889 1.00 80.25 778 ILE A C 1
ATOM 6263 O O . ILE A 1 778 ? 6.012 -2.560 10.186 1.00 80.25 778 ILE A O 1
ATOM 6267 N N . ARG A 1 779 ? 4.611 -4.260 10.707 1.00 82.56 779 ARG A N 1
ATOM 6268 C CA . ARG A 1 779 ? 5.141 -5.259 9.775 1.00 82.56 779 ARG A CA 1
ATOM 6269 C C . ARG A 1 779 ? 5.326 -4.740 8.338 1.00 82.56 779 ARG A C 1
ATOM 6271 O O . ARG A 1 779 ? 6.448 -4.822 7.852 1.00 82.56 779 ARG A O 1
ATOM 6278 N N . PRO A 1 780 ? 4.348 -4.082 7.676 1.00 83.75 780 PRO A N 1
ATOM 6279 C CA . PRO A 1 780 ? 4.510 -3.669 6.276 1.00 83.75 780 PRO A CA 1
ATOM 6280 C C . PRO A 1 780 ? 5.549 -2.563 6.096 1.00 83.75 780 PRO A C 1
ATOM 6282 O O . PRO A 1 780 ? 6.049 -2.340 5.001 1.00 83.75 780 PRO A O 1
ATOM 6285 N N . THR A 1 781 ? 5.840 -1.814 7.165 1.00 83.38 781 THR A N 1
ATOM 6286 C CA . THR A 1 781 ? 6.938 -0.851 7.138 1.00 83.38 781 THR A CA 1
ATOM 6287 C C . THR A 1 781 ? 8.262 -1.580 7.217 1.00 83.38 781 THR A C 1
ATOM 6289 O O . THR A 1 781 ? 9.104 -1.297 6.380 1.00 83.38 781 THR A O 1
ATOM 6292 N N . LEU A 1 782 ? 8.418 -2.513 8.160 1.00 83.44 782 LEU A N 1
ATOM 6293 C CA . LEU A 1 782 ? 9.648 -3.287 8.343 1.00 83.44 782 LEU A CA 1
ATOM 6294 C C . LEU A 1 782 ? 9.980 -4.188 7.147 1.00 83.44 782 LEU A C 1
ATOM 6296 O O . LEU A 1 782 ? 11.145 -4.302 6.809 1.00 83.44 782 LEU A O 1
ATOM 6300 N N . GLU A 1 783 ? 8.981 -4.773 6.487 1.00 85.75 783 GLU A N 1
ATOM 6301 C CA . GLU A 1 783 ? 9.175 -5.721 5.376 1.00 85.75 783 GLU A CA 1
ATOM 6302 C C . GLU A 1 783 ? 9.194 -5.056 3.987 1.00 85.75 783 GLU A C 1
ATOM 6304 O O . GLU A 1 783 ? 9.293 -5.737 2.963 1.00 85.75 783 GLU A O 1
ATOM 6309 N N . TYR A 1 784 ? 9.080 -3.726 3.909 1.00 89.44 784 TYR A N 1
ATOM 6310 C CA . TYR A 1 784 ? 9.061 -3.031 2.622 1.00 89.44 784 TYR A CA 1
ATOM 6311 C C . TYR A 1 784 ? 10.350 -3.295 1.828 1.00 89.44 784 TYR A C 1
ATOM 6313 O O . TYR A 1 784 ? 11.445 -3.007 2.304 1.00 89.44 784 TYR A O 1
ATOM 6321 N N . ALA A 1 785 ? 10.204 -3.811 0.602 1.00 88.69 785 ALA A N 1
ATOM 6322 C CA . ALA A 1 785 ? 11.306 -4.159 -0.300 1.00 88.69 785 ALA A CA 1
ATOM 6323 C C . ALA A 1 785 ? 12.348 -5.135 0.296 1.00 88.69 785 ALA A C 1
ATOM 6325 O O . ALA A 1 785 ? 13.478 -5.176 -0.183 1.00 88.69 785 ALA A O 1
ATOM 6326 N N . CYS A 1 786 ? 11.959 -5.952 1.286 1.00 87.25 786 CYS A N 1
ATOM 6327 C CA . CYS A 1 786 ? 12.809 -6.967 1.925 1.00 87.25 786 CYS A CA 1
ATOM 6328 C C . CYS A 1 786 ? 13.609 -7.856 0.943 1.00 87.25 786 CYS A C 1
ATOM 6330 O O . CYS A 1 786 ? 14.804 -8.038 1.180 1.00 87.25 786 CYS A O 1
ATOM 6332 N N . PRO A 1 787 ? 13.047 -8.312 -0.206 1.00 86.06 787 PRO A N 1
ATOM 6333 C CA . PRO A 1 787 ? 13.807 -9.096 -1.189 1.00 86.06 787 PRO A CA 1
ATOM 6334 C C . PRO A 1 787 ? 15.069 -8.415 -1.742 1.00 86.06 787 PRO A C 1
ATOM 6336 O O . PRO A 1 787 ? 15.897 -9.085 -2.346 1.00 86.06 787 PRO A O 1
ATOM 6339 N N . VAL A 1 788 ? 15.207 -7.096 -1.576 1.00 86.12 788 VAL A N 1
ATOM 6340 C CA . VAL A 1 788 ? 16.357 -6.311 -2.042 1.00 86.12 788 VAL A CA 1
ATOM 6341 C C . VAL A 1 788 ? 17.471 -6.284 -0.993 1.00 86.12 788 VAL A C 1
ATOM 6343 O O . VAL A 1 788 ? 18.623 -6.547 -1.316 1.00 86.12 788 VAL A O 1
ATOM 6346 N N . TRP A 1 789 ? 17.137 -5.963 0.262 1.00 84.31 789 TRP A N 1
ATOM 6347 C CA . TRP A 1 789 ? 18.120 -5.626 1.300 1.00 84.31 789 TRP A CA 1
ATOM 6348 C C . TRP A 1 789 ? 18.351 -6.721 2.353 1.00 84.31 789 TRP A C 1
ATOM 6350 O O . TRP A 1 789 ? 19.257 -6.585 3.171 1.00 84.31 789 TRP A O 1
ATOM 6360 N N . HIS A 1 790 ? 17.582 -7.817 2.336 1.00 74.31 790 HIS A N 1
ATOM 6361 C CA . HIS A 1 790 ? 17.732 -8.938 3.275 1.00 74.31 790 HIS A CA 1
ATOM 6362 C C . HIS A 1 790 ? 17.983 -10.301 2.579 1.00 74.31 790 HIS A C 1
ATOM 6364 O O . HIS A 1 790 ? 17.190 -11.236 2.715 1.00 74.31 790 HIS A O 1
ATOM 6370 N N . PRO A 1 791 ? 19.098 -10.487 1.844 1.00 58.59 791 PRO A N 1
ATOM 6371 C CA . PRO A 1 791 ? 19.455 -11.780 1.239 1.00 58.59 791 PRO A CA 1
ATOM 6372 C C . PRO A 1 791 ? 20.153 -12.762 2.214 1.00 58.59 791 PRO A C 1
ATOM 6374 O O . PRO A 1 791 ? 20.695 -13.789 1.806 1.00 58.59 791 PRO A O 1
ATOM 6377 N N . GLU A 1 792 ? 20.156 -12.475 3.519 1.00 51.88 792 GLU A N 1
ATOM 6378 C CA . GLU A 1 792 ? 21.090 -12.999 4.535 1.00 51.88 792 GLU A CA 1
ATOM 6379 C C . GLU A 1 792 ? 21.062 -14.528 4.768 1.00 51.88 792 GLU A C 1
ATOM 6381 O O . GLU A 1 792 ? 21.998 -15.095 5.339 1.00 51.88 792 GLU A O 1
ATOM 6386 N N . LYS A 1 793 ? 20.055 -15.238 4.238 1.00 46.00 793 LYS A N 1
ATOM 6387 C CA . LYS A 1 793 ? 20.029 -16.714 4.215 1.00 46.00 793 LYS A CA 1
ATOM 6388 C C . LYS A 1 793 ? 21.118 -17.330 3.325 1.00 46.00 793 LYS A C 1
ATOM 6390 O O . LYS A 1 793 ? 21.512 -18.464 3.591 1.00 46.00 793 LYS A O 1
ATOM 6395 N N . PHE A 1 794 ? 21.619 -16.618 2.313 1.00 44.81 794 PHE A N 1
ATOM 6396 C CA . PHE A 1 794 ? 22.703 -17.118 1.456 1.00 44.81 794 PHE A CA 1
ATOM 6397 C C . PHE A 1 794 ? 24.078 -16.955 2.108 1.00 44.81 794 PHE A C 1
ATOM 6399 O O . PHE A 1 794 ? 24.865 -17.896 2.114 1.00 44.81 794 PHE A O 1
ATOM 6406 N N . ARG A 1 795 ? 24.338 -15.810 2.749 1.00 44.53 795 ARG A N 1
ATOM 6407 C CA . ARG A 1 795 ? 25.659 -15.476 3.297 1.00 44.53 795 ARG A CA 1
ATOM 6408 C C . ARG A 1 795 ? 26.074 -16.362 4.477 1.00 44.53 795 ARG A C 1
ATOM 6410 O O . ARG A 1 795 ? 27.188 -16.867 4.476 1.00 44.53 795 ARG A O 1
ATOM 6417 N N . ARG A 1 796 ? 25.179 -16.646 5.436 1.00 48.25 796 ARG A N 1
ATOM 6418 C CA . ARG A 1 796 ? 25.496 -17.577 6.543 1.00 48.25 796 ARG A CA 1
ATOM 6419 C C . ARG A 1 796 ? 25.669 -19.023 6.070 1.00 48.25 796 ARG A C 1
ATOM 6421 O O . ARG A 1 796 ? 26.499 -19.734 6.621 1.00 48.25 796 ARG A O 1
ATOM 6428 N N . ARG A 1 797 ? 24.916 -19.458 5.051 1.00 48.97 797 ARG A N 1
ATOM 6429 C CA . ARG A 1 797 ? 25.074 -20.795 4.449 1.00 48.97 797 ARG A CA 1
ATOM 6430 C C . ARG A 1 797 ? 26.370 -20.914 3.652 1.00 48.97 797 ARG A C 1
ATOM 6432 O O . ARG A 1 797 ? 26.990 -21.963 3.717 1.00 48.97 797 ARG A O 1
ATOM 6439 N N . GLU A 1 798 ? 26.785 -19.868 2.942 1.00 48.03 798 GLU A N 1
ATOM 6440 C CA . GLU A 1 798 ? 28.071 -19.775 2.232 1.00 48.03 798 GLU A CA 1
ATOM 6441 C C . GLU A 1 798 ? 29.259 -19.694 3.199 1.00 48.03 798 GLU A C 1
ATOM 6443 O O . GLU A 1 798 ? 30.247 -20.387 3.002 1.00 48.03 798 GLU A O 1
ATOM 6448 N N . GLU A 1 799 ? 29.167 -18.923 4.286 1.00 50.38 799 GLU A N 1
ATOM 6449 C CA . GLU A 1 799 ? 30.197 -18.862 5.338 1.00 50.38 799 GLU A CA 1
ATOM 6450 C C . GLU A 1 799 ? 30.321 -20.214 6.072 1.00 50.38 799 GLU A C 1
ATOM 6452 O O . GLU A 1 799 ? 31.427 -20.694 6.313 1.00 50.38 799 GLU A O 1
ATOM 6457 N N . GLN A 1 800 ? 29.201 -20.896 6.344 1.00 51.47 800 GLN A N 1
ATOM 6458 C CA . GLN A 1 800 ? 29.202 -22.261 6.887 1.00 51.47 800 GLN A CA 1
ATOM 6459 C C . GLN A 1 800 ? 29.729 -23.291 5.878 1.00 51.47 800 GLN A C 1
ATOM 6461 O O . GLN A 1 800 ? 30.540 -24.135 6.247 1.00 51.47 800 GLN A O 1
ATOM 6466 N N . ARG A 1 801 ? 29.330 -23.202 4.602 1.00 53.47 801 ARG A N 1
ATOM 6467 C CA . ARG A 1 801 ? 29.810 -24.079 3.521 1.00 53.47 801 ARG A CA 1
ATOM 6468 C C . ARG A 1 801 ? 31.278 -23.860 3.199 1.00 53.47 801 ARG A C 1
ATOM 6470 O O . ARG A 1 801 ? 31.959 -24.832 2.939 1.00 53.47 801 ARG A O 1
ATOM 6477 N N . SER A 1 802 ? 31.783 -22.632 3.216 1.00 52.12 802 SER A N 1
ATOM 6478 C CA . SER A 1 802 ? 33.199 -22.327 2.974 1.00 52.12 802 SER A CA 1
ATOM 6479 C C . SER A 1 802 ? 34.069 -22.736 4.159 1.00 52.12 802 SER A C 1
ATOM 6481 O O . SER A 1 802 ? 35.142 -23.293 3.948 1.00 52.12 802 SER A O 1
ATOM 6483 N N . ALA A 1 803 ? 33.592 -22.571 5.398 1.00 61.66 803 ALA A N 1
ATOM 6484 C CA . ALA A 1 803 ? 34.247 -23.131 6.579 1.00 61.66 803 ALA A CA 1
ATOM 6485 C C . ALA A 1 803 ? 34.250 -24.669 6.563 1.00 61.66 803 ALA A C 1
ATOM 6487 O O . ALA A 1 803 ? 35.256 -25.285 6.912 1.00 61.66 803 ALA A O 1
ATOM 6488 N N . GLN A 1 804 ? 33.153 -25.291 6.125 1.00 66.75 804 GLN A N 1
ATOM 6489 C CA . GLN A 1 804 ? 33.045 -26.741 5.986 1.00 66.75 804 GLN A CA 1
ATOM 6490 C C . GLN A 1 804 ? 33.906 -27.273 4.835 1.00 66.75 804 GLN A C 1
ATOM 6492 O O . GLN A 1 804 ? 34.679 -28.194 5.049 1.00 66.75 804 GLN A O 1
ATOM 6497 N N . LYS A 1 805 ? 33.882 -26.627 3.667 1.00 70.44 805 LYS A N 1
ATOM 6498 C CA . LYS A 1 805 ? 34.710 -26.965 2.505 1.00 70.44 805 LYS A CA 1
ATOM 6499 C C . LYS A 1 805 ? 36.196 -26.782 2.798 1.00 70.44 805 LYS A C 1
ATOM 6501 O O . LYS A 1 805 ? 36.989 -27.608 2.386 1.00 70.44 805 LYS A O 1
ATOM 6506 N N . LYS A 1 806 ? 36.581 -25.767 3.582 1.00 70.19 806 LYS A N 1
ATOM 6507 C CA . LYS A 1 806 ? 37.963 -25.599 4.055 1.00 70.19 806 LYS A CA 1
ATOM 6508 C C . LYS A 1 806 ? 38.388 -26.725 5.006 1.00 70.19 806 LYS A C 1
ATOM 6510 O O . LYS A 1 806 ? 39.499 -27.219 4.878 1.00 70.19 806 LYS A O 1
ATOM 6515 N N . ARG A 1 807 ? 37.509 -27.170 5.915 1.00 71.38 807 ARG A N 1
ATOM 6516 C CA . ARG A 1 807 ? 37.762 -28.344 6.776 1.00 71.38 807 ARG A CA 1
ATOM 6517 C C . ARG A 1 807 ? 37.850 -29.640 5.968 1.00 71.38 807 ARG A C 1
ATOM 6519 O O . ARG A 1 807 ? 38.744 -30.438 6.218 1.00 71.38 807 ARG A O 1
ATOM 6526 N N . GLU A 1 808 ? 36.964 -29.823 4.994 1.00 74.88 808 GLU A N 1
ATOM 6527 C CA . GLU A 1 808 ? 36.961 -30.968 4.079 1.00 74.88 808 GLU A CA 1
ATOM 6528 C C . GLU A 1 808 ? 38.199 -30.963 3.168 1.00 74.88 808 GLU A C 1
ATOM 6530 O O . GLU A 1 808 ? 38.795 -32.014 2.971 1.00 74.88 808 GLU A O 1
ATOM 6535 N N . ASP A 1 809 ? 38.646 -29.801 2.679 1.00 73.56 809 ASP A N 1
ATOM 6536 C CA . ASP A 1 809 ? 39.874 -29.649 1.888 1.00 73.56 809 ASP A CA 1
ATOM 6537 C C . ASP A 1 809 ? 41.135 -29.880 2.740 1.00 73.56 809 ASP A C 1
ATOM 6539 O O . ASP A 1 809 ? 42.091 -30.487 2.260 1.00 73.56 809 ASP A O 1
ATOM 6543 N N . ASP A 1 810 ? 41.154 -29.452 4.007 1.00 73.88 810 ASP A N 1
ATOM 6544 C CA . ASP A 1 810 ? 42.258 -29.726 4.939 1.00 73.88 810 ASP A CA 1
ATOM 6545 C C . ASP A 1 810 ? 42.310 -31.219 5.332 1.00 73.88 810 ASP A C 1
ATOM 6547 O O . ASP A 1 810 ? 43.391 -31.813 5.392 1.00 73.88 810 ASP A O 1
ATOM 6551 N N . GLU A 1 811 ? 41.155 -31.865 5.536 1.00 74.19 811 GLU A N 1
ATOM 6552 C CA . GLU A 1 811 ? 41.065 -33.319 5.720 1.00 74.19 811 GLU A CA 1
ATOM 6553 C C . GLU A 1 811 ? 41.459 -34.082 4.458 1.00 74.19 811 GLU A C 1
ATOM 6555 O O . GLU A 1 811 ? 42.182 -35.074 4.541 1.00 74.19 811 GLU A O 1
ATOM 6560 N N . ARG A 1 812 ? 41.022 -33.617 3.287 1.00 73.88 812 ARG A N 1
ATOM 6561 C CA . ARG A 1 812 ? 41.376 -34.201 1.998 1.00 73.88 812 ARG A CA 1
ATOM 6562 C C . ARG A 1 812 ? 42.871 -34.084 1.746 1.00 73.88 812 ARG A C 1
ATOM 6564 O O . ARG A 1 812 ? 43.468 -35.080 1.374 1.00 73.88 812 ARG A O 1
ATOM 6571 N N . LYS A 1 813 ? 43.503 -32.945 2.041 1.00 75.75 813 LYS A N 1
ATOM 6572 C CA . LYS A 1 813 ? 44.967 -32.790 1.969 1.00 75.75 813 LYS A CA 1
ATOM 6573 C C . LYS A 1 813 ? 45.699 -33.708 2.945 1.00 75.75 813 LYS A C 1
ATOM 6575 O O . LYS A 1 813 ? 46.744 -34.244 2.591 1.00 75.75 813 LYS A O 1
ATOM 6580 N N . LYS A 1 814 ? 45.159 -33.939 4.149 1.00 72.88 814 LYS A N 1
ATOM 6581 C CA . LYS A 1 814 ? 45.697 -34.942 5.088 1.00 72.88 814 LYS A CA 1
ATOM 6582 C C . LYS A 1 814 ? 45.575 -36.366 4.545 1.00 72.88 814 LYS A C 1
ATOM 6584 O O . LYS A 1 814 ? 46.548 -37.110 4.605 1.00 72.88 814 LYS A O 1
ATOM 6589 N N . ARG A 1 815 ? 44.413 -36.731 3.996 1.00 75.12 815 ARG A N 1
ATOM 6590 C CA . ARG A 1 815 ? 44.178 -38.048 3.386 1.00 75.12 815 ARG A CA 1
ATOM 6591 C C . ARG A 1 815 ? 45.035 -38.242 2.144 1.00 75.12 815 ARG A C 1
ATOM 6593 O O . ARG A 1 815 ? 45.641 -39.290 2.028 1.00 75.12 815 ARG A O 1
ATOM 6600 N N . GLU A 1 816 ? 45.168 -37.232 1.288 1.00 72.94 816 GLU A N 1
ATOM 6601 C CA . GLU A 1 816 ? 46.037 -37.243 0.107 1.00 72.94 816 GLU A CA 1
ATOM 6602 C C . GLU A 1 816 ? 47.521 -37.313 0.498 1.00 72.94 816 GLU A C 1
ATOM 6604 O O . GLU A 1 816 ? 48.273 -38.007 -0.177 1.00 72.94 816 GLU A O 1
ATOM 6609 N N . ALA A 1 817 ? 47.952 -36.682 1.600 1.00 70.19 817 ALA A N 1
ATOM 6610 C CA . ALA A 1 817 ? 49.304 -36.828 2.159 1.00 70.19 817 ALA A CA 1
ATOM 6611 C C . ALA A 1 817 ? 49.562 -38.240 2.727 1.00 70.19 817 ALA A C 1
ATOM 6613 O O . ALA A 1 817 ? 50.654 -38.793 2.594 1.00 70.19 817 ALA A O 1
ATOM 6614 N N . GLU A 1 818 ? 48.550 -38.853 3.342 1.00 71.88 818 GLU A N 1
ATOM 6615 C CA . GLU A 1 818 ? 48.626 -40.221 3.860 1.00 71.88 818 GLU A CA 1
ATOM 6616 C C . GLU A 1 818 ? 48.545 -41.271 2.737 1.00 71.88 818 GLU A C 1
ATOM 6618 O O . GLU A 1 818 ? 49.269 -42.266 2.761 1.00 71.88 818 GLU A O 1
ATOM 6623 N N . GLU A 1 819 ? 47.725 -41.029 1.712 1.00 70.00 819 GLU A N 1
ATOM 6624 C CA . GLU A 1 819 ? 47.645 -41.832 0.491 1.00 70.00 819 GLU A CA 1
ATOM 6625 C C . GLU A 1 819 ? 48.903 -41.695 -0.353 1.00 70.00 819 GLU A C 1
ATOM 6627 O O . GLU A 1 819 ? 49.350 -42.694 -0.899 1.00 70.00 819 GLU A O 1
ATOM 6632 N N . THR A 1 820 ? 49.505 -40.504 -0.460 1.00 66.62 820 THR A N 1
ATOM 6633 C CA . THR A 1 820 ? 50.801 -40.362 -1.137 1.00 66.62 820 THR A CA 1
ATOM 6634 C C . THR A 1 820 ? 51.864 -41.140 -0.390 1.00 66.62 820 THR A C 1
ATOM 6636 O O . THR A 1 820 ? 52.567 -41.887 -1.046 1.00 66.62 820 THR A O 1
ATOM 6639 N N . ARG A 1 821 ? 51.913 -41.096 0.949 1.00 66.31 821 ARG A N 1
ATOM 6640 C CA . ARG A 1 821 ? 52.832 -41.925 1.750 1.00 66.31 821 ARG A CA 1
ATOM 6641 C C . ARG A 1 821 ? 52.618 -43.434 1.541 1.00 66.31 821 ARG A C 1
ATOM 6643 O O . ARG A 1 821 ? 53.589 -44.154 1.320 1.00 66.31 821 ARG A O 1
ATOM 6650 N N . LYS A 1 822 ? 51.364 -43.899 1.534 1.00 67.69 822 LYS A N 1
ATOM 6651 C CA . LYS A 1 822 ? 51.006 -45.302 1.241 1.00 67.69 822 LYS A CA 1
ATOM 6652 C C . LYS A 1 822 ? 51.312 -45.687 -0.212 1.00 67.69 822 LYS A C 1
ATOM 6654 O O . LYS A 1 822 ? 51.778 -46.791 -0.463 1.00 67.69 822 LYS A O 1
ATOM 6659 N N . ARG A 1 823 ? 51.126 -44.770 -1.168 1.00 63.03 823 ARG A N 1
ATOM 6660 C CA . ARG A 1 823 ? 51.499 -44.949 -2.580 1.00 63.03 823 ARG A CA 1
ATOM 6661 C C . ARG A 1 823 ? 53.007 -44.928 -2.791 1.00 63.03 823 ARG A C 1
ATOM 6663 O O . ARG A 1 823 ? 53.441 -45.645 -3.674 1.00 63.03 823 ARG A O 1
ATOM 6670 N N . THR A 1 824 ? 53.815 -44.203 -2.013 1.00 63.25 824 THR A N 1
ATOM 6671 C CA . THR A 1 824 ? 55.284 -44.323 -2.087 1.00 63.25 824 THR A CA 1
ATOM 6672 C C . THR A 1 824 ? 55.748 -45.684 -1.568 1.00 63.25 824 THR A C 1
ATOM 6674 O O . THR A 1 824 ? 56.645 -46.290 -2.150 1.00 63.25 824 THR A O 1
ATOM 6677 N N . GLU A 1 825 ? 55.112 -46.201 -0.513 1.00 61.75 825 GLU A N 1
ATOM 6678 C CA . GLU A 1 825 ? 55.366 -47.550 0.016 1.00 61.75 825 GLU A CA 1
ATOM 6679 C C . GLU A 1 825 ? 54.913 -48.648 -0.968 1.00 61.75 825 GLU A C 1
ATOM 6681 O O . GLU A 1 825 ? 55.624 -49.630 -1.179 1.00 61.75 825 GLU A O 1
ATOM 6686 N N . GLU A 1 826 ? 53.775 -48.463 -1.643 1.00 61.50 826 GLU A N 1
ATOM 6687 C CA . GLU A 1 826 ? 53.245 -49.415 -2.624 1.00 61.50 826 GLU A CA 1
ATOM 6688 C C . GLU A 1 826 ? 53.893 -49.286 -4.017 1.00 61.50 826 GLU A C 1
ATOM 6690 O O . GLU A 1 826 ? 54.069 -50.298 -4.685 1.00 61.50 826 GLU A O 1
ATOM 6695 N N . GLU A 1 827 ? 54.323 -48.094 -4.454 1.00 58.78 827 GLU A N 1
ATOM 6696 C CA . GLU A 1 827 ? 55.145 -47.897 -5.662 1.00 58.78 827 GLU A CA 1
ATOM 6697 C C . GLU A 1 827 ? 56.524 -48.526 -5.503 1.00 58.78 827 GLU A C 1
ATOM 6699 O O . GLU A 1 827 ? 57.047 -49.053 -6.479 1.00 58.78 827 GLU A O 1
ATOM 6704 N N . ASN A 1 828 ? 57.116 -48.508 -4.307 1.00 58.06 828 ASN A N 1
ATOM 6705 C CA . ASN A 1 828 ? 58.355 -49.242 -4.059 1.00 58.06 828 ASN A CA 1
ATOM 6706 C C . ASN A 1 828 ? 58.138 -50.758 -4.200 1.00 58.06 828 ASN A C 1
ATOM 6708 O O . ASN A 1 828 ? 59.004 -51.440 -4.735 1.00 58.06 828 ASN A O 1
ATOM 6712 N N . ARG A 1 829 ? 56.950 -51.260 -3.833 1.00 56.16 829 ARG A N 1
ATOM 6713 C CA . ARG A 1 829 ? 56.552 -52.669 -4.000 1.00 56.16 829 ARG A CA 1
ATOM 6714 C C . ARG A 1 829 ? 56.183 -53.023 -5.450 1.00 56.16 829 ARG A C 1
ATOM 6716 O O . ARG A 1 829 ? 56.506 -54.100 -5.929 1.00 56.16 829 ARG A O 1
ATOM 6723 N N . LYS A 1 830 ? 55.550 -52.098 -6.182 1.00 55.97 830 LYS A N 1
ATOM 6724 C CA . LYS A 1 830 ? 55.111 -52.277 -7.579 1.00 55.97 830 LYS A CA 1
ATOM 6725 C C . LYS A 1 830 ? 56.201 -51.985 -8.608 1.00 55.97 830 LYS A C 1
ATOM 6727 O O . LYS A 1 830 ? 56.167 -52.586 -9.670 1.00 55.97 830 LYS A O 1
ATOM 6732 N N . LYS A 1 831 ? 57.203 -51.139 -8.330 1.00 54.34 831 LYS A N 1
ATOM 6733 C CA . LYS A 1 831 ? 58.391 -50.961 -9.200 1.00 54.34 831 LYS A CA 1
ATOM 6734 C C . LYS A 1 831 ? 59.259 -52.225 -9.269 1.00 54.34 831 LYS A C 1
ATOM 6736 O O . LYS A 1 831 ? 60.026 -52.378 -10.219 1.00 54.34 831 LYS A O 1
ATOM 6741 N N . GLU A 1 832 ? 59.089 -53.140 -8.317 1.00 52.56 832 GLU A N 1
ATOM 6742 C CA . GLU A 1 832 ? 59.652 -54.492 -8.343 1.00 52.56 832 GLU A CA 1
ATOM 6743 C C . GLU A 1 832 ? 58.849 -55.439 -9.265 1.00 52.56 832 GLU A C 1
ATOM 6745 O O . GLU A 1 832 ? 59.435 -56.261 -9.964 1.00 52.56 832 GLU A O 1
ATOM 6750 N N . GLU A 1 833 ? 57.530 -55.242 -9.388 1.00 50.22 833 GLU A N 1
ATOM 6751 C CA . GLU A 1 833 ? 56.621 -56.067 -10.207 1.00 50.22 833 GLU A CA 1
ATOM 6752 C C . GLU A 1 833 ? 56.424 -55.538 -11.652 1.00 50.22 833 GLU A C 1
ATOM 6754 O O . GLU A 1 833 ? 56.294 -56.311 -12.601 1.00 50.22 833 GLU A O 1
ATOM 6759 N N . GLU A 1 834 ? 56.486 -54.221 -11.874 1.00 52.62 834 GLU A N 1
ATOM 6760 C CA . GLU A 1 834 ? 56.267 -53.553 -13.171 1.00 52.62 834 GLU A CA 1
ATOM 6761 C C . GLU A 1 834 ? 57.495 -53.623 -14.106 1.00 52.62 834 GLU A C 1
ATOM 6763 O O . GLU A 1 834 ? 57.386 -53.366 -15.310 1.00 52.62 834 GLU A O 1
ATOM 6768 N N . ARG A 1 835 ? 58.658 -54.057 -13.588 1.00 50.31 835 ARG A N 1
ATOM 6769 C CA . ARG A 1 835 ? 59.785 -54.511 -14.425 1.00 50.31 835 ARG A CA 1
ATOM 6770 C C . ARG A 1 835 ? 59.404 -55.717 -15.297 1.00 50.31 835 ARG A C 1
ATOM 6772 O O . ARG A 1 835 ? 59.993 -55.876 -16.361 1.00 50.31 835 ARG A O 1
ATOM 6779 N N . ASN A 1 836 ? 58.387 -56.497 -14.914 1.00 49.38 836 ASN A N 1
ATOM 6780 C CA . ASN A 1 836 ? 57.976 -57.710 -15.629 1.00 49.38 836 ASN A CA 1
ATOM 6781 C C . ASN A 1 836 ? 56.785 -57.537 -16.589 1.00 49.38 836 ASN A C 1
ATOM 6783 O O . ASN A 1 836 ? 56.467 -58.473 -17.320 1.00 49.38 836 ASN A O 1
ATOM 6787 N N . LEU A 1 837 ? 56.142 -56.364 -16.657 1.00 48.16 837 LEU A N 1
ATOM 6788 C CA . LEU A 1 837 ? 54.946 -56.172 -17.496 1.00 48.16 837 LEU A CA 1
ATOM 6789 C C . LEU A 1 837 ? 54.966 -54.888 -18.341 1.00 48.16 837 LEU A C 1
ATOM 6791 O O . LEU A 1 837 ? 53.929 -54.387 -18.753 1.00 48.16 837 LEU A O 1
ATOM 6795 N N . LYS A 1 838 ? 56.155 -54.373 -18.676 1.00 43.38 838 LYS A N 1
ATOM 6796 C CA . LYS A 1 838 ? 56.346 -53.335 -19.712 1.00 43.38 838 LYS A CA 1
ATOM 6797 C C . LYS A 1 838 ? 56.833 -53.915 -21.046 1.00 43.38 838 LYS A C 1
ATOM 6799 O O . LYS A 1 838 ? 57.650 -53.302 -21.724 1.00 43.38 838 LYS A O 1
ATOM 6804 N N . GLN A 1 839 ? 56.305 -55.082 -21.437 1.00 46.91 839 GLN A N 1
ATOM 6805 C CA . GLN A 1 839 ? 56.613 -55.729 -22.725 1.00 46.91 839 GLN A CA 1
ATOM 6806 C C . GLN A 1 839 ? 55.401 -55.926 -23.659 1.00 46.91 839 GLN A C 1
ATOM 6808 O O . GLN A 1 839 ? 55.580 -56.369 -24.790 1.00 46.91 839 GLN A O 1
ATOM 6813 N N . LYS A 1 840 ? 54.167 -55.581 -23.268 1.00 43.75 840 LYS A N 1
ATOM 6814 C CA . LYS A 1 840 ? 52.991 -55.759 -24.142 1.00 43.75 840 LYS A CA 1
ATOM 6815 C C . LYS A 1 840 ? 51.938 -54.682 -23.903 1.00 43.75 840 LYS A C 1
ATOM 6817 O O . LYS A 1 840 ? 51.063 -54.901 -23.089 1.00 43.75 840 LYS A O 1
ATOM 6822 N N . GLU A 1 841 ? 52.063 -53.545 -24.591 1.00 42.03 841 GLU A N 1
ATOM 6823 C CA . GLU A 1 841 ? 50.942 -52.692 -25.073 1.00 42.03 841 GLU A CA 1
ATOM 6824 C C . GLU A 1 841 ? 51.421 -51.339 -25.637 1.00 42.03 841 GLU A C 1
ATOM 6826 O O . GLU A 1 841 ? 50.755 -50.309 -25.572 1.00 42.03 841 GLU A O 1
ATOM 6831 N N . LYS A 1 842 ? 52.588 -51.335 -26.288 1.00 41.50 842 LYS A N 1
ATOM 6832 C CA . LYS A 1 842 ? 52.873 -50.369 -27.351 1.00 41.50 842 LYS A CA 1
ATOM 6833 C C . LYS A 1 842 ? 52.479 -51.022 -28.665 1.00 41.50 842 LYS A C 1
ATOM 6835 O O . LYS A 1 842 ? 53.349 -51.568 -29.315 1.00 41.50 842 LYS A O 1
ATOM 6840 N N . ASP A 1 843 ? 51.186 -51.054 -28.974 1.00 40.12 843 ASP A N 1
ATOM 6841 C CA . ASP A 1 843 ? 50.654 -51.196 -30.337 1.00 40.12 843 ASP A CA 1
ATOM 6842 C C . ASP A 1 843 ? 49.126 -51.206 -30.281 1.00 40.12 843 ASP A C 1
ATOM 6844 O O . ASP A 1 843 ? 48.521 -52.239 -30.011 1.00 40.12 843 ASP A O 1
ATOM 6848 N N . LYS A 1 844 ? 48.517 -50.036 -30.512 1.00 38.47 844 LYS A N 1
ATOM 6849 C CA . LYS A 1 844 ? 47.244 -49.831 -31.248 1.00 38.47 844 LYS A CA 1
ATOM 6850 C C . LYS A 1 844 ? 46.763 -48.375 -31.163 1.00 38.47 844 LYS A C 1
ATOM 6852 O O . LYS A 1 844 ? 45.581 -48.080 -31.050 1.00 38.47 844 LYS A O 1
ATOM 6857 N N . ILE A 1 845 ? 47.696 -47.431 -31.315 1.00 43.94 845 ILE A N 1
ATOM 6858 C CA . ILE A 1 845 ? 47.387 -46.047 -31.705 1.00 43.94 845 ILE A CA 1
ATOM 6859 C C . ILE A 1 845 ? 47.535 -45.974 -33.230 1.00 43.94 845 ILE A C 1
ATOM 6861 O O . ILE A 1 845 ? 48.513 -45.455 -33.753 1.00 43.94 845 ILE A O 1
ATOM 6865 N N . LYS A 1 846 ? 46.592 -46.582 -33.957 1.00 42.72 846 LYS A N 1
ATOM 6866 C CA . LYS A 1 846 ? 46.462 -46.476 -35.422 1.00 42.72 846 LYS A CA 1
ATOM 6867 C C . LYS A 1 846 ? 45.006 -46.690 -35.847 1.00 42.72 846 LYS A C 1
ATOM 6869 O O . LYS A 1 846 ? 44.704 -47.545 -36.661 1.00 42.72 846 LYS A O 1
ATOM 6874 N N . GLU A 1 847 ? 44.092 -45.891 -35.306 1.00 41.62 847 GLU A N 1
ATOM 6875 C CA . GLU A 1 847 ? 42.756 -45.747 -35.912 1.00 41.62 847 GLU A CA 1
ATOM 6876 C C . GLU A 1 847 ? 42.122 -44.380 -35.628 1.00 41.62 847 GLU A C 1
ATOM 6878 O O . GLU A 1 847 ? 40.913 -44.198 -35.575 1.00 41.62 847 GLU A O 1
ATOM 6883 N N . LYS A 1 848 ? 42.969 -43.363 -35.452 1.00 45.31 848 LYS A N 1
ATOM 6884 C CA . LYS A 1 848 ? 42.553 -41.981 -35.214 1.00 45.31 848 LYS A CA 1
ATOM 6885 C C . LYS A 1 848 ? 42.762 -41.166 -36.490 1.00 45.31 848 LYS A C 1
ATOM 6887 O O . LYS A 1 848 ? 43.634 -40.309 -36.519 1.00 45.31 848 LYS A O 1
ATOM 6892 N N . LYS A 1 849 ? 42.068 -41.524 -37.582 1.00 46.81 849 LYS A N 1
ATOM 6893 C CA . LYS A 1 849 ? 42.095 -40.740 -38.841 1.00 46.81 849 LYS A CA 1
ATOM 6894 C C . LYS A 1 849 ? 40.946 -40.995 -39.836 1.00 46.81 849 LYS A C 1
ATOM 6896 O O . LYS A 1 849 ? 41.094 -40.699 -41.014 1.00 46.81 849 LYS A O 1
ATOM 6901 N N . LYS A 1 850 ? 39.799 -41.510 -39.376 1.00 48.28 850 LYS A N 1
ATOM 6902 C CA . LYS A 1 850 ? 38.574 -41.644 -40.199 1.00 48.28 850 LYS A CA 1
ATOM 6903 C C . LYS A 1 850 ? 37.319 -40.974 -39.616 1.00 48.28 850 LYS A C 1
ATOM 6905 O O . LYS A 1 850 ? 36.263 -41.070 -40.217 1.00 48.28 850 LYS A O 1
ATOM 6910 N N . LEU A 1 851 ? 37.424 -40.273 -38.485 1.00 47.09 851 LEU A N 1
ATOM 6911 C CA . LEU A 1 851 ? 36.266 -39.818 -37.699 1.00 47.09 851 LEU A CA 1
ATOM 6912 C C . LEU A 1 851 ? 36.125 -38.285 -37.646 1.00 47.09 851 LEU A C 1
ATOM 6914 O O . LEU A 1 851 ? 35.841 -37.718 -36.588 1.00 47.09 851 LEU A O 1
ATOM 6918 N N . GLU A 1 852 ? 36.428 -37.604 -38.751 1.00 45.41 852 GLU A N 1
ATOM 6919 C CA . GLU A 1 852 ? 36.465 -36.133 -38.787 1.00 45.41 852 GLU A CA 1
ATOM 6920 C C . GLU A 1 852 ? 35.636 -35.500 -39.916 1.00 45.41 852 GLU A C 1
ATOM 6922 O O . GLU A 1 852 ? 35.383 -34.307 -39.863 1.00 45.41 852 GLU A O 1
ATOM 6927 N N . GLU A 1 853 ? 35.075 -36.294 -40.836 1.00 47.78 853 GLU A N 1
ATOM 6928 C CA . GLU A 1 853 ? 34.095 -35.816 -41.837 1.00 47.78 853 GLU A CA 1
ATOM 6929 C C . GLU A 1 853 ? 32.638 -36.216 -41.504 1.00 47.78 853 GLU A C 1
ATOM 6931 O O . GLU A 1 853 ? 31.692 -35.688 -42.083 1.00 47.78 853 GLU A O 1
ATOM 6936 N N . GLU A 1 854 ? 32.430 -37.090 -40.510 1.00 48.94 854 GLU A N 1
ATOM 6937 C CA . GLU A 1 854 ? 31.099 -37.467 -39.989 1.00 48.94 854 GLU A CA 1
ATOM 6938 C C . GLU A 1 854 ? 30.582 -36.468 -38.930 1.00 48.94 854 GLU A C 1
ATOM 6940 O O . GLU A 1 854 ? 29.380 -36.234 -38.802 1.00 48.94 854 GLU A O 1
ATOM 6945 N N . LYS A 1 855 ? 31.502 -35.772 -38.245 1.00 52.12 855 LYS A N 1
ATOM 6946 C CA . LYS A 1 855 ? 31.197 -34.844 -37.142 1.00 52.12 855 LYS A CA 1
ATOM 6947 C C . LYS A 1 855 ? 30.438 -33.585 -37.567 1.00 52.12 855 LYS A C 1
ATOM 6949 O O . LYS A 1 855 ? 29.686 -33.037 -36.769 1.00 52.12 855 LYS A O 1
ATOM 6954 N N . GLU A 1 856 ? 30.592 -33.133 -38.810 1.00 53.25 856 GLU A N 1
ATOM 6955 C CA . GLU A 1 856 ? 30.029 -31.849 -39.256 1.00 53.25 856 GLU A CA 1
ATOM 6956 C C . GLU A 1 856 ? 28.564 -31.957 -39.727 1.00 53.25 856 GLU A C 1
ATOM 6958 O O . GLU A 1 856 ? 27.809 -30.982 -39.676 1.00 53.25 856 GLU A O 1
ATOM 6963 N N . ARG A 1 857 ? 28.117 -33.159 -40.130 1.00 49.81 857 ARG A N 1
ATOM 6964 C CA . ARG A 1 857 ? 26.694 -33.438 -40.411 1.00 49.81 857 ARG A CA 1
ATOM 6965 C C . ARG A 1 857 ? 25.906 -33.721 -39.132 1.00 49.81 857 ARG A C 1
ATOM 6967 O O . ARG A 1 857 ? 24.787 -33.226 -39.007 1.00 49.81 857 ARG A O 1
ATOM 6974 N N . GLU A 1 858 ? 26.512 -34.407 -38.162 1.00 55.12 858 GLU A N 1
ATOM 6975 C CA . GLU A 1 858 ? 25.914 -34.632 -36.840 1.00 55.12 858 GLU A CA 1
ATOM 6976 C C . GLU A 1 858 ? 25.671 -33.319 -36.081 1.00 55.12 858 GLU A C 1
ATOM 6978 O O . GLU A 1 858 ? 24.650 -33.174 -35.413 1.00 55.12 858 GLU A O 1
ATOM 6983 N N . GLU A 1 859 ? 26.548 -32.317 -36.210 1.00 55.25 859 GLU A N 1
ATOM 6984 C CA . GLU A 1 859 ? 26.459 -31.078 -35.426 1.00 55.25 859 GLU A CA 1
ATOM 6985 C C . GLU A 1 859 ? 25.243 -30.193 -35.779 1.00 55.25 859 GLU A C 1
ATOM 6987 O O . GLU A 1 859 ? 24.706 -29.495 -34.915 1.00 55.25 859 GLU A O 1
ATOM 6992 N N . LYS A 1 860 ? 24.744 -30.248 -37.022 1.00 54.75 860 LYS A N 1
ATOM 6993 C CA . LYS A 1 860 ? 23.538 -29.505 -37.449 1.00 54.75 860 LYS A CA 1
ATOM 6994 C C . LYS A 1 860 ? 22.234 -30.174 -37.011 1.00 54.75 860 LYS A C 1
ATOM 6996 O O . LYS A 1 860 ? 21.272 -29.474 -36.690 1.00 54.75 860 LYS A O 1
ATOM 7001 N N . GLU A 1 861 ? 22.203 -31.503 -36.961 1.00 54.84 861 GLU A N 1
ATOM 7002 C CA . GLU A 1 861 ? 21.070 -32.271 -36.435 1.00 54.84 861 GLU A CA 1
ATOM 7003 C C . GLU A 1 861 ? 21.010 -32.180 -34.900 1.00 54.84 861 GLU A C 1
ATOM 7005 O O . GLU A 1 861 ? 19.935 -31.986 -34.326 1.00 54.84 861 GLU A O 1
ATOM 7010 N N . LYS A 1 862 ? 22.178 -32.151 -34.240 1.00 57.00 862 LYS A N 1
ATOM 7011 C CA . LYS A 1 862 ? 22.323 -31.946 -32.791 1.00 57.00 862 LYS A CA 1
ATOM 7012 C C . LYS A 1 862 ? 21.691 -30.642 -32.308 1.00 57.00 862 LYS A C 1
ATOM 7014 O O . LYS A 1 862 ? 20.976 -30.665 -31.315 1.00 57.00 862 LYS A O 1
ATOM 7019 N N . ARG A 1 863 ? 21.865 -29.539 -33.048 1.00 57.91 863 ARG A N 1
ATOM 7020 C CA . ARG A 1 863 ? 21.329 -28.211 -32.683 1.00 57.91 863 ARG A CA 1
ATOM 7021 C C . ARG A 1 863 ? 19.802 -28.112 -32.798 1.00 57.91 863 ARG A C 1
ATOM 7023 O O . ARG A 1 863 ? 19.175 -27.412 -32.009 1.00 57.91 863 ARG A O 1
ATOM 7030 N N . ARG A 1 864 ? 19.181 -28.830 -33.746 1.00 56.31 864 ARG A N 1
ATOM 7031 C CA . ARG A 1 864 ? 17.709 -28.921 -33.846 1.00 56.31 864 ARG A CA 1
ATOM 7032 C C . ARG A 1 864 ? 17.120 -29.795 -32.739 1.00 56.31 864 ARG A C 1
ATOM 7034 O O . ARG A 1 864 ? 16.124 -29.410 -32.134 1.00 56.31 864 ARG A O 1
ATOM 7041 N N . LEU A 1 865 ? 17.771 -30.919 -32.442 1.00 56.84 865 LEU A N 1
ATOM 7042 C CA . LEU A 1 865 ? 17.384 -31.817 -31.355 1.00 56.84 865 LEU A CA 1
ATOM 7043 C C . LEU A 1 865 ? 17.618 -31.182 -29.968 1.00 56.84 865 LEU A C 1
ATOM 7045 O O . LEU A 1 865 ? 16.872 -31.457 -29.035 1.00 56.84 865 LEU A O 1
ATOM 7049 N N . GLU A 1 866 ? 18.633 -30.324 -29.819 1.00 58.34 866 GLU A N 1
ATOM 7050 C CA . GLU A 1 866 ? 18.912 -29.568 -28.589 1.00 58.34 866 GLU A CA 1
ATOM 7051 C C . GLU A 1 866 ? 17.842 -28.523 -28.290 1.00 58.34 866 GLU A C 1
ATOM 7053 O O . GLU A 1 866 ? 17.401 -28.462 -27.150 1.00 58.34 866 GLU A O 1
ATOM 7058 N N . ALA A 1 867 ? 17.350 -27.779 -29.284 1.00 59.06 867 ALA A N 1
ATOM 7059 C CA . ALA A 1 867 ? 16.285 -26.793 -29.074 1.00 59.06 867 ALA A CA 1
ATOM 7060 C C . ALA A 1 867 ? 14.945 -27.440 -28.656 1.00 59.06 867 ALA A C 1
ATOM 7062 O O . ALA A 1 867 ? 14.190 -26.883 -27.857 1.00 59.06 867 ALA A O 1
ATOM 7063 N N . GLU A 1 868 ? 14.650 -28.641 -29.162 1.00 58.53 868 GLU A N 1
ATOM 7064 C CA . GLU A 1 868 ? 13.454 -29.404 -28.782 1.00 58.53 868 GLU A CA 1
ATOM 7065 C C . GLU A 1 868 ? 13.610 -30.065 -27.400 1.00 58.53 868 GLU A C 1
ATOM 7067 O O . GLU A 1 868 ? 12.693 -30.007 -26.575 1.00 58.53 868 GLU A O 1
ATOM 7072 N N . LYS A 1 869 ? 14.809 -30.579 -27.089 1.00 62.47 869 LYS A N 1
ATOM 7073 C CA . LYS A 1 869 ? 15.179 -31.047 -25.743 1.00 62.47 869 LYS A CA 1
ATOM 7074 C C . LYS A 1 869 ? 15.196 -29.918 -24.716 1.00 62.47 869 LYS A C 1
ATOM 7076 O O . LYS A 1 869 ? 14.844 -30.153 -23.570 1.00 62.47 869 LYS A O 1
ATOM 7081 N N . GLU A 1 870 ? 15.578 -28.703 -25.089 1.00 59.88 870 GLU A N 1
ATOM 7082 C CA . GLU A 1 870 ? 15.602 -27.539 -24.198 1.00 59.88 870 GLU A CA 1
ATOM 7083 C C . GLU A 1 870 ? 14.185 -27.071 -23.849 1.00 59.88 870 GLU A C 1
ATOM 7085 O O . GLU A 1 870 ? 13.902 -26.760 -22.694 1.00 59.88 870 GLU A O 1
ATOM 7090 N N . LYS A 1 871 ? 13.253 -27.144 -24.807 1.00 58.59 871 LYS A N 1
ATOM 7091 C CA . LYS A 1 871 ? 11.829 -26.883 -24.563 1.00 58.59 871 LYS A CA 1
ATOM 7092 C C . LYS A 1 871 ? 11.195 -27.934 -23.643 1.00 58.59 871 LYS A C 1
ATOM 7094 O O . LYS A 1 871 ? 10.451 -27.562 -22.739 1.00 58.59 871 LYS A O 1
ATOM 7099 N N . GLN A 1 872 ? 11.531 -29.214 -23.825 1.00 58.28 872 GLN A N 1
ATOM 7100 C CA . GLN A 1 872 ? 11.105 -30.295 -22.925 1.00 58.28 872 GLN A CA 1
ATOM 7101 C C . GLN A 1 872 ? 11.752 -30.178 -21.537 1.00 58.28 872 GLN A C 1
ATOM 7103 O O . GLN A 1 872 ? 11.050 -30.316 -20.541 1.00 58.28 872 GLN A O 1
ATOM 7108 N N . ARG A 1 873 ? 13.039 -29.808 -21.449 1.00 61.94 873 ARG A N 1
ATOM 7109 C CA . ARG A 1 873 ? 13.741 -29.541 -20.181 1.00 61.94 873 ARG A CA 1
ATOM 7110 C C . ARG A 1 873 ? 13.127 -28.379 -19.412 1.00 61.94 873 ARG A C 1
ATOM 7112 O O . ARG A 1 873 ? 13.026 -28.472 -18.203 1.00 61.94 873 ARG A O 1
ATOM 7119 N N . LEU A 1 874 ? 12.682 -27.313 -20.078 1.00 57.12 874 LEU A N 1
ATOM 7120 C CA . LEU A 1 874 ? 12.013 -26.178 -19.426 1.00 57.12 874 LEU A CA 1
ATOM 7121 C C . LEU A 1 874 ? 10.620 -26.541 -18.882 1.00 57.12 874 LEU A C 1
ATOM 7123 O O . LEU A 1 874 ? 10.199 -26.013 -17.852 1.00 57.12 874 LEU A O 1
ATOM 7127 N N . GLU A 1 875 ? 9.900 -27.438 -19.558 1.00 56.16 875 GLU A N 1
ATOM 7128 C CA . GLU A 1 875 ? 8.611 -27.969 -19.090 1.00 56.16 875 GLU A CA 1
ATOM 7129 C C . GLU A 1 875 ? 8.784 -28.987 -17.953 1.00 56.16 875 GLU A C 1
ATOM 7131 O O . GLU A 1 875 ? 8.036 -28.965 -16.973 1.00 56.16 875 GLU A O 1
ATOM 7136 N N . GLU A 1 876 ? 9.808 -29.832 -18.046 1.00 60.25 876 GLU A N 1
ATOM 7137 C CA . GLU A 1 876 ? 10.214 -30.786 -17.018 1.00 60.25 876 GLU A CA 1
ATOM 7138 C C . GLU A 1 876 ? 10.755 -30.071 -15.776 1.00 60.25 876 GLU A C 1
ATOM 7140 O O . GLU A 1 876 ? 10.349 -30.397 -14.669 1.00 60.25 876 GLU A O 1
ATOM 7145 N N . GLN A 1 877 ? 11.552 -29.013 -15.938 1.00 54.94 877 GLN A N 1
ATOM 7146 C CA . GLN A 1 877 ? 12.067 -28.186 -14.847 1.00 54.94 877 GLN A CA 1
ATOM 7147 C C . GLN A 1 877 ? 10.935 -27.466 -14.108 1.00 54.94 877 GLN A C 1
ATOM 7149 O O . GLN A 1 877 ? 10.939 -27.439 -12.885 1.00 54.94 877 GLN A O 1
ATOM 7154 N N . ARG A 1 878 ? 9.895 -26.991 -14.810 1.00 54.88 878 ARG A N 1
ATOM 7155 C CA . ARG A 1 878 ? 8.682 -26.458 -14.159 1.00 54.88 878 ARG A CA 1
ATOM 7156 C C . ARG A 1 878 ? 7.884 -27.530 -13.411 1.00 54.88 878 ARG A C 1
ATOM 7158 O O . ARG A 1 878 ? 7.361 -27.245 -12.338 1.00 54.88 878 ARG A O 1
ATOM 7165 N N . ARG A 1 879 ? 7.778 -28.756 -13.945 1.00 59.84 879 ARG A N 1
ATOM 7166 C CA . ARG A 1 879 ? 7.133 -29.879 -13.230 1.00 59.84 879 ARG A CA 1
ATOM 7167 C C . ARG A 1 879 ? 7.942 -30.318 -12.011 1.00 59.84 879 ARG A C 1
ATOM 7169 O O . ARG A 1 879 ? 7.338 -30.567 -10.973 1.00 59.84 879 ARG A O 1
ATOM 7176 N N . LEU A 1 880 ? 9.266 -30.381 -12.128 1.00 56.88 880 LEU A N 1
ATOM 7177 C CA . LEU A 1 880 ? 10.186 -30.717 -11.045 1.00 56.88 880 LEU A CA 1
ATOM 7178 C C . LEU A 1 880 ? 10.187 -29.629 -9.967 1.00 56.88 880 LEU A C 1
ATOM 7180 O O . LEU A 1 880 ? 10.149 -29.974 -8.797 1.00 56.88 880 LEU A O 1
ATOM 7184 N N . GLU A 1 881 ? 10.119 -28.343 -10.320 1.00 51.19 881 GLU A N 1
ATOM 7185 C CA . GLU A 1 881 ? 9.951 -27.237 -9.362 1.00 51.19 881 GLU A CA 1
ATOM 7186 C C . GLU A 1 881 ? 8.600 -27.308 -8.624 1.00 51.19 881 GLU A C 1
ATOM 7188 O O . GLU A 1 881 ? 8.532 -27.074 -7.414 1.00 51.19 881 GLU A O 1
ATOM 7193 N N . ASP A 1 882 ? 7.520 -27.683 -9.320 1.00 50.12 882 ASP A N 1
ATOM 7194 C CA . ASP A 1 882 ? 6.200 -27.892 -8.713 1.00 50.12 882 ASP A CA 1
ATOM 7195 C C . ASP A 1 882 ? 6.150 -29.151 -7.820 1.00 50.12 882 ASP A C 1
ATOM 7197 O O . ASP A 1 882 ? 5.472 -29.148 -6.788 1.00 50.12 882 ASP A O 1
ATOM 7201 N N . GLU A 1 883 ? 6.846 -30.232 -8.183 1.00 51.81 883 GLU A N 1
ATOM 7202 C CA . GLU A 1 883 ? 6.978 -31.450 -7.369 1.00 51.81 883 GLU A CA 1
ATOM 7203 C C . GLU A 1 883 ? 7.924 -31.259 -6.181 1.00 51.81 883 GLU A C 1
ATOM 7205 O O . GLU A 1 883 ? 7.625 -31.718 -5.079 1.00 51.81 883 GLU A O 1
ATOM 7210 N N . GLU A 1 884 ? 9.032 -30.544 -6.361 1.00 50.19 884 GLU A N 1
ATOM 7211 C CA . GLU A 1 884 ? 9.973 -30.193 -5.301 1.00 50.19 884 GLU A CA 1
ATOM 7212 C C . GLU A 1 884 ? 9.314 -29.234 -4.305 1.00 50.19 884 GLU A C 1
ATOM 7214 O O . GLU A 1 884 ? 9.466 -29.407 -3.098 1.00 50.19 884 GLU A O 1
ATOM 7219 N N . GLY A 1 885 ? 8.466 -28.315 -4.779 1.00 48.09 885 GLY A N 1
ATOM 7220 C CA . GLY A 1 885 ? 7.601 -27.500 -3.928 1.00 48.09 885 GLY A CA 1
ATOM 7221 C C . GLY A 1 885 ? 6.630 -28.332 -3.079 1.00 48.09 885 GLY A C 1
ATOM 7222 O O . GLY A 1 885 ? 6.440 -28.033 -1.900 1.00 48.09 885 GLY A O 1
ATOM 7223 N N . ARG A 1 886 ? 6.055 -29.411 -3.631 1.00 48.88 886 ARG A N 1
ATOM 7224 C CA . ARG A 1 886 ? 5.188 -30.336 -2.871 1.00 48.88 886 ARG A CA 1
ATOM 7225 C C . ARG A 1 886 ? 5.979 -31.186 -1.876 1.00 48.88 886 ARG A C 1
ATOM 7227 O O . ARG A 1 886 ? 5.578 -31.262 -0.718 1.00 48.88 886 ARG A O 1
ATOM 7234 N N . ARG A 1 887 ? 7.122 -31.749 -2.286 1.00 49.06 887 ARG A N 1
ATOM 7235 C CA . ARG A 1 887 ? 8.030 -32.519 -1.414 1.00 49.06 887 ARG A CA 1
ATOM 7236 C C . ARG A 1 887 ? 8.588 -31.657 -0.277 1.00 49.06 887 ARG A C 1
ATOM 7238 O O . ARG A 1 887 ? 8.697 -32.123 0.853 1.00 49.06 887 ARG A O 1
ATOM 7245 N N . GLN A 1 888 ? 8.902 -30.385 -0.532 1.00 46.62 888 GLN A N 1
ATOM 7246 C CA . GLN A 1 888 ? 9.351 -29.449 0.502 1.00 46.62 888 GLN A CA 1
ATOM 7247 C C . GLN A 1 888 ? 8.226 -29.088 1.477 1.00 46.62 888 GLN A C 1
ATOM 7249 O O . GLN A 1 888 ? 8.474 -29.055 2.683 1.00 46.62 888 GLN A O 1
ATOM 7254 N N . ALA A 1 889 ? 6.997 -28.874 0.997 1.00 48.41 889 ALA A N 1
ATOM 7255 C CA . ALA A 1 889 ? 5.840 -28.654 1.865 1.00 48.41 889 ALA A CA 1
ATOM 7256 C C . ALA A 1 889 ? 5.562 -29.876 2.763 1.00 48.41 889 ALA A C 1
ATOM 7258 O O . ALA A 1 889 ? 5.333 -29.724 3.963 1.00 48.41 889 ALA A O 1
ATOM 7259 N N . GLU A 1 890 ? 5.676 -31.084 2.210 1.00 48.53 890 GLU A N 1
ATOM 7260 C CA . GLU A 1 890 ? 5.534 -32.350 2.934 1.00 48.53 890 GLU A CA 1
ATOM 7261 C C . GLU A 1 890 ? 6.634 -32.536 3.992 1.00 48.53 890 GLU A C 1
ATOM 7263 O O . GLU A 1 890 ? 6.342 -32.809 5.156 1.00 48.53 890 GLU A O 1
ATOM 7268 N N . LEU A 1 891 ? 7.896 -32.265 3.642 1.00 54.31 891 LEU A N 1
ATOM 7269 C CA . LEU A 1 891 ? 9.021 -32.329 4.576 1.00 54.31 891 LEU A CA 1
ATOM 7270 C C . LEU A 1 891 ? 8.894 -31.300 5.715 1.00 54.31 891 LEU A C 1
ATOM 7272 O O . LEU A 1 891 ? 9.300 -31.571 6.845 1.00 54.31 891 LEU A O 1
ATOM 7276 N N . ILE A 1 892 ? 8.333 -30.116 5.444 1.00 53.91 892 ILE A N 1
ATOM 7277 C CA . ILE A 1 892 ? 8.075 -29.078 6.456 1.00 53.91 892 ILE A CA 1
ATOM 7278 C C . ILE A 1 892 ? 6.951 -29.505 7.406 1.00 53.91 892 ILE A C 1
ATOM 7280 O O . ILE A 1 892 ? 7.054 -29.279 8.614 1.00 53.91 892 ILE A O 1
ATOM 7284 N N . GLU A 1 893 ? 5.890 -30.121 6.888 1.00 51.44 893 GLU A N 1
ATOM 7285 C CA . GLU A 1 893 ? 4.768 -30.607 7.694 1.00 51.44 893 GLU A CA 1
ATOM 7286 C C . GLU A 1 893 ? 5.199 -31.768 8.606 1.00 51.44 893 GLU A C 1
ATOM 7288 O O . GLU A 1 893 ? 4.906 -31.751 9.804 1.00 51.44 893 GLU A O 1
ATOM 7293 N N . VAL A 1 894 ? 6.004 -32.701 8.081 1.00 55.31 894 VAL A N 1
ATOM 7294 C CA . VAL A 1 894 ? 6.602 -33.807 8.846 1.00 55.31 894 VAL A CA 1
ATOM 7295 C C . VAL A 1 894 ? 7.575 -33.292 9.912 1.00 55.31 894 VAL A C 1
ATOM 7297 O O . VAL A 1 894 ? 7.485 -33.705 11.067 1.00 55.31 894 VAL A O 1
ATOM 7300 N N . LYS A 1 895 ? 8.455 -32.334 9.583 1.00 55.97 895 LYS A N 1
ATOM 7301 C CA . LYS A 1 895 ? 9.385 -31.740 10.564 1.00 55.97 895 LYS A CA 1
ATOM 7302 C C . LYS A 1 895 ? 8.664 -30.998 11.685 1.00 55.97 895 LYS A C 1
ATOM 7304 O O . LYS A 1 895 ? 9.037 -31.141 12.844 1.00 55.97 895 LYS A O 1
ATOM 7309 N N . ARG A 1 896 ? 7.598 -30.251 11.374 1.00 54.59 896 ARG A N 1
ATOM 7310 C CA . ARG A 1 896 ? 6.763 -29.597 12.397 1.00 54.59 896 ARG A CA 1
ATOM 7311 C C . ARG A 1 896 ? 6.073 -30.610 13.304 1.00 54.59 896 ARG A C 1
ATOM 7313 O O . ARG A 1 896 ? 5.999 -30.384 14.507 1.00 54.59 896 ARG A O 1
ATOM 7320 N N . ALA A 1 897 ? 5.582 -31.715 12.747 1.00 50.75 897 ALA A N 1
ATOM 7321 C CA . ALA A 1 897 ? 4.989 -32.789 13.535 1.00 50.75 897 ALA A CA 1
ATOM 7322 C C . ALA A 1 897 ? 6.019 -33.450 14.469 1.00 50.75 897 ALA A C 1
ATOM 7324 O O . ALA A 1 897 ? 5.721 -33.656 15.644 1.00 50.75 897 ALA A O 1
ATOM 7325 N N . GLN A 1 898 ? 7.239 -33.699 13.984 1.00 56.84 898 GLN A N 1
ATOM 7326 C CA . GLN A 1 898 ? 8.342 -34.245 14.784 1.00 56.84 898 GLN A CA 1
ATOM 7327 C C . GLN A 1 898 ? 8.802 -33.283 15.891 1.00 56.84 898 GLN A C 1
ATOM 7329 O O . GLN A 1 898 ? 9.027 -33.713 17.018 1.00 56.84 898 GLN A O 1
ATOM 7334 N N . GLU A 1 899 ? 8.886 -31.978 15.620 1.00 59.69 899 GLU A N 1
ATOM 7335 C CA . GLU A 1 899 ? 9.220 -30.968 16.636 1.00 59.69 899 GLU A CA 1
ATOM 7336 C C . GLU A 1 899 ? 8.147 -30.856 17.728 1.00 59.69 899 GLU A C 1
ATOM 7338 O O . GLU A 1 899 ? 8.474 -30.705 18.905 1.00 59.69 899 GLU A O 1
ATOM 7343 N N . ILE A 1 900 ? 6.864 -30.936 17.358 1.00 58.03 900 ILE A N 1
ATOM 7344 C CA . ILE A 1 900 ? 5.756 -30.969 18.324 1.00 58.03 900 ILE A CA 1
ATOM 7345 C C . ILE A 1 900 ? 5.832 -32.245 19.168 1.00 58.03 900 ILE A C 1
ATOM 7347 O O . ILE A 1 900 ? 5.636 -32.183 20.378 1.00 58.03 900 ILE A O 1
ATOM 7351 N N . GLN A 1 901 ? 6.162 -33.381 18.552 1.00 55.00 901 GLN A N 1
ATOM 7352 C CA . GLN A 1 901 ? 6.324 -34.649 19.253 1.00 55.00 901 GLN A CA 1
ATOM 7353 C C . GL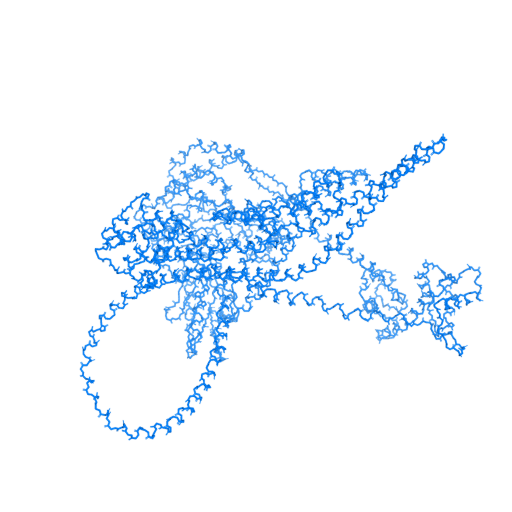N A 1 901 ? 7.488 -34.607 20.256 1.00 55.00 901 GLN A C 1
ATOM 7355 O O . GLN A 1 901 ? 7.281 -34.933 21.418 1.00 55.00 901 GLN A O 1
ATOM 7360 N N . LEU A 1 902 ? 8.663 -34.109 19.856 1.00 65.69 902 LEU A N 1
ATOM 7361 C CA . LEU A 1 902 ? 9.825 -33.956 20.742 1.00 65.69 902 LEU A CA 1
ATOM 7362 C C . LEU A 1 902 ? 9.549 -33.013 21.922 1.00 65.69 902 LEU A C 1
ATOM 7364 O O . LEU A 1 902 ? 10.021 -33.258 23.030 1.00 65.69 902 LEU A O 1
ATOM 7368 N N . LYS A 1 903 ? 8.768 -31.944 21.708 1.00 64.50 903 LYS A N 1
ATOM 7369 C CA . LYS A 1 903 ? 8.350 -31.038 22.791 1.00 64.50 903 LYS A CA 1
ATOM 7370 C C . LYS A 1 903 ? 7.415 -31.720 23.785 1.00 64.50 903 LYS A C 1
ATOM 7372 O O . LYS A 1 903 ? 7.632 -31.597 24.983 1.00 64.50 903 LYS A O 1
ATOM 7377 N N . LEU A 1 904 ? 6.424 -32.465 23.297 1.00 57.81 904 LEU A N 1
ATOM 7378 C CA . LEU A 1 904 ? 5.487 -33.196 24.154 1.00 57.81 904 LEU A CA 1
ATOM 7379 C C . LEU A 1 904 ? 6.177 -34.340 24.916 1.00 57.81 904 LEU A C 1
ATOM 7381 O O . LEU A 1 904 ? 5.873 -34.564 26.082 1.00 57.81 904 LEU A O 1
ATOM 7385 N N . GLU A 1 905 ? 7.138 -35.030 24.294 1.00 61.69 905 GLU A N 1
ATOM 7386 C CA . GLU A 1 905 ? 7.949 -36.074 24.940 1.00 61.69 905 GLU A CA 1
ATOM 7387 C C . GLU A 1 905 ? 8.887 -35.494 26.017 1.00 61.69 905 GLU A C 1
ATOM 7389 O O . GLU A 1 905 ? 9.040 -36.082 27.090 1.00 61.69 905 GLU A O 1
ATOM 7394 N N . ALA A 1 906 ? 9.474 -34.315 25.777 1.00 64.62 906 ALA A N 1
ATOM 7395 C CA . ALA A 1 906 ? 10.286 -33.607 26.769 1.00 64.62 906 ALA A CA 1
ATOM 7396 C C . ALA A 1 906 ? 9.448 -33.103 27.960 1.00 64.62 906 ALA A C 1
ATOM 7398 O O . ALA A 1 906 ? 9.877 -33.217 29.109 1.00 64.62 906 ALA A O 1
ATOM 7399 N N . GLU A 1 907 ? 8.240 -32.593 27.703 1.00 60.28 907 GLU A N 1
ATOM 7400 C CA . GLU A 1 907 ? 7.291 -32.171 28.743 1.00 60.28 907 GLU A CA 1
ATOM 7401 C C . GLU A 1 907 ? 6.753 -33.361 29.555 1.00 60.28 907 GLU A C 1
ATOM 7403 O O . GLU A 1 907 ? 6.582 -33.241 30.768 1.00 60.28 907 GLU A O 1
ATOM 7408 N N . ALA A 1 908 ? 6.546 -34.524 28.925 1.00 56.62 908 ALA A N 1
ATOM 7409 C CA . ALA A 1 908 ? 6.156 -35.755 29.613 1.00 56.62 908 ALA A CA 1
ATOM 7410 C C . ALA A 1 908 ? 7.249 -36.243 30.582 1.00 56.62 908 ALA A C 1
ATOM 7412 O O . ALA A 1 908 ? 6.944 -36.525 31.742 1.00 56.62 908 ALA A O 1
ATOM 7413 N N . LYS A 1 909 ? 8.523 -36.245 30.154 1.00 62.84 909 LYS A N 1
ATOM 7414 C CA . LYS A 1 909 ? 9.668 -36.599 31.017 1.00 62.84 909 LYS A CA 1
ATOM 7415 C C . LYS A 1 909 ? 9.832 -35.658 32.212 1.00 62.84 909 LYS A C 1
ATOM 7417 O O . LYS A 1 909 ? 10.047 -36.121 33.325 1.00 62.84 909 LYS A O 1
ATOM 7422 N N . ALA A 1 910 ? 9.676 -34.349 32.010 1.00 60.53 910 ALA A N 1
ATOM 7423 C CA . ALA A 1 910 ? 9.756 -33.370 33.098 1.00 60.53 910 ALA A CA 1
ATOM 7424 C C . ALA A 1 910 ? 8.645 -33.554 34.155 1.00 60.53 910 ALA A C 1
ATOM 7426 O O . ALA A 1 910 ? 8.816 -33.195 35.319 1.00 60.53 910 ALA A O 1
ATOM 7427 N N . ARG A 1 911 ? 7.498 -34.129 33.768 1.00 56.12 911 ARG A N 1
ATOM 7428 C CA . ARG A 1 911 ? 6.363 -34.374 34.669 1.00 56.12 911 ARG A CA 1
ATOM 7429 C C . ARG A 1 911 ? 6.454 -35.688 35.441 1.00 56.12 911 ARG A C 1
ATOM 7431 O O . ARG A 1 911 ? 5.875 -35.769 36.523 1.00 56.12 911 ARG A O 1
ATOM 7438 N N . GLU A 1 912 ? 7.179 -36.688 34.939 1.00 58.22 912 GLU A N 1
ATOM 7439 C CA . GLU A 1 912 ? 7.475 -37.913 35.698 1.00 58.22 912 GLU A CA 1
ATOM 7440 C C . GLU A 1 912 ? 8.241 -37.603 36.994 1.00 58.22 912 GLU A C 1
ATOM 7442 O O . GLU A 1 912 ? 7.904 -38.143 38.047 1.00 58.22 912 GLU A O 1
ATOM 7447 N N . GLU A 1 913 ? 9.173 -36.646 36.958 1.00 59.06 913 GLU A N 1
ATOM 7448 C CA . GLU A 1 913 ? 9.895 -36.159 38.146 1.00 59.06 913 GLU A CA 1
ATOM 7449 C C . GLU A 1 913 ? 9.012 -35.351 39.112 1.00 59.06 913 GLU A C 1
ATOM 7451 O O . GLU A 1 913 ? 9.288 -35.289 40.309 1.00 59.06 913 GLU A O 1
ATOM 7456 N N . GLN A 1 914 ? 7.930 -34.740 38.624 1.00 55.88 914 GLN A N 1
ATOM 7457 C CA . GLN A 1 914 ? 6.980 -33.988 39.449 1.00 55.88 914 GLN A CA 1
ATOM 7458 C C . GLN A 1 914 ? 5.947 -34.910 40.123 1.00 55.88 914 GLN A C 1
ATOM 7460 O O . GLN A 1 914 ? 5.485 -34.633 41.231 1.00 55.88 914 GLN A O 1
ATOM 7465 N N . ARG A 1 915 ? 5.632 -36.047 39.491 1.00 57.59 915 ARG A N 1
ATOM 7466 C CA . ARG A 1 915 ? 4.667 -37.049 39.970 1.00 57.59 915 ARG A CA 1
ATOM 7467 C C . ARG A 1 915 ? 5.118 -37.756 41.253 1.00 57.59 915 ARG A C 1
ATOM 7469 O O . ARG A 1 915 ? 4.266 -38.190 42.022 1.00 57.59 915 ARG A O 1
ATOM 7476 N N . SER A 1 916 ? 6.425 -37.846 41.506 1.00 59.94 916 SER A N 1
ATOM 7477 C CA . SER A 1 916 ? 6.979 -38.408 42.748 1.00 59.94 916 SER A CA 1
ATOM 7478 C C . SER A 1 916 ? 6.766 -37.488 43.957 1.00 59.94 916 SER A C 1
ATOM 7480 O O . SER A 1 916 ? 6.438 -37.983 45.032 1.00 59.94 916 SER A O 1
ATOM 7482 N N . LYS A 1 917 ? 6.848 -36.162 43.769 1.00 60.25 917 LYS A N 1
ATOM 7483 C CA . LYS A 1 917 ? 6.551 -35.152 44.803 1.00 60.25 917 LYS A CA 1
ATOM 7484 C C . LYS A 1 917 ? 5.055 -35.055 45.111 1.00 60.25 917 LYS A C 1
ATOM 7486 O O . LYS A 1 917 ? 4.667 -35.014 46.272 1.00 60.25 917 LYS A O 1
ATOM 7491 N N . GLU A 1 918 ? 4.203 -35.107 44.082 1.00 57.69 918 GLU A N 1
ATOM 7492 C CA . GLU A 1 918 ? 2.739 -35.119 44.264 1.00 57.69 918 GLU A CA 1
ATOM 7493 C C . GLU A 1 918 ? 2.247 -36.360 45.040 1.00 57.69 918 GLU A C 1
ATOM 7495 O O . GLU A 1 918 ? 1.217 -36.300 45.711 1.00 57.69 918 GLU A O 1
ATOM 7500 N N . LEU A 1 919 ? 2.969 -37.486 44.959 1.00 60.31 919 LEU A N 1
ATOM 7501 C CA . LEU A 1 919 ? 2.635 -38.720 45.679 1.00 60.31 919 LEU A CA 1
ATOM 7502 C C . LEU A 1 919 ? 2.940 -38.627 47.188 1.00 60.31 919 LEU A C 1
ATOM 7504 O O . LEU A 1 919 ? 2.293 -39.312 47.977 1.00 60.31 919 LEU A O 1
ATOM 7508 N N . GLU A 1 920 ? 3.911 -37.800 47.585 1.00 62.59 920 GLU A N 1
ATOM 7509 C CA . GLU A 1 920 ? 4.261 -37.543 48.989 1.00 62.59 920 GLU A CA 1
ATOM 7510 C C . GLU A 1 920 ? 3.211 -36.624 49.639 1.00 62.59 920 GLU A C 1
ATOM 7512 O O . GLU A 1 920 ? 2.585 -36.996 50.626 1.00 62.59 920 GLU A O 1
ATOM 7517 N N . GLU A 1 921 ? 2.861 -35.521 48.969 1.00 58.97 921 GLU A N 1
ATOM 7518 C CA . GLU A 1 921 ? 1.828 -34.569 49.419 1.00 58.97 921 GLU A CA 1
ATOM 7519 C C . GLU A 1 921 ? 0.399 -35.156 49.472 1.00 58.97 921 GLU A C 1
ATOM 7521 O O . GLU A 1 921 ? -0.515 -34.566 50.071 1.00 58.97 921 GLU A O 1
ATOM 7526 N N . ALA A 1 922 ? 0.160 -36.275 48.780 1.00 59.97 922 ALA A N 1
ATOM 7527 C CA . ALA A 1 922 ? -1.096 -37.020 48.828 1.00 59.97 922 ALA A CA 1
ATOM 7528 C C . ALA A 1 922 ? -1.212 -37.876 50.100 1.00 59.97 922 ALA A C 1
ATOM 7530 O O . ALA A 1 922 ? -2.319 -38.007 50.621 1.00 59.97 922 ALA A O 1
ATOM 7531 N N . LYS A 1 923 ? -0.091 -38.397 50.621 1.00 66.00 923 LYS A N 1
ATOM 7532 C CA . LYS A 1 923 ? -0.055 -39.170 51.872 1.00 66.00 923 LYS A CA 1
ATOM 7533 C C . LYS A 1 923 ? -0.330 -38.277 53.081 1.00 66.00 923 LYS A C 1
ATOM 7535 O O . LYS A 1 923 ? -1.192 -38.616 53.885 1.00 66.00 923 LYS A O 1
ATOM 7540 N N . ASP A 1 924 ? 0.273 -37.089 53.118 1.00 6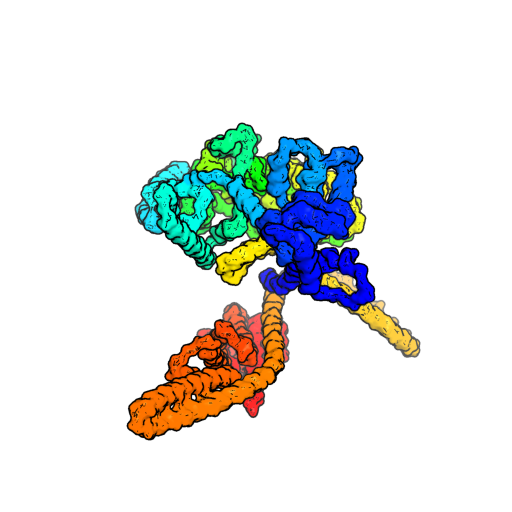5.69 924 ASP A N 1
ATOM 7541 C CA . ASP A 1 924 ? 0.051 -36.101 54.187 1.00 65.69 924 ASP A CA 1
ATOM 7542 C C . ASP A 1 924 ? -1.416 -35.630 54.251 1.00 65.69 924 ASP A C 1
ATOM 7544 O O . ASP A 1 924 ? -1.976 -35.368 55.314 1.00 65.69 924 ASP A O 1
ATOM 7548 N N . ALA A 1 925 ? -2.083 -35.537 53.094 1.00 64.69 925 ALA A N 1
ATOM 7549 C CA . ALA A 1 925 ? -3.496 -35.164 53.031 1.00 64.69 925 ALA A CA 1
ATOM 7550 C C . ALA A 1 925 ? -4.441 -36.286 53.482 1.00 64.69 925 ALA A C 1
ATOM 7552 O O . ALA A 1 925 ? -5.531 -36.003 53.979 1.00 64.69 925 ALA A O 1
ATOM 7553 N N . GLU A 1 926 ? -4.047 -37.543 53.278 1.00 68.00 926 GLU A N 1
ATOM 7554 C CA . GLU A 1 926 ? -4.800 -38.711 53.735 1.00 68.00 926 GLU A CA 1
ATOM 7555 C C . GLU A 1 926 ? -4.710 -38.864 55.261 1.00 68.00 926 GLU A C 1
ATOM 7557 O O . GLU A 1 926 ? -5.699 -39.220 55.900 1.00 68.00 926 GLU A O 1
ATOM 7562 N N . GLU A 1 927 ? -3.566 -38.515 55.854 1.00 72.06 927 GLU A N 1
ATOM 7563 C CA . GLU A 1 927 ? -3.366 -38.463 57.307 1.00 72.06 927 GLU A CA 1
ATOM 7564 C C . GLU A 1 927 ? -4.228 -37.367 57.960 1.00 72.06 927 GLU A C 1
ATOM 7566 O O . GLU A 1 927 ? -5.020 -37.658 58.856 1.00 72.06 927 GLU A O 1
ATOM 7571 N N . ALA A 1 928 ? -4.230 -36.151 57.401 1.00 67.75 928 ALA A N 1
ATOM 7572 C CA . ALA A 1 928 ? -5.081 -35.051 57.873 1.00 67.75 928 ALA A CA 1
ATOM 7573 C C . ALA A 1 928 ? -6.598 -35.336 57.763 1.00 67.75 928 ALA A C 1
ATOM 7575 O O . ALA A 1 928 ? -7.406 -34.792 58.521 1.00 67.75 928 ALA A O 1
ATOM 7576 N N . ALA A 1 929 ? -7.024 -36.176 56.811 1.00 69.06 929 ALA A N 1
ATOM 7577 C CA . ALA A 1 929 ? -8.425 -36.585 56.694 1.00 69.06 929 ALA A CA 1
ATOM 7578 C C . ALA A 1 929 ? -8.833 -37.609 57.765 1.00 69.06 929 ALA A C 1
ATOM 7580 O O . ALA A 1 929 ? -9.965 -37.545 58.247 1.00 69.06 929 ALA A O 1
ATOM 7581 N N . LYS A 1 930 ? -7.916 -38.498 58.174 1.00 75.12 930 LYS A N 1
ATOM 7582 C CA . LYS A 1 930 ? -8.136 -39.435 59.289 1.00 75.12 930 LYS A CA 1
ATOM 7583 C C . LYS A 1 930 ? -8.247 -38.697 60.622 1.00 75.12 930 LYS A C 1
ATOM 7585 O O . LYS A 1 930 ? -9.186 -38.952 61.368 1.00 75.12 930 LYS A O 1
ATOM 7590 N N . GLU A 1 931 ? -7.379 -37.715 60.866 1.00 74.88 931 GLU A N 1
ATOM 7591 C CA . GLU A 1 931 ? -7.449 -36.859 62.062 1.00 74.88 931 GLU A CA 1
ATOM 7592 C C . GLU A 1 931 ? -8.786 -36.098 62.152 1.00 74.88 931 GLU A C 1
ATOM 7594 O O . GLU A 1 931 ? -9.401 -36.015 63.216 1.00 74.88 931 GLU A O 1
ATOM 7599 N N . ALA A 1 932 ? -9.289 -35.585 61.022 1.00 72.38 932 ALA A N 1
ATOM 7600 C CA . ALA A 1 932 ? -10.582 -34.900 60.968 1.00 72.38 932 ALA A CA 1
ATOM 7601 C C . ALA A 1 932 ? -11.781 -35.847 61.191 1.00 72.38 932 ALA A C 1
ATOM 7603 O O . ALA A 1 932 ? -12.803 -35.437 61.745 1.00 72.38 932 ALA A O 1
ATOM 7604 N N . GLU A 1 933 ? -11.679 -37.111 60.771 1.00 76.62 933 GLU A N 1
ATOM 7605 C CA . GLU A 1 933 ? -12.701 -38.133 61.025 1.00 76.62 933 GLU A CA 1
ATOM 7606 C C . GLU A 1 933 ? -12.737 -38.549 62.505 1.00 76.62 933 GLU A C 1
ATOM 7608 O O . GLU A 1 933 ? -13.818 -38.666 63.091 1.00 76.62 933 GLU A O 1
ATOM 7613 N N . GLU A 1 934 ? -11.572 -38.696 63.139 1.00 78.38 934 GLU A N 1
ATOM 7614 C CA . GLU A 1 934 ? -11.456 -38.948 64.579 1.00 78.38 934 GLU A CA 1
ATOM 7615 C C . GLU A 1 934 ? -12.022 -37.785 65.410 1.00 78.38 934 GLU A C 1
ATOM 7617 O O . GLU A 1 934 ? -12.789 -38.015 66.352 1.00 78.38 934 GLU A O 1
ATOM 7622 N N . ALA A 1 935 ? -11.747 -36.537 65.013 1.00 75.56 935 ALA A N 1
ATOM 7623 C CA . ALA A 1 935 ? -12.297 -35.342 65.653 1.00 75.56 935 ALA A CA 1
ATOM 7624 C C . ALA A 1 935 ? -13.835 -35.251 65.542 1.00 75.56 935 ALA A C 1
ATOM 7626 O O . ALA A 1 935 ? -14.504 -34.921 66.526 1.00 75.56 935 ALA A O 1
ATOM 7627 N N . GLU A 1 936 ? -14.426 -35.596 64.387 1.00 78.25 936 GLU A N 1
ATOM 7628 C CA . GLU A 1 936 ? -15.890 -35.647 64.225 1.00 78.25 936 GLU A CA 1
ATOM 7629 C C . GLU A 1 936 ? -16.517 -36.718 65.131 1.00 78.25 936 GLU A C 1
ATOM 7631 O O . GLU A 1 936 ? -17.550 -36.473 65.763 1.00 78.25 936 GLU A O 1
ATOM 7636 N N . ASN A 1 937 ? -15.903 -37.901 65.218 1.00 78.25 937 ASN A N 1
ATOM 7637 C CA . ASN A 1 937 ? -16.400 -38.992 66.057 1.00 78.25 937 ASN A CA 1
ATOM 7638 C C . ASN A 1 937 ? -16.331 -38.640 67.551 1.00 78.25 937 ASN A C 1
ATOM 7640 O O . ASN A 1 937 ? -17.286 -38.903 68.288 1.00 78.25 937 ASN A O 1
ATOM 7644 N N . GLN A 1 938 ? -15.261 -37.969 67.984 1.00 79.50 938 GLN A N 1
ATOM 7645 C CA . GLN A 1 938 ? -15.126 -37.466 69.350 1.00 79.50 938 GLN A CA 1
ATOM 7646 C C . GLN A 1 938 ? -16.168 -36.378 69.665 1.00 79.50 938 GLN A C 1
ATOM 7648 O O . GLN A 1 938 ? -16.827 -36.435 70.703 1.00 79.50 938 GLN A O 1
ATOM 7653 N N . ALA A 1 939 ? -16.399 -35.433 68.747 1.00 75.69 939 ALA A N 1
ATOM 7654 C CA . ALA A 1 939 ? -17.401 -34.380 68.922 1.00 75.69 939 ALA A CA 1
ATOM 7655 C C . ALA A 1 939 ? -18.847 -34.918 68.935 1.00 75.69 939 ALA A C 1
ATOM 7657 O O . ALA A 1 939 ? -19.693 -34.394 69.661 1.00 75.69 939 ALA A O 1
ATOM 7658 N N . LYS A 1 940 ? -19.147 -35.982 68.173 1.00 76.81 940 LYS A N 1
ATOM 7659 C CA . LYS A 1 940 ? -20.447 -36.679 68.238 1.00 76.81 940 LYS A CA 1
ATOM 7660 C C . LYS A 1 940 ? -20.673 -37.341 69.590 1.00 76.81 940 LYS A C 1
ATOM 7662 O O . LYS A 1 940 ? -21.760 -37.208 70.144 1.00 76.81 940 LYS A O 1
ATOM 7667 N N . LYS A 1 941 ? -19.650 -38.005 70.128 1.00 79.44 941 LYS A N 1
ATOM 7668 C CA . LYS A 1 941 ? -19.714 -38.638 71.448 1.00 79.44 941 LYS A CA 1
ATOM 7669 C C . LYS A 1 941 ? -19.950 -37.604 72.554 1.00 79.44 941 LYS A C 1
ATOM 7671 O O . LYS A 1 941 ? -20.839 -37.788 73.378 1.00 79.44 941 LYS A O 1
ATOM 7676 N N . GLU A 1 942 ? -19.247 -36.471 72.505 1.00 77.31 942 GLU A N 1
ATOM 7677 C CA . GLU A 1 942 ? -19.474 -35.333 73.413 1.00 77.31 942 GLU A CA 1
ATOM 7678 C C . GLU A 1 942 ? -20.904 -34.767 73.300 1.00 77.31 942 GLU A C 1
ATOM 7680 O O . GLU A 1 942 ? -21.509 -34.393 74.306 1.00 77.31 942 GLU A O 1
ATOM 7685 N N . ALA A 1 943 ? -21.474 -34.718 72.091 1.00 74.69 943 ALA A N 1
ATOM 7686 C CA . ALA A 1 943 ? -22.852 -34.277 71.882 1.00 74.69 943 ALA A CA 1
ATOM 7687 C C . ALA A 1 943 ? -23.883 -35.276 72.439 1.00 74.69 943 ALA A C 1
ATOM 7689 O O . ALA A 1 943 ? -24.861 -34.855 73.055 1.00 74.69 943 ALA A O 1
ATOM 7690 N N . GLU A 1 944 ? -23.664 -36.583 72.279 1.00 79.12 944 GLU A N 1
ATOM 7691 C CA . GLU A 1 944 ? -24.518 -37.633 72.856 1.00 79.12 944 GLU A CA 1
ATOM 7692 C C . GLU A 1 944 ? -24.478 -37.627 74.391 1.00 79.12 944 GLU A C 1
ATOM 7694 O O . GLU A 1 944 ? -25.526 -37.684 75.040 1.00 79.12 944 GLU A O 1
ATOM 7699 N N . GLU A 1 945 ? -23.289 -37.466 74.976 1.00 78.88 945 GLU A N 1
ATOM 7700 C CA . GLU A 1 945 ? -23.100 -37.324 76.422 1.00 78.88 945 GLU A CA 1
ATOM 7701 C C . GLU A 1 945 ? -23.784 -36.054 76.961 1.00 78.88 945 GLU A C 1
ATOM 7703 O O . GLU A 1 945 ? -24.455 -36.103 77.995 1.00 78.88 945 GLU A O 1
ATOM 7708 N N . ALA A 1 946 ? -23.708 -34.931 76.234 1.00 75.06 946 ALA A N 1
ATOM 7709 C CA . ALA A 1 946 ? -24.400 -33.690 76.589 1.00 75.06 946 ALA A CA 1
ATOM 7710 C C . ALA A 1 946 ? -25.935 -33.802 76.475 1.00 75.06 946 ALA A C 1
ATOM 7712 O O . ALA A 1 946 ? -26.662 -33.210 77.277 1.00 75.06 946 ALA A O 1
ATOM 7713 N N . ILE A 1 947 ? -26.447 -34.581 75.514 1.00 75.94 947 ILE A N 1
ATOM 7714 C CA . ILE A 1 947 ? -27.881 -34.884 75.383 1.00 75.94 947 ILE A CA 1
ATOM 7715 C C . ILE A 1 947 ? -28.363 -35.742 76.561 1.00 75.94 947 ILE A C 1
ATOM 7717 O O . ILE A 1 947 ? -29.427 -35.467 77.118 1.00 75.94 947 ILE A O 1
ATOM 7721 N N . GLU A 1 948 ? -27.596 -36.753 76.972 1.00 75.00 948 GLU A N 1
ATOM 7722 C CA . GLU A 1 948 ? -27.922 -37.577 78.144 1.00 75.00 948 GLU A CA 1
ATOM 7723 C C . GLU A 1 948 ? -27.829 -36.794 79.461 1.00 75.00 948 GLU A C 1
ATOM 7725 O O . GLU A 1 948 ? -28.693 -36.941 80.329 1.00 75.00 948 GLU A O 1
ATOM 7730 N N . ALA A 1 949 ? -26.852 -35.895 79.599 1.00 70.31 949 ALA A N 1
ATOM 7731 C CA . ALA A 1 949 ? -26.767 -34.982 80.737 1.00 70.31 949 ALA A CA 1
ATOM 7732 C C . ALA A 1 949 ? -27.991 -34.046 80.815 1.00 70.31 949 ALA A C 1
ATOM 7734 O O . ALA A 1 949 ? -28.560 -33.862 81.892 1.00 70.31 949 ALA A O 1
ATOM 7735 N N . ALA A 1 950 ? -28.466 -33.531 79.674 1.00 68.06 950 ALA A N 1
ATOM 7736 C CA . ALA A 1 950 ? -29.672 -32.702 79.606 1.00 68.06 950 ALA A CA 1
ATOM 7737 C C . ALA A 1 950 ? -30.962 -33.457 79.983 1.00 68.06 950 ALA A C 1
ATOM 7739 O O . ALA A 1 950 ? -31.880 -32.852 80.536 1.00 68.06 950 ALA A O 1
ATOM 7740 N N . LYS A 1 951 ? -31.038 -34.775 79.743 1.00 72.81 951 LYS A N 1
ATOM 7741 C CA . LYS A 1 951 ? -32.177 -35.616 80.168 1.00 72.81 951 LYS A CA 1
ATOM 7742 C C . LYS A 1 951 ? -32.198 -35.900 81.676 1.00 72.81 951 LYS A C 1
ATOM 7744 O O . LYS A 1 951 ? -33.270 -36.156 82.216 1.00 72.81 951 LYS A O 1
ATOM 7749 N N . LYS A 1 952 ? -31.038 -35.872 82.345 1.00 69.75 952 LYS A N 1
ATOM 7750 C CA . LYS A 1 952 ? -30.882 -36.178 83.783 1.00 69.75 952 LYS A CA 1
ATOM 7751 C C . LYS A 1 952 ? -31.022 -34.960 84.708 1.00 69.75 952 LYS A C 1
ATOM 7753 O O . LYS A 1 952 ? -31.106 -35.142 85.918 1.00 69.75 952 LYS A O 1
ATOM 7758 N N . ALA A 1 953 ? -31.062 -33.742 84.167 1.00 70.19 953 ALA A N 1
ATOM 7759 C CA . ALA A 1 953 ? -31.198 -32.505 84.938 1.00 70.19 953 ALA A CA 1
ATOM 7760 C C . ALA A 1 953 ? -32.586 -32.385 85.602 1.00 70.19 953 ALA A C 1
ATOM 7762 O O . ALA A 1 953 ? -33.620 -32.462 84.928 1.00 70.19 953 ALA A O 1
ATOM 7763 N N . THR A 1 954 ? -32.625 -32.167 86.921 1.00 67.38 954 THR A N 1
ATOM 7764 C CA . THR A 1 954 ? -33.881 -32.157 87.701 1.00 67.38 954 THR A CA 1
ATOM 7765 C C . THR A 1 954 ? -34.316 -30.753 88.116 1.00 67.38 954 THR A C 1
ATOM 7767 O O . THR A 1 954 ? -35.518 -30.498 88.211 1.00 67.38 954 THR A O 1
ATOM 7770 N N . THR A 1 955 ? -33.375 -29.815 88.264 1.00 70.12 955 THR A N 1
ATOM 7771 C CA . THR A 1 955 ? -33.647 -28.416 88.636 1.00 70.12 955 THR A CA 1
ATOM 7772 C C . THR A 1 955 ? -33.693 -27.476 87.420 1.00 70.12 955 THR A C 1
ATOM 7774 O O . THR A 1 955 ? -33.179 -27.787 86.345 1.00 70.12 955 THR A O 1
ATOM 7777 N N . ALA A 1 956 ? -34.353 -26.318 87.557 1.00 66.12 956 ALA A N 1
ATOM 7778 C CA . ALA A 1 956 ? -34.519 -25.356 86.459 1.00 66.12 956 ALA A CA 1
ATOM 7779 C C . ALA A 1 956 ? -33.187 -24.730 85.996 1.00 66.12 956 ALA A C 1
ATOM 7781 O O . ALA A 1 956 ? -32.984 -24.554 84.796 1.00 66.12 956 ALA A O 1
ATOM 7782 N N . GLU A 1 957 ? -32.262 -24.466 86.925 1.00 66.06 957 GLU A N 1
ATOM 7783 C CA . GLU A 1 957 ? -30.923 -23.938 86.619 1.00 66.06 957 GLU A CA 1
ATOM 7784 C C . GLU A 1 957 ? -30.033 -24.988 85.929 1.00 66.06 957 GLU A C 1
ATOM 7786 O O . GLU A 1 957 ? -29.348 -24.674 84.953 1.00 66.06 957 GLU A O 1
ATOM 7791 N N . GLU A 1 958 ? -30.099 -26.258 86.352 1.00 67.56 958 GLU A N 1
ATOM 7792 C CA . GLU A 1 958 ? -29.386 -27.362 85.691 1.00 67.56 958 GLU A CA 1
ATOM 7793 C C . GLU A 1 958 ? -29.890 -27.604 84.264 1.00 67.56 958 GLU A C 1
ATOM 7795 O O . GLU A 1 958 ? -29.091 -27.898 83.375 1.00 67.56 958 GLU A O 1
ATOM 7800 N N . LYS A 1 959 ? -31.198 -27.452 84.016 1.00 68.00 959 LYS A N 1
ATOM 7801 C CA . LYS A 1 959 ? -31.778 -27.598 82.672 1.00 68.00 959 LYS A CA 1
ATOM 7802 C C . LYS A 1 959 ? -31.289 -26.515 81.712 1.00 68.00 959 LYS A C 1
ATOM 7804 O O . LYS A 1 959 ? -30.921 -26.842 80.588 1.00 68.00 959 LYS A O 1
ATOM 7809 N N . GLU A 1 960 ? -31.217 -25.255 82.146 1.00 73.25 960 GLU A N 1
ATOM 7810 C CA . GLU A 1 960 ? -30.721 -24.164 81.294 1.00 73.25 960 GLU A CA 1
ATOM 7811 C C . GLU A 1 960 ? -29.215 -24.303 81.000 1.00 73.25 960 GLU A C 1
ATOM 7813 O O . GLU A 1 960 ? -28.772 -24.111 79.861 1.00 73.25 960 GLU A O 1
ATOM 7818 N N . ALA A 1 961 ? -28.417 -24.679 82.006 1.00 73.31 961 ALA A N 1
ATOM 7819 C CA . ALA A 1 961 ? -26.988 -24.929 81.835 1.00 73.31 961 ALA A CA 1
ATOM 7820 C C . ALA A 1 961 ? -26.723 -26.129 80.908 1.00 73.31 961 ALA A C 1
ATOM 7822 O O . ALA A 1 961 ? -25.887 -26.039 80.002 1.00 73.31 961 ALA A O 1
ATOM 7823 N N . ALA A 1 962 ? -27.472 -27.222 81.077 1.00 73.25 962 ALA A N 1
ATOM 7824 C CA . ALA A 1 962 ? -27.367 -28.406 80.232 1.00 73.25 962 ALA A CA 1
ATOM 7825 C C . ALA A 1 962 ? -27.846 -28.145 78.795 1.00 73.25 962 ALA A C 1
ATOM 7827 O O . ALA A 1 962 ? -27.244 -28.652 77.851 1.00 73.25 962 ALA A O 1
ATOM 7828 N N . GLU A 1 963 ? -28.866 -27.307 78.588 1.00 75.44 963 GLU A N 1
ATOM 7829 C CA . GLU A 1 963 ? -29.341 -26.940 77.250 1.00 75.44 963 GLU A CA 1
ATOM 7830 C C . GLU A 1 963 ? -28.347 -26.033 76.503 1.00 75.44 963 GLU A C 1
ATOM 7832 O O . GLU A 1 963 ? -28.096 -26.238 75.312 1.00 75.44 963 GLU A O 1
ATOM 7837 N N . LYS A 1 964 ? -27.682 -25.097 77.200 1.00 76.69 964 LYS A N 1
ATOM 7838 C CA . LYS A 1 964 ? -26.560 -24.324 76.631 1.00 76.69 964 LYS A CA 1
ATOM 7839 C C . LYS A 1 964 ? -25.363 -25.215 76.289 1.00 76.69 964 LYS A C 1
ATOM 7841 O O . LYS A 1 964 ? -24.774 -25.046 75.219 1.00 76.69 964 LYS A O 1
ATOM 7846 N N . ALA A 1 965 ? -25.013 -26.167 77.158 1.00 76.00 965 ALA A N 1
ATOM 7847 C CA . ALA A 1 965 ? -23.933 -27.124 76.911 1.00 76.00 965 ALA A CA 1
ATOM 7848 C C . ALA A 1 965 ? -24.246 -28.044 75.720 1.00 76.00 965 ALA A C 1
ATOM 7850 O O . ALA A 1 965 ? -23.403 -28.216 74.840 1.00 76.00 965 ALA A O 1
ATOM 7851 N N . ARG A 1 966 ? -25.483 -28.546 75.634 1.00 78.56 966 ARG A N 1
ATOM 7852 C CA . ARG A 1 966 ? -25.981 -29.346 74.511 1.00 78.56 966 ARG A CA 1
ATOM 7853 C C . ARG A 1 966 ? -25.912 -28.578 73.195 1.00 78.56 966 ARG A C 1
ATOM 7855 O O . ARG A 1 966 ? -25.359 -29.091 72.230 1.00 78.56 966 ARG A O 1
ATOM 7862 N N . LYS A 1 967 ? -26.411 -27.339 73.154 1.00 77.88 967 LYS A N 1
ATOM 7863 C CA . LYS A 1 967 ? -26.371 -26.512 71.939 1.00 77.88 967 LYS A CA 1
ATOM 7864 C C . LYS A 1 967 ? -24.935 -26.237 71.484 1.00 77.88 967 LYS A C 1
ATOM 7866 O O . LYS A 1 967 ? -24.634 -26.341 70.302 1.00 77.88 967 LYS A O 1
ATOM 7871 N N . LYS A 1 968 ? -24.027 -25.969 72.430 1.00 79.31 968 LYS A N 1
ATOM 7872 C CA . LYS A 1 968 ? -22.595 -25.788 72.154 1.00 79.31 968 LYS A CA 1
ATOM 7873 C C . LYS A 1 968 ? -21.938 -27.066 71.609 1.00 79.31 968 LYS A C 1
ATOM 7875 O O . LYS A 1 968 ? -21.110 -26.972 70.707 1.00 79.31 968 LYS A O 1
ATOM 7880 N N . ALA A 1 969 ? -22.302 -28.238 72.130 1.00 77.12 969 ALA A N 1
ATOM 7881 C CA . ALA A 1 969 ? -21.801 -29.524 71.645 1.00 77.12 969 ALA A CA 1
ATOM 7882 C C . ALA A 1 969 ? -22.368 -29.885 70.257 1.00 77.12 969 ALA A C 1
ATOM 7884 O O . ALA A 1 969 ? -21.616 -30.312 69.385 1.00 77.12 969 ALA A O 1
ATOM 7885 N N . GLU A 1 970 ? -23.659 -29.634 70.008 1.00 76.12 970 GLU A N 1
ATOM 7886 C CA . GLU A 1 970 ? -24.294 -29.801 68.690 1.00 76.12 970 GLU A CA 1
ATOM 7887 C C . GLU A 1 970 ? -23.665 -28.868 67.632 1.00 76.12 970 GLU A C 1
ATOM 7889 O O . GLU A 1 970 ? -23.371 -29.307 66.517 1.00 76.12 970 GLU A O 1
ATOM 7894 N N . ASP A 1 971 ? -23.386 -27.607 67.983 1.00 77.31 971 ASP A N 1
ATOM 7895 C CA . ASP A 1 971 ? -22.708 -26.648 67.100 1.00 77.31 971 ASP A CA 1
ATOM 7896 C C . ASP A 1 971 ? -21.243 -27.051 66.824 1.00 77.31 971 ASP A C 1
ATOM 7898 O O . ASP A 1 971 ? -20.785 -26.943 65.683 1.00 77.31 971 ASP A O 1
ATOM 7902 N N . LYS A 1 972 ? -20.522 -27.585 67.826 1.00 80.06 972 LYS A N 1
ATOM 7903 C CA . LYS A 1 972 ? -19.159 -28.132 67.666 1.00 80.06 972 LYS A CA 1
ATOM 7904 C C . LYS A 1 972 ? -19.150 -29.356 66.742 1.00 80.06 972 LYS A C 1
ATOM 7906 O O . LYS A 1 972 ? -18.372 -29.395 65.793 1.00 80.06 972 LYS A O 1
ATOM 7911 N N . ALA A 1 973 ? -20.059 -30.309 66.945 1.00 77.44 973 ALA A N 1
ATOM 7912 C CA . ALA A 1 973 ? -20.189 -31.493 66.092 1.00 77.44 973 ALA A CA 1
ATOM 7913 C C . ALA A 1 973 ? -20.568 -31.132 64.644 1.00 77.44 973 ALA A C 1
ATOM 7915 O O . ALA A 1 973 ? -20.102 -31.758 63.690 1.00 77.44 973 ALA A O 1
ATOM 7916 N N . LYS A 1 974 ? -21.388 -30.091 64.459 1.00 81.00 974 LYS A N 1
ATOM 7917 C CA . LYS A 1 974 ? -21.703 -29.557 63.133 1.00 81.00 974 LYS A CA 1
ATOM 7918 C C . LYS A 1 974 ? -20.472 -28.938 62.465 1.00 81.00 974 LYS A C 1
ATOM 7920 O O . LYS A 1 974 ? -20.238 -29.236 61.299 1.00 81.00 974 LYS A O 1
ATOM 7925 N N . ALA A 1 975 ? -19.687 -28.129 63.178 1.00 79.25 975 ALA A N 1
ATOM 7926 C CA . ALA A 1 975 ? -18.475 -27.510 62.638 1.00 79.25 975 ALA A CA 1
ATOM 7927 C C . ALA A 1 975 ? -17.430 -28.553 62.196 1.00 79.25 975 ALA A C 1
ATOM 7929 O O . ALA A 1 975 ? -16.909 -28.459 61.083 1.00 79.25 975 ALA A O 1
ATOM 7930 N N . GLU A 1 976 ? -17.197 -29.593 63.003 1.00 81.88 976 GLU A N 1
ATOM 7931 C CA . GLU A 1 976 ? -16.254 -30.668 62.654 1.00 81.88 976 GLU A CA 1
ATOM 7932 C C . GLU A 1 976 ? -16.725 -31.494 61.448 1.00 81.88 976 GLU A C 1
ATOM 7934 O O . GLU A 1 976 ? -15.943 -31.806 60.548 1.00 81.88 976 GLU A O 1
ATOM 7939 N N . ARG A 1 977 ? -18.035 -31.750 61.334 1.00 80.44 977 ARG A N 1
ATOM 7940 C CA . ARG A 1 977 ? -18.616 -32.407 60.153 1.00 80.44 977 ARG A CA 1
ATOM 7941 C C . ARG A 1 977 ? -18.405 -31.600 58.867 1.00 80.44 977 ARG A C 1
ATOM 7943 O O . ARG A 1 977 ? -18.174 -32.179 57.804 1.00 80.44 977 ARG A O 1
ATOM 7950 N N . GLU A 1 978 ? -18.514 -30.273 58.929 1.00 81.94 978 GLU A N 1
ATOM 7951 C CA . GLU A 1 978 ? -18.242 -29.401 57.778 1.00 81.94 978 GLU A CA 1
ATOM 7952 C C . GLU A 1 978 ? -16.748 -29.411 57.402 1.00 81.94 978 GLU A C 1
ATOM 7954 O O . GLU A 1 978 ? -16.422 -29.403 56.210 1.00 81.94 978 GLU A O 1
ATOM 7959 N N . SER A 1 979 ? -15.855 -29.502 58.395 1.00 82.00 979 SER A N 1
ATOM 7960 C CA . SER A 1 979 ? -14.403 -29.649 58.215 1.00 82.00 979 SER A CA 1
ATOM 7961 C C . SER A 1 979 ? -14.039 -30.966 57.515 1.00 82.00 979 SER A C 1
ATOM 7963 O O . SER A 1 979 ? -13.353 -30.950 56.489 1.00 82.00 979 SER A O 1
ATOM 7965 N N . ARG A 1 980 ? -14.605 -32.102 57.957 1.00 86.12 980 ARG A N 1
ATOM 7966 C CA . ARG A 1 980 ? -14.408 -33.415 57.310 1.00 86.12 980 ARG A CA 1
ATOM 7967 C C . ARG A 1 980 ? -14.829 -33.404 55.841 1.00 86.12 980 ARG A C 1
ATOM 7969 O O . ARG A 1 980 ? -14.091 -33.877 54.983 1.00 86.12 980 ARG A O 1
ATOM 7976 N N . ILE A 1 981 ? -15.999 -32.843 55.519 1.00 83.50 981 ILE A N 1
ATOM 7977 C CA . ILE A 1 981 ? -16.505 -32.806 54.133 1.00 83.50 981 ILE A CA 1
ATOM 7978 C C . ILE A 1 981 ? -15.574 -31.986 53.222 1.00 83.50 981 ILE A C 1
ATOM 7980 O O . ILE A 1 981 ? -15.348 -32.369 52.072 1.00 83.50 981 ILE A O 1
ATOM 7984 N N . ARG A 1 982 ? -14.997 -30.885 53.726 1.00 82.50 982 ARG A N 1
ATOM 7985 C CA . ARG A 1 982 ? -13.993 -30.092 52.994 1.00 82.50 982 ARG A CA 1
ATOM 7986 C C . ARG A 1 982 ? -12.687 -30.864 52.804 1.00 82.50 982 ARG A C 1
ATOM 7988 O O . ARG A 1 982 ? -12.161 -30.886 51.692 1.00 82.50 982 ARG A O 1
ATOM 7995 N N . ASN A 1 983 ? -12.196 -31.537 53.843 1.00 82.19 983 ASN A N 1
ATOM 7996 C CA . ASN A 1 983 ? -10.965 -32.327 53.766 1.00 82.19 983 ASN A CA 1
ATOM 7997 C C . ASN A 1 983 ? -11.118 -33.534 52.828 1.00 82.19 983 ASN A C 1
ATOM 7999 O O . ASN A 1 983 ? -10.259 -33.749 51.975 1.00 82.19 983 ASN A O 1
ATOM 8003 N N . ASN A 1 984 ? -12.256 -34.231 52.857 1.00 83.94 984 ASN A N 1
ATOM 8004 C CA . ASN A 1 984 ? -12.570 -35.311 51.915 1.00 83.94 984 ASN A CA 1
ATOM 8005 C C . ASN A 1 984 ? -12.598 -34.834 50.456 1.00 83.94 984 ASN A C 1
ATOM 8007 O O . ASN A 1 984 ? -12.131 -35.544 49.564 1.00 83.94 984 ASN A O 1
ATOM 8011 N N . LEU A 1 985 ? -13.106 -33.623 50.192 1.00 83.06 985 LEU A N 1
ATOM 8012 C CA . LEU A 1 985 ? -13.065 -33.033 48.853 1.00 83.06 985 LEU A CA 1
ATOM 8013 C C . LEU A 1 985 ? -11.624 -32.725 48.413 1.00 83.06 985 LEU A C 1
ATOM 8015 O O . LEU A 1 985 ? -11.267 -33.024 47.273 1.00 83.06 985 LEU A O 1
ATOM 8019 N N . LYS A 1 986 ? -10.776 -32.206 49.310 1.00 82.88 986 LYS A N 1
ATOM 8020 C CA . LYS A 1 986 ? -9.348 -31.959 49.038 1.00 82.88 986 LYS A CA 1
ATOM 8021 C C . LYS A 1 986 ? -8.579 -33.251 48.759 1.00 82.88 986 LYS A C 1
ATOM 8023 O O . LYS A 1 986 ? -7.819 -33.308 47.792 1.00 82.88 986 LYS A O 1
ATOM 8028 N N . VAL A 1 987 ? -8.827 -34.304 49.538 1.00 82.19 987 VAL A N 1
ATOM 8029 C CA . VAL A 1 987 ? -8.262 -35.642 49.299 1.00 82.19 987 VAL A CA 1
ATOM 8030 C C . VAL A 1 987 ? -8.719 -36.184 47.948 1.00 82.19 987 VAL A C 1
ATOM 8032 O O . VAL A 1 987 ? -7.901 -36.664 47.164 1.00 82.19 987 VAL A O 1
ATOM 8035 N N . ALA A 1 988 ? -10.005 -36.044 47.615 1.00 81.81 988 ALA A N 1
ATOM 8036 C CA . ALA A 1 988 ? -10.513 -36.480 46.323 1.00 81.81 988 ALA A CA 1
ATOM 8037 C C . ALA A 1 988 ? -9.817 -35.742 45.163 1.00 81.81 988 ALA A C 1
ATOM 8039 O O . ALA A 1 988 ? -9.361 -36.400 44.225 1.00 81.81 988 ALA A O 1
ATOM 8040 N N . ILE A 1 989 ? -9.660 -34.414 45.244 1.00 82.62 989 ILE A N 1
ATOM 8041 C CA . ILE A 1 989 ? -8.948 -33.590 44.246 1.00 82.62 989 ILE A CA 1
ATOM 8042 C C . ILE A 1 989 ? -7.504 -34.062 44.058 1.00 82.62 989 ILE A C 1
ATOM 8044 O O . ILE A 1 989 ? -7.068 -34.231 42.918 1.00 82.62 989 ILE A O 1
ATOM 8048 N N . LYS A 1 990 ? -6.793 -34.338 45.157 1.00 78.25 990 LYS A N 1
ATOM 8049 C CA . LYS A 1 990 ? -5.418 -34.857 45.124 1.00 78.25 990 LYS A CA 1
ATOM 8050 C C . LYS A 1 990 ? -5.335 -36.264 44.527 1.00 78.25 990 LYS A C 1
ATOM 8052 O O . LYS A 1 990 ? -4.454 -36.525 43.715 1.00 78.25 990 LYS A O 1
ATOM 8057 N N . SER A 1 991 ? -6.293 -37.141 44.839 1.00 76.44 991 SER A N 1
ATOM 8058 C CA . SER A 1 991 ? -6.337 -38.513 44.307 1.00 76.44 991 SER A CA 1
ATOM 8059 C C . SER A 1 991 ? -6.594 -38.584 42.794 1.00 76.44 991 SER A C 1
ATOM 8061 O O . SER A 1 991 ? -6.303 -39.600 42.168 1.00 76.44 991 SER A O 1
ATOM 8063 N N . LYS A 1 992 ? -7.168 -37.525 42.193 1.00 73.12 992 LYS A N 1
ATOM 8064 C CA . LYS A 1 992 ? -7.552 -37.431 40.767 1.00 73.12 992 LYS A CA 1
ATOM 8065 C C . LYS A 1 992 ? -8.479 -38.570 40.276 1.00 73.12 992 LYS A C 1
ATOM 8067 O O . LYS A 1 992 ? -8.764 -38.655 39.078 1.00 73.12 992 LYS A O 1
ATOM 8072 N N . GLU A 1 993 ? -9.017 -39.407 41.169 1.00 78.50 993 GLU A N 1
ATOM 8073 C CA . GLU A 1 993 ? -9.908 -40.526 40.848 1.00 78.50 993 GLU A CA 1
ATOM 8074 C C . GLU A 1 993 ? -11.347 -40.056 40.595 1.00 78.50 993 GLU A C 1
ATOM 8076 O O . GLU A 1 993 ? -12.031 -39.570 41.497 1.00 78.50 993 GLU A O 1
ATOM 8081 N N . LYS A 1 994 ? -11.861 -40.288 39.379 1.00 78.81 994 LYS A N 1
ATOM 8082 C CA . LYS A 1 994 ? -13.199 -39.838 38.954 1.00 78.81 994 LYS A CA 1
ATOM 8083 C C . LYS A 1 994 ? -14.325 -40.223 39.931 1.00 78.81 994 LYS A C 1
ATOM 8085 O O . LYS A 1 994 ? -15.142 -39.373 40.267 1.00 78.81 994 LYS A O 1
ATOM 8090 N N . LYS A 1 995 ? -14.357 -41.475 40.410 1.00 79.75 995 LYS A N 1
ATOM 8091 C CA . LYS A 1 995 ? -15.431 -41.984 41.289 1.00 79.75 995 LYS A CA 1
ATOM 8092 C C . LYS A 1 995 ? -15.423 -41.332 42.677 1.00 79.75 995 LYS A C 1
ATOM 8094 O O . LYS A 1 995 ? -16.478 -40.939 43.170 1.00 79.75 995 LYS A O 1
ATOM 8099 N N . LYS A 1 996 ? -14.243 -41.184 43.292 1.00 79.81 996 LYS A N 1
ATOM 8100 C CA . LYS A 1 996 ? -14.086 -40.519 44.599 1.00 79.81 996 LYS A CA 1
ATOM 8101 C C . LYS A 1 996 ? -14.436 -39.033 44.503 1.00 79.81 996 LYS A C 1
ATOM 8103 O O . LYS A 1 996 ? -15.121 -38.506 45.374 1.00 79.81 996 LYS A O 1
ATOM 8108 N N . LEU A 1 997 ? -14.051 -38.387 43.402 1.00 81.81 997 LEU A N 1
ATOM 8109 C CA . LEU A 1 997 ? -14.340 -36.979 43.130 1.00 81.81 997 LEU A CA 1
ATOM 8110 C C . LEU A 1 997 ? -15.838 -36.709 42.928 1.00 81.81 997 LEU A C 1
ATOM 8112 O O . LEU A 1 997 ? -16.374 -35.753 43.483 1.00 81.81 997 LEU A O 1
ATOM 8116 N N . GLU A 1 998 ? -16.530 -37.573 42.182 1.00 83.06 998 GLU A N 1
ATOM 8117 C CA . GLU A 1 998 ? -17.985 -37.503 42.002 1.00 83.06 998 GLU A CA 1
ATOM 8118 C C . GLU A 1 998 ? -18.728 -37.678 43.337 1.00 83.06 998 GLU A C 1
ATOM 8120 O O . GLU A 1 998 ? -19.631 -36.893 43.635 1.00 83.06 998 GLU A O 1
ATOM 8125 N N . SER A 1 999 ? -18.307 -38.639 44.170 1.00 82.94 999 SER A N 1
ATOM 8126 C CA . SER A 1 999 ? -18.886 -38.875 45.502 1.00 82.94 999 SER A CA 1
ATOM 8127 C C . SER A 1 999 ? -18.660 -37.694 46.455 1.00 82.94 999 SER A C 1
ATOM 8129 O O . SER A 1 999 ? -19.605 -37.223 47.087 1.00 82.94 999 SER A O 1
ATOM 8131 N N . ALA A 1 1000 ? -17.436 -37.159 46.519 1.00 83.38 1000 ALA A N 1
ATOM 8132 C CA . ALA A 1 1000 ? -17.097 -36.036 47.395 1.00 83.38 1000 ALA A CA 1
ATOM 8133 C C . ALA A 1 1000 ? -17.812 -34.736 46.984 1.00 83.38 1000 ALA A C 1
ATOM 8135 O O . ALA A 1 1000 ? -18.316 -34.004 47.834 1.00 83.38 1000 ALA A O 1
ATOM 8136 N N . ILE A 1 1001 ? -17.940 -34.465 45.678 1.00 84.56 1001 ILE A N 1
ATOM 8137 C CA . ILE A 1 1001 ? -18.699 -33.311 45.168 1.00 84.56 1001 ILE A CA 1
ATOM 8138 C C . ILE A 1 1001 ? -20.196 -33.459 45.467 1.00 84.56 1001 ILE A C 1
ATOM 8140 O O . ILE A 1 1001 ? -20.858 -32.471 45.797 1.00 84.56 1001 ILE A O 1
ATOM 8144 N N . GLN A 1 1002 ? -20.752 -34.671 45.371 1.00 85.88 1002 GLN A N 1
ATOM 8145 C CA . GLN A 1 1002 ? -22.142 -34.928 45.753 1.00 85.88 1002 GLN A CA 1
ATOM 8146 C C . GLN A 1 1002 ? -22.370 -34.717 47.254 1.00 85.88 1002 GLN A C 1
ATOM 8148 O O . GLN A 1 1002 ? -23.358 -34.081 47.626 1.00 85.88 1002 GLN A O 1
ATOM 8153 N N . GLU A 1 1003 ? -21.459 -35.187 48.108 1.00 84.00 1003 GLU A N 1
ATOM 8154 C CA . GLU A 1 1003 ? -21.529 -34.988 49.559 1.00 84.00 1003 GLU A CA 1
ATOM 8155 C C . GLU A 1 1003 ? -21.421 -33.496 49.929 1.00 84.00 1003 GLU A C 1
ATOM 8157 O O . GLU A 1 1003 ? -22.258 -32.985 50.679 1.00 84.00 1003 GLU A O 1
ATOM 8162 N N . PHE A 1 1004 ? -20.495 -32.763 49.299 1.00 85.56 1004 PHE A N 1
ATOM 8163 C CA . PHE A 1 1004 ? -20.330 -31.314 49.460 1.00 85.56 1004 PHE A CA 1
ATOM 8164 C C . PHE A 1 1004 ? -21.588 -30.530 49.045 1.00 85.56 1004 PHE A C 1
ATOM 8166 O O . PHE A 1 1004 ? -22.055 -29.646 49.771 1.00 85.56 1004 PHE A O 1
ATOM 8173 N N . LYS A 1 1005 ? -22.203 -30.886 47.906 1.00 83.94 1005 LYS A N 1
ATOM 8174 C CA . LYS A 1 1005 ? -23.456 -30.270 47.429 1.00 83.94 1005 LYS A CA 1
ATOM 8175 C C . LYS A 1 1005 ? -24.647 -30.604 48.330 1.00 83.94 1005 LYS A C 1
ATOM 8177 O O . LYS A 1 1005 ? -25.473 -29.729 48.593 1.00 83.94 1005 LYS A O 1
ATOM 8182 N N . LYS A 1 1006 ? -24.734 -31.839 48.837 1.00 85.25 1006 LYS A N 1
ATOM 8183 C CA . LYS A 1 1006 ? -25.801 -32.280 49.753 1.00 85.25 1006 LYS A CA 1
ATOM 8184 C C . LYS A 1 1006 ? -25.731 -31.556 51.102 1.00 85.25 1006 LYS A C 1
ATOM 8186 O O . LYS A 1 1006 ? -26.776 -31.255 51.676 1.00 85.25 1006 LYS A O 1
ATOM 8191 N N . ALA A 1 1007 ? -24.526 -31.218 51.562 1.00 81.44 1007 ALA A N 1
ATOM 8192 C CA . ALA A 1 1007 ? -24.293 -30.450 52.784 1.00 81.44 1007 ALA A CA 1
ATOM 8193 C C . ALA A 1 1007 ? -24.570 -28.935 52.653 1.00 81.44 1007 ALA A C 1
ATOM 8195 O O . ALA A 1 1007 ? -24.589 -28.240 53.664 1.00 81.44 1007 ALA A O 1
ATOM 8196 N N . LYS A 1 1008 ? -24.837 -28.415 51.439 1.00 80.12 1008 LYS A N 1
ATOM 8197 C CA . LYS A 1 1008 ? -25.109 -26.986 51.152 1.00 80.12 1008 LYS A CA 1
ATOM 8198 C C . LYS A 1 1008 ? -24.003 -26.024 51.628 1.00 80.12 1008 LYS A C 1
ATOM 8200 O O . LYS A 1 1008 ? -24.288 -24.890 52.019 1.00 80.12 1008 LYS A O 1
ATOM 8205 N N . LEU A 1 1009 ? -22.746 -26.461 51.575 1.00 79.31 1009 LEU A N 1
ATOM 8206 C CA . LEU A 1 1009 ? -21.590 -25.647 51.959 1.00 79.31 1009 LEU A CA 1
ATOM 8207 C C . LEU A 1 1009 ? -21.265 -24.589 50.892 1.00 79.31 1009 LEU A C 1
ATOM 8209 O O . LEU A 1 1009 ? -21.483 -24.800 49.698 1.00 79.31 1009 LEU A O 1
ATOM 8213 N N . LYS A 1 1010 ? -20.747 -23.431 51.322 1.00 75.38 1010 LYS A N 1
ATOM 8214 C CA . LYS A 1 1010 ? -20.253 -22.377 50.419 1.00 75.38 1010 LYS A CA 1
ATOM 8215 C C . LYS A 1 1010 ? -18.808 -22.671 50.011 1.00 75.38 1010 LYS A C 1
ATOM 8217 O O . LYS A 1 1010 ? -17.981 -22.958 50.873 1.00 75.38 1010 LYS A O 1
ATOM 8222 N N . ASP A 1 1011 ? -18.514 -22.538 48.720 1.00 77.62 1011 ASP A N 1
ATOM 8223 C CA . ASP A 1 1011 ? -17.170 -22.701 48.152 1.00 77.62 1011 ASP A CA 1
ATOM 8224 C C . ASP A 1 1011 ? -16.313 -21.454 48.430 1.00 77.62 1011 ASP A C 1
ATOM 8226 O O . ASP A 1 1011 ? -16.296 -20.509 47.644 1.00 77.62 1011 ASP A O 1
ATOM 8230 N N . THR A 1 1012 ? -15.685 -21.396 49.606 1.00 72.19 1012 THR A N 1
ATOM 8231 C CA . THR A 1 1012 ? -14.817 -20.270 50.002 1.00 72.19 1012 THR A CA 1
ATOM 8232 C C . THR A 1 1012 ? -13.405 -20.392 49.444 1.00 72.19 1012 THR A C 1
ATOM 8234 O O . THR A 1 1012 ? -12.784 -19.372 49.161 1.00 72.19 1012 THR A O 1
ATOM 8237 N N . ASP A 1 1013 ? -12.930 -21.625 49.259 1.00 71.00 1013 ASP A N 1
ATOM 8238 C CA . ASP A 1 1013 ? -11.521 -21.926 48.977 1.00 71.00 1013 ASP A CA 1
ATOM 8239 C C . ASP A 1 1013 ? -11.300 -22.295 47.494 1.00 71.00 1013 ASP A C 1
ATOM 8241 O O . ASP A 1 1013 ? -10.167 -22.414 47.038 1.00 71.00 1013 ASP A O 1
ATOM 8245 N N . GLY A 1 1014 ? -12.382 -22.425 46.710 1.00 78.62 1014 GLY A N 1
ATOM 8246 C CA . GLY A 1 1014 ? -12.346 -22.761 45.282 1.00 78.62 1014 GLY A CA 1
ATOM 8247 C C . GLY A 1 1014 ? -12.196 -24.258 44.990 1.00 78.62 1014 GLY A C 1
ATOM 8248 O O . GLY A 1 1014 ? -12.055 -24.646 43.826 1.00 78.62 1014 GLY A O 1
ATOM 8249 N N . ASP A 1 1015 ? -12.243 -25.106 46.019 1.00 79.00 1015 ASP A N 1
ATOM 8250 C CA . ASP A 1 1015 ? -12.074 -26.557 45.921 1.00 79.00 1015 ASP A CA 1
ATOM 8251 C C . ASP A 1 1015 ? -13.201 -27.209 45.104 1.00 79.00 1015 ASP A C 1
ATOM 8253 O O . ASP A 1 1015 ? -12.955 -28.114 44.302 1.00 79.00 1015 ASP A O 1
ATOM 8257 N N . LEU A 1 1016 ? -14.443 -26.719 45.221 1.00 81.25 1016 LEU A N 1
ATOM 8258 C CA . LEU A 1 1016 ? -15.561 -27.246 44.429 1.00 81.25 1016 LEU A CA 1
ATOM 8259 C C . LEU A 1 1016 ? -15.356 -26.955 42.934 1.00 81.25 1016 LEU A C 1
ATOM 8261 O O . LEU A 1 1016 ? -15.547 -27.841 42.098 1.00 81.25 1016 LEU A O 1
ATOM 8265 N N . ALA A 1 1017 ? -14.914 -25.741 42.593 1.00 80.75 1017 ALA A N 1
ATOM 8266 C CA . ALA A 1 1017 ? -14.582 -25.370 41.219 1.00 80.75 1017 ALA A CA 1
ATOM 8267 C C . ALA A 1 1017 ? -13.388 -26.175 40.665 1.00 80.75 1017 ALA A C 1
ATOM 8269 O O . ALA A 1 1017 ? -13.406 -26.580 39.496 1.00 80.75 1017 ALA A O 1
ATOM 8270 N N . ALA A 1 1018 ? -12.374 -26.446 41.494 1.00 81.00 1018 ALA A N 1
ATOM 8271 C CA . ALA A 1 1018 ? -11.232 -27.287 41.137 1.00 81.00 1018 ALA A CA 1
ATOM 8272 C C . ALA A 1 1018 ? -11.656 -28.743 40.866 1.00 81.00 1018 ALA A C 1
ATOM 8274 O O . ALA A 1 1018 ? -11.278 -29.318 39.840 1.00 81.00 1018 ALA A O 1
ATOM 8275 N N . GLY A 1 1019 ? -12.517 -29.310 41.715 1.00 81.81 1019 GLY A N 1
ATOM 8276 C CA . GLY A 1 1019 ? -13.096 -30.636 41.510 1.00 81.81 1019 GLY A CA 1
ATOM 8277 C C . GLY A 1 1019 ? -13.946 -30.723 40.233 1.00 81.81 1019 GLY A C 1
ATOM 8278 O O . GLY A 1 1019 ? -13.759 -31.609 39.398 1.00 81.81 1019 GLY A O 1
ATOM 8279 N N . GLU A 1 1020 ? -14.840 -29.763 39.989 1.00 82.75 1020 GLU A N 1
ATOM 8280 C CA . GLU A 1 1020 ? -15.659 -29.753 38.767 1.00 82.75 1020 GLU A CA 1
ATOM 8281 C C . GLU A 1 1020 ? -14.823 -29.617 37.480 1.00 82.75 1020 GLU A C 1
ATOM 8283 O O . GLU A 1 1020 ? -15.194 -30.161 36.432 1.00 82.75 1020 GLU A O 1
ATOM 8288 N N . ARG A 1 1021 ? -13.672 -28.933 37.541 1.00 85.06 1021 ARG A N 1
ATOM 8289 C CA . ARG A 1 1021 ? -12.716 -28.853 36.427 1.00 85.06 1021 ARG A CA 1
ATOM 8290 C C . ARG A 1 1021 ? -12.089 -30.217 36.115 1.00 85.06 1021 ARG A C 1
ATOM 8292 O O . ARG A 1 1021 ? -12.009 -30.573 34.938 1.00 85.06 1021 ARG A O 1
ATOM 8299 N N . LEU A 1 1022 ? -11.714 -30.995 37.132 1.00 82.81 1022 LEU A N 1
ATOM 8300 C CA . LEU A 1 1022 ? -11.156 -32.345 36.963 1.00 82.81 1022 LEU A CA 1
ATOM 8301 C C . LEU A 1 1022 ? -12.177 -33.336 36.376 1.00 82.81 1022 LEU A C 1
ATOM 8303 O O . LEU A 1 1022 ? -11.817 -34.163 35.539 1.00 82.81 1022 LEU A O 1
ATOM 8307 N N . ILE A 1 1023 ? -13.467 -33.224 36.718 1.00 85.00 1023 ILE A N 1
ATOM 8308 C CA . ILE A 1 1023 ? -14.518 -34.040 36.074 1.00 85.00 1023 ILE A CA 1
ATOM 8309 C C . ILE A 1 1023 ? -14.626 -33.721 34.580 1.00 85.00 1023 ILE A C 1
ATOM 8311 O O . ILE A 1 1023 ? -14.704 -34.635 33.757 1.00 85.00 1023 ILE A O 1
ATOM 8315 N N . LYS A 1 1024 ? -14.604 -32.435 34.207 1.00 84.50 1024 LYS A N 1
ATOM 8316 C CA . LYS A 1 1024 ? -14.650 -32.019 32.793 1.00 84.50 1024 LYS A CA 1
ATOM 8317 C C . LYS A 1 1024 ? -13.441 -32.525 32.008 1.00 84.50 1024 LYS A C 1
ATOM 8319 O O . LYS A 1 1024 ? -13.604 -32.938 30.862 1.00 84.50 1024 LYS A O 1
ATOM 8324 N N . MET A 1 1025 ? -12.263 -32.545 32.629 1.00 85.69 1025 MET A N 1
ATOM 8325 C CA . MET A 1 1025 ? -11.059 -33.149 32.054 1.00 85.69 1025 MET A CA 1
ATOM 8326 C C . MET A 1 1025 ? -11.264 -34.649 31.786 1.00 85.69 1025 MET A C 1
ATOM 8328 O O . MET A 1 1025 ? -11.063 -35.095 30.661 1.00 85.69 1025 MET A O 1
ATOM 8332 N N . HIS A 1 1026 ? -11.752 -35.418 32.769 1.00 83.12 1026 HIS A N 1
ATOM 8333 C CA . HIS A 1 1026 ? -12.040 -36.854 32.603 1.00 83.12 1026 HIS A CA 1
ATOM 8334 C C . HIS A 1 1026 ? -13.101 -37.143 31.528 1.00 83.12 1026 HIS A C 1
ATOM 8336 O O . HIS A 1 1026 ? -13.004 -38.133 30.804 1.00 83.12 1026 HIS A O 1
ATOM 8342 N N . GLN A 1 1027 ? -14.109 -36.279 31.381 1.00 83.88 1027 GLN A N 1
ATOM 8343 C CA . GLN A 1 1027 ? -15.103 -36.384 30.304 1.00 83.88 1027 GLN A CA 1
ATOM 8344 C C . GLN A 1 1027 ? -14.493 -36.101 28.924 1.00 83.88 1027 GLN A C 1
ATOM 8346 O O . GLN A 1 1027 ? -14.770 -36.828 27.969 1.00 83.88 1027 GLN A O 1
ATOM 8351 N N . ALA A 1 1028 ? -13.639 -35.077 28.819 1.00 84.31 1028 ALA A N 1
ATOM 8352 C CA . ALA A 1 1028 ? -12.920 -34.759 27.588 1.00 84.31 1028 ALA A CA 1
ATOM 8353 C C . ALA A 1 1028 ? -11.952 -35.887 27.189 1.00 84.31 1028 ALA A C 1
ATOM 8355 O O . ALA A 1 1028 ? -11.890 -36.239 26.011 1.00 84.31 1028 ALA A O 1
ATOM 8356 N N . LYS A 1 1029 ? -11.281 -36.507 28.172 1.00 85.06 1029 LYS A N 1
ATOM 8357 C CA . LYS A 1 1029 ? -10.439 -37.697 27.988 1.00 85.06 1029 LYS A CA 1
ATOM 8358 C C . LYS A 1 1029 ? -11.214 -38.849 27.354 1.00 85.06 1029 LYS A C 1
ATOM 8360 O O . LYS A 1 1029 ? -10.798 -39.383 26.331 1.00 85.06 1029 LYS A O 1
ATOM 8365 N N . GLY A 1 1030 ? -12.370 -39.194 27.928 1.00 84.25 1030 GLY A N 1
ATOM 8366 C CA . GLY A 1 1030 ? -13.230 -40.261 27.406 1.00 84.25 1030 GLY A CA 1
ATOM 8367 C C . GLY A 1 1030 ? -13.687 -39.996 25.969 1.00 84.25 1030 GLY A C 1
ATOM 8368 O O . GLY A 1 1030 ? -13.558 -40.863 25.110 1.00 84.25 1030 GLY A O 1
ATOM 8369 N N . ALA A 1 1031 ? -14.128 -38.769 25.674 1.00 84.56 1031 ALA A N 1
ATOM 8370 C CA . ALA A 1 1031 ? -14.545 -38.386 24.325 1.00 84.56 1031 ALA A CA 1
ATOM 8371 C C . ALA A 1 1031 ? -13.397 -38.456 23.297 1.00 84.56 1031 ALA A C 1
ATOM 8373 O O . ALA A 1 1031 ? -13.616 -38.862 22.152 1.00 84.56 1031 ALA A O 1
ATOM 8374 N N . LEU A 1 1032 ? -12.174 -38.082 23.687 1.00 85.06 1032 LEU A N 1
ATOM 8375 C CA . LEU A 1 1032 ? -10.997 -38.186 22.824 1.00 85.06 1032 LEU A CA 1
ATOM 8376 C C . LEU A 1 1032 ? -10.694 -39.651 22.485 1.00 85.06 1032 LEU A C 1
ATOM 8378 O O . LEU A 1 1032 ? -10.607 -39.998 21.310 1.00 85.06 1032 LEU A O 1
ATOM 8382 N N . VAL A 1 1033 ? -10.650 -40.528 23.489 1.00 85.31 1033 VAL A N 1
ATOM 8383 C CA . VAL A 1 1033 ? -10.413 -41.967 23.291 1.00 85.31 1033 VAL A CA 1
ATOM 8384 C C . VAL A 1 1033 ? -11.509 -42.606 22.426 1.00 85.31 1033 VAL A C 1
ATOM 8386 O O . VAL A 1 1033 ? -11.215 -43.377 21.511 1.00 85.31 1033 VAL A O 1
ATOM 8389 N N . ASP A 1 1034 ? -12.776 -42.242 22.634 1.00 83.88 1034 ASP A N 1
ATOM 8390 C CA . ASP A 1 1034 ? -13.891 -42.753 21.829 1.00 83.88 1034 ASP A CA 1
ATOM 8391 C C . ASP A 1 1034 ? -13.825 -42.297 20.363 1.00 83.88 1034 ASP A C 1
ATOM 8393 O O . ASP A 1 1034 ? -14.178 -43.050 19.452 1.00 83.88 1034 ASP A O 1
ATOM 8397 N N . THR A 1 1035 ? -13.373 -41.066 20.101 1.00 85.00 1035 THR A N 1
ATOM 8398 C CA . THR A 1 1035 ? -13.198 -40.568 18.723 1.00 85.00 1035 THR A CA 1
ATOM 8399 C C . THR A 1 1035 ? -11.978 -41.167 18.032 1.00 85.00 1035 THR A C 1
ATOM 8401 O O . THR A 1 1035 ? -12.057 -41.454 16.836 1.00 85.00 1035 THR A O 1
ATOM 8404 N N . MET A 1 1036 ? -10.905 -41.455 18.775 1.00 81.62 1036 MET A N 1
ATOM 8405 C CA . MET A 1 1036 ? -9.759 -42.216 18.270 1.00 81.62 1036 MET A CA 1
ATOM 8406 C C . MET A 1 1036 ? -10.177 -43.617 17.810 1.00 81.62 1036 MET A C 1
ATOM 8408 O O . MET A 1 1036 ? -9.804 -44.029 16.714 1.00 81.62 1036 MET A O 1
ATOM 8412 N N . LYS A 1 1037 ? -11.042 -44.306 18.570 1.00 80.44 1037 LYS A N 1
ATOM 8413 C CA . LYS A 1 1037 ? -11.611 -45.606 18.162 1.00 80.44 1037 LYS A CA 1
ATOM 8414 C C . LYS A 1 1037 ? -12.459 -45.516 16.890 1.00 80.44 1037 LYS A C 1
ATOM 8416 O O . LYS A 1 1037 ? -12.450 -46.432 16.078 1.00 80.44 1037 LYS A O 1
ATOM 8421 N N . LYS A 1 1038 ? -13.185 -44.410 16.691 1.00 80.25 1038 LYS A N 1
ATOM 8422 C CA . LYS A 1 1038 ? -14.043 -44.202 15.508 1.00 80.25 1038 LYS A CA 1
ATOM 8423 C C . LYS A 1 1038 ? -13.274 -43.830 14.234 1.00 80.25 1038 LYS A C 1
ATOM 8425 O O . LYS A 1 1038 ? -13.873 -43.899 13.165 1.00 80.25 1038 LYS A O 1
ATOM 8430 N N . ARG A 1 1039 ? -12.010 -43.389 14.335 1.00 78.44 1039 ARG A N 1
ATOM 8431 C CA . ARG A 1 1039 ? -11.115 -43.006 13.214 1.00 78.44 1039 ARG A CA 1
ATOM 8432 C C . ARG A 1 1039 ? -11.712 -42.049 12.172 1.00 78.44 1039 ARG A C 1
ATOM 8434 O O . ARG A 1 1039 ? -11.280 -42.003 11.024 1.00 78.44 1039 ARG A O 1
ATOM 8441 N N . LYS A 1 1040 ? -12.693 -41.235 12.563 1.00 80.88 1040 LYS A N 1
ATOM 8442 C CA . LYS A 1 1040 ? -13.255 -40.187 11.702 1.00 80.88 1040 LYS A CA 1
ATOM 8443 C C . LYS A 1 1040 ? -12.491 -38.893 11.916 1.00 80.88 1040 LYS A C 1
ATOM 8445 O O . LYS A 1 1040 ? -12.568 -38.315 13.001 1.00 80.88 1040 LYS A O 1
ATOM 8450 N N . LEU A 1 1041 ? -11.817 -38.410 10.870 1.00 81.31 1041 LEU A N 1
ATOM 8451 C CA . LEU A 1 1041 ? -10.998 -37.197 10.931 1.00 81.31 1041 LEU A CA 1
ATOM 8452 C C . LEU A 1 1041 ? -11.776 -36.000 11.507 1.00 81.31 1041 LEU A C 1
ATOM 8454 O O . LEU A 1 1041 ? -11.296 -35.339 12.422 1.00 81.31 1041 LEU A O 1
ATOM 8458 N N . SER A 1 1042 ? -13.016 -35.783 11.053 1.00 81.50 1042 SER A N 1
ATOM 8459 C CA . SER A 1 1042 ? -13.859 -34.670 11.514 1.00 81.50 1042 SER A CA 1
ATOM 8460 C C . SER A 1 1042 ? -14.219 -34.728 12.999 1.00 81.50 1042 SER A C 1
ATOM 8462 O O . SER A 1 1042 ? -14.407 -33.690 13.631 1.00 81.50 1042 SER A O 1
ATOM 8464 N N . ASP A 1 1043 ? -14.377 -35.931 13.551 1.00 83.88 1043 ASP A N 1
ATOM 8465 C CA . ASP A 1 1043 ? -14.786 -36.123 14.943 1.00 83.88 1043 ASP A CA 1
ATOM 8466 C C . ASP A 1 1043 ? -13.566 -36.050 15.868 1.00 83.88 1043 ASP A C 1
ATOM 8468 O O . ASP A 1 1043 ? -13.639 -35.433 16.931 1.00 83.88 1043 ASP A O 1
ATOM 8472 N N . LEU A 1 1044 ? -12.427 -36.582 15.412 1.00 85.56 1044 LEU A N 1
ATOM 8473 C CA . LEU A 1 1044 ? -11.139 -36.484 16.092 1.00 85.56 1044 LEU A CA 1
ATOM 8474 C C . LEU A 1 1044 ? -10.648 -35.029 16.166 1.00 85.56 1044 LEU A C 1
ATOM 8476 O O . LEU A 1 1044 ? -10.242 -34.575 17.232 1.00 85.56 1044 LEU A O 1
ATOM 8480 N N . GLU A 1 1045 ? -10.770 -34.250 15.084 1.00 84.81 1045 GLU A N 1
ATOM 8481 C CA . GLU A 1 1045 ? -10.427 -32.819 15.086 1.00 84.81 1045 GLU A CA 1
ATOM 8482 C C . GLU A 1 1045 ? -11.284 -32.020 16.077 1.00 84.81 1045 GLU A C 1
ATOM 8484 O O . GLU A 1 1045 ? -10.774 -31.147 16.787 1.00 84.81 1045 GLU A O 1
ATOM 8489 N N . LYS A 1 1046 ? -12.583 -32.334 16.174 1.00 85.38 1046 LYS A N 1
ATOM 8490 C CA . LYS A 1 1046 ? -13.489 -31.703 17.147 1.00 85.38 1046 LYS A CA 1
ATOM 8491 C C . LYS A 1 1046 ? -13.116 -32.060 18.584 1.00 85.38 1046 LYS A C 1
ATOM 8493 O O . LYS A 1 1046 ? -13.107 -31.165 19.429 1.00 85.38 1046 LYS A O 1
ATOM 8498 N N . ALA A 1 1047 ? -12.798 -33.325 18.858 1.00 84.88 1047 ALA A N 1
ATOM 8499 C CA . ALA A 1 1047 ? -12.398 -33.783 20.186 1.00 84.88 1047 ALA A CA 1
ATOM 8500 C C . ALA A 1 1047 ? -11.067 -33.160 20.627 1.00 84.88 1047 ALA A C 1
ATOM 8502 O O . ALA A 1 1047 ? -10.997 -32.581 21.710 1.00 84.88 1047 ALA A O 1
ATOM 8503 N N . VAL A 1 1048 ? -10.055 -33.161 19.752 1.00 84.75 1048 VAL A N 1
ATOM 8504 C CA . VAL A 1 1048 ? -8.772 -32.485 19.996 1.00 84.75 1048 VAL A CA 1
ATOM 8505 C C . VAL A 1 1048 ? -9.005 -30.999 20.271 1.00 84.75 1048 VAL A C 1
ATOM 8507 O O . VAL A 1 1048 ? -8.542 -30.484 21.283 1.00 84.75 1048 VAL A O 1
ATOM 8510 N N . THR A 1 1049 ? -9.799 -30.310 19.444 1.00 84.75 1049 THR A N 1
ATOM 8511 C CA . THR A 1 1049 ? -10.127 -28.883 19.634 1.00 84.75 1049 THR A CA 1
ATOM 8512 C C . THR A 1 1049 ? -10.853 -28.615 20.956 1.00 84.75 1049 THR A C 1
ATOM 8514 O O . THR A 1 1049 ? -10.601 -27.595 21.600 1.00 84.75 1049 THR A O 1
ATOM 8517 N N . ALA A 1 1050 ? -11.740 -29.515 21.389 1.00 81.31 1050 ALA A N 1
ATOM 8518 C CA . ALA A 1 1050 ? -12.421 -29.407 22.676 1.00 81.31 1050 ALA A CA 1
ATOM 8519 C C . ALA A 1 1050 ? -11.440 -29.525 23.857 1.00 81.31 1050 ALA A C 1
ATOM 8521 O O . ALA A 1 1050 ? -11.541 -28.739 24.801 1.00 81.31 1050 ALA A O 1
ATOM 8522 N N . VAL A 1 1051 ? -10.454 -30.426 23.768 1.00 84.69 1051 VAL A N 1
ATOM 8523 C CA . VAL A 1 1051 ? -9.360 -30.561 24.748 1.00 84.69 1051 VAL A CA 1
ATOM 8524 C C . VAL A 1 1051 ? -8.494 -29.295 24.786 1.00 84.69 1051 VAL A C 1
ATOM 8526 O O . VAL A 1 1051 ? -8.253 -28.763 25.874 1.00 84.69 1051 VAL A O 1
ATOM 8529 N N . LYS A 1 1052 ? -8.133 -28.734 23.618 1.00 82.00 1052 LYS A N 1
ATOM 8530 C CA . LYS A 1 1052 ? -7.381 -27.462 23.519 1.00 82.00 1052 LYS A CA 1
ATOM 8531 C C . LYS A 1 1052 ? -8.130 -26.303 24.168 1.00 82.00 1052 LYS A C 1
ATOM 8533 O O . LYS A 1 1052 ? -7.581 -25.551 24.966 1.00 82.00 1052 LYS A O 1
ATOM 8538 N N . LYS A 1 1053 ? -9.422 -26.168 23.853 1.00 81.12 1053 LYS A N 1
ATOM 8539 C CA . LYS A 1 1053 ? -10.283 -25.098 24.377 1.00 81.12 1053 LYS A CA 1
ATOM 8540 C C . LYS A 1 1053 ? -10.503 -25.210 25.888 1.00 81.12 1053 LYS A C 1
ATOM 8542 O O . LYS A 1 1053 ? -10.702 -24.192 26.545 1.00 81.12 1053 LYS A O 1
ATOM 8547 N N . GLY A 1 1054 ? -10.480 -26.430 26.424 1.00 76.81 1054 GLY A N 1
ATOM 8548 C CA . GLY A 1 1054 ? -10.535 -26.697 27.860 1.00 76.81 1054 GLY A CA 1
ATOM 8549 C C . GLY A 1 1054 ? -9.215 -26.453 28.599 1.00 76.81 1054 GLY A C 1
ATOM 8550 O O . GLY A 1 1054 ? -9.220 -26.423 29.827 1.00 76.81 1054 GLY A O 1
ATOM 8551 N N . GLY A 1 1055 ? -8.105 -26.252 27.877 1.00 80.19 1055 GLY A N 1
ATOM 8552 C CA . GLY A 1 1055 ? -6.773 -26.099 28.462 1.00 80.19 1055 GLY A CA 1
ATOM 8553 C C . GLY A 1 1055 ? -6.261 -27.377 29.130 1.00 80.19 1055 GLY A C 1
ATOM 8554 O O . GLY A 1 1055 ? -5.495 -27.284 30.082 1.00 80.19 1055 GLY A O 1
ATOM 8555 N N . PHE A 1 1056 ? -6.715 -28.547 28.668 1.00 81.06 1056 PHE A N 1
ATOM 8556 C CA . PHE A 1 1056 ? -6.371 -29.853 29.246 1.00 81.06 1056 PHE A CA 1
ATOM 8557 C C . PHE A 1 1056 ? -5.258 -30.582 28.473 1.00 81.06 1056 PHE A C 1
ATOM 8559 O O . PHE A 1 1056 ? -4.996 -31.749 28.738 1.00 81.06 1056 PHE A O 1
ATOM 8566 N N . GLU A 1 1057 ? -4.626 -29.925 27.493 1.00 75.06 1057 GLU A N 1
ATOM 8567 C CA . GLU A 1 1057 ? -3.564 -30.520 26.659 1.00 75.06 1057 GLU A CA 1
ATOM 8568 C C . GLU A 1 1057 ? -2.382 -30.991 27.502 1.00 75.06 1057 GLU A C 1
ATOM 8570 O O . GLU A 1 1057 ? -1.850 -32.074 27.284 1.00 75.06 1057 GLU A O 1
ATOM 8575 N N . VAL A 1 1058 ? -2.026 -30.184 28.501 1.00 70.00 1058 VAL A N 1
ATOM 8576 C CA . VAL A 1 1058 ? -0.938 -30.482 29.426 1.00 70.00 1058 VAL A CA 1
ATOM 8577 C C . VAL A 1 1058 ? -1.296 -31.700 30.273 1.00 70.00 1058 VAL A C 1
ATOM 8579 O O . VAL A 1 1058 ? -0.427 -32.500 30.571 1.00 70.00 1058 VAL A O 1
ATOM 8582 N N . ASP A 1 1059 ? -2.567 -31.894 30.631 1.00 71.81 1059 ASP A N 1
ATOM 8583 C CA . ASP A 1 1059 ? -3.030 -32.928 31.568 1.00 71.81 1059 ASP A CA 1
ATOM 8584 C C . ASP A 1 1059 ? -3.170 -34.337 30.956 1.00 71.81 1059 ASP A C 1
ATOM 8586 O O . ASP A 1 1059 ? -3.327 -35.304 31.700 1.00 71.81 1059 ASP A O 1
ATOM 8590 N N . MET A 1 1060 ? -3.094 -34.473 29.626 1.00 79.19 1060 MET A N 1
ATOM 8591 C CA . MET A 1 1060 ? -3.259 -35.745 28.894 1.00 79.19 1060 MET A CA 1
ATOM 8592 C C . MET A 1 1060 ? -2.256 -35.881 27.728 1.00 79.19 1060 MET A C 1
ATOM 8594 O O . MET A 1 1060 ? -2.662 -35.916 26.561 1.00 79.19 1060 MET A O 1
ATOM 8598 N N . PRO A 1 1061 ? -0.939 -35.905 28.002 1.00 73.81 1061 PRO A N 1
ATOM 8599 C CA . PRO A 1 1061 ? 0.080 -35.844 26.956 1.00 73.81 1061 PRO A CA 1
ATOM 8600 C C . PRO A 1 1061 ? 0.087 -37.095 26.065 1.00 73.81 1061 PRO A C 1
ATOM 8602 O O . PRO A 1 1061 ? 0.164 -36.970 24.844 1.00 73.81 1061 PRO A O 1
ATOM 8605 N N . GLU A 1 1062 ? -0.061 -38.291 26.638 1.00 75.06 1062 GLU A N 1
ATOM 8606 C CA . GLU A 1 1062 ? -0.027 -39.559 25.897 1.00 75.06 1062 GLU A CA 1
ATOM 8607 C C . GLU A 1 1062 ? -1.199 -39.684 24.918 1.00 75.06 1062 GLU A C 1
ATOM 8609 O O . GLU A 1 1062 ? -1.000 -39.949 23.730 1.00 75.06 1062 GLU A O 1
ATOM 8614 N N . GLU A 1 1063 ? -2.423 -39.417 25.380 1.00 82.12 1063 GLU A N 1
ATOM 8615 C CA . GLU A 1 1063 ? -3.616 -39.489 24.537 1.00 82.12 1063 GLU A CA 1
ATOM 8616 C C . GLU A 1 1063 ? -3.590 -38.418 23.443 1.00 82.12 1063 GLU A C 1
ATOM 8618 O O . GLU A 1 1063 ? -4.018 -38.666 22.316 1.00 82.12 1063 GLU A O 1
ATOM 8623 N N . MET A 1 1064 ? -3.036 -37.237 23.736 1.00 82.62 1064 MET A N 1
ATOM 8624 C CA . MET A 1 1064 ? -2.846 -36.179 22.745 1.00 82.62 1064 MET A CA 1
ATOM 8625 C C . MET A 1 1064 ? -1.787 -36.544 21.702 1.00 82.62 1064 MET A C 1
ATOM 8627 O O . MET A 1 1064 ? -1.987 -36.265 20.518 1.00 82.62 1064 MET A O 1
ATOM 8631 N N . ILE A 1 1065 ? -0.685 -37.192 22.091 1.00 77.81 1065 ILE A N 1
ATOM 8632 C CA . ILE A 1 1065 ? 0.323 -37.698 21.148 1.00 77.81 1065 ILE A CA 1
ATOM 8633 C C . ILE A 1 1065 ? -0.310 -38.749 20.232 1.00 77.81 1065 ILE A C 1
ATOM 8635 O O . ILE A 1 1065 ? -0.189 -38.645 19.010 1.00 77.81 1065 ILE A O 1
ATOM 8639 N N . GLN A 1 1066 ? -1.032 -39.721 20.794 1.00 81.00 1066 GLN A N 1
ATOM 8640 C CA . GLN A 1 1066 ? -1.705 -40.760 20.013 1.00 81.00 1066 GLN A CA 1
ATOM 8641 C C . GLN A 1 1066 ? -2.774 -40.174 19.074 1.00 81.00 1066 GLN A C 1
ATOM 8643 O O . GLN A 1 1066 ? -2.818 -40.527 17.894 1.00 81.00 1066 GLN A O 1
ATOM 8648 N N . ALA A 1 1067 ? -3.591 -39.228 19.551 1.00 81.94 1067 ALA A N 1
ATOM 8649 C CA . ALA A 1 1067 ? -4.598 -38.546 18.739 1.00 81.94 1067 ALA A CA 1
ATOM 8650 C C . ALA A 1 1067 ? -3.973 -37.727 17.600 1.00 81.94 1067 ALA A C 1
ATOM 8652 O O . ALA A 1 1067 ? -4.464 -37.762 16.471 1.00 81.94 1067 ALA A O 1
ATOM 8653 N N . ASN A 1 1068 ? -2.870 -37.017 17.859 1.00 81.88 1068 ASN A N 1
ATOM 8654 C CA . ASN A 1 1068 ? -2.164 -36.247 16.835 1.00 81.88 1068 ASN A CA 1
ATOM 8655 C C . ASN A 1 1068 ? -1.500 -37.156 15.791 1.00 81.88 1068 ASN A C 1
ATOM 8657 O O . ASN A 1 1068 ? -1.621 -36.875 14.598 1.00 81.88 1068 ASN A O 1
ATOM 8661 N N . LYS A 1 1069 ? -0.869 -38.265 16.209 1.00 81.00 1069 LYS A N 1
ATOM 8662 C CA . LYS A 1 1069 ? -0.320 -39.279 15.290 1.00 81.00 1069 LYS A CA 1
ATOM 8663 C C . LYS A 1 1069 ? -1.415 -39.842 14.381 1.00 81.00 1069 LYS A C 1
ATOM 8665 O O . LYS A 1 1069 ? -1.260 -39.839 13.162 1.00 81.00 1069 LYS A O 1
ATOM 8670 N N . LEU A 1 1070 ? -2.554 -40.238 14.954 1.00 82.44 1070 LEU A N 1
ATOM 8671 C CA . LEU A 1 1070 ? -3.703 -40.737 14.194 1.00 82.44 1070 LEU A CA 1
ATOM 8672 C C . LEU A 1 1070 ? -4.278 -39.674 13.243 1.00 82.44 1070 LEU A C 1
ATOM 8674 O O . LEU A 1 1070 ? -4.612 -39.975 12.101 1.00 82.44 1070 LEU A O 1
ATOM 8678 N N . MET A 1 1071 ? -4.355 -38.415 13.674 1.00 83.00 1071 MET A N 1
ATOM 8679 C CA . MET A 1 1071 ? -4.844 -37.312 12.845 1.00 83.00 1071 MET A CA 1
ATOM 8680 C C . MET A 1 1071 ? -3.939 -37.044 11.634 1.00 83.00 1071 MET A C 1
ATOM 8682 O O . MET A 1 1071 ? -4.454 -36.815 10.542 1.00 83.00 1071 MET A O 1
ATOM 8686 N N . ILE A 1 1072 ? -2.612 -37.078 11.802 1.00 77.25 1072 ILE A N 1
ATOM 8687 C CA . ILE A 1 1072 ? -1.654 -36.919 10.692 1.00 77.25 1072 ILE A CA 1
ATOM 8688 C C . ILE A 1 1072 ? -1.861 -38.026 9.656 1.00 77.25 1072 ILE A C 1
ATOM 8690 O O . ILE A 1 1072 ? -1.951 -37.747 8.460 1.00 77.25 1072 ILE A O 1
ATOM 8694 N N . ARG A 1 1073 ? -2.015 -39.269 10.119 1.00 77.44 1073 ARG A N 1
ATOM 8695 C CA . ARG A 1 1073 ? -2.245 -40.435 9.256 1.00 77.44 1073 ARG A CA 1
ATOM 8696 C C . ARG A 1 1073 ? -3.550 -40.323 8.473 1.00 77.44 1073 ARG A C 1
ATOM 8698 O O . ARG A 1 1073 ? -3.541 -40.399 7.247 1.00 77.44 1073 ARG A O 1
ATOM 8705 N N . LEU A 1 1074 ? -4.658 -40.018 9.151 1.00 82.00 1074 LEU A N 1
ATOM 8706 C CA . LEU A 1 1074 ? -5.959 -39.832 8.496 1.00 82.00 1074 LEU A CA 1
ATOM 8707 C C . LEU A 1 1074 ? -5.941 -38.677 7.480 1.00 82.00 1074 LEU A C 1
ATOM 8709 O O . LEU A 1 1074 ? -6.559 -38.780 6.422 1.00 82.00 1074 LEU A O 1
ATOM 8713 N N . LYS A 1 1075 ? -5.193 -37.598 7.751 1.00 83.25 1075 LYS A N 1
ATOM 8714 C CA . LYS A 1 1075 ? -4.989 -36.498 6.792 1.00 83.25 1075 LYS A CA 1
ATOM 8715 C C . LYS A 1 1075 ? -4.180 -36.922 5.569 1.00 83.25 1075 LYS A C 1
ATOM 8717 O O . LYS A 1 1075 ? -4.513 -36.496 4.463 1.00 83.25 1075 LYS A O 1
ATOM 8722 N N . ARG A 1 1076 ? -3.142 -37.746 5.752 1.00 82.69 1076 ARG A N 1
ATOM 8723 C CA . ARG A 1 1076 ? -2.347 -38.313 4.651 1.00 82.69 1076 ARG A CA 1
ATOM 8724 C C . ARG A 1 1076 ? -3.234 -39.157 3.735 1.00 82.69 1076 ARG A C 1
ATOM 8726 O O . ARG A 1 1076 ? -3.247 -38.924 2.532 1.00 82.69 1076 ARG A O 1
ATOM 8733 N N . LEU A 1 1077 ? -4.039 -40.058 4.297 1.00 80.69 1077 LEU A N 1
ATOM 8734 C CA . LEU A 1 1077 ? -4.948 -40.909 3.521 1.00 80.69 1077 LEU A CA 1
ATOM 8735 C C . LEU A 1 1077 ? -6.003 -40.104 2.746 1.00 80.69 1077 LEU A C 1
ATOM 8737 O O . LEU A 1 1077 ? -6.239 -40.382 1.571 1.00 80.69 1077 LEU A O 1
ATOM 8741 N N . GLU A 1 1078 ? -6.606 -39.083 3.362 1.00 83.81 1078 GLU A N 1
ATOM 8742 C CA . GLU A 1 1078 ? -7.581 -38.215 2.685 1.00 83.81 1078 GLU A CA 1
ATOM 8743 C C . GLU A 1 1078 ? -6.939 -37.441 1.521 1.00 83.81 1078 GLU A C 1
ATOM 8745 O O . GLU A 1 1078 ? -7.518 -37.327 0.440 1.00 83.81 1078 GLU A O 1
ATOM 8750 N N . ARG A 1 1079 ? -5.698 -36.967 1.703 1.00 83.88 1079 ARG A N 1
ATOM 8751 C CA . ARG A 1 1079 ? -4.920 -36.300 0.649 1.00 83.88 1079 ARG A CA 1
ATOM 8752 C C . ARG A 1 1079 ? -4.683 -37.224 -0.545 1.00 83.88 1079 ARG A C 1
ATOM 8754 O O . ARG A 1 1079 ? -4.976 -36.826 -1.669 1.00 83.88 1079 ARG A O 1
ATOM 8761 N N . LEU A 1 1080 ? -4.224 -38.454 -0.303 1.00 83.75 1080 LEU A N 1
ATOM 8762 C CA . LEU A 1 1080 ? -3.981 -39.445 -1.359 1.00 83.75 1080 LEU A CA 1
ATOM 8763 C C . LEU A 1 1080 ? -5.259 -39.757 -2.156 1.00 83.75 1080 LEU A C 1
ATOM 8765 O O . LEU A 1 1080 ? -5.226 -39.867 -3.382 1.00 83.75 1080 LEU A O 1
ATOM 8769 N N . ARG A 1 1081 ? -6.417 -39.835 -1.486 1.00 84.31 1081 ARG A N 1
ATOM 8770 C CA . ARG A 1 1081 ? -7.716 -39.994 -2.165 1.00 84.31 1081 ARG A CA 1
ATOM 8771 C C . ARG A 1 1081 ? -8.072 -38.777 -3.022 1.00 84.31 1081 ARG A C 1
ATOM 8773 O O . ARG A 1 1081 ? -8.538 -38.934 -4.154 1.00 84.31 1081 ARG A O 1
ATOM 8780 N N . GLN A 1 1082 ? -7.835 -37.571 -2.508 1.00 82.50 1082 GLN A N 1
ATOM 8781 C CA . GLN A 1 1082 ? -8.113 -36.324 -3.217 1.00 82.50 1082 GLN A CA 1
ATOM 8782 C C . GLN A 1 1082 ? -7.233 -36.157 -4.466 1.00 82.50 1082 GLN A C 1
ATOM 8784 O O . GLN A 1 1082 ? -7.706 -35.652 -5.485 1.00 82.50 1082 GLN A O 1
ATOM 8789 N N . GLU A 1 1083 ? -5.976 -36.608 -4.428 1.00 82.25 1083 GLU A N 1
ATOM 8790 C CA . GLU A 1 1083 ? -5.077 -36.602 -5.590 1.00 82.25 1083 GLU A CA 1
ATOM 8791 C C . GLU A 1 1083 ? -5.618 -37.468 -6.731 1.00 82.25 1083 GLU A C 1
ATOM 8793 O O . GLU A 1 1083 ? -5.717 -36.998 -7.868 1.00 82.25 1083 GLU A O 1
ATOM 8798 N N . VAL A 1 1084 ? -6.089 -38.681 -6.422 1.00 85.38 1084 VAL A N 1
ATOM 8799 C CA . VAL A 1 1084 ? -6.739 -39.560 -7.406 1.00 85.38 1084 VAL A CA 1
ATOM 8800 C C . VAL A 1 1084 ? -8.051 -38.955 -7.926 1.00 85.38 1084 VAL A C 1
ATOM 8802 O O . VAL A 1 1084 ? -8.349 -39.046 -9.123 1.00 85.38 1084 VAL A O 1
ATOM 8805 N N . GLN A 1 1085 ? -8.835 -38.291 -7.069 1.00 82.56 1085 GLN A N 1
ATOM 8806 C CA . GLN A 1 1085 ? -10.061 -37.599 -7.487 1.00 82.56 1085 GLN A CA 1
ATOM 8807 C C . GLN A 1 1085 ? -9.772 -36.455 -8.469 1.00 82.56 1085 GLN A C 1
ATOM 8809 O O . GLN A 1 1085 ? -10.502 -36.285 -9.452 1.00 82.56 1085 GLN A O 1
ATOM 8814 N N . ASN A 1 1086 ? -8.703 -35.699 -8.218 1.00 84.06 1086 ASN A N 1
ATOM 8815 C CA . ASN A 1 1086 ? -8.309 -34.528 -8.998 1.00 84.06 1086 ASN A CA 1
ATOM 8816 C C . ASN A 1 1086 ? -7.624 -34.876 -10.329 1.00 84.06 1086 ASN A C 1
ATOM 8818 O O . ASN A 1 1086 ? -7.405 -33.979 -11.148 1.00 84.06 1086 ASN A O 1
ATOM 8822 N N . LEU A 1 1087 ? -7.306 -36.152 -10.585 1.00 83.69 1087 LEU A N 1
ATOM 8823 C CA . LEU A 1 1087 ? -6.770 -36.585 -11.875 1.00 83.69 1087 LEU A CA 1
ATOM 8824 C C . LEU A 1 1087 ? -7.684 -36.136 -13.019 1.00 83.69 1087 LEU A C 1
ATOM 8826 O O . LEU A 1 1087 ? -8.897 -36.370 -13.007 1.00 83.69 1087 LEU A O 1
ATOM 8830 N N . LYS A 1 1088 ? -7.107 -35.536 -14.063 1.00 82.50 1088 LYS A N 1
ATOM 8831 C CA . LYS A 1 1088 ? -7.868 -35.165 -15.263 1.00 82.50 1088 LYS A CA 1
ATOM 8832 C C . L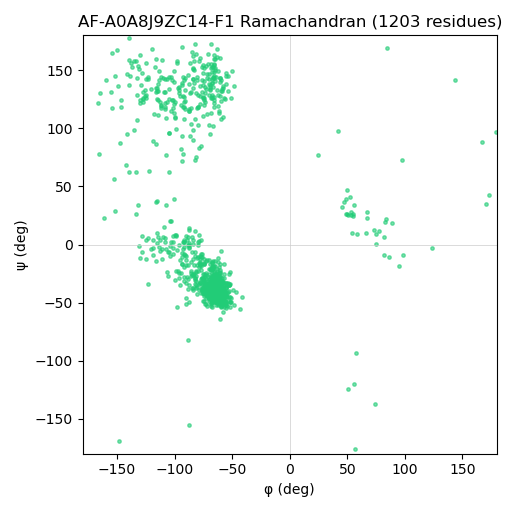YS A 1 1088 ? -8.467 -36.419 -15.898 1.00 82.50 1088 LYS A C 1
ATOM 8834 O O . LYS A 1 1088 ? -7.848 -37.482 -15.925 1.00 82.50 1088 LYS A O 1
ATOM 8839 N N . GLN A 1 1089 ? -9.680 -36.307 -16.437 1.00 78.62 1089 GLN A N 1
ATOM 8840 C CA . GLN A 1 1089 ? -10.326 -37.441 -17.106 1.00 78.62 1089 GLN A CA 1
ATOM 8841 C C . GLN A 1 1089 ? -9.524 -37.918 -18.330 1.00 78.62 1089 GLN A C 1
ATOM 8843 O O . GLN A 1 1089 ? -9.526 -39.108 -18.623 1.00 78.62 1089 GLN A O 1
ATOM 8848 N N . SER A 1 1090 ? -8.775 -37.015 -18.977 1.00 78.38 1090 SER A N 1
ATOM 8849 C CA . SER A 1 1090 ? -7.838 -37.331 -20.062 1.00 78.38 1090 SER A CA 1
ATOM 8850 C C . SER A 1 1090 ? -6.710 -38.272 -19.630 1.00 78.38 1090 SER A C 1
ATOM 8852 O O . SER A 1 1090 ? -6.344 -39.151 -20.393 1.00 78.38 1090 SER A O 1
ATOM 8854 N N . THR A 1 1091 ? -6.203 -38.144 -18.401 1.00 83.31 1091 THR A N 1
ATOM 8855 C CA . THR A 1 1091 ? -5.130 -38.997 -17.859 1.00 83.31 1091 THR A CA 1
ATOM 8856 C C . THR A 1 1091 ? -5.638 -40.401 -17.523 1.00 83.31 1091 THR A C 1
ATOM 8858 O O . THR A 1 1091 ? -4.948 -41.392 -17.717 1.00 83.31 1091 THR A O 1
ATOM 8861 N N . VAL A 1 1092 ? -6.890 -40.527 -17.076 1.00 81.25 1092 VAL A N 1
ATOM 8862 C CA . VAL A 1 1092 ? -7.514 -41.854 -16.912 1.00 81.25 1092 VAL A CA 1
ATOM 8863 C C . VAL A 1 1092 ? -7.860 -42.473 -18.272 1.00 81.25 1092 VAL A C 1
ATOM 8865 O O . VAL A 1 1092 ? -7.757 -43.687 -18.448 1.00 81.25 1092 VAL A O 1
ATOM 8868 N N . ALA A 1 1093 ? -8.224 -41.647 -19.258 1.00 81.69 1093 ALA A N 1
ATOM 8869 C CA . ALA A 1 1093 ? -8.428 -42.093 -20.633 1.00 81.69 1093 ALA A CA 1
ATOM 8870 C C . ALA A 1 1093 ? -7.119 -42.552 -21.304 1.00 81.69 1093 ALA A C 1
ATOM 8872 O O . ALA A 1 1093 ? -7.151 -43.534 -22.039 1.00 81.69 1093 ALA A O 1
ATOM 8873 N N . GLU A 1 1094 ? -5.982 -41.915 -21.002 1.00 88.38 1094 GLU A N 1
ATOM 8874 C CA . GLU A 1 1094 ? -4.634 -42.337 -21.420 1.00 88.38 1094 GLU A CA 1
ATOM 8875 C C . GLU A 1 1094 ? -4.338 -43.762 -20.943 1.00 88.38 1094 GLU A C 1
ATOM 8877 O O . GLU A 1 1094 ? -4.088 -44.634 -21.775 1.00 88.38 1094 GLU A O 1
ATOM 8882 N N . ILE A 1 1095 ? -4.488 -44.036 -19.638 1.00 84.75 1095 ILE A N 1
ATOM 8883 C CA . ILE A 1 1095 ? -4.293 -45.384 -19.076 1.00 84.75 1095 ILE A CA 1
ATOM 8884 C C . ILE A 1 1095 ? -5.197 -46.397 -19.790 1.00 84.75 1095 ILE A C 1
ATOM 8886 O O . ILE A 1 1095 ? -4.768 -47.497 -20.116 1.00 84.75 1095 ILE A O 1
ATOM 8890 N N . ARG A 1 1096 ? -6.441 -46.032 -20.112 1.00 85.12 1096 ARG A N 1
ATOM 8891 C CA . ARG A 1 1096 ? -7.343 -46.921 -20.857 1.00 85.12 1096 ARG A CA 1
ATOM 8892 C C . ARG A 1 1096 ? -6.925 -47.124 -22.320 1.00 85.12 1096 ARG A C 1
ATOM 8894 O O . ARG A 1 1096 ? -7.227 -48.176 -22.879 1.00 85.12 1096 ARG A O 1
ATOM 8901 N N . SER A 1 1097 ? -6.276 -46.147 -22.946 1.00 85.38 1097 SER A N 1
ATOM 8902 C CA . SER A 1 1097 ? -5.995 -46.131 -24.388 1.00 85.38 1097 SER A CA 1
ATOM 8903 C C . SER A 1 1097 ? -4.885 -47.087 -24.837 1.00 85.38 1097 SER A C 1
ATOM 8905 O O . SER A 1 1097 ? -4.814 -47.406 -26.024 1.00 85.38 1097 SER A O 1
ATOM 8907 N N . TYR A 1 1098 ? -4.055 -47.597 -23.920 1.00 85.19 1098 TYR A N 1
ATOM 8908 C CA . TYR A 1 1098 ? -2.983 -48.530 -24.271 1.00 85.19 1098 TYR A CA 1
ATOM 8909 C C . TYR A 1 1098 ? -3.536 -49.826 -24.873 1.00 85.19 1098 TYR A C 1
ATOM 8911 O O . TYR A 1 1098 ? -4.243 -50.580 -24.209 1.00 85.19 1098 TYR A O 1
ATOM 8919 N N . SER A 1 1099 ? -3.162 -50.132 -26.114 1.00 80.00 1099 SER A N 1
ATOM 8920 C CA . SER A 1 1099 ? -3.444 -51.432 -26.740 1.00 80.00 1099 SER A CA 1
ATOM 8921 C C . SER A 1 1099 ? -2.599 -52.551 -26.120 1.00 80.00 1099 SER A C 1
ATOM 8923 O O . SER A 1 1099 ? -3.094 -53.655 -25.897 1.00 80.00 1099 SER A O 1
ATOM 8925 N N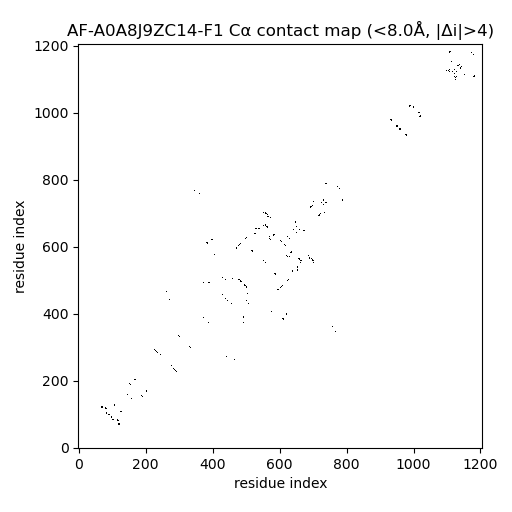 . LYS A 1 1100 ? -1.341 -52.235 -25.787 1.00 82.81 1100 LYS A N 1
ATOM 8926 C CA . LYS A 1 1100 ? -0.416 -53.062 -25.009 1.00 82.81 1100 LYS A CA 1
ATOM 8927 C C . LYS A 1 1100 ? 0.226 -52.174 -23.932 1.00 82.81 1100 LYS A C 1
ATOM 8929 O O . LYS A 1 1100 ? 1.014 -51.298 -24.290 1.00 82.81 1100 LYS A O 1
ATOM 8934 N N . PRO A 1 1101 ? -0.141 -52.323 -22.649 1.00 86.44 1101 PRO A N 1
ATOM 8935 C CA . PRO A 1 1101 ? 0.351 -51.444 -21.596 1.00 86.44 1101 PRO A CA 1
ATOM 8936 C C . PRO A 1 1101 ? 1.830 -51.727 -21.308 1.00 86.44 1101 PRO A C 1
ATOM 8938 O O . PRO A 1 1101 ? 2.257 -52.886 -21.367 1.00 86.44 1101 PRO A O 1
ATOM 8941 N N . PRO A 1 1102 ? 2.611 -50.704 -20.939 1.00 88.62 1102 PRO A N 1
ATOM 8942 C CA . PRO A 1 1102 ? 3.895 -50.913 -20.283 1.00 88.62 1102 PRO A CA 1
ATOM 8943 C C . PRO A 1 1102 ? 3.730 -51.773 -19.020 1.00 88.62 1102 PRO A C 1
ATOM 8945 O O . PRO A 1 1102 ? 2.725 -51.652 -18.315 1.00 88.62 1102 PRO A O 1
ATOM 8948 N N . ALA A 1 1103 ? 4.722 -52.617 -18.717 1.00 85.50 1103 ALA A N 1
ATOM 8949 C CA . ALA A 1 1103 ? 4.650 -53.563 -17.599 1.00 85.50 1103 ALA A CA 1
ATOM 8950 C C . ALA A 1 1103 ? 4.354 -52.863 -16.260 1.00 85.50 1103 ALA A C 1
ATOM 8952 O O . ALA A 1 1103 ? 3.461 -53.296 -15.537 1.00 85.50 1103 ALA A O 1
ATOM 8953 N N . ALA A 1 1104 ? 5.014 -51.732 -15.997 1.00 86.38 1104 ALA A N 1
ATOM 8954 C CA . ALA A 1 1104 ? 4.783 -50.902 -14.816 1.00 86.38 1104 ALA A CA 1
ATOM 8955 C C . ALA A 1 1104 ? 3.316 -50.450 -14.694 1.00 86.38 1104 ALA A C 1
ATOM 8957 O O . ALA A 1 1104 ? 2.680 -50.651 -13.664 1.00 86.38 1104 ALA A O 1
ATOM 8958 N N . VAL A 1 1105 ? 2.726 -49.919 -15.771 1.00 88.62 1105 VAL A N 1
ATOM 8959 C CA . VAL A 1 1105 ? 1.326 -49.455 -15.775 1.00 88.62 1105 VAL A CA 1
ATOM 8960 C C . VAL A 1 1105 ? 0.365 -50.613 -15.509 1.00 88.62 1105 VAL A C 1
ATOM 8962 O O . VAL A 1 1105 ? -0.581 -50.469 -14.737 1.00 88.62 1105 VAL A O 1
ATOM 8965 N N . HIS A 1 1106 ? 0.599 -51.777 -16.118 1.00 90.06 1106 HIS A N 1
ATOM 8966 C CA . HIS A 1 1106 ? -0.263 -52.941 -15.910 1.00 90.06 1106 HIS A CA 1
ATOM 8967 C C . HIS A 1 1106 ? -0.193 -53.444 -14.463 1.00 90.06 1106 HIS A C 1
ATOM 8969 O O . HIS A 1 1106 ? -1.237 -53.630 -13.838 1.00 90.06 1106 HIS A O 1
ATOM 8975 N N . GLN A 1 1107 ? 1.011 -53.595 -13.909 1.00 89.88 1107 GLN A N 1
ATOM 8976 C CA . GLN A 1 1107 ? 1.216 -54.094 -12.546 1.00 89.88 1107 GLN A CA 1
ATOM 8977 C C . GLN A 1 1107 ? 0.647 -53.148 -11.481 1.00 89.88 1107 GLN A C 1
ATOM 8979 O O . GLN A 1 1107 ? -0.049 -53.593 -10.569 1.00 89.88 1107 GLN A O 1
ATOM 8984 N N . VAL A 1 1108 ? 0.813 -51.834 -11.651 1.00 91.94 1108 VAL A N 1
ATOM 8985 C CA . VAL A 1 1108 ? 0.221 -50.839 -10.744 1.00 91.94 1108 VAL A CA 1
ATOM 8986 C C . VAL A 1 1108 ? -1.303 -50.895 -10.754 1.00 91.94 1108 VAL A C 1
ATOM 8988 O O . VAL A 1 1108 ? -1.942 -50.831 -9.700 1.00 91.94 1108 VAL A O 1
ATOM 8991 N N . MET A 1 1109 ? -1.912 -51.068 -11.928 1.00 90.88 1109 MET A N 1
ATOM 8992 C CA . MET A 1 1109 ? -3.364 -51.207 -12.019 1.00 90.88 1109 MET A CA 1
ATOM 8993 C C . MET A 1 1109 ? -3.857 -52.530 -11.421 1.00 90.88 1109 MET A C 1
ATOM 8995 O O . MET A 1 1109 ? -4.924 -52.542 -10.806 1.00 90.88 1109 MET A O 1
ATOM 8999 N N . ILE A 1 1110 ? -3.092 -53.622 -11.539 1.00 89.12 1110 ILE A N 1
ATOM 9000 C CA . ILE A 1 1110 ? -3.387 -54.890 -10.855 1.00 89.12 1110 ILE A CA 1
ATOM 9001 C C . ILE A 1 1110 ? -3.405 -54.674 -9.342 1.00 89.12 1110 ILE A C 1
ATOM 9003 O O . ILE A 1 1110 ? -4.419 -54.980 -8.718 1.00 89.12 1110 ILE A O 1
ATOM 9007 N N . ALA A 1 1111 ? -2.343 -54.099 -8.771 1.00 90.00 1111 ALA A N 1
ATOM 9008 C CA . ALA A 1 1111 ? -2.247 -53.822 -7.337 1.00 90.00 1111 ALA A CA 1
ATOM 9009 C C . ALA A 1 1111 ? -3.386 -52.905 -6.857 1.00 90.00 1111 ALA A C 1
ATOM 9011 O O . ALA A 1 1111 ? -4.058 -53.198 -5.871 1.00 90.00 1111 ALA A O 1
ATOM 9012 N N . THR A 1 1112 ? -3.689 -51.850 -7.617 1.00 91.12 1112 THR A N 1
ATOM 9013 C CA . THR A 1 1112 ? -4.794 -50.923 -7.324 1.00 91.12 1112 THR A CA 1
ATOM 9014 C C . THR A 1 1112 ? -6.138 -51.652 -7.260 1.00 91.12 1112 THR A C 1
ATOM 9016 O O . THR A 1 1112 ? -6.889 -51.497 -6.300 1.00 91.12 1112 THR A O 1
ATOM 9019 N N . TYR A 1 1113 ? -6.468 -52.474 -8.260 1.00 90.12 1113 TYR A N 1
ATOM 9020 C CA . TYR A 1 1113 ? -7.738 -53.204 -8.267 1.00 90.12 1113 TYR A CA 1
ATOM 9021 C C . TYR A 1 1113 ? -7.776 -54.359 -7.260 1.00 90.12 1113 TYR A C 1
ATOM 9023 O O . TYR A 1 1113 ? -8.865 -54.680 -6.778 1.00 90.12 1113 TYR A O 1
ATOM 9031 N N . LEU A 1 1114 ? -6.628 -54.936 -6.906 1.00 89.00 1114 LEU A N 1
ATOM 9032 C CA . LEU A 1 1114 ? -6.509 -55.923 -5.835 1.00 89.00 1114 LEU A CA 1
ATOM 9033 C C . LEU A 1 1114 ? -6.898 -55.302 -4.483 1.00 89.00 1114 LEU A C 1
ATOM 9035 O O . LEU A 1 1114 ? -7.750 -55.845 -3.782 1.00 89.00 1114 LEU A O 1
ATOM 9039 N N . LEU A 1 1115 ? -6.371 -54.110 -4.177 1.00 88.38 1115 LEU A N 1
ATOM 9040 C CA . LEU A 1 1115 ? -6.721 -53.340 -2.974 1.00 88.38 1115 LEU A CA 1
ATOM 9041 C C . LEU A 1 1115 ? -8.192 -52.899 -2.964 1.00 88.38 1115 LEU A C 1
ATOM 9043 O O . LEU A 1 1115 ? -8.815 -52.823 -1.911 1.00 88.38 1115 LEU A O 1
ATOM 9047 N N . LEU A 1 1116 ? -8.785 -52.663 -4.139 1.00 88.75 1116 LEU A N 1
ATOM 9048 C CA . LEU A 1 1116 ? -10.218 -52.369 -4.281 1.00 88.75 1116 LEU A CA 1
ATOM 9049 C C . LEU A 1 1116 ? -11.122 -53.617 -4.200 1.00 88.75 1116 LEU A C 1
ATOM 9051 O O . LEU A 1 1116 ? -12.335 -53.487 -4.401 1.00 88.75 1116 LEU A O 1
ATOM 9055 N N . GLY A 1 1117 ? -10.562 -54.806 -3.946 1.00 84.88 1117 GLY A N 1
ATOM 9056 C CA . GLY A 1 1117 ? -11.300 -56.051 -3.709 1.00 84.88 1117 GLY A CA 1
ATOM 9057 C C . GLY A 1 1117 ? -11.634 -56.876 -4.956 1.00 84.88 1117 GLY A C 1
ATOM 9058 O O . GLY A 1 1117 ? -12.543 -57.699 -4.903 1.00 84.88 1117 GLY A O 1
ATOM 9059 N N . ASN A 1 1118 ? -10.953 -56.659 -6.088 1.00 87.56 1118 ASN A N 1
ATOM 9060 C CA . ASN A 1 1118 ? -11.141 -57.484 -7.292 1.00 87.56 1118 ASN A CA 1
ATOM 9061 C C . ASN A 1 1118 ? -10.130 -58.646 -7.287 1.00 87.56 1118 ASN A C 1
ATOM 9063 O O . ASN A 1 1118 ? -8.973 -58.442 -6.911 1.00 87.56 1118 ASN A O 1
ATOM 9067 N N . PRO A 1 1119 ? -10.518 -59.856 -7.722 1.00 82.12 1119 PRO A N 1
ATOM 9068 C CA . PRO A 1 1119 ? -9.623 -61.007 -7.718 1.00 82.12 1119 PRO A CA 1
ATOM 9069 C C . PRO A 1 1119 ? -8.510 -60.864 -8.769 1.00 82.12 1119 PRO A C 1
ATOM 9071 O O . PRO A 1 1119 ? -8.751 -60.444 -9.901 1.00 82.12 1119 PRO A O 1
ATOM 9074 N N . GLU A 1 1120 ? -7.293 -61.310 -8.437 1.00 79.19 1120 GLU A N 1
ATOM 9075 C CA . GLU A 1 1120 ? -6.108 -61.203 -9.313 1.00 79.19 1120 GLU A CA 1
ATOM 9076 C C . GLU A 1 1120 ? -6.313 -61.872 -10.690 1.00 79.19 1120 GLU A C 1
ATOM 9078 O O . GLU A 1 1120 ? -5.763 -61.444 -11.703 1.00 79.19 1120 GLU A O 1
ATOM 9083 N N . LYS A 1 1121 ? -7.158 -62.910 -10.770 1.00 75.75 1121 LYS A N 1
ATOM 9084 C CA . LYS A 1 1121 ? -7.482 -63.596 -12.035 1.00 75.75 1121 LYS A CA 1
ATOM 9085 C C . LYS A 1 1121 ? -8.169 -62.677 -13.054 1.00 75.75 1121 LYS A C 1
ATOM 9087 O O . LYS A 1 1121 ? -7.937 -62.836 -14.250 1.00 75.75 1121 LYS A O 1
ATOM 9092 N N . GLU A 1 1122 ? -8.971 -61.714 -12.598 1.00 73.06 1122 GLU A N 1
ATOM 9093 C CA . GLU A 1 1122 ? -9.683 -60.761 -13.462 1.00 73.06 1122 GLU A CA 1
ATOM 9094 C C . GLU A 1 1122 ? -8.791 -59.595 -13.906 1.00 73.06 1122 GLU A C 1
ATOM 9096 O O . GLU A 1 1122 ? -9.034 -58.992 -14.949 1.00 73.06 1122 GLU A O 1
ATOM 9101 N N . THR A 1 1123 ? -7.723 -59.299 -13.161 1.00 76.12 1123 THR A N 1
ATOM 9102 C CA . THR A 1 1123 ? -6.822 -58.167 -13.427 1.00 76.12 1123 THR A CA 1
ATOM 9103 C C . THR A 1 1123 ? -5.579 -58.555 -14.244 1.00 76.12 1123 THR A C 1
ATOM 9105 O O . THR A 1 1123 ? -4.925 -57.689 -14.829 1.00 76.12 1123 THR A O 1
ATOM 9108 N N . LYS A 1 1124 ? -5.288 -59.858 -14.401 1.00 76.88 1124 LYS A N 1
ATOM 9109 C CA . LYS A 1 1124 ? -4.196 -60.364 -15.263 1.00 76.88 1124 LYS A CA 1
ATOM 9110 C C . LYS A 1 1124 ? -4.372 -60.042 -16.748 1.00 76.88 1124 LYS A C 1
ATOM 9112 O O . LYS A 1 1124 ? -3.382 -59.846 -17.446 1.00 76.88 1124 LYS A O 1
ATOM 9117 N N . ASN A 1 1125 ? -5.604 -59.983 -17.255 1.00 84.38 1125 ASN A N 1
ATOM 9118 C CA . ASN A 1 1125 ? -5.856 -59.638 -18.655 1.00 84.38 1125 ASN A CA 1
ATOM 9119 C C . ASN A 1 1125 ? -6.097 -58.133 -18.800 1.00 84.38 1125 ASN A C 1
ATOM 9121 O O . ASN A 1 1125 ? -7.084 -57.602 -18.292 1.00 84.38 1125 ASN A O 1
ATOM 9125 N N . TRP A 1 1126 ? -5.242 -57.454 -19.565 1.00 87.19 1126 TRP A N 1
ATOM 9126 C CA . TRP A 1 1126 ? -5.362 -56.014 -19.780 1.00 87.19 1126 TRP A CA 1
ATOM 9127 C C . TRP A 1 1126 ? -6.714 -55.586 -20.364 1.00 87.19 1126 TRP A C 1
ATOM 9129 O O . TRP A 1 1126 ? -7.249 -54.559 -19.957 1.00 87.19 1126 TRP A O 1
ATOM 9139 N N . LYS A 1 1127 ? -7.331 -56.390 -21.244 1.00 83.69 1127 LYS A N 1
ATOM 9140 C CA . LYS A 1 1127 ? -8.660 -56.069 -21.798 1.00 83.69 1127 LYS A CA 1
ATOM 9141 C C . LYS A 1 1127 ? -9.741 -55.995 -20.714 1.00 83.69 1127 LYS A C 1
ATOM 9143 O O . LYS A 1 1127 ? -10.651 -55.176 -20.813 1.00 83.69 1127 LYS A O 1
ATOM 9148 N N . LEU A 1 1128 ? -9.630 -56.818 -19.668 1.00 83.88 1128 LEU A N 1
ATOM 9149 C CA . LEU A 1 1128 ? -10.533 -56.775 -18.515 1.00 83.88 1128 LEU A CA 1
ATOM 9150 C C . LEU A 1 1128 ? -10.246 -55.550 -17.639 1.00 83.88 1128 LEU A C 1
ATOM 9152 O O . LEU A 1 1128 ? -11.176 -54.849 -17.248 1.00 83.88 1128 LEU A O 1
ATOM 9156 N N . VAL A 1 1129 ? -8.971 -55.214 -17.423 1.00 84.38 1129 VAL A N 1
ATOM 9157 C CA . VAL A 1 1129 ? -8.573 -53.978 -16.725 1.00 84.38 1129 VAL A CA 1
ATOM 9158 C C . VAL A 1 1129 ? -9.090 -52.736 -17.462 1.00 84.38 1129 VAL A C 1
ATOM 9160 O O . VAL A 1 1129 ? -9.662 -51.849 -16.834 1.00 84.38 1129 VAL A O 1
ATOM 9163 N N . GLN A 1 1130 ? -8.999 -52.685 -18.795 1.00 85.94 1130 GLN A N 1
ATOM 9164 C CA . GLN A 1 1130 ? -9.563 -51.602 -19.612 1.00 85.94 1130 GLN A CA 1
ATOM 9165 C C . GLN A 1 1130 ? -11.086 -51.487 -19.471 1.00 85.94 1130 GLN A C 1
ATOM 9167 O O . GLN A 1 1130 ? -11.615 -50.372 -19.444 1.00 85.94 1130 GLN A O 1
ATOM 9172 N N . ALA A 1 1131 ? -11.792 -52.618 -19.369 1.00 84.50 1131 ALA A N 1
ATOM 9173 C CA . ALA A 1 1131 ? -13.231 -52.636 -19.121 1.00 84.50 1131 ALA A CA 1
ATOM 9174 C C . ALA A 1 1131 ? -13.565 -52.079 -17.728 1.00 84.50 1131 ALA A C 1
ATOM 9176 O O . ALA A 1 1131 ? -14.469 -51.255 -17.610 1.00 84.50 1131 ALA A O 1
ATOM 9177 N N . LEU A 1 1132 ? -12.794 -52.450 -16.698 1.00 84.50 1132 LEU A N 1
ATOM 9178 C CA . LEU A 1 1132 ? -12.940 -51.932 -15.332 1.00 84.50 1132 LEU A CA 1
ATOM 9179 C C . LEU A 1 1132 ? -12.650 -50.425 -15.247 1.00 84.50 1132 LEU A C 1
ATOM 9181 O O . LEU A 1 1132 ? -13.436 -49.688 -14.655 1.00 84.50 1132 LEU A O 1
ATOM 9185 N N . VAL A 1 1133 ? -11.588 -49.942 -15.904 1.00 84.56 1133 VAL A N 1
ATOM 9186 C CA . VAL A 1 1133 ? -11.260 -48.503 -15.986 1.00 84.56 1133 VAL A CA 1
ATOM 9187 C C . VAL A 1 1133 ? -12.349 -47.725 -16.737 1.00 84.56 1133 VAL A C 1
ATOM 9189 O O . VAL A 1 1133 ? -12.588 -46.553 -16.452 1.00 84.56 1133 VAL A O 1
ATOM 9192 N N . GLY A 1 1134 ? -13.032 -48.370 -17.687 1.00 80.19 1134 GLY A N 1
ATOM 9193 C CA . GLY A 1 1134 ? -14.118 -47.784 -18.471 1.00 80.19 1134 GLY A CA 1
ATOM 9194 C C . GLY A 1 1134 ? -15.462 -47.654 -17.747 1.00 80.19 1134 GLY A C 1
ATOM 9195 O O . GLY A 1 1134 ? -16.345 -46.978 -18.279 1.00 80.19 1134 GLY A O 1
ATOM 9196 N N . LYS A 1 1135 ? -15.635 -48.266 -16.566 1.00 84.44 1135 LYS A N 1
ATOM 9197 C CA . LYS A 1 1135 ? -16.876 -48.170 -15.783 1.00 84.44 1135 LYS A CA 1
ATOM 9198 C C . LYS A 1 1135 ? -17.082 -46.749 -15.245 1.00 84.44 1135 LYS A C 1
ATOM 9200 O O . LYS A 1 1135 ? -16.141 -46.071 -14.833 1.00 84.44 1135 LYS A O 1
ATOM 9205 N N . THR A 1 1136 ? -18.330 -46.287 -15.232 1.00 77.50 1136 THR A N 1
ATOM 9206 C CA . THR A 1 1136 ? -18.729 -44.955 -14.743 1.00 77.50 1136 THR A CA 1
ATOM 9207 C C . THR A 1 1136 ? -19.722 -45.078 -13.580 1.00 77.50 1136 THR A C 1
ATOM 9209 O O . THR A 1 1136 ? -20.223 -46.159 -13.275 1.00 77.50 1136 THR A O 1
ATOM 9212 N N . GLY A 1 1137 ? -19.997 -43.981 -12.867 1.00 74.69 1137 GLY A N 1
ATOM 9213 C CA . GLY A 1 1137 ? -20.932 -43.998 -11.735 1.00 74.69 1137 GLY A CA 1
ATOM 9214 C C . GLY A 1 1137 ? -20.360 -44.679 -10.483 1.00 74.69 1137 GLY A C 1
ATOM 9215 O O . GLY A 1 1137 ? -19.216 -44.412 -10.115 1.00 74.69 1137 GLY A O 1
ATOM 9216 N N . LYS A 1 1138 ? -21.161 -45.516 -9.801 1.00 69.00 1138 LYS A N 1
ATOM 9217 C CA . LYS A 1 1138 ? -20.775 -46.202 -8.544 1.00 69.00 1138 LYS A CA 1
ATOM 9218 C C . LYS A 1 1138 ? -19.611 -47.183 -8.723 1.00 69.00 1138 LYS A C 1
ATOM 9220 O O . LYS A 1 1138 ? -18.806 -47.333 -7.817 1.00 69.00 1138 LYS A O 1
ATOM 9225 N N . GLU A 1 1139 ? -19.483 -47.788 -9.902 1.00 75.44 1139 GLU A N 1
ATOM 9226 C CA . GLU A 1 1139 ? -18.401 -48.735 -10.203 1.00 75.44 1139 GLU A CA 1
ATOM 9227 C C . GLU A 1 1139 ? -17.162 -48.076 -10.829 1.00 75.44 1139 GLU A C 1
ATOM 9229 O O . GLU A 1 1139 ? -16.217 -48.766 -11.208 1.00 75.44 1139 GLU A O 1
ATOM 9234 N N . GLY A 1 1140 ? -17.151 -46.745 -10.951 1.00 82.75 1140 GLY A N 1
ATOM 9235 C CA . GLY A 1 1140 ? -16.026 -46.020 -11.530 1.00 82.75 1140 GLY A CA 1
ATOM 9236 C C . GLY A 1 1140 ? -14.788 -46.044 -10.634 1.00 82.75 1140 GLY A C 1
ATOM 9237 O O . GLY A 1 1140 ? -14.880 -45.822 -9.426 1.00 82.75 1140 GLY A O 1
ATOM 9238 N N . LEU A 1 1141 ? -13.616 -46.240 -11.243 1.00 86.12 1141 LEU A N 1
ATOM 9239 C CA . LEU A 1 1141 ? -12.323 -46.372 -10.558 1.00 86.12 1141 LEU A CA 1
ATOM 9240 C C . LEU A 1 1141 ? -12.066 -45.268 -9.518 1.00 86.12 1141 LEU A C 1
ATOM 9242 O O . LEU A 1 1141 ? -11.818 -45.566 -8.354 1.00 86.12 1141 LEU A O 1
ATOM 9246 N N . LYS A 1 1142 ? -12.201 -43.991 -9.902 1.00 84.44 1142 LYS A N 1
ATOM 9247 C CA . LYS A 1 1142 ? -11.982 -42.853 -8.986 1.00 84.44 1142 LYS A CA 1
ATOM 9248 C C . LYS A 1 1142 ? -12.906 -42.885 -7.769 1.00 84.44 1142 LYS A C 1
ATOM 9250 O O . LYS A 1 1142 ? -12.504 -42.507 -6.676 1.00 84.44 1142 LYS A O 1
ATOM 9255 N N . ARG A 1 1143 ? -14.151 -43.329 -7.956 1.00 83.75 1143 ARG A N 1
ATOM 9256 C CA . ARG A 1 1143 ? -15.142 -43.399 -6.881 1.00 83.75 1143 ARG A CA 1
ATOM 9257 C C . ARG A 1 1143 ? -14.864 -44.563 -5.939 1.00 83.75 1143 ARG A C 1
ATOM 9259 O O . ARG A 1 1143 ? -14.919 -44.370 -4.733 1.00 83.75 1143 ARG A O 1
ATOM 9266 N N . ARG A 1 1144 ? -14.482 -45.723 -6.478 1.00 86.50 1144 ARG A N 1
ATOM 9267 C CA . ARG A 1 1144 ? -14.044 -46.873 -5.674 1.00 86.50 1144 ARG A CA 1
ATOM 9268 C C . ARG A 1 1144 ? -12.810 -46.544 -4.835 1.00 86.50 1144 ARG A C 1
ATOM 9270 O O . ARG A 1 1144 ? -12.751 -46.960 -3.690 1.00 86.50 1144 ARG A O 1
ATOM 9277 N N . VAL A 1 1145 ? -11.874 -45.755 -5.367 1.00 86.31 1145 VAL A N 1
ATOM 9278 C CA . VAL A 1 1145 ? -10.719 -45.248 -4.605 1.00 86.31 1145 VAL A CA 1
ATOM 9279 C C . VAL A 1 1145 ? -11.143 -44.311 -3.467 1.00 86.31 1145 VAL A C 1
ATOM 9281 O O . VAL A 1 1145 ? -10.643 -44.443 -2.354 1.00 86.31 1145 VAL A O 1
ATOM 9284 N N . LEU A 1 1146 ? -12.096 -43.405 -3.706 1.00 83.75 1146 LEU A N 1
ATOM 9285 C CA . LEU A 1 1146 ? -12.623 -42.504 -2.669 1.00 83.75 1146 LEU A CA 1
ATOM 9286 C C . LEU A 1 1146 ? -13.374 -43.248 -1.552 1.00 83.75 1146 LEU A C 1
ATOM 9288 O O . LEU A 1 1146 ? -13.257 -42.886 -0.381 1.00 83.75 1146 LEU A O 1
ATOM 9292 N N . GLU A 1 1147 ? -14.138 -44.276 -1.920 1.00 83.75 1147 GLU A N 1
ATOM 9293 C CA . GLU A 1 1147 ? -14.953 -45.094 -1.011 1.00 83.75 1147 GLU A CA 1
ATOM 9294 C C . GLU A 1 1147 ? -14.157 -46.247 -0.360 1.00 83.75 1147 GLU A C 1
ATOM 9296 O O . GLU A 1 1147 ? -14.684 -46.925 0.522 1.00 83.75 1147 GLU A O 1
ATOM 9301 N N . CYS A 1 1148 ? -12.898 -46.466 -0.762 1.00 83.38 1148 CYS A N 1
ATOM 9302 C CA . CYS A 1 1148 ? -12.035 -47.511 -0.215 1.00 83.38 1148 CYS A CA 1
ATOM 9303 C C . CYS A 1 1148 ? -11.711 -47.229 1.257 1.00 83.38 1148 CYS A C 1
ATOM 9305 O O . CYS A 1 1148 ? -11.228 -46.150 1.597 1.00 83.38 1148 CYS A O 1
ATOM 9307 N N . ASP A 1 1149 ? -11.959 -48.200 2.129 1.00 80.38 1149 ASP A N 1
ATOM 9308 C CA . ASP A 1 1149 ? -11.613 -48.149 3.548 1.00 80.38 1149 ASP A CA 1
ATOM 9309 C C . ASP A 1 1149 ? -10.428 -49.096 3.800 1.00 80.38 1149 ASP A C 1
ATOM 9311 O O . ASP A 1 1149 ? -10.635 -50.310 3.722 1.00 80.38 1149 ASP A O 1
ATOM 9315 N N . PRO A 1 1150 ? -9.209 -48.582 4.074 1.00 80.94 1150 PRO A N 1
ATOM 9316 C CA . PRO A 1 1150 ? -8.012 -49.402 4.269 1.00 80.94 1150 PRO A CA 1
ATOM 9317 C C . PRO A 1 1150 ? -8.202 -50.504 5.314 1.00 80.94 1150 PRO A C 1
ATOM 9319 O O . PRO A 1 1150 ? -7.750 -51.621 5.110 1.00 80.94 1150 PRO A O 1
ATOM 9322 N N . VAL A 1 1151 ? -8.976 -50.240 6.372 1.00 77.25 1151 VAL A N 1
ATOM 9323 C CA . VAL A 1 1151 ? -9.238 -51.203 7.457 1.00 77.25 1151 VAL A CA 1
ATOM 9324 C C . VAL A 1 1151 ? -10.010 -52.438 6.969 1.00 77.25 1151 VAL A C 1
ATOM 9326 O O . VAL A 1 1151 ? -9.941 -53.503 7.574 1.00 77.25 1151 VAL A O 1
ATOM 9329 N N . LYS A 1 1152 ? -10.760 -52.319 5.868 1.00 81.81 1152 LYS A N 1
ATOM 9330 C CA . LYS A 1 1152 ? -11.540 -53.423 5.284 1.00 81.81 1152 LYS A CA 1
ATOM 9331 C C . LYS A 1 1152 ? -10.783 -54.188 4.202 1.00 81.81 1152 LYS A C 1
ATOM 9333 O O . LYS A 1 1152 ? -11.328 -55.152 3.662 1.00 81.81 1152 LYS A O 1
ATOM 9338 N N . VAL A 1 1153 ? -9.573 -53.757 3.849 1.00 85.12 1153 VAL A N 1
ATOM 9339 C CA . VAL A 1 1153 ? -8.749 -54.439 2.850 1.00 85.12 1153 VAL A CA 1
ATOM 9340 C C . VAL A 1 1153 ? -8.163 -55.703 3.488 1.00 85.12 1153 VAL A C 1
ATOM 9342 O O . VAL A 1 1153 ? -7.534 -55.615 4.540 1.00 85.12 1153 VAL A O 1
ATOM 9345 N N . PRO A 1 1154 ? -8.341 -56.893 2.884 1.00 85.56 1154 PRO A N 1
ATOM 9346 C CA . PRO A 1 1154 ? -7.754 -58.116 3.419 1.00 85.56 1154 PRO A CA 1
ATOM 9347 C C . PRO A 1 1154 ? -6.218 -58.015 3.485 1.00 85.56 1154 PRO A C 1
ATOM 9349 O O . PRO A 1 1154 ? -5.607 -57.686 2.464 1.00 85.56 1154 PRO A O 1
ATOM 9352 N N . PRO A 1 1155 ? -5.567 -58.377 4.608 1.00 83.56 1155 PRO A N 1
ATOM 9353 C CA . PRO A 1 1155 ? -4.107 -58.305 4.738 1.00 83.56 1155 PRO A CA 1
ATOM 9354 C C . PRO A 1 1155 ? -3.360 -59.082 3.646 1.00 83.56 1155 PRO A C 1
ATOM 9356 O O . PRO A 1 1155 ? -2.373 -58.600 3.105 1.00 83.56 1155 PRO A O 1
ATOM 9359 N N . ALA A 1 1156 ? -3.890 -60.239 3.229 1.00 83.81 1156 ALA A N 1
ATOM 9360 C CA . ALA A 1 1156 ? -3.328 -61.027 2.129 1.00 83.81 1156 ALA A CA 1
ATOM 9361 C C . ALA A 1 1156 ? -3.342 -60.283 0.777 1.00 83.81 1156 ALA A C 1
ATOM 9363 O O . ALA A 1 1156 ? -2.428 -60.445 -0.029 1.00 83.81 1156 ALA A O 1
ATOM 9364 N N . ALA A 1 1157 ? -4.360 -59.450 0.528 1.00 85.81 1157 ALA A N 1
ATOM 9365 C CA . ALA A 1 1157 ? -4.420 -58.613 -0.667 1.00 85.81 1157 ALA A CA 1
ATOM 9366 C C . ALA A 1 1157 ? -3.420 -57.451 -0.582 1.00 85.81 1157 ALA A C 1
ATOM 9368 O O . ALA A 1 1157 ? -2.787 -57.127 -1.582 1.00 85.81 1157 ALA A O 1
ATOM 9369 N N . ALA A 1 1158 ? -3.224 -56.862 0.602 1.00 87.00 1158 ALA A N 1
ATOM 9370 C CA . ALA A 1 1158 ? -2.225 -55.815 0.811 1.00 87.00 1158 ALA A CA 1
ATOM 9371 C C . ALA A 1 1158 ? -0.787 -56.337 0.643 1.00 87.00 1158 ALA A C 1
ATOM 9373 O O . ALA A 1 1158 ? -0.024 -55.747 -0.118 1.00 87.00 1158 ALA A O 1
ATOM 9374 N N . SER A 1 1159 ? -0.438 -57.483 1.243 1.00 87.50 1159 SER A N 1
ATOM 9375 C CA . SER A 1 1159 ? 0.889 -58.099 1.076 1.00 87.50 1159 SER A CA 1
ATOM 9376 C C . SER A 1 1159 ? 1.174 -58.448 -0.385 1.00 87.50 1159 SER A C 1
ATOM 9378 O O . SER A 1 1159 ? 2.252 -58.164 -0.899 1.00 87.50 1159 SER A O 1
ATOM 9380 N N . ARG A 1 1160 ? 0.180 -58.983 -1.101 1.00 88.56 1160 ARG A N 1
ATOM 9381 C CA . ARG A 1 1160 ? 0.327 -59.283 -2.526 1.00 88.56 1160 ARG A CA 1
ATOM 9382 C C . ARG A 1 1160 ? 0.437 -58.020 -3.388 1.00 88.56 1160 ARG A C 1
ATOM 9384 O O . ARG A 1 1160 ? 1.203 -58.008 -4.347 1.00 88.56 1160 ARG A O 1
ATOM 9391 N N . ALA A 1 1161 ? -0.300 -56.955 -3.066 1.00 89.00 1161 ALA A N 1
ATOM 9392 C CA . ALA A 1 1161 ? -0.148 -55.662 -3.734 1.00 89.00 1161 ALA A CA 1
ATOM 9393 C C . ALA A 1 1161 ? 1.255 -55.080 -3.509 1.00 89.00 1161 ALA A C 1
ATOM 9395 O O . ALA A 1 1161 ? 1.848 -54.572 -4.456 1.00 89.00 1161 ALA A O 1
ATOM 9396 N N . LYS A 1 1162 ? 1.805 -55.215 -2.297 1.00 89.69 1162 LYS A N 1
ATOM 9397 C CA . LYS A 1 1162 ? 3.168 -54.795 -1.953 1.00 89.69 1162 LYS A CA 1
ATOM 9398 C C . LYS A 1 1162 ? 4.224 -55.507 -2.791 1.00 89.69 1162 LYS A C 1
ATOM 9400 O O . LYS A 1 1162 ? 5.007 -54.844 -3.453 1.00 89.69 1162 LYS A O 1
ATOM 9405 N N . GLU A 1 1163 ? 4.169 -56.837 -2.870 1.00 90.12 1163 GLU A N 1
ATOM 9406 C CA . GLU A 1 1163 ? 5.087 -57.631 -3.707 1.00 90.12 1163 GLU A CA 1
ATOM 9407 C C . GLU A 1 1163 ? 5.095 -57.197 -5.180 1.00 90.12 1163 GLU A C 1
ATOM 9409 O O . GLU A 1 1163 ? 6.106 -57.331 -5.871 1.00 90.12 1163 GLU A O 1
ATOM 9414 N N . ILE A 1 1164 ? 3.949 -56.734 -5.687 1.00 89.00 1164 ILE A N 1
ATOM 9415 C CA . ILE A 1 1164 ? 3.812 -56.238 -7.058 1.00 89.00 1164 ILE A CA 1
ATOM 9416 C C . ILE A 1 1164 ? 4.402 -54.830 -7.185 1.00 89.00 1164 ILE A C 1
ATOM 9418 O O . ILE A 1 1164 ? 5.059 -54.539 -8.182 1.00 89.00 1164 ILE A O 1
ATOM 9422 N N . LEU A 1 1165 ? 4.155 -53.959 -6.205 1.00 89.38 1165 LEU A N 1
ATOM 9423 C CA . LEU A 1 1165 ? 4.597 -52.564 -6.221 1.00 89.38 1165 LEU A CA 1
ATOM 9424 C C . LEU A 1 1165 ? 6.105 -52.434 -5.962 1.00 89.38 1165 LEU A C 1
ATOM 9426 O O . LEU A 1 1165 ? 6.747 -51.682 -6.682 1.00 89.38 1165 LEU A O 1
ATOM 9430 N N . ASP A 1 1166 ? 6.684 -53.230 -5.059 1.00 88.25 1166 ASP A N 1
ATOM 9431 C CA . ASP A 1 1166 ? 8.116 -53.208 -4.699 1.00 88.25 1166 ASP A CA 1
ATOM 9432 C C . ASP A 1 1166 ? 9.056 -53.564 -5.870 1.00 88.25 1166 ASP A C 1
ATOM 9434 O O . ASP A 1 1166 ? 10.259 -53.316 -5.814 1.00 88.25 1166 ASP A O 1
ATOM 9438 N N . GLN A 1 1167 ? 8.523 -54.135 -6.956 1.00 87.50 1167 GLN A N 1
ATOM 9439 C CA . GLN A 1 1167 ? 9.276 -54.404 -8.189 1.00 87.50 1167 GLN A CA 1
ATOM 9440 C C . GLN A 1 1167 ? 9.554 -53.143 -9.015 1.00 87.50 1167 GLN A C 1
ATOM 9442 O O . GLN A 1 1167 ? 10.335 -53.201 -9.967 1.00 87.50 1167 GLN A O 1
ATOM 9447 N N . PHE A 1 1168 ? 8.900 -52.027 -8.692 1.00 85.69 1168 PHE A N 1
ATOM 9448 C CA . PHE A 1 1168 ? 8.981 -50.779 -9.435 1.00 85.69 1168 PHE A CA 1
ATOM 9449 C C . PHE A 1 1168 ? 9.288 -49.625 -8.485 1.00 85.69 1168 PHE A C 1
ATOM 9451 O O . PHE A 1 1168 ? 8.700 -49.501 -7.419 1.00 85.69 1168 PHE A O 1
ATOM 9458 N N . ASP A 1 1169 ? 10.186 -48.736 -8.883 1.00 85.25 1169 ASP A N 1
ATOM 9459 C CA . ASP A 1 1169 ? 10.384 -47.458 -8.208 1.00 85.25 1169 ASP A CA 1
ATOM 9460 C C . ASP A 1 1169 ? 9.373 -46.407 -8.709 1.00 85.25 1169 ASP A C 1
ATOM 9462 O O . ASP A 1 1169 ? 8.912 -46.437 -9.851 1.00 85.25 1169 ASP A O 1
ATOM 9466 N N . LEU A 1 1170 ? 9.010 -45.448 -7.850 1.00 84.00 1170 LEU A N 1
ATOM 9467 C CA . LEU A 1 1170 ? 8.032 -44.405 -8.194 1.00 84.00 1170 LEU A CA 1
ATOM 9468 C C . LEU A 1 1170 ? 8.454 -43.590 -9.429 1.00 84.00 1170 LEU A C 1
ATOM 9470 O O . LEU A 1 1170 ? 7.600 -43.207 -10.234 1.00 84.00 1170 LEU A O 1
ATOM 9474 N N . ASP A 1 1171 ? 9.752 -43.313 -9.562 1.00 80.75 1171 ASP A N 1
ATOM 9475 C CA . ASP A 1 1171 ? 10.281 -42.491 -10.645 1.00 80.75 1171 ASP A CA 1
ATOM 9476 C C . ASP A 1 1171 ? 10.156 -43.236 -11.993 1.00 80.75 1171 ASP A C 1
ATOM 9478 O O . ASP A 1 1171 ? 9.622 -42.662 -12.944 1.00 80.75 1171 ASP A O 1
ATOM 9482 N N . SER A 1 1172 ? 10.453 -44.543 -12.050 1.00 83.38 1172 SER A N 1
ATOM 9483 C CA . SER A 1 1172 ? 10.268 -45.358 -13.262 1.00 83.38 1172 SER A CA 1
ATOM 9484 C C . SER A 1 1172 ? 8.807 -45.535 -13.677 1.00 83.38 1172 SER A C 1
ATOM 9486 O O . SER A 1 1172 ? 8.506 -45.572 -14.872 1.00 83.38 1172 SER A O 1
ATOM 9488 N N . VAL A 1 1173 ? 7.859 -45.585 -12.733 1.00 85.69 1173 VAL A N 1
ATOM 9489 C CA . VAL A 1 1173 ? 6.422 -45.589 -13.069 1.00 85.69 1173 VAL A CA 1
ATOM 9490 C C . VAL A 1 1173 ? 5.992 -44.228 -13.625 1.00 85.69 1173 VAL A C 1
ATOM 9492 O O . VAL A 1 1173 ? 5.213 -44.164 -14.583 1.00 85.69 1173 VAL A O 1
ATOM 9495 N N . ARG A 1 1174 ? 6.485 -43.130 -13.039 1.00 86.12 1174 ARG A N 1
ATOM 9496 C CA . ARG A 1 1174 ? 6.120 -41.758 -13.419 1.00 86.12 1174 ARG A CA 1
ATOM 9497 C C . ARG A 1 1174 ? 6.633 -41.370 -14.800 1.00 86.12 1174 ARG A C 1
ATOM 9499 O O . ARG A 1 1174 ? 5.886 -40.712 -15.528 1.00 86.12 1174 ARG A O 1
ATOM 9506 N N . ASP A 1 1175 ? 7.831 -41.816 -15.162 1.00 82.19 1175 ASP A N 1
ATOM 9507 C CA . ASP A 1 1175 ? 8.418 -41.608 -16.491 1.00 82.19 1175 ASP A CA 1
ATOM 9508 C C . ASP A 1 1175 ? 7.589 -42.280 -17.596 1.00 82.19 1175 ASP A C 1
ATOM 9510 O O . ASP A 1 1175 ? 7.548 -41.815 -18.735 1.00 82.19 1175 ASP A O 1
ATOM 9514 N N . VAL A 1 1176 ? 6.871 -43.353 -17.249 1.00 83.50 1176 VAL A N 1
ATOM 9515 C CA . VAL A 1 1176 ? 6.031 -44.114 -18.178 1.00 83.50 1176 VAL A CA 1
ATOM 9516 C C . VAL A 1 1176 ? 4.595 -43.584 -18.237 1.00 83.50 1176 VAL A C 1
ATOM 9518 O O . VAL A 1 1176 ? 4.044 -43.435 -19.327 1.00 83.50 1176 VAL A O 1
ATOM 9521 N N . SER A 1 1177 ? 3.958 -43.316 -17.092 1.00 87.12 1177 SER A N 1
ATOM 9522 C CA . SER A 1 1177 ? 2.642 -42.668 -17.041 1.00 87.12 1177 SER A CA 1
ATOM 9523 C C . SER A 1 1177 ? 2.432 -41.932 -15.719 1.00 87.12 1177 SER A C 1
ATOM 9525 O O . SER A 1 1177 ? 2.316 -42.531 -14.647 1.00 87.12 1177 SER A O 1
ATOM 9527 N N . GLY A 1 1178 ? 2.257 -40.610 -15.803 1.00 82.56 1178 GLY A N 1
ATOM 9528 C CA . GLY A 1 1178 ? 1.936 -39.778 -14.638 1.00 82.56 1178 GLY A CA 1
ATOM 9529 C C . GLY A 1 1178 ? 0.599 -40.147 -13.978 1.00 82.56 1178 GLY A C 1
ATOM 9530 O O . GLY A 1 1178 ? 0.426 -39.967 -12.771 1.00 82.56 1178 GLY A O 1
ATOM 9531 N N . GLY A 1 1179 ? -0.338 -40.709 -14.750 1.00 84.00 1179 GLY A N 1
ATOM 9532 C CA . GLY A 1 1179 ? -1.583 -41.257 -14.223 1.00 84.00 1179 GLY A CA 1
ATOM 9533 C C . GLY A 1 1179 ? -1.352 -42.494 -13.362 1.00 84.00 1179 GLY A C 1
ATOM 9534 O O . GLY A 1 1179 ? -1.846 -42.551 -12.237 1.00 84.00 1179 GLY A O 1
ATOM 9535 N N . ALA A 1 1180 ? -0.573 -43.456 -13.867 1.00 87.31 1180 ALA A N 1
ATOM 9536 C CA . ALA A 1 1180 ? -0.241 -44.678 -13.138 1.00 87.31 1180 ALA A CA 1
ATOM 9537 C C . ALA A 1 1180 ? 0.558 -44.381 -11.861 1.00 87.31 1180 ALA A C 1
ATOM 9539 O O . ALA A 1 1180 ? 0.251 -44.949 -10.819 1.00 87.31 1180 ALA A O 1
ATOM 9540 N N . ALA A 1 1181 ? 1.490 -43.424 -11.895 1.00 88.50 1181 ALA A N 1
ATOM 9541 C CA . ALA A 1 1181 ? 2.243 -43.013 -10.708 1.00 88.50 1181 ALA A CA 1
ATOM 9542 C C . ALA A 1 1181 ? 1.343 -42.498 -9.574 1.00 88.50 1181 ALA A C 1
ATOM 9544 O O . ALA A 1 1181 ? 1.581 -42.794 -8.408 1.00 88.50 1181 ALA A O 1
ATOM 9545 N N . THR A 1 1182 ? 0.254 -41.794 -9.896 1.00 88.25 1182 THR A N 1
ATOM 9546 C CA . THR A 1 1182 ? -0.693 -41.326 -8.867 1.00 88.25 1182 THR A CA 1
ATOM 9547 C C . THR A 1 1182 ? -1.426 -42.501 -8.204 1.00 88.25 1182 THR A C 1
ATOM 9549 O O . THR A 1 1182 ? -1.636 -42.502 -6.992 1.00 88.25 1182 THR A O 1
ATOM 9552 N N . PHE A 1 1183 ? -1.778 -43.536 -8.975 1.00 90.25 1183 PHE A N 1
ATOM 9553 C CA . PHE A 1 1183 ? -2.355 -44.769 -8.428 1.00 90.25 1183 PHE A CA 1
ATOM 9554 C C . PHE A 1 1183 ? -1.330 -45.607 -7.651 1.00 90.25 1183 PHE A C 1
ATOM 9556 O O . PHE A 1 1183 ? -1.700 -46.198 -6.642 1.00 90.25 1183 PHE A O 1
ATOM 9563 N N . TYR A 1 1184 ? -0.056 -45.606 -8.063 1.00 90.12 1184 TYR A N 1
ATOM 9564 C CA . TYR A 1 1184 ? 1.047 -46.242 -7.334 1.00 90.12 1184 TYR A CA 1
ATOM 9565 C C . TYR A 1 1184 ? 1.191 -45.648 -5.928 1.00 90.12 1184 TYR A C 1
ATOM 9567 O O . TYR A 1 1184 ? 1.128 -46.383 -4.947 1.00 90.12 1184 TYR A O 1
ATOM 9575 N N . VAL A 1 1185 ? 1.297 -44.318 -5.812 1.00 89.00 1185 VAL A N 1
ATOM 9576 C CA . VAL A 1 1185 ? 1.451 -43.637 -4.511 1.00 89.00 1185 VAL A CA 1
ATOM 9577 C C . VAL A 1 1185 ? 0.245 -43.896 -3.606 1.00 89.00 1185 VAL A C 1
ATOM 9579 O O . VAL A 1 1185 ? 0.406 -44.170 -2.417 1.00 89.00 1185 VAL A O 1
ATOM 9582 N N . TRP A 1 1186 ? -0.968 -43.861 -4.166 1.00 92.62 1186 TRP A N 1
ATOM 9583 C CA . TRP A 1 1186 ? -2.174 -44.211 -3.419 1.00 92.62 1186 TRP A CA 1
ATOM 9584 C C . TRP A 1 1186 ? -2.148 -45.666 -2.926 1.00 92.62 1186 TRP A C 1
ATOM 9586 O O . TRP A 1 1186 ? -2.436 -45.913 -1.758 1.00 92.62 1186 TRP A O 1
ATOM 9596 N N . ALA A 1 1187 ? -1.783 -46.620 -3.788 1.00 89.81 1187 ALA A N 1
ATOM 9597 C CA . ALA A 1 1187 ? -1.756 -48.040 -3.453 1.00 89.81 1187 ALA A CA 1
ATOM 9598 C C . ALA A 1 1187 ? -0.713 -48.357 -2.368 1.00 89.81 1187 ALA A C 1
ATOM 9600 O O . ALA A 1 1187 ? -1.039 -49.062 -1.415 1.00 89.81 1187 ALA A O 1
ATOM 9601 N N . VAL A 1 1188 ? 0.488 -47.774 -2.457 1.00 88.50 1188 VAL A N 1
ATOM 9602 C CA . VAL A 1 1188 ? 1.525 -47.881 -1.415 1.00 88.50 1188 VAL A CA 1
ATOM 9603 C C . VAL A 1 1188 ? 1.016 -47.322 -0.085 1.00 88.50 1188 VAL A C 1
ATOM 9605 O O . VAL A 1 1188 ? 1.108 -47.996 0.935 1.00 88.50 1188 VAL A O 1
ATOM 9608 N N . GLY A 1 1189 ? 0.386 -46.143 -0.090 1.00 85.81 1189 GLY A N 1
ATOM 9609 C CA . GLY A 1 1189 ? -0.156 -45.548 1.136 1.00 85.81 1189 GLY A CA 1
ATOM 9610 C C . GLY A 1 1189 ? -1.278 -46.365 1.790 1.00 85.81 1189 GLY A C 1
ATOM 9611 O O . GLY A 1 1189 ? -1.426 -46.330 3.008 1.00 85.81 1189 GLY A O 1
ATOM 9612 N N . VAL A 1 1190 ? -2.066 -47.113 1.009 1.00 87.31 1190 VAL A N 1
ATOM 9613 C CA . VAL A 1 1190 ? -3.075 -48.043 1.548 1.00 87.31 1190 VAL A CA 1
ATOM 9614 C C . VAL A 1 1190 ? -2.420 -49.299 2.125 1.00 87.31 1190 VAL A C 1
ATOM 9616 O O . VAL A 1 1190 ? -2.857 -49.767 3.171 1.00 87.31 1190 VAL A O 1
ATOM 9619 N N . VAL A 1 1191 ? -1.383 -49.834 1.475 1.00 88.19 1191 VAL A N 1
ATOM 9620 C CA . VAL A 1 1191 ? -0.624 -50.997 1.967 1.00 88.19 1191 VAL A CA 1
ATOM 9621 C C . VAL A 1 1191 ? 0.058 -50.688 3.300 1.00 88.19 1191 VAL A C 1
ATOM 9623 O O . VAL A 1 1191 ? -0.113 -51.458 4.240 1.00 88.19 1191 VAL A O 1
ATOM 9626 N N . GLU A 1 1192 ? 0.757 -49.553 3.404 1.00 85.06 1192 GLU A N 1
ATOM 9627 C CA . GLU A 1 1192 ? 1.425 -49.117 4.641 1.00 85.06 1192 GLU A CA 1
ATOM 9628 C C . GLU A 1 1192 ? 0.442 -49.033 5.822 1.00 85.06 1192 GLU A C 1
ATOM 9630 O O . GLU A 1 1192 ? 0.745 -49.491 6.920 1.00 85.06 1192 GLU A O 1
ATOM 9635 N N . GLU A 1 1193 ? -0.768 -48.507 5.599 1.00 83.81 1193 GLU A N 1
ATOM 9636 C CA . GLU A 1 1193 ? -1.790 -48.422 6.651 1.00 83.81 1193 GLU A CA 1
ATOM 9637 C C . GLU A 1 1193 ? -2.285 -49.810 7.092 1.00 83.81 1193 GLU A C 1
ATOM 9639 O O . GLU A 1 1193 ? -2.537 -50.026 8.275 1.00 83.81 1193 GLU A O 1
ATOM 9644 N N . VAL A 1 1194 ? -2.426 -50.762 6.163 1.00 84.62 1194 VAL A N 1
ATOM 9645 C CA . VAL A 1 1194 ? -2.859 -52.133 6.490 1.00 84.62 1194 VAL A CA 1
ATOM 9646 C C . VAL A 1 1194 ? -1.773 -52.893 7.259 1.00 84.62 1194 VAL A C 1
ATOM 9648 O O . VAL A 1 1194 ? -2.101 -53.650 8.172 1.00 84.62 1194 VAL A O 1
ATOM 9651 N N . GLU A 1 1195 ? -0.496 -52.691 6.924 1.00 82.38 1195 GLU A N 1
ATOM 9652 C CA . GLU A 1 1195 ? 0.632 -53.311 7.634 1.00 82.38 1195 GLU A CA 1
ATOM 9653 C C . GLU A 1 1195 ? 0.772 -52.785 9.067 1.00 82.38 1195 GLU A C 1
ATOM 9655 O O . GLU A 1 1195 ? 0.861 -53.584 9.996 1.00 82.38 1195 GLU A O 1
ATOM 9660 N N . GLU A 1 1196 ? 0.684 -51.470 9.278 1.00 74.44 1196 GLU A N 1
ATOM 9661 C CA . GLU A 1 1196 ? 0.754 -50.899 10.630 1.00 74.44 1196 GLU A CA 1
ATOM 9662 C C . GLU A 1 1196 ? -0.431 -51.317 11.522 1.00 74.44 1196 GLU A C 1
ATOM 9664 O O . GLU A 1 1196 ? -0.300 -51.413 12.743 1.00 74.44 1196 GLU A O 1
ATOM 9669 N N . GLU A 1 1197 ? -1.618 -51.542 10.950 1.00 73.81 1197 GLU A N 1
ATOM 9670 C CA . GLU A 1 1197 ? -2.755 -52.061 11.719 1.00 73.81 1197 GLU A CA 1
ATOM 9671 C C . GLU A 1 1197 ? -2.578 -53.521 12.109 1.00 73.81 1197 GLU A C 1
ATOM 9673 O O . GLU A 1 1197 ? -2.980 -53.907 13.207 1.00 73.81 1197 GLU A O 1
ATOM 9678 N N . LYS A 1 1198 ? -1.935 -54.308 11.244 1.00 77.12 1198 LYS A N 1
ATOM 9679 C CA . LYS A 1 1198 ? -1.552 -55.678 11.562 1.00 77.12 1198 LYS A CA 1
ATOM 9680 C C . LYS A 1 1198 ? -0.547 -55.703 12.721 1.00 77.12 1198 LYS A C 1
ATOM 9682 O O . LYS A 1 1198 ? -0.785 -56.416 13.691 1.00 77.12 1198 LYS A O 1
ATOM 9687 N N . GLU A 1 1199 ? 0.488 -54.862 12.674 1.00 72.31 1199 GLU A N 1
ATOM 9688 C CA . GLU A 1 1199 ? 1.475 -54.726 13.760 1.00 72.31 1199 GLU A CA 1
ATOM 9689 C C . GLU A 1 1199 ? 0.815 -54.328 15.090 1.00 72.31 1199 GLU A C 1
ATOM 9691 O O . GLU A 1 1199 ? 1.101 -54.919 16.125 1.00 72.31 1199 GLU A O 1
ATOM 9696 N N . LYS A 1 1200 ? -0.147 -53.395 15.081 1.00 67.06 1200 LYS A N 1
ATOM 9697 C CA . LYS A 1 1200 ? -0.885 -53.022 16.303 1.00 67.06 1200 LYS A CA 1
ATOM 9698 C C . LYS A 1 1200 ? -1.797 -54.117 16.840 1.00 67.06 1200 LYS A C 1
ATOM 9700 O O . LYS A 1 1200 ? -1.991 -54.176 18.050 1.00 67.06 1200 LYS A O 1
ATOM 9705 N N . SER A 1 1201 ? -2.421 -54.917 15.970 1.00 63.16 1201 SER A N 1
ATOM 9706 C CA . SER A 1 1201 ? -3.208 -56.067 16.427 1.00 63.16 1201 SER A CA 1
ATOM 9707 C C . SER A 1 1201 ? -2.320 -57.149 17.038 1.00 63.16 1201 SER A C 1
ATOM 9709 O O . SER A 1 1201 ? -2.729 -57.757 18.017 1.00 63.16 1201 SER A O 1
ATOM 9711 N N . GLU A 1 1202 ? -1.098 -57.317 16.522 1.00 65.44 1202 GLU A N 1
ATOM 9712 C CA . GLU A 1 1202 ? -0.093 -58.251 17.047 1.00 65.44 1202 GLU A CA 1
ATOM 9713 C C . GLU A 1 1202 ? 0.586 -57.739 18.336 1.00 65.44 1202 GLU A C 1
ATOM 9715 O O . GLU A 1 1202 ? 0.975 -58.548 19.164 1.00 65.44 1202 GLU A O 1
ATOM 9720 N N . GLU A 1 1203 ? 0.704 -56.420 18.548 1.00 54.62 1203 GLU A N 1
ATOM 9721 C CA . GLU A 1 1203 ? 1.181 -55.824 19.816 1.00 54.62 1203 GLU A CA 1
ATOM 9722 C C . GLU A 1 1203 ? 0.115 -55.803 20.935 1.00 54.62 1203 GLU A C 1
ATOM 9724 O O . GLU A 1 1203 ? 0.449 -55.564 22.099 1.00 54.62 1203 GLU A O 1
ATOM 9729 N N . GLN A 1 1204 ? -1.171 -55.964 20.593 1.00 48.22 1204 GLN A N 1
ATOM 9730 C CA . GLN A 1 1204 ? -2.293 -55.966 21.546 1.00 48.22 1204 GLN A CA 1
ATOM 9731 C C . GLN A 1 1204 ? -2.758 -57.369 21.971 1.00 48.22 1204 GLN A C 1
ATOM 9733 O O . GLN A 1 1204 ? -3.401 -57.471 23.021 1.00 48.22 1204 GLN A O 1
ATOM 9738 N N . GLU A 1 1205 ? -2.480 -58.402 21.169 1.00 40.34 1205 GLU A N 1
ATOM 9739 C CA . GLU A 1 1205 ? -2.558 -59.825 21.559 1.00 40.34 1205 GLU A CA 1
ATOM 9740 C C . GLU A 1 1205 ? -1.356 -60.232 22.419 1.00 40.34 1205 GLU A C 1
ATOM 9742 O O . GLU A 1 1205 ? -1.571 -61.050 23.348 1.00 40.34 1205 GLU A O 1
#

Foldseek 3Di:
DVPVVVVVVVVVVVVVCCVPVVPPPVVVVVPPPPVPPPPPPPDPDDDDDPQPDPPDDDDDDDPVVVLVVQLVVVVVVDDPVQWAALVRLQVVQCVRDPPGDDSVQLQLLCCVQVVDGTGHSNRRVVSSVLRRLLVVVLVVVVVVVVVQCPPPPLFHFLVVVVVLLCVLQPPQDDPVVSVVLLVPDPDNGDTDGCVSCSSVSSPHDDPVVSVVVVVVVVVVVVVVPDDDKDKDKDKDFDDDPVLVVVLVVPLVPDDLVCLLVDDALQSSVVVVLVVVVVSCCVSTNIDIDIDIPPPDPLCDPVLVVLVVVLVVCVVVVNPPSNVVSVVVSVVSSVVSVLVVVVVLLVCLVPDDPVVVVVVLCVLLVVDDDPQDEDDPPFDPVDQQRVQQSLVCLLQVLLPPDAFDDPVPDDPCPPPPDQDDADDLVNQLVLQLPQDQPDDAWPSNDGSCSSNVCSNSVSVSLSSSLSSCLRVLADHQLQLEWAWEWDAPDPPRYSLRTDTATRGHPSSQSSLVVLLVQLCVLLVVVFDPLEQAPDPPGDLLNNLQVVLCVQVVLQPPPQKKKKKKKWAWDVLQSQFQQVLLLVLSVVSGRNSSNSSNSSNSQGFHWYWYQDSNDTYDIDTGRDGDRHNHSCSQVSQSSLCRPLAFPDPQAWGWHHHRRIIMIMGMDRQPDDHPVLNRLVVSLVSCVVRRIDIDQAPIEMEMAHDDPDHDDHDFHDDPHHTHHYDQWDARPRAIAGSPRARVVRLVVLVVVLVVCVVSLVSVVVSPNDPVVSVVCCVVPRVCSSCPSCVNHPPPVVVVVVVVVVVVVVVVVVVVVVVVVVVVVVVVVVVVVCVVVVVPPPPDDPDDPPDPDPPDVVVVVVVVVVVVVVVVVVVVVVVVVVVVVVVVVVVVVVVVVVVVLVVVVVVLVVLVVVVVVVVVVLVVVLVVLVVVLVVLVVQLVVLVVQLVVLVVQLVPDDDPVSNVVSVVSNVVSVVSSLVSVLVNLVSQLVSCLSVLDLVSLVVSLVVNVVNVDDDPPCSNVSSVLSNVLVVLLVQLVVVLVVLDLVSLVVSLVSCVVSVCCSVCSPSNSSSSVSNVLSVVLQVLLVLLVPDDPVLLVVLLPDPPADLLSLLLLLLLVLQLPDDSVQSVDSVSSSVQCPDDDCSHSSNSSNVRDLCPGPLVSLVVSCVSLVVDDLVRSCVRGVSSSSSSVSSVSSSVVNVVVVVVVVVVD

Solvent-accessible surface area (backbone atoms only — not comparable to full-atom values): 67516 Å² total; per-residue (Å²): 119,83,71,61,64,59,59,66,48,55,68,57,49,52,55,49,48,48,54,62,60,49,51,65,66,58,55,65,79,68,67,81,70,74,80,73,71,74,79,80,77,82,80,87,82,82,83,90,78,87,80,83,72,98,65,98,71,94,73,90,70,54,74,68,53,55,48,49,54,53,38,49,56,54,59,73,65,62,54,92,77,70,39,47,40,48,71,58,50,39,53,55,44,37,75,72,35,91,89,47,62,57,66,71,50,40,45,50,24,30,39,69,70,62,69,45,86,46,39,42,69,87,45,44,59,61,33,51,41,47,42,50,56,46,45,57,51,48,56,55,50,51,53,55,49,54,67,67,25,84,73,78,68,69,39,31,49,62,68,58,51,47,49,52,45,42,65,74,40,46,95,49,52,49,72,66,58,53,50,48,53,50,66,72,42,95,56,76,84,55,64,45,35,62,86,79,41,57,63,64,65,68,56,69,64,61,67,70,60,49,52,52,53,54,53,50,52,53,52,53,54,59,56,74,69,59,77,85,93,57,76,44,79,42,79,42,63,70,84,46,76,69,41,48,49,56,42,46,57,45,55,73,69,56,77,60,58,79,35,71,72,43,90,45,38,56,56,18,45,50,49,47,54,48,57,52,49,53,50,40,50,73,49,44,51,77,41,79,44,81,44,50,82,80,62,53,93,48,66,44,74,67,55,52,52,49,51,55,50,26,54,49,27,55,76,68,69,38,64,65,61,24,53,53,40,49,54,49,47,53,48,51,46,51,52,32,41,50,49,47,51,51,50,57,53,58,37,64,82,74,56,60,74,66,62,51,53,51,51,50,33,56,74,62,66,65,59,72,74,88,75,72,78,63,56,89,98,52,67,80,87,42,62,54,61,48,19,37,52,52,34,51,64,64,38,53,63,13,56,75,46,78,60,64,56,78,84,79,49,68,86,69,62,78,37,96,62,86,44,90,76,65,50,44,66,60,39,21,57,54,34,53,64,49,61,59,92,49,79,50,18,74,75,67,56,51,35,54,58,46,32,74,44,12,67,67,48,12,51,60,52,26,50,36,49,41,42,17,43,71,71,25,41,56,46,69,73,54,36,30,26,40,22,39,74,41,61,77,52,86,78,45,46,73,91,46,47,42,65,39,31,27,43,25,67,68,42,55,51,56,39,46,55,54,37,53,52,45,45,66,45,28,58,87,74,52,50,87,53,51,29,38,93,45,89,96,50,40,70,50,57,47,50,42,53,50,49,49,52,57,52,62,49,33,70,40,89,64,26,29,33,44,36,38,41,49,37,53,56,61,56,55,44,42,38,41,54,62,63,38,52,51,39,40,51,74,47,54,32,63,51,43,51,48,48,30,53,52,37,56,61,36,86,19,35,37,26,21,49,40,98,89,40,67,24,67,81,43,70,37,32,28,30,42,63,45,74,54,70,41,34,56,51,51,50,50,50,55,55,51,79,71,59,51,87,43,94,85,59,40,49,63,42,35,41,73,74,46,38,39,39,39,33,70,42,49,71,91,53,83,84,64,60,58,59,32,49,51,48,46,51,51,52,25,59,79,56,58,47,48,75,32,57,94,67,22,35,33,31,57,29,51,82,56,96,77,62,77,82,72,83,91,42,65,57,95,88,42,70,47,50,76,42,61,65,48,77,56,97,86,44,48,46,34,35,78,73,54,38,65,72,34,51,54,52,43,50,55,56,46,56,66,52,51,54,49,55,58,55,43,47,75,72,68,54,52,72,69,59,49,48,49,48,40,60,71,63,48,45,61,64,67,54,58,56,37,89,63,69,60,64,61,76,53,56,59,51,48,54,51,47,50,53,47,50,50,51,50,50,52,50,47,51,51,49,50,54,51,47,48,53,51,45,55,59,46,45,61,57,40,62,69,56,51,76,77,66,80,83,80,82,94,79,82,94,78,80,90,82,79,82,73,78,62,55,69,63,51,54,62,54,48,56,57,53,44,57,55,48,49,54,51,46,55,53,48,49,53,51,48,52,55,48,49,51,49,53,49,53,50,52,51,53,52,49,52,52,50,54,52,48,54,50,52,54,52,54,51,56,62,44,58,69,48,51,59,56,55,56,53,62,43,51,57,42,53,51,56,40,51,54,34,48,52,51,27,53,51,30,45,51,52,24,53,52,29,49,53,51,39,71,68,43,87,50,76,69,48,36,55,54,26,50,53,51,25,52,52,27,49,53,48,27,51,52,35,48,55,48,35,49,52,40,47,36,52,41,21,55,66,66,69,42,67,69,56,36,53,50,32,52,50,52,41,59,74,67,68,66,79,75,82,86,47,59,62,63,53,44,55,51,52,53,53,47,55,52,48,50,53,50,38,56,55,25,58,75,65,70,41,63,76,54,35,53,51,35,52,49,52,34,54,75,68,67,40,55,83,81,40,53,67,64,49,50,53,48,50,54,52,49,53,50,50,51,52,55,54,49,44,36,49,54,54,58,66,51,55,71,67,45,58,47,50,70,49,63,49,90,74,65,57,69,59,53,49,45,38,50,33,30,41,42,32,57,71,72,44,62,68,82,58,41,72,42,62,71,48,42,37,52,48,63,65,36,65,71,86,67,10,53,57,48,46,56,61,70,56,54,52,90,76,43,55,67,72,40,35,56,54,25,44,67,54,49,74,76,52,55,70,66,68,33,34,79,73,33,63,52,46,30,52,47,40,57,39,41,51,58,41,31,54,54,44,52,55,50,50,52,53,52,63,75,72,107

Mean predicted aligned error: 22.21 Å

Organism: Branchiostoma lanceolatum (NCBI:txid7740)

InterPro domains:
  IPR000477 Reverse transcriptase domain [PF00078] (487-730)
  IPR000477 Reverse transcriptase domain [PS50878] (467-733)
  IPR043502 DNA/RNA polymerase superfamily [SSF56672] (373-701)

Secondary structure (DSSP, 8-state):
-TTTTTTTHHHHHHHHHIIIIIHHHHSTTSSSSSSSSSSSSS-SS-SSSSSS--S-------HHHHHHHHHHHHHHT--TTSSB-HHHHHHHHHHHSTT---HHHHHHHHHHHTSSSSB-TTTHHHHHHHHHHHHHHHHHHHHHHHHH-TT-SS-B-HHHHHHHHHHHHGGG--HHHHHHHHHHSSSTTSPBPHHHHHHHHHSPPPHHHHHHHHHHHHHHHHHHT----PEEEEEE----HHHHHHHHHHHHH--THHHHS-SSHHHHHHHHHHHHHHHHHHHS--EEEEEETT--TT--HHHHHHHHHHHHHHHTT-HHHHHHHHHHHHHHHHHHHHHHHHHHHHGGGTS-HHHHHHHHHHHTT----------TTS-TT-HHHHHHHHHHHHHHHHTSS----GGGS-TTPSPSSPPPPPPHHHHHHHHHT--TTSPP-TT---HHHHHHTHHHHHHHHHHHHHHHHHHT---HHHHEEEEEEEESSSS--GGGEEEEEE--HHHHHHHHHHHHHHHHHHGGGS-TTB-SS-TT--HHHHHHHHHHHHHHHHTSTTEEEEEEEE-BTTGGGG--HHHHHHHHHHTT--TTTHHHHHHHHSSEEEEEEETTEEPPPEEESSS--TT-SHHHHHHHHHHTT---S-TTT-EEEEETTEEEEEEEEETTS---HHHHHHHHHHHHHHTT--B-TTT-EEEEE--SSSPPPPP--EETTEEPEE-SEEEETTEEEETT---HHHHHHHHHHHHHHHHHHHHHHHTT--HHHHHHHIIIIIHHHHTTTHHHH--HHHHHHHHHHHHHHHHHHHHHHHHHHHHHHHHHHHHHHHHHHGGGS-SS--------SSSSSSHHHHHHHHHHHHHHHHHHHHHHHHHHHHHHHHHHHHHHHHHHHHHHHHHHHHHHHHHHHHHHHHHHHHHHHHHHHHHHHHHHHHHHHHHHHHHHHHHH--SHHHHHHHHHHHHHHHHHHHHHHHHHHHHHHHHHHHH--HHHHHHHHHHHHHTT---SSSHHHHHHHHHHHHHHHHHHHHHHHHT-HHHHHHHHHHHHHHT-TTT-HHHHHHHHHHHHHHHHHHHHHHHHHHS-HHHHHHHHH-SS--HHHHHHHHHHHHHTT--HHHHSSHHHHHHHHT--GGG-HHHHHHH--GGGS-HHHHHHHHHHHTTS-HHHHHHH-HHHHHHHHHHHHHHHHHHHHHHHHHHH-

Radius of gyration: 47.06 Å; Cα contacts (8 Å, |Δi|>4): 1220; chains: 1; bounding box: 99×109×130 Å

pLDDT: mean 76.72, std 15.93, range [23.42, 97.62]